Protein AF-0000000087134498 (afdb_homodimer)

Structure (mmCIF, N/CA/C/O backbone):
data_AF-0000000087134498-model_v1
#
loop_
_entity.id
_entity.type
_entity.pdbx_description
1 polymer 'Protein kinase domain-containing protein'
#
loop_
_atom_site.group_PDB
_atom_site.id
_atom_site.type_symbol
_atom_site.label_atom_id
_atom_site.label_alt_id
_atom_site.label_comp_id
_atom_site.label_asym_id
_atom_site.label_entity_id
_atom_site.label_seq_id
_atom_site.pdbx_PDB_ins_code
_atom_site.Cartn_x
_atom_site.Cartn_y
_atom_site.Cartn_z
_atom_site.occupancy
_atom_site.B_iso_or_equiv
_atom_site.auth_seq_id
_atom_site.auth_comp_id
_atom_site.auth_asym_id
_atom_site.auth_atom_id
_atom_site.pdbx_PDB_model_num
ATOM 1 N N . MET A 1 1 ? -31.203 -33.594 -0.596 1 23.69 1 MET A N 1
ATOM 2 C CA . MET A 1 1 ? -30.922 -34.375 0.602 1 23.69 1 MET A CA 1
ATOM 3 C C . MET A 1 1 ? -29.484 -34.875 0.593 1 23.69 1 MET A C 1
ATOM 5 O O . MET A 1 1 ? -29.25 -36.031 0.942 1 23.69 1 MET A O 1
ATOM 9 N N . ALA A 1 2 ? -28.641 -34.188 -0.179 1 29.67 2 ALA A N 1
ATOM 10 C CA . ALA A 1 2 ? -27.281 -34.688 -0.262 1 29.67 2 ALA A CA 1
ATOM 11 C C . ALA A 1 2 ? -26.609 -34.719 1.111 1 29.67 2 ALA A C 1
ATOM 13 O O . ALA A 1 2 ? -26.453 -33.656 1.737 1 29.67 2 ALA A O 1
ATOM 14 N N . ALA A 1 3 ? -26.844 -35.812 1.988 1 29.89 3 ALA A N 1
ATOM 15 C CA . ALA A 1 3 ? -26.281 -36.188 3.281 1 29.89 3 ALA A CA 1
ATOM 16 C C . ALA A 1 3 ? -24.797 -35.875 3.336 1 29.89 3 ALA A C 1
ATOM 18 O O . ALA A 1 3 ? -24.078 -36.094 2.352 1 29.89 3 ALA A O 1
ATOM 19 N N . ASN A 1 4 ? -24.5 -35.031 4.238 1 31.64 4 ASN A N 1
ATOM 20 C CA . ASN A 1 4 ? -23.172 -34.594 4.621 1 31.64 4 ASN A CA 1
ATOM 21 C C . ASN A 1 4 ? -22.266 -35.75 5 1 31.64 4 ASN A C 1
ATOM 23 O O . ASN A 1 4 ? -22.484 -36.406 6.02 1 31.64 4 ASN A O 1
ATOM 27 N N . LEU A 1 5 ? -21.828 -36.531 4.023 1 30.47 5 LEU A N 1
ATOM 28 C CA . LEU A 1 5 ? -20.953 -37.688 4.113 1 30.47 5 LEU A CA 1
ATOM 29 C C . LEU A 1 5 ? -19.781 -37.438 5.039 1 30.47 5 LEU A C 1
ATOM 31 O O . LEU A 1 5 ? -18.875 -38.25 5.16 1 30.47 5 LEU A O 1
ATOM 35 N N . VAL A 1 6 ? -19.688 -36.25 5.688 1 34.09 6 VAL A N 1
ATOM 36 C CA . VAL A 1 6 ? -18.5 -35.938 6.484 1 34.09 6 VAL A CA 1
ATOM 37 C C . VAL A 1 6 ? -18.5 -36.781 7.754 1 34.09 6 VAL A C 1
ATOM 39 O O . VAL A 1 6 ? -17.438 -37.031 8.336 1 34.09 6 VAL A O 1
ATOM 42 N N . ASP A 1 7 ? -19.656 -37.062 8.32 1 32.72 7 ASP A N 1
ATOM 43 C CA . ASP A 1 7 ? -19.641 -37.625 9.672 1 32.72 7 ASP A CA 1
ATOM 44 C C . ASP A 1 7 ? -19.109 -39.062 9.672 1 32.72 7 ASP A C 1
ATOM 46 O O . ASP A 1 7 ? -18.969 -39.688 10.734 1 32.72 7 ASP A O 1
ATOM 50 N N . LEU A 1 8 ? -19.156 -39.719 8.57 1 32.16 8 LEU A N 1
ATOM 51 C CA . LEU A 1 8 ? -18.984 -41.188 8.703 1 32.16 8 LEU A CA 1
ATOM 52 C C . LEU A 1 8 ? -17.516 -41.562 8.875 1 32.16 8 LEU A C 1
ATOM 54 O O . LEU A 1 8 ? -17.188 -42.719 9.023 1 32.16 8 LEU A O 1
ATOM 58 N N . LEU A 1 9 ? -16.531 -40.719 8.602 1 34.84 9 LEU A N 1
ATOM 59 C CA . LEU A 1 9 ? -15.242 -41.344 8.297 1 34.84 9 LEU A CA 1
ATOM 60 C C . LEU A 1 9 ? -14.445 -41.562 9.578 1 34.84 9 LEU A C 1
ATOM 62 O O . LEU A 1 9 ? -13.727 -40.688 10.039 1 34.84 9 LEU A O 1
ATOM 66 N N . VAL A 1 10 ? -14.906 -42.188 10.531 1 35.53 10 VAL A N 1
ATOM 67 C CA . VAL A 1 10 ? -13.938 -42.75 11.477 1 35.53 10 VAL A CA 1
ATOM 68 C C . VAL A 1 10 ? -13.031 -43.75 10.758 1 35.53 10 VAL A C 1
ATOM 70 O O . VAL A 1 10 ? -13.5 -44.781 10.297 1 35.53 10 VAL A O 1
ATOM 73 N N . PRO A 1 11 ? -11.844 -43.406 10.078 1 39.72 11 PRO A N 1
ATOM 74 C CA . PRO A 1 11 ? -11.062 -44.25 9.164 1 39.72 11 PRO A CA 1
ATOM 75 C C . PRO A 1 11 ? -10.344 -45.406 9.891 1 39.72 11 PRO A C 1
ATOM 77 O O . PRO A 1 11 ? -9.523 -45.156 10.773 1 39.72 11 PRO A O 1
ATOM 80 N N . GLY A 1 12 ? -10.789 -46.344 10.336 1 41.16 12 GLY A N 1
ATOM 81 C CA . GLY A 1 12 ? -9.844 -47.469 10.266 1 41.16 12 GLY A CA 1
ATOM 82 C C . GLY A 1 12 ? -9.281 -47.688 8.875 1 41.16 12 GLY A C 1
ATOM 83 O O . GLY A 1 12 ? -9.805 -47.125 7.895 1 41.16 12 GLY A O 1
ATOM 84 N N . LEU A 1 13 ? -7.879 -48.188 8.703 1 49.38 13 LEU A N 1
ATOM 85 C CA . LEU A 1 13 ? -7.242 -48.375 7.402 1 49.38 13 LEU A CA 1
ATOM 86 C C . LEU A 1 13 ? -8.258 -48.812 6.359 1 49.38 13 LEU A C 1
ATOM 88 O O . LEU A 1 13 ? -8.266 -48.312 5.234 1 49.38 13 LEU A O 1
ATOM 92 N N . GLY A 1 14 ? -9.016 -49.844 6.746 1 52.75 14 GLY A N 1
ATOM 93 C CA . GLY A 1 14 ? -10.055 -50.344 5.859 1 52.75 14 GLY A CA 1
ATOM 94 C C . GLY A 1 14 ? -11.055 -49.281 5.449 1 52.75 14 GLY A C 1
ATOM 95 O O . GLY A 1 14 ? -11.5 -49.25 4.301 1 52.75 14 GLY A O 1
ATOM 96 N N . SER A 1 15 ? -11.156 -48.375 6.375 1 62.72 15 SER A N 1
ATOM 97 C CA . SER A 1 15 ? -12.172 -47.344 6.215 1 62.72 15 SER A CA 1
ATOM 98 C C . SER A 1 15 ? -11.68 -46.219 5.293 1 62.72 15 SER A C 1
ATOM 100 O O . SER A 1 15 ? -12.422 -45.75 4.422 1 62.72 15 SER A O 1
ATOM 102 N N . GLY A 1 16 ? -10.352 -46.031 5.297 1 70.56 16 GLY A N 1
ATOM 103 C CA . GLY A 1 16 ? -9.82 -45 4.418 1 70.56 16 GLY A CA 1
ATOM 104 C C . GLY A 1 16 ? -9.828 -45.406 2.955 1 70.56 16 GLY A C 1
ATOM 105 O O . GLY A 1 16 ? -10.203 -44.594 2.09 1 70.56 16 GLY A O 1
ATOM 106 N N . LEU A 1 17 ? -9.516 -46.688 2.768 1 78.19 17 LEU A N 1
ATOM 107 C CA . LEU A 1 17 ? -9.516 -47.219 1.412 1 78.19 17 LEU A CA 1
ATOM 108 C C . LEU A 1 17 ? -10.93 -47.219 0.833 1 78.19 17 LEU A C 1
ATOM 110 O O . LEU A 1 17 ? -11.133 -46.812 -0.313 1 78.19 17 LEU A O 1
ATOM 114 N N . GLN A 1 18 ? -11.836 -47.688 1.649 1 80.69 18 GLN A N 1
ATOM 115 C CA . GLN A 1 18 ? -13.211 -47.75 1.177 1 80.69 18 GLN A CA 1
ATOM 116 C C . GLN A 1 18 ? -13.734 -46.344 0.835 1 80.69 18 GLN A C 1
ATOM 118 O O . GLN A 1 18 ? -14.445 -46.156 -0.154 1 80.69 18 GLN A O 1
ATOM 123 N N . LEU A 1 19 ? -13.359 -45.438 1.609 1 82.56 19 LEU A N 1
ATOM 124 C CA . LEU A 1 19 ? -13.781 -44.062 1.373 1 82.56 19 LEU A CA 1
ATOM 125 C C . LEU A 1 19 ? -13.203 -43.531 0.068 1 82.56 19 LEU A C 1
ATOM 127 O O . LEU A 1 19 ? -13.898 -42.875 -0.71 1 82.56 19 LEU A O 1
ATOM 131 N N . VAL A 1 20 ? -11.914 -43.812 -0.154 1 89.44 20 VAL A N 1
ATOM 132 C CA . VAL A 1 20 ? -11.234 -43.344 -1.357 1 89.44 20 VAL A CA 1
ATOM 133 C C . VAL A 1 20 ? -11.859 -44 -2.59 1 89.44 20 VAL A C 1
ATOM 135 O O . VAL A 1 20 ? -12.164 -43.312 -3.572 1 89.44 20 VAL A O 1
ATOM 138 N N . VAL A 1 21 ? -12.141 -45.25 -2.484 1 86.38 21 VAL A N 1
ATOM 139 C CA . VAL A 1 21 ? -12.68 -45.969 -3.621 1 86.38 21 VAL A CA 1
ATOM 140 C C . VAL A 1 21 ? -14.094 -45.5 -3.932 1 86.38 21 VAL A C 1
ATOM 142 O O . VAL A 1 21 ? -14.438 -45.25 -5.094 1 86.38 21 VAL A O 1
ATOM 145 N N . THR A 1 22 ? -14.859 -45.312 -2.943 1 88.25 22 THR A N 1
ATOM 146 C CA . THR A 1 22 ? -16.219 -44.844 -3.125 1 88.25 22 THR A CA 1
ATOM 147 C C . THR A 1 22 ? -16.219 -43.406 -3.709 1 88.25 22 THR A C 1
ATOM 149 O O . THR A 1 22 ? -17.031 -43.094 -4.582 1 88.25 22 THR A O 1
ATOM 152 N N . THR A 1 23 ? -15.367 -42.625 -3.193 1 90.12 23 THR A N 1
ATOM 153 C CA . THR A 1 23 ? -15.273 -41.25 -3.678 1 90.12 23 THR A CA 1
ATOM 154 C C . THR A 1 23 ? -14.859 -41.219 -5.148 1 90.12 23 THR A C 1
ATOM 156 O O . THR A 1 23 ? -15.398 -40.438 -5.934 1 90.12 23 THR A O 1
ATOM 159 N N . LEU A 1 24 ? -13.961 -42.094 -5.508 1 90.5 24 LEU A N 1
ATOM 160 C CA . LEU A 1 24 ? -13.492 -42.125 -6.891 1 90.5 24 LEU A CA 1
ATOM 161 C C . LEU A 1 24 ? -14.594 -42.625 -7.824 1 90.5 24 LEU A C 1
ATOM 163 O O . LEU A 1 24 ? -14.711 -42.156 -8.953 1 90.5 24 LEU A O 1
ATOM 167 N N . GLN A 1 25 ? -15.398 -43.469 -7.348 1 88.5 25 GLN A N 1
ATOM 168 C CA . GLN A 1 25 ? -16.516 -43.969 -8.148 1 88.5 25 GLN A CA 1
ATOM 169 C C . GLN A 1 25 ? -17.562 -42.875 -8.359 1 88.5 25 GLN A C 1
ATOM 171 O O . GLN A 1 25 ? -18.062 -42.688 -9.469 1 88.5 25 GLN A O 1
ATOM 176 N N . THR A 1 26 ? -17.859 -42.156 -7.387 1 90.19 26 THR A N 1
ATOM 177 C CA . THR A 1 26 ? -18.812 -41.062 -7.477 1 90.19 26 THR A CA 1
ATOM 178 C C . THR A 1 26 ? -18.281 -39.969 -8.406 1 90.19 26 THR A C 1
ATOM 180 O O . THR A 1 26 ? -19.047 -39.344 -9.156 1 90.19 26 THR A O 1
ATOM 183 N N . LEU A 1 27 ? -17.031 -39.781 -8.312 1 91.31 27 LEU A N 1
ATOM 184 C CA . LEU A 1 27 ? -16.375 -38.781 -9.133 1 91.31 27 LEU A CA 1
ATOM 185 C C . LEU A 1 27 ? -16.5 -39.125 -10.617 1 91.31 27 LEU A C 1
ATOM 187 O O . LEU A 1 27 ? -16.672 -38.219 -11.445 1 91.31 27 LEU A O 1
ATOM 191 N N . HIS A 1 28 ? -16.438 -40.344 -10.922 1 88.38 28 HIS A N 1
ATOM 192 C CA . HIS A 1 28 ? -16.562 -40.75 -12.312 1 88.38 28 HIS A CA 1
ATOM 193 C C . HIS A 1 28 ? -17.922 -40.375 -12.875 1 88.38 28 HIS A C 1
ATOM 195 O O . HIS A 1 28 ? -18.031 -39.906 -14.016 1 88.38 28 HIS A O 1
ATOM 201 N N . THR A 1 29 ? -18.906 -40.438 -12.117 1 88.56 29 THR A N 1
ATOM 202 C CA . THR A 1 29 ? -20.25 -40.094 -12.539 1 88.56 29 THR A CA 1
ATOM 203 C C . THR A 1 29 ? -20.391 -38.594 -12.75 1 88.56 29 THR A C 1
ATOM 205 O O . THR A 1 29 ? -21.078 -38.156 -13.672 1 88.56 29 THR A O 1
ATOM 208 N N . MET A 1 30 ? -19.719 -37.906 -11.984 1 87.94 30 MET A N 1
ATOM 209 C CA . MET A 1 30 ? -19.812 -36.438 -12.023 1 87.94 30 MET A CA 1
ATOM 210 C C . MET A 1 30 ? -19.125 -35.906 -13.266 1 87.94 30 MET A C 1
ATOM 212 O O . MET A 1 30 ? -19.719 -35.156 -14.039 1 87.94 30 MET A O 1
ATOM 216 N N . TYR A 1 31 ? -17.875 -36.344 -13.5 1 88.75 31 TYR A N 1
ATOM 217 C CA . TYR A 1 31 ? -17.156 -35.688 -14.57 1 88.75 31 TYR A CA 1
ATOM 218 C C . TYR A 1 31 ? -17.531 -36.281 -15.93 1 88.75 31 TYR A C 1
ATOM 220 O O . TYR A 1 31 ? -17.234 -35.688 -16.969 1 88.75 31 TYR A O 1
ATOM 228 N N . SER A 1 32 ? -18.219 -37.375 -15.953 1 87.88 32 SER A N 1
ATOM 229 C CA . SER A 1 32 ? -18.703 -37.938 -17.203 1 87.88 32 SER A CA 1
ATOM 230 C C . SER A 1 32 ? -19.781 -37.062 -17.828 1 87.88 32 SER A C 1
ATOM 232 O O . SER A 1 32 ? -20.047 -37.188 -19.031 1 87.88 32 SER A O 1
ATOM 234 N N . GLN A 1 33 ? -20.312 -36.156 -17.047 1 84.81 33 GLN A N 1
ATOM 235 C CA . GLN A 1 33 ? -21.391 -35.312 -17.531 1 84.81 33 GLN A CA 1
ATOM 236 C C . GLN A 1 33 ? -20.859 -33.938 -17.984 1 84.81 33 GLN A C 1
ATOM 238 O O . GLN A 1 33 ? -21.609 -33.094 -18.469 1 84.81 33 GLN A O 1
ATOM 243 N N . LEU A 1 34 ? -19.578 -33.812 -17.844 1 89.31 34 LEU A N 1
ATOM 244 C CA . LEU A 1 34 ? -19 -32.5 -18.203 1 89.31 34 LEU A CA 1
ATOM 245 C C . LEU A 1 34 ? -18.938 -32.344 -19.719 1 89.31 34 LEU A C 1
ATOM 247 O O . LEU A 1 34 ? -18.594 -33.281 -20.438 1 89.31 34 LEU A O 1
ATOM 251 N N . HIS A 1 35 ? -19.344 -31.219 -20.219 1 85.75 35 HIS A N 1
ATOM 252 C CA . HIS A 1 35 ? -19.203 -30.906 -21.641 1 85.75 35 HIS A CA 1
ATOM 253 C C . HIS A 1 35 ? -17.766 -30.578 -22 1 85.75 35 HIS A C 1
ATOM 255 O O . HIS A 1 35 ? -17.312 -30.875 -23.109 1 85.75 35 HIS A O 1
ATOM 261 N N . GLU A 1 36 ? -17.125 -29.891 -21.156 1 92 36 GLU A N 1
ATOM 262 C CA . GLU A 1 36 ? -15.703 -29.578 -21.312 1 92 36 GLU A CA 1
ATOM 263 C C . GLU A 1 36 ? -14.914 -30.031 -20.078 1 92 36 GLU A C 1
ATOM 265 O O . GLU A 1 36 ? -15.445 -30.078 -18.969 1 92 36 GLU A O 1
ATOM 270 N N . GLY A 1 37 ? -13.633 -30.484 -20.297 1 93.38 37 GLY A N 1
ATOM 271 C CA . GLY A 1 37 ? -12.727 -30.828 -19.219 1 93.38 37 GLY A CA 1
ATOM 272 C C . GLY A 1 37 ? -12.828 -32.281 -18.797 1 93.38 37 GLY A C 1
ATOM 273 O O . GLY A 1 37 ? -12.148 -32.719 -17.859 1 93.38 37 GLY A O 1
ATOM 274 N N . LYS A 1 38 ? -13.672 -33.062 -19.5 1 94.25 38 LYS A N 1
ATOM 275 C CA . LYS A 1 38 ? -13.859 -34.469 -19.156 1 94.25 38 LYS A CA 1
ATOM 276 C C . LYS A 1 38 ? -12.547 -35.219 -19.219 1 94.25 38 LYS A C 1
ATOM 278 O O . LYS A 1 38 ? -12.219 -36 -18.312 1 94.25 38 LYS A O 1
ATOM 283 N N . GLU A 1 39 ? -11.836 -35.031 -20.297 1 94.25 39 GLU A N 1
ATOM 284 C CA . GLU A 1 39 ? -10.57 -35.75 -20.5 1 94.25 39 GLU A CA 1
ATOM 285 C C . GLU A 1 39 ? -9.555 -35.375 -19.422 1 94.25 39 GLU A C 1
ATOM 287 O O . GLU A 1 39 ? -8.789 -36.219 -18.969 1 94.25 39 GLU A O 1
ATOM 292 N N . LEU A 1 40 ? -9.555 -34.125 -19.031 1 95.06 40 LEU A N 1
ATOM 293 C CA . LEU A 1 40 ? -8.664 -33.625 -17.984 1 95.06 40 LEU A CA 1
ATOM 294 C C . LEU A 1 40 ? -8.945 -34.375 -16.672 1 95.06 40 LEU A C 1
ATOM 296 O O . LEU A 1 40 ? -8.016 -34.812 -15.992 1 95.06 40 LEU A O 1
ATOM 300 N N . CYS A 1 41 ? -10.203 -34.531 -16.328 1 96 41 CYS A N 1
ATOM 301 C CA . CYS A 1 41 ? -10.609 -35.219 -15.109 1 96 41 CYS A CA 1
ATOM 302 C C . CYS A 1 41 ? -10.32 -36.719 -15.195 1 96 41 CYS A C 1
ATOM 304 O O . CYS A 1 41 ? -9.859 -37.312 -14.227 1 96 41 CYS A O 1
ATOM 306 N N . THR A 1 42 ? -10.57 -37.281 -16.391 1 94.38 42 THR A N 1
ATOM 307 C CA . THR A 1 42 ? -10.344 -38.688 -16.609 1 94.38 42 THR A CA 1
ATOM 308 C C . THR A 1 42 ? -8.875 -39.031 -16.406 1 94.38 42 THR A C 1
ATOM 310 O O . THR A 1 42 ? -8.547 -40.031 -15.75 1 94.38 42 THR A O 1
ATOM 313 N N . SER A 1 43 ? -8.039 -38.25 -16.938 1 94.06 43 SER A N 1
ATOM 314 C CA . SER A 1 43 ? -6.605 -38.5 -16.844 1 94.06 43 SER A CA 1
ATOM 315 C C . SER A 1 43 ? -6.148 -38.531 -15.383 1 94.06 43 SER A C 1
ATOM 317 O O . SER A 1 43 ? -5.414 -39.438 -14.969 1 94.06 43 SER A O 1
ATOM 319 N N . LEU A 1 44 ? -6.516 -37.562 -14.57 1 94.62 44 LEU A N 1
ATOM 320 C CA . LEU A 1 44 ? -6.145 -37.531 -13.164 1 94.62 44 LEU A CA 1
ATOM 321 C C . LEU A 1 44 ? -6.781 -38.688 -12.391 1 94.62 44 LEU A C 1
ATOM 323 O O . LEU A 1 44 ? -6.133 -39.312 -11.547 1 94.62 44 LEU A O 1
ATOM 327 N N . HIS A 1 45 ? -8.047 -38.969 -12.711 1 93.75 45 HIS A N 1
ATOM 328 C CA . HIS A 1 45 ? -8.758 -40.062 -12.078 1 93.75 45 HIS A CA 1
ATOM 329 C C . HIS A 1 45 ? -8.016 -41.375 -12.281 1 93.75 45 HIS A C 1
ATOM 331 O O . HIS A 1 45 ? -7.871 -42.156 -11.352 1 93.75 45 HIS A O 1
ATOM 337 N N . ASN A 1 46 ? -7.57 -41.594 -13.484 1 92.5 46 ASN A N 1
ATOM 338 C CA . ASN A 1 46 ? -6.828 -42.812 -13.789 1 92.5 46 ASN A CA 1
ATOM 339 C C . ASN A 1 46 ? -5.547 -42.906 -12.969 1 92.5 46 ASN A C 1
ATOM 341 O O . ASN A 1 46 ? -5.207 -43.969 -12.461 1 92.5 46 ASN A O 1
ATOM 345 N N . ARG A 1 47 ? -4.84 -41.844 -12.805 1 92.31 47 ARG A N 1
ATOM 346 C CA . ARG A 1 47 ? -3.627 -41.812 -11.992 1 92.31 47 ARG A CA 1
ATOM 347 C C . ARG A 1 47 ? -3.938 -42.156 -10.539 1 92.31 47 ARG A C 1
ATOM 349 O O . ARG A 1 47 ? -3.193 -42.875 -9.891 1 92.31 47 ARG A O 1
ATOM 356 N N . LEU A 1 48 ? -4.996 -41.594 -10.078 1 93.44 48 LEU A N 1
ATOM 357 C CA . LEU A 1 48 ? -5.387 -41.812 -8.688 1 93.44 48 LEU A CA 1
ATOM 358 C C . LEU A 1 48 ? -5.781 -43.281 -8.461 1 93.44 48 LEU A C 1
ATOM 360 O O . LEU A 1 48 ? -5.461 -43.844 -7.418 1 93.44 48 LEU A O 1
ATOM 364 N N . GLN A 1 49 ? -6.461 -43.844 -9.445 1 90.69 49 GLN A N 1
ATOM 365 C CA . GLN A 1 49 ? -6.867 -45.25 -9.344 1 90.69 49 GLN A CA 1
ATOM 366 C C . GLN A 1 49 ? -5.652 -46.156 -9.297 1 90.69 49 GLN A C 1
ATOM 368 O O . GLN A 1 49 ? -5.598 -47.094 -8.484 1 90.69 49 GLN A O 1
ATOM 373 N N . VAL A 1 50 ? -4.746 -45.906 -10.156 1 89.44 50 VAL A N 1
ATOM 374 C CA . VAL A 1 50 ? -3.533 -46.719 -10.203 1 89.44 50 VAL A CA 1
ATOM 375 C C . VAL A 1 50 ? -2.785 -46.594 -8.875 1 89.44 50 VAL A C 1
ATOM 377 O O . VAL A 1 50 ? -2.314 -47.594 -8.328 1 89.44 50 VAL A O 1
ATOM 380 N N . PHE A 1 51 ? -2.672 -45.406 -8.359 1 90.12 51 PHE A N 1
ATOM 381 C CA . PHE A 1 51 ? -1.954 -45.188 -7.109 1 90.12 51 PHE A CA 1
ATOM 382 C C . PHE A 1 51 ? -2.682 -45.875 -5.945 1 90.12 51 PHE A C 1
ATOM 384 O O . PHE A 1 51 ? -2.049 -46.375 -5.016 1 90.12 51 PHE A O 1
ATOM 391 N N . THR A 1 52 ? -4.023 -45.844 -5.996 1 89.06 52 THR A N 1
ATOM 392 C CA . THR A 1 52 ? -4.801 -46.531 -4.977 1 89.06 52 THR A CA 1
ATOM 393 C C . THR A 1 52 ? -4.418 -48.031 -4.914 1 89.06 52 THR A C 1
ATOM 395 O O . THR A 1 52 ? -4.223 -48.562 -3.828 1 89.06 52 THR A O 1
ATOM 398 N N . GLN A 1 53 ? -4.281 -48.594 -6.062 1 86.06 53 GLN A N 1
ATOM 399 C CA . GLN A 1 53 ? -3.922 -50 -6.141 1 86.06 53 GLN A CA 1
ATOM 400 C C . GLN A 1 53 ? -2.504 -50.25 -5.633 1 86.06 53 GLN A C 1
ATOM 402 O O . GLN A 1 53 ? -2.256 -51.188 -4.898 1 86.06 53 GLN A O 1
ATOM 407 N N . GLU A 1 54 ? -1.661 -49.375 -5.988 1 84.12 54 GLU A N 1
ATOM 408 C CA . GLU A 1 54 ? -0.27 -49.5 -5.566 1 84.12 54 GLU A CA 1
ATOM 409 C C . GLU A 1 54 ? -0.135 -49.312 -4.055 1 84.12 54 GLU A C 1
ATOM 411 O O . GLU A 1 54 ? 0.625 -50.031 -3.406 1 84.12 54 GLU A O 1
ATOM 416 N N . LEU A 1 55 ? -0.779 -48.312 -3.555 1 85.5 55 LEU A N 1
ATOM 417 C CA . LEU A 1 55 ? -0.719 -48.062 -2.121 1 85.5 55 LEU A CA 1
ATOM 418 C C . LEU A 1 55 ? -1.3 -49.219 -1.327 1 85.5 55 LEU A C 1
ATOM 420 O O . LEU A 1 55 ? -0.803 -49.562 -0.249 1 85.5 55 LEU A O 1
ATOM 424 N N . ASN A 1 56 ? -2.334 -49.812 -1.876 1 83.62 56 ASN A N 1
ATOM 425 C CA . ASN A 1 56 ? -2.977 -50.938 -1.217 1 83.62 56 ASN A CA 1
ATOM 426 C C . ASN A 1 56 ? -2.084 -52.188 -1.236 1 83.62 56 ASN A C 1
ATOM 428 O O . ASN A 1 56 ? -2.195 -53.062 -0.365 1 83.62 56 ASN A O 1
ATOM 432 N N . ALA A 1 57 ? -1.192 -52.219 -2.168 1 82.31 57 ALA A N 1
ATOM 433 C CA . ALA A 1 57 ? -0.318 -53.375 -2.33 1 82.31 57 ALA A CA 1
ATOM 434 C C . ALA A 1 57 ? 0.874 -53.312 -1.38 1 82.31 57 ALA A C 1
ATOM 436 O O . ALA A 1 57 ? 1.543 -54.312 -1.134 1 82.31 57 ALA A O 1
ATOM 437 N N . ILE A 1 58 ? 1.116 -52.156 -0.846 1 82.19 58 ILE A N 1
ATOM 438 C CA . ILE A 1 58 ? 2.234 -52 0.077 1 82.19 58 ILE A CA 1
ATOM 439 C C . ILE A 1 58 ? 1.896 -52.656 1.418 1 82.19 58 ILE A C 1
ATOM 441 O O . ILE A 1 58 ? 0.763 -52.562 1.896 1 82.19 58 ILE A O 1
ATOM 445 N N . ASP A 1 59 ? 2.92 -53.312 1.992 1 76.38 59 ASP A N 1
ATOM 446 C CA . ASP A 1 59 ? 2.766 -53.969 3.281 1 76.38 59 ASP A CA 1
ATOM 447 C C . ASP A 1 59 ? 2.232 -53 4.34 1 76.38 59 ASP A C 1
ATOM 449 O O . ASP A 1 59 ? 2.781 -51.938 4.531 1 76.38 59 ASP A O 1
ATOM 453 N N . PRO A 1 60 ? 1.139 -53.375 4.945 1 74.44 60 PRO A N 1
ATOM 454 C CA . PRO A 1 60 ? 0.502 -52.531 5.949 1 74.44 60 PRO A CA 1
ATOM 455 C C . PRO A 1 60 ? 1.429 -52.188 7.117 1 74.44 60 PRO A C 1
ATOM 457 O O . PRO A 1 60 ? 1.19 -51.219 7.844 1 74.44 60 PRO A O 1
ATOM 460 N N . GLN A 1 61 ? 2.48 -52.938 7.309 1 70.62 61 GLN A N 1
ATOM 461 C CA . GLN A 1 61 ? 3.385 -52.719 8.43 1 70.62 61 GLN A CA 1
ATOM 462 C C . GLN A 1 61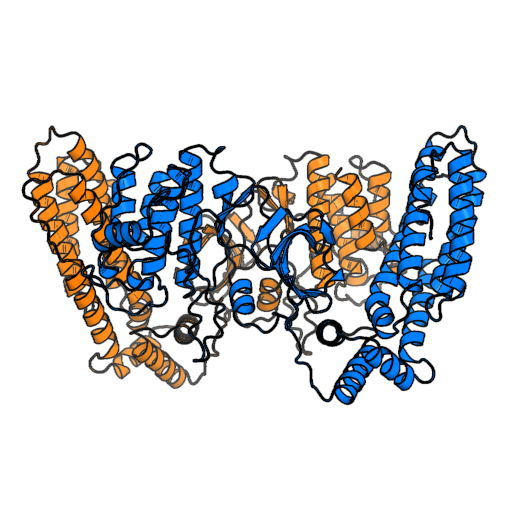 ? 4.391 -51.625 8.125 1 70.62 61 GLN A C 1
ATOM 464 O O . GLN A 1 61 ? 5.129 -51.188 9.008 1 70.62 61 GLN A O 1
ATOM 469 N N . THR A 1 62 ? 4.242 -51.094 6.934 1 69.56 62 THR A N 1
ATOM 470 C CA . THR A 1 62 ? 5.164 -50.031 6.562 1 69.56 62 THR A CA 1
ATOM 471 C C . THR A 1 62 ? 4.668 -48.656 7.082 1 69.56 62 THR A C 1
ATOM 473 O O . THR A 1 62 ? 3.594 -48.219 6.695 1 69.56 62 THR A O 1
ATOM 476 N N . LEU A 1 63 ? 5.285 -48.094 8.102 1 63.06 63 LEU A N 1
ATOM 477 C CA . LEU A 1 63 ? 4.93 -46.844 8.789 1 63.06 63 LEU A CA 1
ATOM 478 C C . LEU A 1 63 ? 4.664 -45.75 7.785 1 63.06 63 LEU A C 1
ATOM 480 O O . LEU A 1 63 ? 3.746 -44.938 7.973 1 63.06 63 LEU A O 1
ATOM 484 N N . GLN A 1 64 ? 5.363 -45.719 6.801 1 75.12 64 GLN A N 1
ATOM 485 C CA . GLN A 1 64 ? 5.23 -44.656 5.812 1 75.12 64 GLN A CA 1
ATOM 486 C C . GLN A 1 64 ? 3.902 -44.75 5.062 1 75.12 64 GLN A C 1
ATOM 488 O O . GLN A 1 64 ? 3.348 -43.75 4.629 1 75.12 64 GLN A O 1
ATOM 493 N N . ARG A 1 65 ? 3.295 -45.875 5.148 1 76.44 65 ARG A N 1
ATOM 494 C CA . ARG A 1 65 ? 2.082 -46.156 4.387 1 76.44 65 ARG A CA 1
ATOM 495 C C . ARG A 1 65 ? 0.882 -45.406 4.984 1 76.44 65 ARG A C 1
ATOM 497 O O . ARG A 1 65 ? 0.09 -44.812 4.258 1 76.44 65 ARG A O 1
ATOM 504 N N . ASP A 1 66 ? 0.785 -45.344 6.262 1 77.06 66 ASP A N 1
ATOM 505 C CA . ASP A 1 66 ? -0.368 -44.75 6.91 1 77.06 66 ASP A CA 1
ATOM 506 C C . ASP A 1 66 ? -0.376 -43.219 6.691 1 77.06 66 ASP A C 1
ATOM 508 O O . ASP A 1 66 ? -1.431 -42.625 6.457 1 77.06 66 ASP A O 1
ATOM 512 N N . ALA A 1 67 ? 0.786 -42.719 6.742 1 79.5 67 ALA A N 1
ATOM 513 C CA . ALA A 1 67 ? 0.892 -41.25 6.527 1 79.5 67 ALA A CA 1
ATOM 514 C C . ALA A 1 67 ? 0.541 -40.906 5.086 1 79.5 67 ALA A C 1
ATOM 516 O O . ALA A 1 67 ? -0.129 -39.906 4.84 1 79.5 67 ALA A O 1
ATOM 517 N N . VAL A 1 68 ? 0.883 -41.719 4.215 1 85.62 68 VAL A N 1
ATOM 518 C CA . VAL A 1 68 ? 0.616 -41.469 2.801 1 85.62 68 VAL A CA 1
ATOM 519 C C . VAL A 1 68 ? -0.869 -41.656 2.512 1 85.62 68 VAL A C 1
ATOM 521 O O . VAL A 1 68 ? -1.462 -40.906 1.726 1 85.62 68 VAL A O 1
ATOM 524 N N . TRP A 1 69 ? -1.492 -42.594 3.232 1 86.19 69 TRP A N 1
ATOM 525 C CA . TRP A 1 69 ? -2.918 -42.844 3.043 1 86.19 69 TRP A CA 1
ATOM 526 C C . TRP A 1 69 ? -3.74 -41.625 3.461 1 86.19 69 TRP A C 1
ATOM 528 O O . TRP A 1 69 ? -4.711 -41.25 2.793 1 86.19 69 TRP A O 1
ATOM 538 N N . SER A 1 70 ? -3.385 -41.062 4.547 1 88.06 70 SER A N 1
ATOM 539 C CA . SER A 1 70 ? -4.113 -39.906 5.035 1 88.06 70 SER A CA 1
ATOM 540 C C . SER A 1 70 ? -4.008 -38.719 4.055 1 88.06 70 SER A C 1
ATOM 542 O O . SER A 1 70 ? -5.012 -38.094 3.75 1 88.06 70 SER A O 1
ATOM 544 N N . SER A 1 71 ? -2.801 -38.5 3.596 1 90.88 71 SER A N 1
ATOM 545 C CA . SER A 1 71 ? -2.58 -37.438 2.629 1 90.88 71 SER A CA 1
ATOM 546 C C . SER A 1 71 ? -3.289 -37.719 1.312 1 90.88 71 SER A C 1
ATOM 548 O O . SER A 1 71 ? -3.795 -36.812 0.658 1 90.88 71 SER A O 1
ATOM 550 N N . PHE A 1 72 ? -3.297 -38.969 0.967 1 92.62 72 PHE A N 1
ATOM 551 C CA . PHE A 1 72 ? -3.934 -39.406 -0.278 1 92.62 72 PHE A CA 1
ATOM 552 C C . PHE A 1 72 ? -5.445 -39.25 -0.192 1 92.62 72 PHE A C 1
ATOM 554 O O . PHE A 1 72 ? -6.078 -38.75 -1.127 1 92.62 72 PHE A O 1
ATOM 561 N N . ALA A 1 73 ? -5.984 -39.562 0.909 1 92.94 73 ALA A N 1
ATOM 562 C CA . ALA A 1 73 ? -7.418 -39.406 1.126 1 92.94 73 ALA A CA 1
ATOM 563 C C . ALA A 1 73 ? -7.812 -37.938 1.052 1 92.94 73 ALA A C 1
ATOM 565 O O . ALA A 1 73 ? -8.852 -37.594 0.48 1 92.94 73 ALA A O 1
ATOM 566 N N . ALA A 1 74 ? -7.016 -37.125 1.598 1 94.19 74 ALA A N 1
ATOM 567 C CA . ALA A 1 74 ? -7.27 -35.688 1.556 1 94.19 74 ALA A CA 1
ATOM 568 C C . ALA A 1 74 ? -7.207 -35.156 0.124 1 94.19 74 ALA A C 1
ATOM 570 O O . ALA A 1 74 ? -8.008 -34.312 -0.263 1 94.19 74 ALA A O 1
ATOM 571 N N . LEU A 1 75 ? -6.246 -35.625 -0.629 1 96.06 75 LEU A N 1
ATOM 572 C CA . LEU A 1 75 ? -6.117 -35.25 -2.029 1 96.06 75 LEU A CA 1
ATOM 573 C C . LEU A 1 75 ? -7.367 -35.625 -2.814 1 96.06 75 LEU A C 1
ATOM 575 O O . LEU A 1 75 ? -7.91 -34.781 -3.555 1 96.06 75 LEU A O 1
ATOM 579 N N . VAL A 1 76 ? -7.844 -36.844 -2.625 1 96 76 VAL A N 1
ATOM 580 C CA . VAL A 1 76 ? -9.016 -37.312 -3.346 1 96 76 VAL A CA 1
ATOM 581 C C . 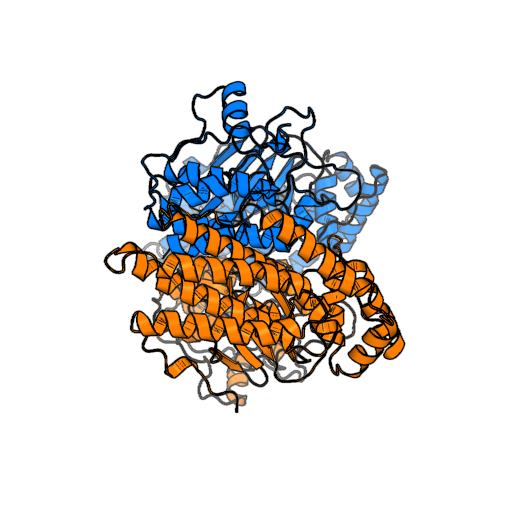VAL A 1 76 ? -10.242 -36.5 -2.941 1 96 76 VAL A C 1
ATOM 583 O O . VAL A 1 76 ? -11.086 -36.188 -3.783 1 96 76 VAL A O 1
ATOM 586 N N . HIS A 1 77 ? -10.281 -36.219 -1.729 1 95.19 77 HIS A N 1
ATOM 587 C CA . HIS A 1 77 ? -11.375 -35.375 -1.236 1 95.19 77 HIS A CA 1
ATOM 588 C C . HIS A 1 77 ? -11.359 -34 -1.877 1 95.19 77 HIS A C 1
ATOM 590 O O . HIS A 1 77 ? -12.398 -33.531 -2.332 1 95.19 77 HIS A O 1
ATOM 596 N N . ASP A 1 78 ? -10.242 -33.375 -1.904 1 96.12 78 ASP A N 1
ATOM 597 C CA . ASP A 1 78 ? -10.102 -32.031 -2.494 1 96.12 78 ASP A CA 1
ATOM 598 C C . ASP A 1 78 ? -10.438 -32.062 -3.982 1 96.12 78 ASP A C 1
ATOM 600 O O . ASP A 1 78 ? -11.125 -31.172 -4.48 1 96.12 78 ASP A O 1
ATOM 604 N N . TYR A 1 79 ? -9.93 -33.094 -4.637 1 96.75 79 TYR A N 1
ATOM 605 C CA . TYR A 1 79 ? -10.211 -33.281 -6.059 1 96.75 79 TYR A CA 1
ATOM 606 C C . TYR A 1 79 ? -11.711 -33.406 -6.305 1 96.75 79 TYR A C 1
ATOM 608 O O . TYR A 1 79 ? -12.266 -32.781 -7.191 1 96.75 79 TYR A O 1
ATOM 616 N N . SER A 1 80 ? -12.352 -34.188 -5.508 1 95.38 80 SER A N 1
ATOM 617 C CA . SER A 1 80 ? -13.789 -34.406 -5.621 1 95.38 80 SER A CA 1
ATOM 618 C C . SER A 1 80 ? -14.562 -33.094 -5.422 1 95.38 80 SER A C 1
ATOM 620 O O . SER A 1 80 ? -15.5 -32.812 -6.164 1 95.38 80 SER A O 1
ATOM 622 N N . ALA A 1 81 ? -14.148 -32.375 -4.473 1 95.06 81 ALA A N 1
ATOM 623 C CA . ALA A 1 81 ? -14.812 -31.109 -4.188 1 95.06 81 ALA A CA 1
ATOM 624 C C . ALA A 1 81 ? -14.656 -30.141 -5.355 1 95.06 81 ALA A C 1
ATOM 626 O O . ALA A 1 81 ? -15.609 -29.438 -5.715 1 95.06 81 ALA A O 1
ATOM 627 N N . THR A 1 82 ? -13.492 -30.094 -5.945 1 96.19 82 THR A N 1
ATOM 628 C CA . THR A 1 82 ? -13.195 -29.203 -7.07 1 96.19 82 THR A CA 1
ATOM 629 C C . THR A 1 82 ? -14.055 -29.562 -8.281 1 96.19 82 THR A C 1
ATOM 631 O O . THR A 1 82 ? -14.672 -28.703 -8.891 1 96.19 82 THR A O 1
ATOM 634 N N . VAL A 1 83 ? -14.148 -30.844 -8.578 1 95.75 83 VAL A N 1
ATOM 635 C CA . VAL A 1 83 ? -14.906 -31.312 -9.727 1 95.75 83 VAL A CA 1
ATOM 636 C C . VAL A 1 83 ? -16.406 -31.078 -9.492 1 95.75 83 VAL A C 1
ATOM 638 O O . VAL A 1 83 ? -17.109 -30.641 -10.391 1 95.75 83 VAL A O 1
ATOM 641 N N . ASN A 1 84 ? -16.844 -31.344 -8.305 1 93.81 84 ASN A N 1
ATOM 642 C CA . ASN A 1 84 ? -18.25 -31.141 -7.977 1 93.81 84 ASN A CA 1
ATOM 643 C C . ASN A 1 84 ? -18.656 -29.688 -8.141 1 93.81 84 ASN A C 1
ATOM 645 O O . ASN A 1 84 ? -19.719 -29.391 -8.672 1 93.81 84 ASN A O 1
ATOM 649 N N . THR A 1 85 ? -17.812 -28.812 -7.703 1 93.12 85 THR A N 1
ATOM 650 C CA . THR A 1 85 ? -18.078 -27.391 -7.805 1 93.12 85 THR A CA 1
ATOM 651 C C . THR A 1 85 ? -18.188 -26.953 -9.266 1 93.12 85 THR A C 1
ATOM 653 O O . THR A 1 85 ? -19.094 -26.219 -9.641 1 93.12 85 THR A O 1
ATOM 656 N N . TYR A 1 86 ? -17.297 -27.406 -10.078 1 94.5 86 TYR A N 1
ATOM 657 C CA . TYR A 1 86 ? -17.281 -27.031 -11.484 1 94.5 86 TYR A CA 1
ATOM 658 C C . TYR A 1 86 ? -18.438 -27.688 -12.227 1 94.5 86 TYR A C 1
ATOM 660 O O . TYR A 1 86 ? -19.141 -27.031 -13 1 94.5 86 TYR A O 1
ATOM 668 N N . ALA A 1 87 ? -18.75 -28.938 -11.93 1 92.88 87 ALA A N 1
ATOM 669 C CA . ALA A 1 87 ? -19.766 -29.719 -12.625 1 92.88 87 ALA A CA 1
ATOM 670 C C . ALA A 1 87 ? -21.172 -29.25 -12.242 1 92.88 87 ALA A C 1
ATOM 672 O O . ALA A 1 87 ? -22.094 -29.344 -13.047 1 92.88 87 ALA A O 1
ATOM 673 N N . SER A 1 88 ? -21.328 -28.75 -11.086 1 92.19 88 SER A N 1
ATOM 674 C CA . SER A 1 88 ? -22.641 -28.328 -10.602 1 92.19 88 SER A CA 1
ATOM 675 C C . SER A 1 88 ? -23.031 -26.984 -11.18 1 92.19 88 SER A C 1
ATOM 677 O O . SER A 1 88 ? -24.203 -26.578 -11.102 1 92.19 88 SER A O 1
ATOM 679 N N . GLU A 1 89 ? -22.062 -26.281 -11.758 1 92.31 89 GLU A N 1
ATOM 680 C CA . GLU A 1 89 ? -22.359 -24.984 -12.359 1 92.31 89 GLU A CA 1
ATOM 681 C C . GLU A 1 89 ? -23.016 -25.156 -13.727 1 92.31 89 GLU A C 1
ATOM 683 O O . GLU A 1 89 ? -22.375 -25.594 -14.68 1 92.31 89 GLU A O 1
ATOM 688 N N . LYS A 1 90 ? -24.25 -24.688 -13.836 1 91.12 90 LYS A N 1
ATOM 689 C CA . LYS A 1 90 ? -25.016 -24.906 -15.055 1 91.12 90 LYS A CA 1
ATOM 690 C C . LYS A 1 90 ? -24.875 -23.734 -16.016 1 91.12 90 LYS A C 1
ATOM 692 O O . LYS A 1 90 ? -25.062 -23.891 -17.219 1 91.12 90 LYS A O 1
ATOM 697 N N . ASN A 1 91 ? -24.562 -22.625 -15.539 1 94.38 91 ASN A N 1
ATOM 698 C CA . ASN A 1 91 ? -24.453 -21.453 -16.391 1 94.38 91 ASN A CA 1
ATOM 699 C C . ASN A 1 91 ? -23.125 -21.438 -17.156 1 94.38 91 ASN A C 1
ATOM 701 O O . ASN A 1 91 ? -22.047 -21.484 -16.562 1 94.38 91 ASN A O 1
ATOM 705 N N . PHE A 1 92 ? -23.188 -21.297 -18.391 1 94.88 92 PHE A N 1
ATOM 706 C CA . PHE A 1 92 ? -22.031 -21.391 -19.281 1 94.88 92 PHE A CA 1
ATOM 707 C C . PHE A 1 92 ? -21.016 -20.312 -18.953 1 94.88 92 PHE A C 1
ATOM 709 O O . PHE A 1 92 ? -19.812 -20.594 -18.906 1 94.88 92 PHE A O 1
ATOM 716 N N . ILE A 1 93 ? -21.469 -19.109 -18.75 1 95.31 93 ILE A N 1
ATOM 717 C CA . ILE A 1 93 ? -20.578 -17.969 -18.516 1 95.31 93 ILE A CA 1
ATOM 718 C C . ILE A 1 93 ? -19.797 -18.188 -17.234 1 95.31 93 ILE A C 1
ATOM 720 O O . ILE A 1 93 ? -18.578 -17.969 -17.188 1 95.31 93 ILE A O 1
ATOM 724 N N . LYS A 1 94 ? -20.438 -18.672 -16.234 1 93.94 94 LYS A N 1
ATOM 725 C CA . LYS A 1 94 ? -19.766 -18.938 -14.969 1 93.94 94 LYS A CA 1
ATOM 726 C C . LYS A 1 94 ? -18.734 -20.031 -15.109 1 93.94 94 LYS A C 1
ATOM 728 O O . LYS A 1 94 ? -17.672 -19.984 -14.469 1 93.94 94 LYS A O 1
ATOM 733 N N . ARG A 1 95 ? -19 -21.016 -15.922 1 94.56 95 ARG A N 1
ATOM 734 C CA . ARG A 1 95 ? -18.016 -22.078 -16.172 1 94.56 95 ARG A CA 1
ATOM 735 C C . ARG A 1 95 ? -16.797 -21.531 -16.891 1 94.56 95 ARG A C 1
ATOM 737 O O . ARG A 1 95 ? -15.664 -21.906 -16.562 1 94.56 95 ARG A O 1
ATOM 744 N N . VAL A 1 96 ? -17.016 -20.625 -17.859 1 95.25 96 VAL A N 1
ATOM 745 C CA . VAL A 1 96 ? -15.914 -20.031 -18.594 1 95.25 96 VAL A CA 1
ATOM 746 C C . VAL A 1 96 ? -15.008 -19.266 -17.641 1 95.25 96 VAL A C 1
ATOM 748 O O . VAL A 1 96 ? -13.781 -19.422 -17.688 1 95.25 96 VAL A O 1
ATOM 751 N N . VAL A 1 97 ? -15.602 -18.516 -16.75 1 92.94 97 VAL A N 1
ATOM 752 C CA . VAL A 1 97 ? -14.852 -17.656 -15.844 1 92.94 97 VAL A CA 1
ATOM 753 C C . VAL A 1 97 ? -14.078 -18.516 -14.836 1 92.94 97 VAL A C 1
ATOM 755 O O . VAL A 1 97 ? -13 -18.125 -14.383 1 92.94 97 VAL A O 1
ATOM 758 N N . ARG A 1 98 ? -14.492 -19.703 -14.578 1 93.81 98 ARG A N 1
ATOM 759 C CA . ARG A 1 98 ? -13.875 -20.547 -13.57 1 93.81 98 ARG A CA 1
ATOM 760 C C . ARG A 1 98 ? -12.898 -21.531 -14.203 1 93.81 98 ARG A C 1
ATOM 762 O O . ARG A 1 98 ? -12.172 -22.25 -13.5 1 93.81 98 ARG A O 1
ATOM 769 N N . ALA A 1 99 ? -12.852 -21.594 -15.469 1 95.75 99 ALA A N 1
ATOM 770 C CA . ALA A 1 99 ? -12.156 -22.641 -16.203 1 95.75 99 ALA A CA 1
ATOM 771 C C . ALA A 1 99 ? -10.672 -22.641 -15.883 1 95.75 99 ALA A C 1
ATOM 773 O O . ALA A 1 99 ? -10.078 -23.703 -15.633 1 95.75 99 ALA A O 1
ATOM 774 N N . THR A 1 100 ? -10.062 -21.484 -15.852 1 92.94 100 THR A N 1
ATOM 775 C CA . THR A 1 100 ? -8.625 -21.406 -15.609 1 92.94 100 THR A CA 1
ATOM 776 C C . THR A 1 100 ? -8.281 -21.891 -14.203 1 92.94 100 THR A C 1
ATOM 778 O O . THR A 1 100 ? -7.355 -22.672 -14.023 1 92.94 100 THR A O 1
ATOM 781 N N . LYS A 1 101 ? -9.031 -21.422 -13.242 1 93.06 101 LYS A N 1
ATOM 782 C CA . LYS A 1 101 ? -8.805 -21.859 -11.867 1 93.06 101 LYS A CA 1
ATOM 783 C C . LYS A 1 101 ? -8.984 -23.375 -11.734 1 93.06 101 LYS A C 1
ATOM 785 O O . LYS A 1 101 ? -8.227 -24.031 -11.016 1 93.06 101 LYS A O 1
ATOM 790 N N . PHE A 1 102 ? -9.953 -23.906 -12.438 1 95.75 102 PHE A N 1
ATOM 791 C CA . PHE A 1 102 ? -10.234 -25.344 -12.406 1 95.75 102 PHE A CA 1
ATOM 792 C C . PHE A 1 102 ? -9.031 -26.141 -12.898 1 95.75 102 PHE A C 1
ATOM 794 O O . PHE A 1 102 ? -8.594 -27.078 -12.227 1 95.75 102 PHE A O 1
ATOM 801 N N . THR A 1 103 ? -8.5 -25.75 -13.977 1 96.81 103 THR A N 1
ATOM 802 C CA . THR A 1 103 ? -7.375 -26.484 -14.547 1 96.81 103 THR A CA 1
ATOM 803 C C . THR A 1 103 ? -6.137 -26.344 -13.664 1 96.81 103 THR A C 1
ATOM 805 O O . THR A 1 103 ? -5.371 -27.297 -13.508 1 96.81 103 THR A O 1
ATOM 808 N N . GLU A 1 104 ? -5.914 -25.219 -13.086 1 94.88 104 GLU A N 1
ATOM 809 C CA . GLU A 1 104 ? -4.766 -24.984 -12.211 1 94.88 104 GLU A CA 1
ATOM 810 C C . GLU A 1 104 ? -4.844 -25.859 -10.961 1 94.88 104 GLU A C 1
ATOM 812 O O . GLU A 1 104 ? -3.828 -26.391 -10.5 1 94.88 104 GLU A O 1
ATOM 817 N N . GLU A 1 105 ? -6.023 -25.969 -10.438 1 96.5 105 GLU A N 1
ATOM 818 C CA . GLU A 1 105 ? -6.207 -26.828 -9.273 1 96.5 105 GLU A CA 1
ATOM 819 C C . GLU A 1 105 ? -5.891 -28.281 -9.609 1 96.5 105 GLU A C 1
ATOM 821 O O . GLU A 1 105 ? -5.266 -28.984 -8.812 1 96.5 105 GLU A O 1
ATOM 826 N N . LEU A 1 106 ? -6.309 -28.719 -10.766 1 97.5 106 LEU A N 1
ATOM 827 C CA . LEU A 1 106 ? -6.039 -30.094 -11.172 1 97.5 106 LEU A CA 1
ATOM 828 C C . LEU A 1 106 ? -4.539 -30.312 -11.352 1 97.5 106 LEU A C 1
ATOM 830 O O . LEU A 1 106 ? -4.039 -31.406 -11.086 1 97.5 106 LEU A O 1
ATOM 834 N N . GLN A 1 107 ? -3.875 -29.297 -11.805 1 97.06 107 GLN A N 1
ATOM 835 C CA . GLN A 1 107 ? -2.424 -29.406 -11.898 1 97.06 107 GLN A CA 1
ATOM 836 C C . GLN A 1 107 ? -1.802 -29.625 -10.523 1 97.06 107 GLN A C 1
ATOM 838 O O . GLN A 1 107 ? -0.933 -30.484 -10.359 1 97.06 107 GLN A O 1
ATOM 843 N N . VAL A 1 108 ? -2.213 -28.906 -9.578 1 97.31 108 VAL A N 1
ATOM 844 C CA . VAL A 1 108 ? -1.693 -29.016 -8.219 1 97.31 108 VAL A CA 1
ATOM 845 C C . VAL A 1 108 ? -1.962 -30.422 -7.676 1 97.31 108 VAL A C 1
ATOM 847 O O . VAL A 1 108 ? -1.111 -31 -7.004 1 97.31 108 VAL A O 1
ATOM 850 N N . TYR A 1 109 ? -3.143 -30.984 -7.973 1 97.44 109 TYR A N 1
ATOM 851 C CA . TYR A 1 109 ? -3.471 -32.312 -7.504 1 97.44 109 TYR A CA 1
ATOM 852 C C . TYR A 1 109 ? -2.539 -33.375 -8.117 1 97.44 109 TYR A C 1
ATOM 854 O O . TYR A 1 109 ? -2.129 -34.312 -7.449 1 97.44 109 TYR A O 1
ATOM 862 N N . ASN A 1 110 ? -2.266 -33.188 -9.414 1 96.31 110 ASN A N 1
ATOM 863 C CA . ASN A 1 110 ? -1.278 -34.062 -10.047 1 96.31 110 ASN A CA 1
ATOM 864 C C . ASN A 1 110 ? 0.077 -33.969 -9.352 1 96.31 110 ASN A C 1
ATOM 866 O O . ASN A 1 110 ? 0.74 -34.969 -9.133 1 96.31 110 ASN A O 1
ATOM 870 N N . GLU A 1 111 ? 0.434 -32.812 -9.008 1 95.88 111 GLU A N 1
ATOM 871 C CA . GLU A 1 111 ? 1.732 -32.594 -8.383 1 95.88 111 GLU A CA 1
ATOM 872 C C . GLU A 1 111 ? 1.759 -33.125 -6.953 1 95.88 111 GLU A C 1
ATOM 874 O O . GLU A 1 111 ? 2.771 -33.656 -6.508 1 95.88 111 GLU A O 1
ATOM 879 N N . ARG A 1 112 ? 0.651 -32.969 -6.23 1 94.88 112 ARG A N 1
ATOM 880 C CA . ARG A 1 112 ? 0.531 -33.594 -4.922 1 94.88 112 ARG A CA 1
ATOM 881 C C . ARG A 1 112 ? 0.757 -35.125 -5.023 1 94.88 112 ARG A C 1
ATOM 883 O O . ARG A 1 112 ? 1.488 -35.688 -4.219 1 94.88 112 ARG A O 1
ATOM 890 N N . LEU A 1 113 ? 0.086 -35.656 -6.004 1 93.62 113 LEU A N 1
ATOM 891 C CA . LEU A 1 113 ? 0.207 -37.094 -6.207 1 93.62 113 LEU A CA 1
ATOM 892 C C . LEU A 1 113 ? 1.653 -37.5 -6.492 1 93.62 113 LEU A C 1
ATOM 894 O O . LEU A 1 113 ? 2.15 -38.5 -5.957 1 93.62 113 LEU A O 1
ATOM 898 N N . ASP A 1 114 ? 2.354 -36.719 -7.336 1 91.69 114 ASP A N 1
ATOM 899 C CA . ASP A 1 114 ? 3.768 -36.969 -7.602 1 91.69 114 ASP A CA 1
ATOM 900 C C . ASP A 1 114 ? 4.574 -37 -6.305 1 91.69 114 ASP A C 1
ATOM 902 O O . ASP A 1 114 ? 5.457 -37.844 -6.133 1 91.69 114 ASP A O 1
ATOM 906 N N . GLY A 1 115 ? 4.262 -36.031 -5.445 1 88.38 115 GLY A N 1
ATOM 907 C CA . GLY A 1 115 ? 4.949 -35.969 -4.168 1 88.38 115 GLY A CA 1
ATOM 908 C C . GLY A 1 115 ? 4.738 -37.219 -3.334 1 88.38 115 GLY A C 1
ATOM 909 O O . GLY A 1 115 ? 5.668 -37.719 -2.686 1 88.38 115 GLY A O 1
ATOM 910 N N . MET A 1 116 ? 3.604 -37.781 -3.357 1 88.38 116 MET A N 1
ATOM 911 C CA . MET A 1 116 ? 3.287 -39 -2.596 1 88.38 116 MET A CA 1
ATOM 912 C C . MET A 1 116 ? 3.961 -40.219 -3.207 1 88.38 116 MET A C 1
ATOM 914 O O . MET A 1 116 ? 4.43 -41.094 -2.486 1 88.38 116 MET A O 1
ATOM 918 N N . ILE A 1 117 ? 3.959 -40.219 -4.492 1 87.12 117 ILE A N 1
ATOM 919 C CA . ILE A 1 117 ? 4.582 -41.312 -5.203 1 87.12 117 ILE A CA 1
ATOM 920 C C . ILE A 1 117 ? 6.062 -41.406 -4.84 1 87.12 117 ILE A C 1
ATOM 922 O O . ILE A 1 117 ? 6.602 -42.5 -4.633 1 87.12 117 ILE A O 1
ATOM 926 N N . LYS A 1 118 ? 6.68 -40.312 -4.695 1 82.69 118 LYS A N 1
ATOM 927 C CA . LYS A 1 118 ? 8.102 -40.281 -4.367 1 82.69 118 LYS A CA 1
ATOM 928 C C . LYS A 1 118 ? 8.352 -40.781 -2.951 1 82.69 118 LYS A C 1
ATOM 930 O O . LYS A 1 118 ? 9.445 -41.25 -2.645 1 82.69 118 LYS A O 1
ATOM 935 N N . LEU A 1 119 ? 7.398 -40.688 -2.119 1 80.06 119 LEU A N 1
ATOM 936 C CA . LEU A 1 119 ? 7.555 -41.094 -0.729 1 80.06 119 LEU A CA 1
ATOM 937 C C . LEU A 1 119 ? 7.492 -42.625 -0.604 1 80.06 119 LEU A C 1
ATOM 939 O O . LEU A 1 119 ? 8.023 -43.188 0.352 1 80.06 119 LEU A O 1
ATOM 943 N N . ILE A 1 120 ? 6.738 -43.188 -1.471 1 76.62 120 ILE A N 1
ATOM 944 C CA . ILE A 1 120 ? 6.559 -44.625 -1.323 1 76.62 120 ILE A CA 1
ATOM 945 C C . ILE A 1 120 ? 7.508 -45.375 -2.268 1 76.62 120 ILE A C 1
ATOM 947 O O . ILE A 1 120 ? 7.762 -44.906 -3.383 1 76.62 120 ILE A O 1
ATOM 951 N N . THR A 1 121 ? 8.898 -45.531 -1.976 1 59.59 121 THR A N 1
ATOM 952 C CA . THR A 1 121 ? 9.805 -46.344 -2.785 1 59.59 121 THR A CA 1
ATOM 953 C C . THR A 1 121 ? 9.023 -47.375 -3.602 1 59.59 121 THR A C 1
ATOM 955 O O . THR A 1 121 ? 8.742 -48.469 -3.119 1 59.59 121 THR A O 1
ATOM 958 N N . VAL A 1 122 ? 8.078 -46.969 -4.199 1 52.28 122 VAL A N 1
ATOM 959 C CA . VAL A 1 122 ? 7.297 -48 -4.871 1 52.28 122 VAL A CA 1
ATOM 960 C C . VAL A 1 122 ? 8.125 -48.656 -5.98 1 52.28 122 VAL A C 1
ATOM 962 O O . VAL A 1 122 ? 8.625 -47.938 -6.875 1 52.28 122 VAL A O 1
ATOM 965 N N . LYS A 1 123 ? 8.812 -49.656 -5.688 1 49.81 123 LYS A N 1
ATOM 966 C CA . LYS A 1 123 ? 9.5 -50.5 -6.664 1 49.81 123 LYS A CA 1
ATOM 967 C C . LYS A 1 123 ? 8.789 -50.469 -8.016 1 49.81 123 LYS A C 1
ATOM 969 O O . LYS A 1 123 ? 9.43 -50.5 -9.062 1 49.81 123 LYS A O 1
ATOM 974 N N . HIS A 1 124 ? 7.516 -50.719 -8.109 1 46.97 124 HIS A N 1
ATOM 975 C CA . HIS A 1 124 ? 6.789 -5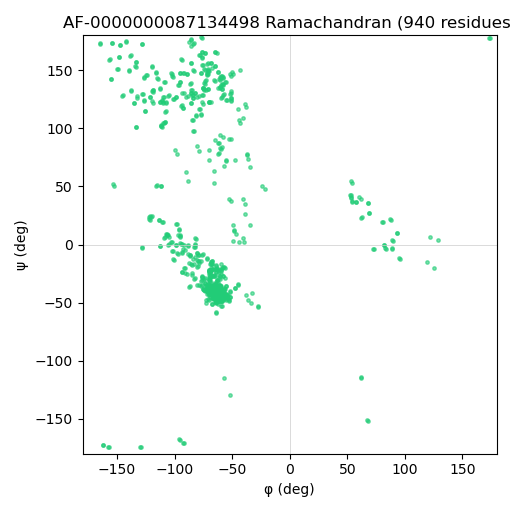0.875 -9.367 1 46.97 124 HIS A CA 1
ATOM 976 C C . HIS A 1 124 ? 6.09 -49.562 -9.766 1 46.97 124 HIS A C 1
ATOM 978 O O . HIS A 1 124 ? 5.145 -49.594 -10.555 1 46.97 124 HIS A O 1
ATOM 984 N N . ALA A 1 125 ? 6.348 -48.5 -9.086 1 47.81 125 ALA A N 1
ATOM 985 C CA . ALA A 1 125 ? 5.48 -47.406 -9.453 1 47.81 125 ALA A CA 1
ATOM 986 C C . ALA A 1 125 ? 5.734 -46.969 -10.891 1 47.81 125 ALA A C 1
ATOM 988 O O . ALA A 1 125 ? 6.77 -46.344 -11.188 1 47.81 125 ALA A O 1
ATOM 989 N N . VAL A 1 126 ? 5.508 -47.781 -11.797 1 44.75 126 VAL A N 1
ATOM 990 C CA . VAL A 1 126 ? 5.328 -47.344 -13.18 1 44.75 126 VAL A CA 1
ATOM 991 C C . VAL A 1 126 ? 4.539 -46.031 -13.211 1 44.75 126 VAL A C 1
ATOM 993 O O . VAL A 1 126 ? 3.309 -46.031 -13.289 1 44.75 126 VAL A O 1
ATOM 996 N N . VAL A 1 127 ? 4.609 -45.281 -12.203 1 51.19 127 VAL A N 1
ATOM 997 C CA . VAL A 1 127 ? 3.738 -44.094 -12.219 1 51.19 127 VAL A CA 1
ATOM 998 C C . VAL A 1 127 ? 3.926 -43.344 -13.523 1 51.19 127 VAL A C 1
ATOM 1000 O O . VAL A 1 127 ? 5.023 -43.312 -14.086 1 51.19 127 VAL A O 1
ATOM 1003 N N . VAL A 1 128 ? 2.754 -43 -14.141 1 53.22 128 VAL A N 1
ATOM 1004 C CA . VAL A 1 128 ? 2.422 -42.406 -15.438 1 53.22 128 VAL A CA 1
ATOM 1005 C C . VAL A 1 128 ? 3.287 -41.188 -15.695 1 53.22 128 VAL A C 1
ATOM 1007 O O . VAL A 1 128 ? 3.014 -40.094 -15.172 1 53.22 128 VAL A O 1
ATOM 1010 N N . GLU A 1 129 ? 4.5 -41.469 -15.961 1 59.19 129 GLU A N 1
ATOM 1011 C CA . GLU A 1 129 ? 5.383 -40.469 -16.594 1 59.19 129 GLU A CA 1
ATOM 1012 C C . GLU A 1 129 ? 4.684 -39.781 -17.734 1 59.19 129 GLU A C 1
ATOM 1014 O O . GLU A 1 129 ? 3.848 -40.344 -18.422 1 59.19 129 GLU A O 1
ATOM 1019 N N . GLY A 1 130 ? 4.496 -38.531 -17.609 1 79.88 130 GLY A N 1
ATOM 1020 C CA . GLY A 1 130 ? 4.102 -37.812 -18.797 1 79.88 130 GLY A CA 1
ATOM 1021 C C . GLY A 1 130 ? 2.777 -37.094 -18.625 1 79.88 130 GLY A C 1
ATOM 1022 O O . GLY A 1 130 ? 2.166 -36.656 -19.625 1 79.88 130 GLY A O 1
ATOM 1023 N N . TRP A 1 131 ? 2.332 -37.188 -17.312 1 91.94 131 TRP A N 1
ATOM 1024 C CA . TRP A 1 131 ? 1.006 -36.594 -17.156 1 91.94 131 TRP A CA 1
ATOM 1025 C C . TRP A 1 131 ? 1.015 -35.125 -17.547 1 91.94 131 TRP A C 1
ATOM 1027 O O . TRP A 1 131 ? -0.012 -34.594 -17.953 1 91.94 131 TRP A O 1
ATOM 1037 N N . ARG A 1 132 ? 2.186 -34.5 -17.531 1 93.75 132 ARG A N 1
ATOM 1038 C CA . ARG A 1 132 ? 2.262 -33.062 -17.797 1 93.75 132 ARG A CA 1
ATOM 1039 C C . ARG A 1 132 ? 1.929 -32.75 -19.266 1 93.75 132 ARG A C 1
ATOM 1041 O O . ARG A 1 132 ? 1.208 -31.797 -19.547 1 93.75 132 ARG A O 1
ATOM 1048 N N . VAL A 1 133 ? 2.443 -33.562 -20.109 1 92.69 133 VAL A N 1
ATOM 1049 C CA . VAL A 1 133 ? 2.146 -33.406 -21.531 1 92.69 133 VAL A CA 1
ATOM 1050 C C . VAL A 1 133 ? 0.654 -33.594 -21.766 1 92.69 133 VAL A C 1
ATOM 1052 O O . VAL A 1 133 ? 0.013 -32.812 -22.469 1 92.69 133 VAL A O 1
ATOM 1055 N N . GLN A 1 134 ? 0.167 -34.688 -21.234 1 93.62 134 GLN A N 1
ATOM 1056 C CA . GLN A 1 134 ? -1.257 -35 -21.375 1 93.62 134 GLN A CA 1
ATOM 1057 C C . GLN A 1 134 ? -2.102 -33.875 -20.75 1 93.62 134 GLN A C 1
ATOM 1059 O O . GLN A 1 134 ? -3.125 -33.469 -21.312 1 93.62 134 GLN A O 1
ATOM 1064 N N . TYR A 1 135 ? -1.701 -33.406 -19.609 1 95.56 135 TYR A N 1
ATOM 1065 C CA . TYR A 1 135 ? -2.389 -32.312 -18.938 1 95.56 135 TYR A CA 1
ATOM 1066 C C . TYR A 1 135 ? -2.447 -31.078 -19.828 1 95.56 135 TYR A C 1
ATOM 1068 O O . TYR A 1 135 ? -3.494 -30.438 -19.938 1 95.56 135 TYR A O 1
ATOM 1076 N N . GLN A 1 136 ? -1.35 -30.719 -20.438 1 94.31 136 GLN A N 1
ATOM 1077 C CA . GLN A 1 136 ? -1.295 -29.547 -21.328 1 94.31 136 GLN A CA 1
ATOM 1078 C C . GLN A 1 136 ? -2.229 -29.719 -22.516 1 94.31 136 GLN A C 1
ATOM 1080 O O . GLN A 1 136 ? -2.943 -28.797 -22.891 1 94.31 136 GLN A O 1
ATOM 1085 N N . GLN A 1 137 ? -2.225 -30.906 -23.031 1 94.88 137 GLN A N 1
ATOM 1086 C CA . GLN A 1 137 ? -3.082 -31.203 -24.172 1 94.88 137 GLN A CA 1
ATOM 1087 C C . GLN A 1 137 ? -4.559 -31.141 -23.781 1 94.88 137 GLN A C 1
ATOM 1089 O O . GLN A 1 137 ? -5.371 -30.547 -24.484 1 94.88 137 GLN A O 1
ATOM 1094 N N . ASP A 1 138 ? -4.863 -31.766 -22.672 1 95.94 138 ASP A N 1
ATOM 1095 C CA . ASP A 1 138 ? -6.242 -31.797 -22.203 1 95.94 138 ASP A CA 1
ATOM 1096 C C . ASP A 1 138 ? -6.742 -30.391 -21.859 1 95.94 138 ASP A C 1
ATOM 1098 O O . ASP A 1 138 ? -7.898 -30.062 -22.109 1 95.94 138 ASP A O 1
ATOM 1102 N N . THR A 1 139 ? -5.883 -29.609 -21.25 1 96.31 139 THR A N 1
ATOM 1103 C CA . THR A 1 139 ? -6.234 -28.234 -20.906 1 96.31 139 THR A CA 1
ATOM 1104 C C . THR A 1 139 ? -6.492 -27.406 -22.172 1 96.31 139 THR A C 1
ATOM 1106 O O . THR A 1 139 ? -7.488 -26.688 -22.25 1 96.31 139 THR A O 1
ATOM 1109 N N . ALA A 1 140 ? -5.613 -27.531 -23.109 1 94.94 140 ALA A N 1
ATOM 1110 C CA . ALA A 1 140 ? -5.793 -26.812 -24.391 1 94.94 140 ALA A CA 1
ATOM 1111 C C . ALA A 1 140 ? -7.098 -27.234 -25.062 1 94.94 140 ALA A C 1
ATOM 1113 O O . ALA A 1 140 ? -7.809 -26.391 -25.609 1 94.94 140 ALA A O 1
ATOM 1114 N N . ALA A 1 141 ? -7.355 -28.469 -25.031 1 95.06 141 ALA A N 1
ATOM 1115 C CA . ALA A 1 141 ? -8.586 -28.984 -25.625 1 95.06 141 ALA A CA 1
ATOM 1116 C C . ALA A 1 141 ? -9.812 -28.438 -24.906 1 95.06 141 ALA A C 1
ATOM 1118 O O . ALA A 1 141 ? -10.812 -28.109 -25.547 1 95.06 141 ALA A O 1
ATOM 1119 N N . MET A 1 142 ? -9.766 -28.406 -23.594 1 96.06 142 MET A N 1
ATOM 1120 C CA . MET A 1 142 ? -10.875 -27.844 -22.812 1 96.06 142 MET A CA 1
ATOM 1121 C C . MET A 1 142 ? -11.125 -26.391 -23.188 1 96.06 142 MET A C 1
ATOM 1123 O O . MET A 1 142 ? -12.273 -26 -23.406 1 96.06 142 MET A O 1
ATOM 1127 N N . MET A 1 143 ? -10.07 -25.625 -23.312 1 95.5 143 MET A N 1
ATOM 1128 C CA . MET A 1 143 ? -10.195 -24.203 -23.656 1 95.5 143 MET A CA 1
ATOM 1129 C C . MET A 1 143 ? -10.766 -24.031 -25.062 1 95.5 143 MET A C 1
ATOM 1131 O O . MET A 1 143 ? -11.602 -23.172 -25.297 1 95.5 143 MET A O 1
ATOM 1135 N N . ALA A 1 144 ? -10.336 -24.875 -25.922 1 94.19 144 ALA A N 1
ATOM 1136 C CA . ALA A 1 144 ? -10.836 -24.844 -27.297 1 94.19 144 ALA A CA 1
ATOM 1137 C C . ALA A 1 144 ? -12.32 -25.172 -27.344 1 94.19 144 ALA A C 1
ATOM 1139 O O . ALA A 1 144 ? -13.07 -24.562 -28.109 1 94.19 144 ALA A O 1
ATOM 1140 N N . GLN A 1 145 ? -12.734 -26.078 -26.562 1 94 145 GLN A N 1
ATOM 1141 C CA . GLN A 1 145 ? -14.141 -26.453 -26.5 1 94 145 GLN A CA 1
ATOM 1142 C C . GLN A 1 145 ? -15 -25.297 -26.031 1 94 145 GLN A C 1
ATOM 1144 O O . GLN A 1 145 ? -16.109 -25.094 -26.531 1 94 145 GLN A O 1
ATOM 1149 N N . LEU A 1 146 ? -14.492 -24.547 -25.109 1 95 146 LEU A N 1
ATOM 1150 C CA . LEU A 1 146 ? -15.219 -23.406 -24.578 1 95 146 LEU A CA 1
ATOM 1151 C C . LEU A 1 146 ? -15.32 -22.297 -25.625 1 95 146 LEU A C 1
ATOM 1153 O O . LEU A 1 146 ? -16.312 -21.562 -25.672 1 95 146 LEU A O 1
ATOM 1157 N N . CYS A 1 147 ? -14.367 -22.219 -26.484 1 93.5 147 CYS A N 1
ATOM 1158 C CA . CYS A 1 147 ? -14.305 -21.141 -27.453 1 93.5 147 CYS A CA 1
ATOM 1159 C C . CYS A 1 147 ? -15.031 -21.516 -28.75 1 93.5 147 CYS A C 1
ATOM 1161 O O . CYS A 1 147 ? -15.469 -20.656 -29.5 1 93.5 147 CYS A O 1
ATOM 1163 N N . GLU A 1 148 ? -15.156 -22.781 -29.031 1 89.12 148 GLU A N 1
ATOM 1164 C CA . GLU A 1 148 ? -15.633 -23.219 -30.344 1 89.12 148 GLU A CA 1
ATOM 1165 C C . GLU A 1 148 ? -16.875 -24.094 -30.219 1 89.12 148 GLU A C 1
ATOM 1167 O O . GLU A 1 148 ? -17.188 -24.859 -31.125 1 89.12 148 GLU A O 1
ATOM 1172 N N . MET A 1 149 ? -17.547 -23.969 -29.219 1 82.88 149 MET A N 1
ATOM 1173 C CA . MET A 1 149 ? -18.75 -24.781 -29.031 1 82.88 149 MET A CA 1
ATOM 1174 C C . MET A 1 149 ? -19.766 -24.5 -30.125 1 82.88 149 MET A C 1
ATOM 1176 O O . MET A 1 149 ? -19.844 -23.391 -30.641 1 82.88 149 MET A O 1
ATOM 1180 N N . HIS A 1 150 ? -20.406 -25.578 -30.516 1 78.44 150 HIS A N 1
ATOM 1181 C CA . HIS A 1 150 ? -21.5 -25.438 -31.453 1 78.44 150 HIS A CA 1
ATOM 1182 C C . HIS A 1 150 ? -22.578 -24.5 -30.922 1 78.44 150 HIS A C 1
ATOM 1184 O O . HIS A 1 150 ? -23 -24.625 -29.766 1 78.44 150 HIS A O 1
ATOM 1190 N N . GLU A 1 151 ? -23.031 -23.516 -31.656 1 87.25 151 GLU A N 1
ATOM 1191 C CA . GLU A 1 151 ? -24.047 -22.531 -31.281 1 87.25 151 GLU A CA 1
ATOM 1192 C C . GLU A 1 151 ? -23.594 -21.703 -30.078 1 87.25 151 GLU A C 1
ATOM 1194 O O . GLU A 1 151 ? -24.344 -21.531 -29.125 1 87.25 151 GLU A O 1
ATOM 1199 N N . LEU A 1 152 ? -22.406 -21.375 -30.047 1 90.81 152 LEU A N 1
ATOM 1200 C CA . LEU A 1 152 ? -21.797 -20.641 -28.953 1 90.81 152 LEU A CA 1
ATOM 1201 C C . LEU A 1 152 ? -22.594 -19.375 -28.641 1 90.81 152 LEU A C 1
ATOM 1203 O O . LEU A 1 152 ? -22.875 -19.078 -27.484 1 90.81 152 LEU A O 1
ATOM 1207 N N . GLN A 1 153 ? -23.047 -18.719 -29.656 1 91.88 153 GLN A N 1
ATOM 1208 C CA . GLN A 1 153 ? -23.766 -17.484 -29.469 1 91.88 153 GLN A CA 1
ATOM 1209 C C . GLN A 1 153 ? -25.094 -17.719 -28.75 1 91.88 153 GLN A C 1
ATOM 1211 O O . GLN A 1 153 ? -25.484 -16.953 -27.875 1 91.88 153 GLN A O 1
ATOM 1216 N N . LYS A 1 154 ? -25.688 -18.797 -29.141 1 93.81 154 LYS A N 1
ATOM 1217 C CA . LYS A 1 154 ? -26.953 -19.156 -28.516 1 93.81 154 LYS A CA 1
ATOM 1218 C C . LYS A 1 154 ? -26.75 -19.531 -27.047 1 93.81 154 LYS A C 1
ATOM 1220 O O . LYS A 1 154 ? -27.578 -19.203 -26.188 1 93.81 154 LYS A O 1
ATOM 1225 N N . GLU A 1 155 ? -25.719 -20.266 -26.859 1 94.12 155 GLU A N 1
ATOM 1226 C CA . GLU A 1 155 ? -25.406 -20.672 -25.5 1 94.12 155 GLU A CA 1
ATOM 1227 C C . GLU A 1 155 ? -25.125 -19.469 -24.609 1 94.12 155 GLU A C 1
ATOM 1229 O O . GLU A 1 155 ? -25.578 -19.406 -23.469 1 94.12 155 GLU A O 1
ATOM 1234 N N . ILE A 1 156 ? -24.375 -18.531 -25.109 1 96.12 156 ILE A N 1
ATOM 1235 C CA . ILE A 1 156 ? -24.047 -17.312 -24.375 1 96.12 156 ILE A CA 1
ATOM 1236 C C . ILE A 1 156 ? -25.328 -16.516 -24.125 1 96.12 156 ILE A C 1
ATOM 1238 O O . ILE A 1 156 ? -25.562 -16.031 -23.016 1 96.12 156 ILE A O 1
ATOM 1242 N N . TYR A 1 157 ? -26.156 -16.438 -25.188 1 95.5 157 TYR A N 1
ATOM 1243 C CA . TYR A 1 157 ? -27.422 -15.711 -25.062 1 95.5 157 TYR A CA 1
ATOM 1244 C C . TYR A 1 157 ? -28.281 -16.297 -23.953 1 95.5 157 TYR A C 1
ATOM 1246 O O . TYR A 1 157 ? -28.797 -15.562 -23.109 1 95.5 157 TYR A O 1
ATOM 1254 N N . ARG A 1 158 ? -28.375 -17.562 -23.938 1 95.19 158 ARG A N 1
ATOM 1255 C CA . ARG A 1 158 ? -29.156 -18.25 -22.906 1 95.19 158 ARG A CA 1
ATOM 1256 C C . ARG A 1 158 ? -28.562 -18.016 -21.531 1 95.19 158 ARG A C 1
ATOM 1258 O O . ARG A 1 158 ? -29.297 -17.781 -20.562 1 95.19 158 ARG A O 1
ATOM 1265 N N . ALA A 1 159 ? -27.281 -18.141 -21.453 1 95.44 159 ALA A N 1
ATOM 1266 C CA . ALA A 1 159 ? -26.594 -17.953 -20.188 1 95.44 159 ALA A CA 1
ATOM 1267 C C . ALA A 1 159 ? -26.812 -16.547 -19.641 1 95.44 159 ALA A C 1
ATOM 1269 O O . ALA A 1 159 ? -27.031 -16.359 -18.438 1 95.44 159 ALA A O 1
ATOM 1270 N N . VAL A 1 160 ? -26.766 -15.57 -20.484 1 95.19 160 VAL A N 1
ATOM 1271 C CA . VAL A 1 160 ? -26.953 -14.172 -20.109 1 95.19 160 VAL A CA 1
ATOM 1272 C C . VAL A 1 160 ? -28.344 -13.977 -19.531 1 95.19 160 VAL A C 1
ATOM 1274 O O . VAL A 1 160 ? -28.516 -13.32 -18.5 1 95.19 160 VAL A O 1
ATOM 1277 N N . LYS A 1 161 ? -29.281 -14.594 -20.094 1 93.81 161 LYS A N 1
ATOM 1278 C CA . LYS A 1 161 ? -30.672 -14.43 -19.688 1 93.81 161 LYS A CA 1
ATOM 1279 C C . LYS A 1 161 ? -30.922 -15.062 -18.328 1 93.81 161 LYS A C 1
ATOM 1281 O O . LYS A 1 161 ? -31.812 -14.625 -17.594 1 93.81 161 LYS A O 1
ATOM 1286 N N . GLN A 1 162 ? -30.109 -15.945 -17.984 1 93 162 GLN A N 1
ATOM 1287 C CA . GLN A 1 162 ? -30.281 -16.672 -16.734 1 93 162 GLN A CA 1
ATOM 1288 C C . GLN A 1 162 ? -29.562 -15.992 -15.578 1 93 162 GLN A C 1
ATOM 1290 O O . GLN A 1 162 ? -29.688 -16.406 -14.422 1 93 162 GLN A O 1
ATOM 1295 N N . LEU A 1 163 ? -28.812 -14.945 -15.797 1 91 163 LEU A N 1
ATOM 1296 C CA . LEU A 1 163 ? -28 -14.312 -14.773 1 91 163 LEU A CA 1
ATOM 1297 C C . LEU A 1 163 ? -28.531 -12.93 -14.422 1 91 163 LEU A C 1
ATOM 1299 O O . LEU A 1 163 ? -28.281 -11.961 -15.156 1 91 163 LEU A O 1
ATOM 1303 N N . PRO A 1 164 ? -29.188 -12.836 -13.328 1 83.44 164 PRO A N 1
ATOM 1304 C CA . PRO A 1 164 ? -29.734 -11.539 -12.945 1 83.44 164 PRO A CA 1
ATOM 1305 C C . PRO A 1 164 ? -28.656 -10.508 -12.641 1 83.44 164 PRO A C 1
ATOM 1307 O O . PRO A 1 164 ? -28.875 -9.305 -12.797 1 83.44 164 PRO A O 1
ATOM 1310 N N . THR A 1 165 ? -27.516 -10.875 -12.242 1 85.06 165 THR A N 1
ATOM 1311 C CA . THR A 1 165 ? -26.438 -9.953 -11.883 1 85.06 165 THR A CA 1
ATOM 1312 C C . THR A 1 165 ? -25.25 -10.117 -12.828 1 85.06 165 THR A C 1
ATOM 1314 O O . THR A 1 165 ? -24.109 -10.211 -12.383 1 85.06 165 THR A O 1
ATOM 1317 N N . ILE A 1 166 ? -25.547 -10.078 -14.078 1 90.12 166 ILE A N 1
ATOM 1318 C CA . ILE A 1 166 ? -24.531 -10.359 -15.078 1 90.12 166 ILE A CA 1
ATOM 1319 C C . ILE A 1 166 ? -23.484 -9.234 -15.086 1 90.12 166 ILE A C 1
ATOM 1321 O O . ILE A 1 166 ? -22.328 -9.445 -15.453 1 90.12 166 ILE A O 1
ATOM 1325 N N . ASP A 1 167 ? -23.875 -8.078 -14.594 1 90.62 167 ASP A N 1
ATOM 1326 C CA . ASP A 1 167 ? -22.984 -6.926 -14.602 1 90.62 167 ASP A CA 1
ATOM 1327 C C . ASP A 1 167 ? -21.719 -7.199 -13.789 1 90.62 167 ASP A C 1
ATOM 1329 O O . ASP A 1 167 ? -20.625 -6.832 -14.203 1 90.62 167 ASP A O 1
ATOM 1333 N N . ASP A 1 168 ? -21.859 -7.836 -12.695 1 92.44 168 ASP A N 1
ATOM 1334 C CA . ASP A 1 168 ? -20.719 -8.156 -11.844 1 92.44 168 ASP A CA 1
ATOM 1335 C C . ASP A 1 168 ? -19.734 -9.062 -12.578 1 92.44 168 ASP A C 1
ATOM 1337 O O . ASP A 1 168 ? -18.516 -8.852 -12.5 1 92.44 168 ASP A O 1
ATOM 1341 N N . ILE A 1 169 ? -20.266 -9.969 -13.273 1 93.75 169 ILE A N 1
ATOM 1342 C CA . ILE A 1 169 ? -19.438 -10.93 -13.984 1 93.75 169 ILE A CA 1
ATOM 1343 C C . ILE A 1 169 ? -18.75 -10.242 -15.164 1 93.75 169 ILE A C 1
ATOM 1345 O O . ILE A 1 169 ? -17.578 -10.484 -15.43 1 93.75 169 ILE A O 1
ATOM 1349 N N . LEU A 1 170 ? -19.5 -9.367 -15.828 1 95.12 170 LEU A N 1
ATOM 1350 C CA . LEU A 1 170 ? -18.953 -8.656 -16.969 1 95.12 170 LEU A CA 1
ATOM 1351 C C . LEU A 1 170 ? -17.781 -7.773 -16.562 1 95.12 170 LEU A C 1
ATOM 1353 O O . LEU A 1 170 ? -16.812 -7.629 -17.312 1 95.12 170 LEU A O 1
ATOM 1357 N N . LEU A 1 171 ? -17.875 -7.164 -15.406 1 95.19 171 LEU A N 1
ATOM 1358 C CA . LEU A 1 171 ? -16.766 -6.348 -14.898 1 95.19 171 LEU A CA 1
ATOM 1359 C C . LEU A 1 171 ? -15.508 -7.188 -14.734 1 95.19 171 LEU A C 1
ATOM 1361 O O . LEU A 1 171 ? -14.414 -6.762 -15.133 1 95.19 171 LEU A O 1
ATOM 1365 N N . VAL A 1 172 ? -15.688 -8.344 -14.203 1 94.5 172 VAL A N 1
ATOM 1366 C CA . VAL A 1 172 ? -14.555 -9.242 -13.992 1 94.5 172 VAL A CA 1
ATOM 1367 C C . VAL A 1 172 ? -13.977 -9.68 -15.336 1 94.5 172 VAL A C 1
ATOM 1369 O O . VAL A 1 172 ? -12.758 -9.688 -15.523 1 94.5 172 VAL A O 1
ATOM 1372 N N . VAL A 1 173 ? -14.859 -9.984 -16.25 1 95.5 173 VAL A N 1
ATOM 1373 C CA . VAL A 1 173 ? -14.453 -10.422 -17.578 1 95.5 173 VAL A CA 1
ATOM 1374 C C . VAL A 1 173 ? -13.672 -9.312 -18.281 1 95.5 173 VAL A C 1
ATOM 1376 O O . VAL A 1 173 ? -12.602 -9.547 -18.828 1 95.5 173 VAL A O 1
ATOM 1379 N N . LYS A 1 174 ? -14.172 -8.148 -18.203 1 95.75 174 LYS A N 1
ATOM 1380 C CA . LYS A 1 174 ? -13.516 -7.023 -18.844 1 95.75 174 LYS A CA 1
ATOM 1381 C C . LYS A 1 174 ? -12.172 -6.711 -18.188 1 95.75 174 LYS A C 1
ATOM 1383 O O . LYS A 1 174 ? -11.203 -6.355 -18.875 1 95.75 174 LYS A O 1
ATOM 1388 N N . ARG A 1 175 ? -12.156 -6.789 -16.875 1 93.62 175 ARG A N 1
ATOM 1389 C CA . ARG A 1 175 ? -10.875 -6.648 -16.172 1 93.62 175 ARG A CA 1
ATOM 1390 C C . ARG A 1 175 ? -9.844 -7.629 -16.734 1 93.62 175 ARG A C 1
ATOM 1392 O O . ARG A 1 175 ? -8.719 -7.238 -17.047 1 93.62 175 ARG A O 1
ATOM 1399 N N . ASP A 1 176 ? -10.25 -8.852 -16.891 1 91.25 176 ASP A N 1
ATOM 1400 C CA . ASP A 1 176 ? -9.344 -9.914 -17.312 1 91.25 176 ASP A CA 1
ATOM 1401 C C . ASP A 1 176 ? -8.914 -9.734 -18.766 1 91.25 176 ASP A C 1
ATOM 1403 O O . ASP A 1 176 ? -7.781 -10.055 -19.125 1 91.25 176 ASP A O 1
ATOM 1407 N N . LEU A 1 177 ? -9.812 -9.258 -19.594 1 91.94 177 LEU A N 1
ATOM 1408 C CA . LEU A 1 177 ? -9.523 -9.023 -21.016 1 91.94 177 LEU A CA 1
ATOM 1409 C C . LEU A 1 177 ? -8.477 -7.922 -21.172 1 91.94 177 LEU A C 1
ATOM 1411 O O . LEU A 1 177 ? -7.754 -7.891 -22.172 1 91.94 177 LEU A O 1
ATOM 1415 N N . HIS A 1 178 ? -8.453 -7.07 -20.203 1 87.5 178 HIS A N 1
ATOM 1416 C CA . HIS A 1 178 ? -7.543 -5.934 -20.312 1 87.5 178 HIS A CA 1
ATOM 1417 C C . HIS A 1 178 ? -6.168 -6.281 -19.75 1 87.5 178 HIS A C 1
ATOM 1419 O O . HIS A 1 178 ? -5.246 -5.461 -19.797 1 87.5 178 HIS A O 1
ATOM 1425 N N . GLN A 1 179 ? -6.066 -7.422 -19.312 1 81 179 GLN A N 1
ATOM 1426 C CA . GLN A 1 179 ? -4.766 -7.918 -18.875 1 81 179 GLN A CA 1
ATOM 1427 C C . GLN A 1 179 ? -4.082 -8.711 -19.969 1 81 179 GLN A C 1
ATOM 1429 O O . GLN A 1 179 ? -4.414 -8.562 -21.156 1 81 179 GLN A O 1
ATOM 1434 N N . THR A 1 180 ? -3.045 -9.438 -19.703 1 73.06 180 THR A N 1
ATOM 1435 C CA . THR A 1 180 ? -2.338 -10.211 -20.719 1 73.06 180 THR A CA 1
ATOM 1436 C C . THR A 1 180 ? -3.271 -11.227 -21.375 1 73.06 180 THR A C 1
ATOM 1438 O O . THR A 1 180 ? -4.082 -11.859 -20.688 1 73.06 180 THR A O 1
ATOM 1441 N N . PRO A 1 181 ? -3.168 -11.32 -22.609 1 79.88 181 PRO A N 1
ATOM 1442 C CA . PRO A 1 181 ? -4.062 -12.195 -23.359 1 79.88 181 PRO A CA 1
ATOM 1443 C C . PRO A 1 181 ? -3.969 -13.656 -22.922 1 79.88 181 PRO A C 1
ATOM 1445 O O . PRO A 1 181 ? -2.885 -14.133 -22.578 1 79.88 181 PRO A O 1
ATOM 1448 N N . THR A 1 182 ? -5.129 -14.273 -22.938 1 85.62 182 THR A N 1
ATOM 1449 C CA . THR A 1 182 ? -5.23 -15.688 -22.594 1 85.62 182 THR A CA 1
ATOM 1450 C C . THR A 1 182 ? -5.98 -16.453 -23.688 1 85.62 182 THR A C 1
ATOM 1452 O O . THR A 1 182 ? -6.539 -15.844 -24.609 1 85.62 182 THR A O 1
ATOM 1455 N N . GLU A 1 183 ? -6.023 -17.719 -23.594 1 89.81 183 GLU A N 1
ATOM 1456 C CA . GLU A 1 183 ? -6.684 -18.578 -24.562 1 89.81 183 GLU A CA 1
ATOM 1457 C C . GLU A 1 183 ? -8.195 -18.391 -24.547 1 89.81 183 GLU A C 1
ATOM 1459 O O . GLU A 1 183 ? -8.883 -18.703 -25.516 1 89.81 183 GLU A O 1
ATOM 1464 N N . LEU A 1 184 ? -8.656 -17.797 -23.5 1 94.44 184 LEU A N 1
ATOM 1465 C CA . LEU A 1 184 ? -10.102 -17.672 -23.344 1 94.44 184 LEU A CA 1
ATOM 1466 C C . LEU A 1 184 ? -10.586 -16.312 -23.859 1 94.44 184 LEU A C 1
ATOM 1468 O O . LEU A 1 184 ? -11.789 -16.047 -23.875 1 94.44 184 LEU A O 1
ATOM 1472 N N . ASP A 1 185 ? -9.75 -15.445 -24.375 1 94.19 185 ASP A N 1
ATOM 1473 C CA . ASP A 1 185 ? -10.094 -14.078 -24.766 1 94.19 185 ASP A CA 1
ATOM 1474 C C . ASP A 1 185 ? -11.203 -14.07 -25.812 1 94.19 185 ASP A C 1
ATOM 1476 O O . ASP A 1 185 ? -12.133 -13.266 -25.734 1 94.19 185 ASP A O 1
ATOM 1480 N N . PRO A 1 186 ? -11.125 -15.031 -26.797 1 94.56 186 PRO A N 1
ATOM 1481 C CA . PRO A 1 186 ? -12.18 -15 -27.812 1 94.56 186 PRO A CA 1
ATOM 1482 C C . PRO A 1 186 ? -13.57 -15.203 -27.234 1 94.56 186 PRO A C 1
ATOM 1484 O O . PRO A 1 186 ? -14.5 -14.461 -27.578 1 94.56 186 PRO A O 1
ATOM 1487 N N . VAL A 1 187 ? -13.719 -16.156 -26.344 1 96.81 187 VAL A N 1
ATOM 1488 C CA . VAL A 1 187 ? -15.031 -16.422 -25.781 1 96.81 187 VAL A CA 1
ATOM 1489 C C . VAL A 1 187 ? -15.414 -15.297 -24.812 1 96.81 187 VAL A C 1
ATOM 1491 O O . VAL A 1 187 ? -16.594 -14.93 -24.719 1 96.81 187 VAL A O 1
ATOM 1494 N N . LEU A 1 188 ? -14.469 -14.742 -24.094 1 96.44 188 LEU A N 1
ATOM 1495 C CA . LEU A 1 188 ? -14.742 -13.641 -23.188 1 96.44 188 LEU A CA 1
ATOM 1496 C C . LEU A 1 188 ? -15.219 -12.406 -23.938 1 96.44 188 LEU A C 1
ATOM 1498 O O . LEU A 1 188 ? -16.156 -11.734 -23.5 1 96.44 188 LEU A O 1
ATOM 1502 N N . ARG A 1 189 ? -14.641 -12.141 -25.062 1 95.94 189 ARG A N 1
ATOM 1503 C CA . ARG A 1 189 ? -15.07 -11.016 -25.891 1 95.94 189 ARG A CA 1
ATOM 1504 C C . ARG A 1 189 ? -16.484 -11.227 -26.406 1 95.94 189 ARG A C 1
ATOM 1506 O O . ARG A 1 189 ? -17.281 -10.281 -26.453 1 95.94 189 ARG A O 1
ATOM 1513 N N . ASN A 1 190 ? -16.75 -12.445 -26.766 1 96.25 190 ASN A N 1
ATOM 1514 C CA . ASN A 1 190 ? -18.109 -12.766 -27.219 1 96.25 190 ASN A CA 1
ATOM 1515 C C . ASN A 1 190 ? -19.125 -12.57 -26.094 1 96.25 190 ASN A C 1
ATOM 1517 O O . ASN A 1 190 ? -20.219 -12.062 -26.344 1 96.25 190 ASN A O 1
ATOM 1521 N N . ILE A 1 191 ? -18.719 -12.992 -24.953 1 96.75 191 ILE A N 1
ATOM 1522 C CA . ILE A 1 191 ? -19.594 -12.844 -23.781 1 96.75 191 ILE A CA 1
ATOM 1523 C C . ILE A 1 191 ? -19.922 -11.375 -23.578 1 96.75 191 ILE A C 1
ATOM 1525 O O . ILE A 1 191 ? -21.078 -11.008 -23.359 1 96.75 191 ILE A O 1
ATOM 1529 N N . VAL A 1 192 ? -18.906 -10.523 -23.641 1 96.69 192 VAL A N 1
ATOM 1530 C CA . VAL A 1 192 ? -19.109 -9.086 -23.453 1 96.69 192 VAL A CA 1
ATOM 1531 C C . VAL A 1 192 ? -20.016 -8.547 -24.562 1 96.69 192 VAL A C 1
ATOM 1533 O O . VAL A 1 192 ? -21.016 -7.867 -24.266 1 96.69 192 VAL A O 1
ATOM 1536 N N . SER A 1 193 ? -19.797 -8.93 -25.766 1 96.12 193 SER A N 1
ATOM 1537 C CA . SER A 1 193 ? -20.531 -8.422 -26.922 1 96.12 193 SER A CA 1
ATOM 1538 C C . SER A 1 193 ? -22 -8.82 -26.844 1 96.12 193 SER A C 1
ATOM 1540 O O . SER A 1 193 ? -22.891 -7.98 -26.984 1 96.12 193 SER A O 1
ATOM 1542 N N . VAL A 1 194 ? -22.234 -10.047 -26.609 1 96.25 194 VAL A N 1
ATOM 1543 C CA . VAL A 1 194 ? -23.609 -10.562 -26.562 1 96.25 194 VAL A CA 1
ATOM 1544 C C . VAL A 1 194 ? -24.344 -9.953 -25.375 1 96.25 194 VAL A C 1
ATOM 1546 O O . VAL A 1 194 ? -25.516 -9.547 -25.5 1 96.25 194 VAL A O 1
ATOM 1549 N N . SER A 1 195 ? -23.672 -9.938 -24.25 1 95.94 195 SER A N 1
ATOM 1550 C CA . SER A 1 195 ? -24.312 -9.406 -23.047 1 95.94 195 SER A CA 1
ATOM 1551 C C . SER A 1 195 ? -24.703 -7.945 -23.234 1 95.94 195 SER A C 1
ATOM 1553 O O . SER A 1 195 ? -25.797 -7.535 -22.844 1 95.94 195 SER A O 1
ATOM 1555 N N . GLU A 1 196 ? -23.797 -7.172 -23.766 1 95.56 196 GLU A N 1
ATOM 1556 C CA . GLU A 1 196 ? -24.062 -5.75 -23.969 1 95.56 196 GLU A CA 1
ATOM 1557 C C . GLU A 1 196 ? -25.188 -5.527 -24.969 1 95.56 196 GLU A C 1
ATOM 1559 O O . GLU A 1 196 ? -25.984 -4.602 -24.828 1 95.56 196 GLU A O 1
ATOM 1564 N N . LYS A 1 197 ? -25.297 -6.363 -25.938 1 94.81 197 LYS A N 1
ATOM 1565 C CA . LYS A 1 197 ? -26.375 -6.281 -26.922 1 94.81 197 LYS A CA 1
ATOM 1566 C C . LYS A 1 197 ? -27.719 -6.652 -26.297 1 94.81 197 LYS A C 1
ATOM 1568 O O . LYS A 1 197 ? -28.719 -5.945 -26.5 1 94.81 197 LYS A O 1
ATOM 1573 N N . VAL A 1 198 ? -27.688 -7.738 -25.609 1 93.94 198 VAL A N 1
ATOM 1574 C CA . VAL A 1 198 ? -28.922 -8.25 -25 1 93.94 198 VAL A CA 1
ATOM 1575 C C . VAL A 1 198 ? -29.453 -7.23 -24 1 93.94 198 VAL A C 1
ATOM 1577 O O . VAL A 1 198 ? -30.672 -7.004 -23.922 1 93.94 198 VAL A O 1
ATOM 1580 N N . ASN A 1 199 ? -28.609 -6.641 -23.234 1 91.75 199 ASN A N 1
ATOM 1581 C CA . ASN A 1 199 ? -29.016 -5.73 -22.172 1 91.75 199 ASN A CA 1
ATOM 1582 C C . ASN A 1 199 ? -29.031 -4.281 -22.656 1 91.75 199 ASN A C 1
ATOM 1584 O O . ASN A 1 199 ? -29.438 -3.383 -21.922 1 91.75 199 ASN A O 1
ATOM 1588 N N . ASN A 1 200 ? -28.578 -3.99 -23.844 1 92.88 200 ASN A N 1
ATOM 1589 C CA . ASN A 1 200 ? -28.5 -2.656 -24.422 1 92.88 200 ASN A CA 1
ATOM 1590 C C . ASN A 1 200 ? -27.766 -1.686 -23.5 1 92.88 200 ASN A C 1
ATOM 1592 O O . ASN A 1 200 ? -28.266 -0.603 -23.203 1 92.88 200 ASN A O 1
ATOM 1596 N N . LYS A 1 201 ? -26.719 -2.166 -22.953 1 91.69 201 LYS A N 1
ATOM 1597 C CA . LYS A 1 201 ? -25.922 -1.389 -22.016 1 91.69 201 LYS A CA 1
ATOM 1598 C C . LYS A 1 201 ? -24.438 -1.725 -22.141 1 91.69 201 LYS A C 1
ATOM 1600 O O . LYS A 1 201 ? -24.047 -2.896 -22.125 1 91.69 201 LYS A O 1
ATOM 1605 N N . VAL A 1 202 ? -23.656 -0.69 -22.312 1 92.5 202 VAL A N 1
ATOM 1606 C CA . VAL A 1 202 ? -22.219 -0.886 -22.359 1 92.5 202 VAL A CA 1
ATOM 1607 C C . VAL A 1 202 ? -21.641 -0.806 -20.953 1 92.5 202 VAL A C 1
ATOM 1609 O O . VAL A 1 202 ? -21.891 0.15 -20.219 1 92.5 202 VAL A O 1
ATOM 1612 N N . VAL A 1 203 ? -20.922 -1.792 -20.641 1 91.44 203 VAL A N 1
ATOM 1613 C CA . VAL A 1 203 ? -20.266 -1.821 -19.328 1 91.44 203 VAL A CA 1
ATOM 1614 C C . VAL A 1 203 ? -18.859 -1.242 -19.453 1 91.44 203 VAL A C 1
ATOM 1616 O O . VAL A 1 203 ? -18.078 -1.658 -20.312 1 91.44 203 VAL A O 1
ATOM 1619 N N . ARG A 1 204 ? -18.5 -0.325 -18.609 1 92.31 204 ARG A N 1
ATOM 1620 C CA . ARG A 1 204 ? -17.188 0.317 -18.609 1 92.31 204 ARG A CA 1
ATOM 1621 C C . ARG A 1 204 ? -16.109 -0.646 -18.141 1 92.31 204 ARG A C 1
ATOM 1623 O O . ARG A 1 204 ? -16.359 -1.503 -17.297 1 92.31 204 ARG A O 1
ATOM 1630 N N . THR A 1 205 ? -14.906 -0.465 -18.719 1 94.25 205 THR A N 1
ATOM 1631 C CA . THR A 1 205 ? -13.773 -1.269 -18.266 1 94.25 205 THR A CA 1
ATOM 1632 C C . THR A 1 205 ? -13.344 -0.854 -16.859 1 94.25 205 THR A C 1
ATOM 1634 O O . THR A 1 205 ? -13.07 0.321 -16.609 1 94.25 205 THR A O 1
ATOM 1637 N N . PRO A 1 206 ? -13.359 -1.776 -16 1 95.06 206 PRO A N 1
ATOM 1638 C CA . PRO A 1 206 ? -12.953 -1.437 -14.641 1 95.06 206 PRO A CA 1
ATOM 1639 C C . PRO A 1 206 ? -11.438 -1.344 -14.484 1 95.06 206 PRO A C 1
ATOM 1641 O O . PRO A 1 206 ? -10.695 -1.771 -15.375 1 95.06 206 PRO A O 1
ATOM 1644 N N . PRO A 1 207 ? -11.023 -0.719 -13.414 1 92.69 207 PRO A N 1
ATOM 1645 C CA . PRO A 1 207 ? -9.594 -0.769 -13.109 1 92.69 207 PRO A CA 1
ATOM 1646 C C . PRO A 1 207 ? -9.109 -2.18 -12.781 1 92.69 207 PRO A C 1
ATOM 1648 O O . PRO A 1 207 ? -9.922 -3.07 -12.523 1 92.69 207 PRO A O 1
ATOM 1651 N N . SER A 1 208 ? -7.801 -2.355 -12.781 1 90.94 208 SER A N 1
ATOM 1652 C CA . SER A 1 208 ? -7.191 -3.668 -12.586 1 90.94 208 SER A CA 1
ATOM 1653 C C . SER A 1 208 ? -7.332 -4.133 -11.141 1 90.94 208 SER A C 1
ATOM 1655 O O . SER A 1 208 ? -7.105 -5.305 -10.836 1 90.94 208 SER A O 1
ATOM 1657 N N . TRP A 1 209 ? -7.73 -3.217 -10.25 1 93.44 209 TRP A N 1
ATOM 1658 C CA . TRP A 1 209 ? -7.77 -3.572 -8.836 1 93.44 209 TRP A CA 1
ATOM 1659 C C . TRP A 1 209 ? -9.172 -3.996 -8.422 1 93.44 209 TRP A C 1
ATOM 1661 O O . TRP A 1 209 ? -9.477 -4.09 -7.23 1 93.44 209 TRP A O 1
ATOM 1671 N N . LEU A 1 210 ? -10.07 -4.238 -9.414 1 96.06 210 LEU A N 1
ATOM 1672 C CA . LEU A 1 210 ? -11.328 -4.918 -9.141 1 96.06 210 LEU A CA 1
ATOM 1673 C C . LEU A 1 210 ? -11.078 -6.32 -8.594 1 96.06 210 LEU A C 1
ATOM 1675 O O . LEU A 1 210 ? -10.227 -7.047 -9.102 1 96.06 210 LEU A O 1
ATOM 1679 N N . ILE A 1 211 ? -11.812 -6.648 -7.555 1 96.38 211 ILE A N 1
ATOM 1680 C CA . ILE A 1 211 ? -11.688 -7.969 -6.949 1 96.38 211 ILE A CA 1
ATOM 1681 C C . ILE A 1 211 ? -12.969 -8.766 -7.172 1 96.38 211 ILE A C 1
ATOM 1683 O O . ILE A 1 211 ? -14.062 -8.289 -6.855 1 96.38 211 ILE A O 1
ATOM 1687 N N . ALA A 1 212 ? -12.852 -9.922 -7.789 1 94.56 212 ALA A N 1
ATOM 1688 C CA . ALA A 1 212 ? -13.992 -10.812 -7.945 1 94.56 212 ALA A CA 1
ATOM 1689 C C . ALA A 1 212 ? -14.391 -11.438 -6.613 1 94.56 212 ALA A C 1
ATOM 1691 O O . ALA A 1 212 ? -13.531 -11.664 -5.75 1 94.56 212 ALA A O 1
ATOM 1692 N N . ALA A 1 213 ? -15.633 -11.734 -6.488 1 92.06 213 ALA A N 1
ATOM 1693 C CA . ALA A 1 213 ? -16.156 -12.273 -5.234 1 92.06 213 ALA A CA 1
ATOM 1694 C C . ALA A 1 213 ? -15.461 -13.594 -4.883 1 92.06 213 ALA A C 1
ATOM 1696 O O . ALA A 1 213 ? -15.195 -13.867 -3.709 1 92.06 213 ALA A O 1
ATOM 1697 N N . ASP A 1 214 ? -15.117 -14.383 -5.844 1 91.19 214 ASP A N 1
ATOM 1698 C CA . ASP A 1 214 ? -14.547 -15.703 -5.59 1 91.19 214 ASP A CA 1
ATOM 1699 C C . ASP A 1 214 ? -13.047 -15.617 -5.332 1 91.19 214 ASP A C 1
ATOM 1701 O O . ASP A 1 214 ? -12.398 -16.625 -5.055 1 91.19 214 ASP A O 1
ATOM 1705 N N . GLU A 1 215 ? -12.516 -14.43 -5.418 1 93.75 215 GLU A N 1
ATOM 1706 C CA . GLU A 1 215 ? -11.094 -14.227 -5.145 1 93.75 215 GLU A CA 1
ATOM 1707 C C . GLU A 1 215 ? -10.852 -13.992 -3.656 1 93.75 215 GLU A C 1
ATOM 1709 O O . GLU A 1 215 ? -9.695 -13.969 -3.211 1 93.75 215 GLU A O 1
ATOM 1714 N N . CYS A 1 216 ? -11.852 -13.82 -2.918 1 94.5 216 CYS A N 1
ATOM 1715 C CA . CYS A 1 216 ? -11.766 -13.609 -1.477 1 94.5 216 CYS A CA 1
ATOM 1716 C C . CYS A 1 216 ? -12.5 -14.711 -0.721 1 94.5 216 CYS A C 1
ATOM 1718 O O . CYS A 1 216 ? -13.617 -15.078 -1.076 1 94.5 216 CYS A O 1
ATOM 1720 N N . GLU A 1 217 ? -11.883 -15.266 0.245 1 94.62 217 GLU A N 1
ATOM 1721 C CA . GLU A 1 217 ? -12.508 -16.219 1.154 1 94.62 217 GLU A CA 1
ATOM 1722 C C . GLU A 1 217 ? -12.891 -15.562 2.475 1 94.62 217 GLU A C 1
ATOM 1724 O O . GLU A 1 217 ? -12.047 -14.961 3.146 1 94.62 217 GLU A O 1
ATOM 1729 N N . LEU A 1 218 ? -14.109 -15.656 2.873 1 95.12 218 LEU A N 1
ATOM 1730 C CA . LEU A 1 218 ? -14.57 -15.023 4.109 1 95.12 218 LEU A CA 1
ATOM 1731 C C . LEU A 1 218 ? -14.523 -16.016 5.27 1 95.12 218 LEU A C 1
ATOM 1733 O O . LEU A 1 218 ? -14.836 -17.188 5.098 1 95.12 218 LEU A O 1
ATOM 1737 N N . VAL A 1 219 ? -14.148 -15.562 6.297 1 94.12 219 VAL A N 1
ATOM 1738 C CA . VAL A 1 219 ? -14.211 -16.328 7.531 1 94.12 219 VAL A CA 1
ATOM 1739 C C . VAL A 1 219 ? -15.445 -15.93 8.336 1 94.12 219 VAL A C 1
ATOM 1741 O O . VAL A 1 219 ? -15.648 -14.75 8.609 1 94.12 219 VAL A O 1
ATOM 1744 N N . HIS A 1 220 ? -16.188 -16.875 8.68 1 92.94 220 HIS A N 1
ATOM 1745 C CA . HIS A 1 220 ? -17.406 -16.641 9.453 1 92.94 220 HIS A CA 1
ATOM 1746 C C . HIS A 1 220 ? -17.203 -17.016 10.914 1 92.94 220 HIS A C 1
ATOM 1748 O O . HIS A 1 220 ? -16.453 -17.938 11.234 1 92.94 220 HIS A O 1
ATOM 1754 N N . PRO A 1 221 ? -17.891 -16.281 11.867 1 92.19 221 PRO A N 1
ATOM 1755 C CA . PRO A 1 221 ? -18.844 -15.203 11.617 1 92.19 221 PRO A CA 1
ATOM 1756 C C . PRO A 1 221 ? -18.188 -13.852 11.391 1 92.19 221 PRO A C 1
ATOM 1758 O O . PRO A 1 221 ? -16.969 -13.719 11.555 1 92.19 221 PRO A O 1
ATOM 1761 N N . ALA A 1 222 ? -19 -12.883 11.023 1 92.88 222 ALA A N 1
ATOM 1762 C CA . ALA A 1 222 ? -18.5 -11.516 10.867 1 92.88 222 ALA A CA 1
ATOM 1763 C C . ALA A 1 222 ? -17.875 -11.008 12.156 1 92.88 222 ALA A C 1
ATOM 1765 O O . ALA A 1 222 ? -18.344 -11.328 13.25 1 92.88 222 ALA A O 1
ATOM 1766 N N . ILE A 1 223 ? -16.844 -10.242 12.016 1 90.56 223 ILE A N 1
ATOM 1767 C CA . ILE A 1 223 ? -16.156 -9.727 13.188 1 90.56 223 ILE A CA 1
ATOM 1768 C C . ILE A 1 223 ? -16.844 -8.453 13.68 1 90.56 223 ILE A C 1
ATOM 1770 O O . ILE A 1 223 ? -16.656 -8.039 14.828 1 90.56 223 ILE A O 1
ATOM 1774 N N . ASP A 1 224 ? -17.547 -7.738 12.797 1 87.25 224 ASP A N 1
ATOM 1775 C CA . ASP A 1 224 ? -18.266 -6.527 13.172 1 87.25 224 ASP A CA 1
ATOM 1776 C C . ASP A 1 224 ? -19.5 -6.328 12.297 1 87.25 224 ASP A C 1
ATOM 1778 O O . ASP A 1 224 ? -19.562 -6.852 11.18 1 87.25 224 ASP A O 1
ATOM 1782 N N . HIS A 1 225 ? -20.453 -5.688 12.898 1 85.25 225 HIS A N 1
ATOM 1783 C CA . HIS A 1 225 ? -21.688 -5.324 12.211 1 85.25 225 HIS A CA 1
ATOM 1784 C C . HIS A 1 225 ? -21.969 -3.834 12.344 1 85.25 225 HIS A C 1
ATOM 1786 O O . HIS A 1 225 ? -21.828 -3.266 13.43 1 85.25 225 HIS A O 1
ATOM 1792 N N . LYS A 1 226 ? -22.125 -3.15 11.258 1 74.62 226 LYS A N 1
ATOM 1793 C CA . LYS A 1 226 ? -22.484 -1.735 11.289 1 74.62 226 LYS A CA 1
ATOM 1794 C C . LYS A 1 226 ? -23.609 -1.427 10.297 1 74.62 226 LYS A C 1
ATOM 1796 O O . LYS A 1 226 ? -23.359 -1.299 9.102 1 74.62 226 LYS A O 1
ATOM 1801 N N . GLY A 1 227 ? -24.828 -1.301 10.805 1 77.88 227 GLY A N 1
ATOM 1802 C CA . GLY A 1 227 ? -25.938 -0.988 9.922 1 77.88 227 GLY A CA 1
ATOM 1803 C C . GLY A 1 227 ? -26.172 -2.051 8.867 1 77.88 227 GLY A C 1
ATOM 1804 O O . GLY A 1 227 ? -26.391 -3.219 9.195 1 77.88 227 GLY A O 1
ATOM 1805 N N . GLN A 1 228 ? -25.938 -1.56 7.633 1 82 228 GLN A N 1
ATOM 1806 C CA . GLN A 1 228 ? -26.203 -2.422 6.492 1 82 228 GLN A CA 1
ATOM 1807 C C . GLN A 1 228 ? -24.938 -3.088 5.984 1 82 228 GLN A C 1
ATOM 1809 O O . GLN A 1 228 ? -24.875 -3.535 4.836 1 82 228 GLN A O 1
ATOM 1814 N N . SER A 1 229 ? -24 -3.043 6.879 1 88 229 SER A N 1
ATOM 1815 C CA . SER A 1 229 ? -22.75 -3.654 6.441 1 88 229 SER A CA 1
ATOM 1816 C C . SER A 1 229 ? -22.172 -4.57 7.52 1 88 229 SER A C 1
ATOM 1818 O O . SER A 1 229 ? -22.562 -4.48 8.688 1 88 229 SER A O 1
ATOM 1820 N N . GLN A 1 230 ? -21.422 -5.535 7.066 1 92.06 230 GLN A N 1
ATOM 1821 C CA . GLN A 1 230 ? -20.703 -6.465 7.926 1 92.06 230 GLN A CA 1
ATOM 1822 C C . GLN A 1 230 ? -19.219 -6.516 7.562 1 92.06 230 GLN A C 1
ATOM 1824 O O . GLN A 1 230 ? -18.859 -6.363 6.395 1 92.06 230 GLN A O 1
ATOM 1829 N N . ILE A 1 231 ? -18.438 -6.652 8.57 1 93.12 231 ILE A N 1
ATOM 1830 C CA . ILE A 1 231 ? -17 -6.793 8.344 1 93.12 231 ILE A CA 1
ATOM 1831 C C . ILE A 1 231 ? -16.562 -8.219 8.672 1 93.12 231 ILE A C 1
ATOM 1833 O O . ILE A 1 231 ? -16.875 -8.742 9.742 1 93.12 231 ILE A O 1
ATOM 1837 N N . PHE A 1 232 ? -15.883 -8.867 7.723 1 95.44 232 PHE A N 1
ATOM 1838 C CA . PHE A 1 232 ? -15.367 -10.227 7.871 1 95.44 232 PHE A CA 1
ATOM 1839 C C . PHE A 1 232 ? -13.844 -10.234 7.852 1 95.44 232 PHE A C 1
ATOM 1841 O O . PHE A 1 232 ? -13.227 -9.414 7.172 1 95.44 232 PHE A O 1
ATOM 1848 N N . ALA A 1 233 ? -13.328 -11.086 8.664 1 95.62 233 ALA A N 1
ATOM 1849 C CA . ALA A 1 233 ? -11.977 -11.531 8.32 1 95.62 233 ALA A CA 1
ATOM 1850 C C . ALA A 1 233 ? -12 -12.453 7.102 1 95.62 233 ALA A C 1
ATOM 1852 O O . ALA A 1 233 ? -12.984 -13.141 6.855 1 95.62 233 ALA A O 1
ATOM 1853 N N . GLY A 1 234 ? -10.961 -12.367 6.305 1 96.5 234 GLY A N 1
ATOM 1854 C CA . GLY A 1 234 ? -10.891 -13.219 5.129 1 96.5 234 GLY A CA 1
ATOM 1855 C C . GLY A 1 234 ? -9.477 -13.422 4.625 1 96.5 234 GLY A C 1
ATOM 1856 O O . GLY A 1 234 ? -8.508 -13.078 5.309 1 96.5 234 GLY A O 1
ATOM 1857 N N . LYS A 1 235 ? -9.453 -14.102 3.477 1 96.69 235 LYS A N 1
ATOM 1858 C CA . LYS A 1 235 ? -8.18 -14.344 2.799 1 96.69 235 LYS A CA 1
ATOM 1859 C C . LYS A 1 235 ? -8.242 -13.898 1.339 1 96.69 235 LYS A C 1
ATOM 1861 O O . LYS A 1 235 ? -9.227 -14.164 0.647 1 96.69 235 LYS A O 1
ATOM 1866 N N . TRP A 1 236 ? -7.309 -13.141 0.927 1 96.62 236 TRP A N 1
ATOM 1867 C CA . TRP A 1 236 ? -7.141 -12.68 -0.447 1 96.62 236 TRP A CA 1
ATOM 1868 C C . TRP A 1 236 ? -5.688 -12.797 -0.888 1 96.62 236 TRP A C 1
ATOM 1870 O O . TRP A 1 236 ? -4.785 -12.289 -0.214 1 96.62 236 TRP A O 1
ATOM 1880 N N . GLN A 1 237 ? -5.477 -13.531 -1.942 1 94.56 237 GLN A N 1
ATOM 1881 C CA . GLN A 1 237 ? -4.133 -13.734 -2.467 1 94.56 237 GLN A CA 1
ATOM 1882 C C . GLN A 1 237 ? -3.195 -14.266 -1.386 1 94.56 237 GLN A C 1
ATOM 1884 O O . GLN A 1 237 ? -2.074 -13.773 -1.232 1 94.56 237 GLN A O 1
ATOM 1889 N N . GLY A 1 238 ? -3.773 -15.117 -0.553 1 93.88 238 GLY A N 1
ATOM 1890 C CA . GLY A 1 238 ? -2.979 -15.867 0.406 1 93.88 238 GLY A CA 1
ATOM 1891 C C . GLY A 1 238 ? -2.791 -15.141 1.725 1 93.88 238 GLY A C 1
ATOM 1892 O O . GLY A 1 238 ? -2.203 -15.688 2.662 1 93.88 238 GLY A O 1
ATOM 1893 N N . VAL A 1 239 ? -3.297 -13.93 1.829 1 95 239 VAL A N 1
ATOM 1894 C CA . VAL A 1 239 ? -3.043 -13.164 3.047 1 95 239 VAL A CA 1
ATOM 1895 C C . VAL A 1 239 ? -4.363 -12.836 3.734 1 95 239 VAL A C 1
ATOM 1897 O O . VAL A 1 239 ? -5.406 -12.75 3.082 1 95 239 VAL A O 1
ATOM 1900 N N . GLN A 1 240 ? -4.258 -12.672 5.016 1 95.31 240 GLN A N 1
ATOM 1901 C CA . GLN A 1 240 ? -5.434 -12.273 5.781 1 95.31 240 GLN A CA 1
ATOM 1902 C C . GLN A 1 240 ? -5.82 -10.828 5.484 1 95.31 240 GLN A C 1
ATOM 1904 O O . GLN A 1 240 ? -4.961 -9.953 5.41 1 95.31 240 GLN A O 1
ATOM 1909 N N . VAL A 1 241 ? -7.094 -10.586 5.254 1 96.81 241 VAL A N 1
ATOM 1910 C CA . VAL A 1 241 ? -7.609 -9.266 4.922 1 96.81 241 VAL A CA 1
ATOM 1911 C C . VAL A 1 241 ? -8.922 -9.016 5.668 1 96.81 241 VAL A C 1
ATOM 1913 O O . VAL A 1 241 ? -9.5 -9.938 6.246 1 96.81 241 VAL A O 1
ATOM 1916 N N . ALA A 1 242 ? -9.328 -7.77 5.758 1 96 242 ALA A N 1
ATOM 1917 C CA . ALA A 1 242 ? -10.672 -7.391 6.184 1 96 242 ALA A CA 1
ATOM 1918 C C . ALA A 1 242 ? -11.578 -7.137 4.977 1 96 242 ALA A C 1
ATOM 1920 O O . ALA A 1 242 ? -11.148 -6.547 3.984 1 96 242 ALA A O 1
ATOM 1921 N N . VAL A 1 243 ? -12.797 -7.633 5.062 1 96.12 243 VAL A N 1
ATOM 1922 C CA . VAL A 1 243 ? -13.766 -7.453 3.988 1 96.12 243 VAL A CA 1
ATOM 1923 C C . VAL A 1 243 ? -15.039 -6.824 4.547 1 96.12 243 VAL A C 1
ATOM 1925 O O . VAL A 1 243 ? -15.703 -7.41 5.402 1 96.12 243 VAL A O 1
ATOM 1928 N N . LYS A 1 244 ? -15.359 -5.641 4.148 1 93.12 244 LYS A N 1
ATOM 1929 C CA . LYS A 1 244 ? -16.656 -5.039 4.465 1 93.12 244 LYS A CA 1
ATOM 1930 C C . LYS A 1 244 ? -17.672 -5.316 3.363 1 93.12 244 LYS A C 1
ATOM 1932 O O . LYS A 1 244 ? -17.469 -4.918 2.213 1 93.12 244 LYS A O 1
ATOM 1937 N N . LYS A 1 245 ? -18.656 -5.977 3.689 1 93 245 LYS A N 1
ATOM 1938 C CA . LYS A 1 245 ? -19.703 -6.352 2.744 1 93 245 LYS A CA 1
ATOM 1939 C C . LYS A 1 245 ? -21.016 -5.641 3.07 1 93 245 LYS A C 1
ATOM 1941 O O . LYS A 1 245 ? -21.422 -5.562 4.234 1 93 245 LYS A O 1
ATOM 1946 N N . PHE A 1 246 ? -21.609 -5.125 2.027 1 89.88 246 PHE A N 1
ATOM 1947 C CA . PHE A 1 246 ? -22.891 -4.453 2.195 1 89.88 246 PHE A CA 1
ATOM 1948 C C . PHE A 1 246 ? -24.047 -5.402 1.895 1 89.88 246 PHE A C 1
ATOM 1950 O O . PHE A 1 246 ? -23.938 -6.254 1.01 1 89.88 246 PHE A O 1
ATOM 1957 N N . ARG A 1 247 ? -25.125 -5.258 2.527 1 84.12 247 ARG A N 1
ATOM 1958 C CA . ARG A 1 247 ? -26.281 -6.125 2.361 1 84.12 247 ARG A CA 1
ATOM 1959 C C . ARG A 1 247 ? -27.234 -5.582 1.292 1 84.12 247 ARG A C 1
ATOM 1961 O O . ARG A 1 247 ? -28.031 -6.328 0.72 1 84.12 247 ARG A O 1
ATOM 1968 N N . VAL A 1 248 ? -27.094 -4.387 1.055 1 81.75 248 VAL A N 1
ATOM 1969 C CA . VAL A 1 248 ? -27.969 -3.754 0.069 1 81.75 248 VAL A CA 1
ATOM 1970 C C . VAL A 1 248 ? -27.375 -3.926 -1.329 1 81.75 248 VAL A C 1
ATOM 1972 O O . VAL A 1 248 ? -26.172 -3.83 -1.513 1 81.75 248 VAL A O 1
ATOM 1975 N N . LEU A 1 249 ? -28.281 -4.227 -2.193 1 80 249 LEU A N 1
ATOM 1976 C CA . LEU A 1 249 ? -27.859 -4.34 -3.582 1 80 249 LEU A CA 1
ATOM 1977 C C . LEU A 1 249 ? -27.625 -2.959 -4.191 1 80 249 LEU A C 1
ATOM 1979 O O . LEU A 1 249 ? -28.375 -2.023 -3.93 1 80 249 LEU A O 1
ATOM 1983 N N . SER A 1 250 ? -26.469 -2.83 -4.777 1 79.81 250 SER A N 1
ATOM 1984 C CA . SER A 1 250 ? -26.109 -1.575 -5.43 1 79.81 250 SER A CA 1
ATOM 1985 C C . SER A 1 250 ? -25.078 -1.802 -6.539 1 79.81 250 SER A C 1
ATOM 1987 O O . SER A 1 250 ? -24.672 -2.936 -6.785 1 79.81 250 SER A O 1
ATOM 1989 N N . ARG A 1 251 ? -24.828 -0.765 -7.223 1 78.38 251 ARG A N 1
ATOM 1990 C CA . ARG A 1 251 ? -23.812 -0.819 -8.266 1 78.38 251 ARG A CA 1
ATOM 1991 C C . ARG A 1 251 ? -22.422 -1.074 -7.66 1 78.38 251 ARG A C 1
ATOM 1993 O O . ARG A 1 251 ? -22.188 -0.746 -6.496 1 78.38 251 ARG A O 1
ATOM 2000 N N . SER A 1 252 ? -21.641 -1.651 -8.492 1 82.69 252 SER A N 1
ATOM 2001 C CA . SER A 1 252 ? -20.266 -1.877 -8.07 1 82.69 252 SER A CA 1
ATOM 2002 C C . SER A 1 252 ? -19.578 -0.566 -7.703 1 82.69 252 SER A C 1
ATOM 2004 O O . SER A 1 252 ? -19.688 0.425 -8.43 1 82.69 252 SER A O 1
ATOM 2006 N N . PRO A 1 253 ? -18.859 -0.612 -6.645 1 86.69 253 PRO A N 1
ATOM 2007 C CA . PRO A 1 253 ? -18.219 0.625 -6.184 1 86.69 253 PRO A CA 1
ATOM 2008 C C . PRO A 1 253 ? -16.922 0.929 -6.926 1 86.69 253 PRO A C 1
ATOM 2010 O O . PRO A 1 253 ? -16.25 1.915 -6.617 1 86.69 253 PRO A O 1
ATOM 2013 N N . VAL A 1 254 ? -16.578 0.158 -7.91 1 88.44 254 VAL A N 1
ATOM 2014 C CA . VAL A 1 254 ? -15.242 0.184 -8.5 1 88.44 254 VAL A CA 1
ATOM 2015 C C . VAL A 1 254 ? -15.023 1.507 -9.234 1 88.44 254 VAL A C 1
ATOM 2017 O O . VAL A 1 254 ? -13.883 1.95 -9.398 1 88.44 254 VAL A O 1
ATOM 2020 N N . PHE A 1 255 ? -16.125 2.188 -9.578 1 89.31 255 PHE A N 1
ATOM 2021 C CA . PHE A 1 255 ? -15.969 3.424 -10.336 1 89.31 255 PHE A CA 1
ATOM 2022 C C . PHE A 1 255 ? -16.156 4.641 -9.43 1 89.31 255 PHE A C 1
ATOM 2024 O O . PHE A 1 255 ? -16.109 5.777 -9.898 1 89.31 255 PHE A O 1
ATOM 2031 N N . GLU A 1 256 ? -16.359 4.379 -8.203 1 88.5 256 GLU A N 1
ATOM 2032 C CA . GLU A 1 256 ? -16.484 5.488 -7.266 1 88.5 256 GLU A CA 1
ATOM 2033 C C . GLU A 1 256 ? -15.133 6.133 -6.98 1 88.5 256 GLU A C 1
ATOM 2035 O O . GLU A 1 256 ? -14.156 5.438 -6.672 1 88.5 256 GLU A O 1
ATOM 2040 N N . LYS A 1 257 ? -15.094 7.418 -7.039 1 87.88 257 LYS A N 1
ATOM 2041 C CA . LYS A 1 257 ? -13.875 8.195 -6.871 1 87.88 257 LYS A CA 1
ATOM 2042 C C . LYS A 1 257 ? -13.258 7.957 -5.492 1 87.88 257 LYS A C 1
ATOM 2044 O O . LYS A 1 257 ? -12.031 7.941 -5.348 1 87.88 257 LYS A O 1
ATOM 2049 N N . HIS A 1 258 ? -14.07 7.781 -4.523 1 87.69 258 HIS A N 1
ATOM 2050 C CA . HIS A 1 258 ? -13.617 7.559 -3.156 1 87.69 258 HIS A CA 1
ATOM 2051 C C . HIS A 1 258 ? -12.594 6.422 -3.098 1 87.69 258 HIS A C 1
ATOM 2053 O O . HIS A 1 258 ? -11.547 6.555 -2.465 1 87.69 258 HIS A O 1
ATOM 2059 N N . PHE A 1 259 ? -12.898 5.398 -3.77 1 91.75 259 PHE A N 1
ATOM 2060 C CA . PHE A 1 259 ? -12.062 4.211 -3.652 1 91.75 259 PHE A CA 1
ATOM 2061 C C . PHE A 1 259 ? -10.773 4.379 -4.441 1 91.75 259 PHE A C 1
ATOM 2063 O O . PHE A 1 259 ? -9.719 3.881 -4.035 1 91.75 259 PHE A O 1
ATOM 2070 N N . SER A 1 260 ? -10.891 5.059 -5.574 1 91.69 260 SER A N 1
ATOM 2071 C CA . SER A 1 260 ? -9.664 5.344 -6.316 1 91.69 260 SER A CA 1
ATOM 2072 C C . SER A 1 260 ? -8.719 6.227 -5.512 1 91.69 260 SER A C 1
ATOM 2074 O O . SER A 1 260 ? -7.508 6.012 -5.512 1 91.69 260 SER A O 1
ATOM 2076 N N . VAL A 1 261 ? -9.266 7.164 -4.809 1 90.31 261 VAL A N 1
ATOM 2077 C CA . VAL A 1 261 ? -8.469 8.055 -3.965 1 90.31 261 VAL A CA 1
ATOM 2078 C C . VAL A 1 261 ? -7.871 7.262 -2.803 1 90.31 261 VAL A C 1
ATOM 2080 O O . VAL A 1 261 ? -6.664 7.312 -2.562 1 90.31 261 VAL A O 1
ATOM 2083 N N . TRP A 1 262 ? -8.695 6.543 -2.119 1 92.88 262 TRP A N 1
ATOM 2084 C CA . TRP A 1 262 ? -8.227 5.75 -0.989 1 92.88 262 TRP A CA 1
ATOM 2085 C C . TRP A 1 262 ? -7.09 4.824 -1.408 1 92.88 262 TRP A C 1
ATOM 2087 O O . TRP A 1 262 ? -6.059 4.75 -0.731 1 92.88 262 TRP A O 1
ATOM 2097 N N . ARG A 1 263 ? -7.254 4.176 -2.51 1 93.88 263 ARG A N 1
ATOM 2098 C CA . ARG A 1 263 ? -6.266 3.207 -2.975 1 93.88 263 ARG A CA 1
ATOM 2099 C C . ARG A 1 263 ? -4.93 3.883 -3.266 1 93.88 263 ARG A C 1
ATOM 2101 O O . ARG A 1 263 ? -3.873 3.264 -3.131 1 93.88 263 ARG A O 1
ATOM 2108 N N . SER A 1 264 ? -5.027 5.109 -3.652 1 92.62 264 SER A N 1
ATOM 2109 C CA . SER A 1 264 ? -3.82 5.832 -4.039 1 92.62 264 SER A CA 1
ATOM 2110 C C . SER A 1 264 ? -3.062 6.34 -2.818 1 92.62 264 SER A C 1
ATOM 2112 O O . SER A 1 264 ? -1.92 6.789 -2.932 1 92.62 264 SER A O 1
ATOM 2114 N N . LEU A 1 265 ? -3.662 6.316 -1.687 1 94.44 265 LEU A N 1
ATOM 2115 C CA . LEU A 1 265 ? -3.041 6.801 -0.458 1 94.44 265 LEU A CA 1
ATOM 2116 C C . LEU A 1 265 ? -2.162 5.723 0.167 1 94.44 265 LEU A C 1
ATOM 2118 O O . LEU A 1 265 ? -2.664 4.816 0.835 1 94.44 265 LEU A O 1
ATOM 2122 N N . LEU A 1 266 ? -0.883 5.816 -0.097 1 96.31 266 LEU A N 1
ATOM 2123 C CA . LEU A 1 266 ? 0.068 4.812 0.369 1 96.31 266 LEU A CA 1
ATOM 2124 C C . LEU A 1 266 ? 0.941 5.367 1.488 1 96.31 266 LEU A C 1
ATOM 2126 O O . LEU A 1 266 ? 1.833 6.184 1.239 1 96.31 266 LEU A O 1
ATOM 2130 N N . HIS A 1 267 ? 0.692 4.973 2.707 1 96.19 267 HIS A N 1
ATOM 2131 C CA . HIS A 1 267 ? 1.371 5.383 3.932 1 96.19 267 HIS A CA 1
ATOM 2132 C C . HIS A 1 267 ? 1.237 4.32 5.016 1 96.19 267 HIS A C 1
ATOM 2134 O O . HIS A 1 267 ? 0.185 3.691 5.152 1 96.19 267 HIS A O 1
ATOM 2140 N N . PRO A 1 268 ? 2.291 4.102 5.812 1 94.62 268 PRO A N 1
ATOM 2141 C CA . PRO A 1 268 ? 2.25 3.039 6.824 1 94.62 268 PRO A CA 1
ATOM 2142 C C . PRO A 1 268 ? 1.119 3.229 7.832 1 94.62 268 PRO A C 1
ATOM 2144 O O . PRO A 1 268 ? 0.716 2.271 8.5 1 94.62 268 PRO A O 1
ATOM 2147 N N . HIS A 1 269 ? 0.614 4.465 8.008 1 97.31 269 HIS A N 1
ATOM 2148 C CA . HIS A 1 269 ? -0.4 4.719 9.031 1 97.31 269 HIS A CA 1
ATOM 2149 C C . HIS A 1 269 ? -1.753 5.023 8.398 1 97.31 269 HIS A C 1
ATOM 2151 O O . HIS A 1 269 ? -2.615 5.637 9.031 1 97.31 269 HIS A O 1
ATOM 2157 N N . VAL A 1 270 ? -1.958 4.66 7.148 1 96.69 270 VAL A N 1
ATOM 2158 C CA . VAL A 1 270 ? -3.242 4.648 6.457 1 96.69 270 VAL A CA 1
ATOM 2159 C C . VAL A 1 270 ? -3.543 3.236 5.953 1 96.69 270 VAL A C 1
ATOM 2161 O O . VAL A 1 270 ? -2.703 2.611 5.301 1 96.69 270 VAL A O 1
ATOM 2164 N N . ALA A 1 271 ? -4.688 2.758 6.305 1 96.31 271 ALA A N 1
ATOM 2165 C CA . ALA A 1 271 ? -5.047 1.398 5.914 1 96.31 271 ALA A CA 1
ATOM 2166 C C . ALA A 1 271 ? -5.07 1.251 4.395 1 96.31 271 ALA A C 1
ATOM 2168 O O . ALA A 1 271 ? -5.613 2.104 3.689 1 96.31 271 ALA A O 1
ATOM 2169 N N . GLN A 1 272 ? -4.52 0.202 3.957 1 96.31 272 GLN A N 1
ATOM 2170 C CA . GLN A 1 272 ? -4.41 -0.032 2.52 1 96.31 272 GLN A CA 1
ATOM 2171 C C . GLN A 1 272 ? -5.688 -0.655 1.964 1 96.31 272 GLN A C 1
ATOM 2173 O O . GLN A 1 272 ? -6.191 -1.639 2.51 1 96.31 272 GLN A O 1
ATOM 2178 N N . LEU A 1 273 ? -6.227 -0.021 0.96 1 96.31 273 LEU A N 1
ATOM 2179 C CA . LEU A 1 273 ? -7.297 -0.643 0.186 1 96.31 273 LEU A CA 1
ATOM 2180 C C . LEU A 1 273 ? -6.723 -1.532 -0.914 1 96.31 273 LEU A C 1
ATOM 2182 O O . LEU A 1 273 ? -5.973 -1.061 -1.771 1 96.31 273 LEU A O 1
ATOM 2186 N N . TYR A 1 274 ? -7.074 -2.773 -0.89 1 97.25 274 TYR A N 1
ATOM 2187 C CA . TYR A 1 274 ? -6.562 -3.686 -1.904 1 97.25 274 TYR A CA 1
ATOM 2188 C C . TYR A 1 274 ? -7.445 -3.676 -3.145 1 97.25 274 TYR A C 1
ATOM 2190 O O . TYR A 1 274 ? -6.949 -3.785 -4.27 1 97.25 274 TYR A O 1
ATOM 2198 N N . GLY A 1 275 ? -8.734 -3.549 -2.93 1 96.44 275 GLY A N 1
ATOM 2199 C CA . GLY A 1 275 ? -9.672 -3.504 -4.047 1 96.44 275 GLY A CA 1
ATOM 2200 C C . GLY A 1 275 ? -11.125 -3.506 -3.609 1 96.44 275 GLY A C 1
ATOM 2201 O O . GLY A 1 275 ? -11.414 -3.482 -2.414 1 96.44 275 GLY A O 1
ATOM 2202 N N . VAL A 1 276 ? -12.008 -3.412 -4.609 1 96.25 276 VAL A N 1
ATOM 2203 C CA . VAL A 1 276 ? -13.453 -3.41 -4.391 1 96.25 276 VAL A CA 1
ATOM 2204 C C . VAL A 1 276 ? -14.125 -4.355 -5.379 1 96.25 276 VAL A C 1
ATOM 2206 O O . VAL A 1 276 ? -13.523 -4.754 -6.379 1 96.25 276 VAL A O 1
ATOM 2209 N N . GLY A 1 277 ? -15.273 -4.805 -5.027 1 95.38 277 GLY A N 1
ATOM 2210 C CA . GLY A 1 277 ? -16.031 -5.676 -5.91 1 95.38 277 GLY A CA 1
ATOM 2211 C C . GLY A 1 277 ? -17.5 -5.762 -5.547 1 95.38 277 GLY A C 1
ATOM 2212 O O . GLY A 1 277 ? -18.016 -4.918 -4.812 1 95.38 277 GLY A O 1
ATOM 2213 N N . SER A 1 278 ? -18.172 -6.645 -6.211 1 93.81 278 SER A N 1
ATOM 2214 C CA . SER A 1 278 ? -19.594 -6.926 -5.977 1 93.81 278 SER A CA 1
ATOM 2215 C C . SER A 1 278 ? -19.859 -8.422 -6.012 1 93.81 278 SER A C 1
ATOM 2217 O O . SER A 1 278 ? -19.312 -9.148 -6.836 1 93.81 278 SER A O 1
ATOM 2219 N N . ASP A 1 279 ? -20.594 -8.859 -5.012 1 90.88 279 ASP A N 1
ATOM 2220 C CA . ASP A 1 279 ? -21.031 -10.25 -4.914 1 90.88 279 ASP A CA 1
ATOM 2221 C C . ASP A 1 279 ? -22.547 -10.359 -5.109 1 90.88 279 ASP A C 1
ATOM 2223 O O . ASP A 1 279 ? -23.312 -10.172 -4.164 1 90.88 279 ASP A O 1
ATOM 2227 N N . ASN A 1 280 ? -22.938 -10.781 -6.34 1 88.62 280 ASN A N 1
ATOM 2228 C CA . ASN A 1 280 ? -24.359 -10.891 -6.676 1 88.62 280 ASN A CA 1
ATOM 2229 C C . ASN A 1 280 ? -25.109 -9.594 -6.395 1 88.62 280 ASN A C 1
ATOM 2231 O O . ASN A 1 280 ? -26.141 -9.602 -5.723 1 88.62 280 ASN A O 1
ATOM 2235 N N . GLY A 1 281 ? -24.453 -8.539 -6.719 1 89.5 281 GLY A N 1
ATOM 2236 C CA . GLY A 1 281 ? -25.078 -7.234 -6.602 1 89.5 281 GLY A CA 1
ATOM 2237 C C . GLY A 1 281 ? -24.75 -6.535 -5.293 1 89.5 281 GLY A C 1
ATOM 2238 O O . GLY A 1 281 ? -25.047 -5.352 -5.125 1 89.5 281 GLY A O 1
ATOM 2239 N N . ALA A 1 282 ? -24.203 -7.215 -4.391 1 91.12 282 ALA A N 1
ATOM 2240 C CA . ALA A 1 282 ? -23.844 -6.621 -3.107 1 91.12 282 ALA A CA 1
ATOM 2241 C C . ALA A 1 282 ? -22.391 -6.133 -3.117 1 91.12 282 ALA A C 1
ATOM 2243 O O . ALA A 1 282 ? -21.469 -6.926 -3.264 1 91.12 282 ALA A O 1
ATOM 2244 N N . PRO A 1 283 ? -22.203 -4.852 -2.896 1 93.5 283 PRO A N 1
ATOM 2245 C CA . PRO A 1 283 ? -20.844 -4.305 -2.936 1 93.5 283 PRO A CA 1
ATOM 2246 C C . PRO A 1 283 ? -19.984 -4.75 -1.746 1 93.5 283 PRO A C 1
ATOM 2248 O O . PRO A 1 283 ? -20.531 -5.031 -0.671 1 93.5 283 PRO A O 1
ATOM 2251 N N . PHE A 1 284 ? -18.734 -4.863 -1.979 1 95 284 PHE A N 1
ATOM 2252 C CA . PHE A 1 284 ? -17.781 -5.094 -0.899 1 95 284 PHE A CA 1
ATOM 2253 C C . PHE A 1 284 ? -16.438 -4.449 -1.214 1 95 284 PHE A C 1
ATOM 2255 O O . PHE A 1 284 ? -16.188 -4.055 -2.354 1 95 284 PHE A O 1
ATOM 2262 N N . PHE A 1 285 ? -15.625 -4.238 -0.219 1 95.19 285 PHE A N 1
ATOM 2263 C CA . PHE A 1 285 ? -14.242 -3.84 -0.46 1 95.19 285 PHE A CA 1
ATOM 2264 C C . PHE A 1 285 ? -13.297 -4.555 0.498 1 95.19 285 PHE A C 1
ATOM 2266 O O . PHE A 1 285 ? -13.719 -5.012 1.563 1 95.19 285 PHE A O 1
ATOM 2273 N N . VAL A 1 286 ? -12.102 -4.773 0.023 1 97.06 286 VAL A N 1
ATOM 2274 C CA . VAL A 1 286 ? -11.062 -5.551 0.696 1 97.06 286 VAL A CA 1
ATOM 2275 C C . VAL A 1 286 ? -9.93 -4.629 1.138 1 97.06 286 VAL A C 1
ATOM 2277 O O . VAL A 1 286 ? -9.352 -3.914 0.319 1 97.06 286 VAL A O 1
ATOM 2280 N N . TYR A 1 287 ? -9.641 -4.672 2.447 1 95.75 287 TYR A N 1
ATOM 2281 C CA . TYR A 1 287 ? -8.602 -3.789 2.965 1 95.75 287 TYR A CA 1
ATOM 2282 C C . TYR A 1 287 ? -7.777 -4.488 4.043 1 95.75 287 TYR A C 1
ATOM 2284 O O . TYR A 1 287 ? -8.008 -5.66 4.344 1 95.75 287 TYR A O 1
ATOM 2292 N N . GLU A 1 288 ? -6.801 -3.812 4.445 1 95.06 288 GLU A N 1
ATOM 2293 C CA . GLU A 1 288 ? -5.812 -4.363 5.367 1 95.06 288 GLU A CA 1
ATOM 2294 C C . GLU A 1 288 ? -6.465 -4.824 6.668 1 95.06 288 GLU A C 1
ATOM 2296 O O . GLU A 1 288 ? -7.297 -4.117 7.238 1 95.06 288 GLU A O 1
ATOM 2301 N N . TYR A 1 289 ? -6.066 -6.035 7.078 1 93.38 289 TYR A N 1
ATOM 2302 C CA . TYR A 1 289 ? -6.57 -6.613 8.32 1 93.38 289 TYR A CA 1
ATOM 2303 C C . TYR A 1 289 ? -5.742 -6.16 9.508 1 93.38 289 TYR A C 1
ATOM 2305 O O . TYR A 1 289 ? -4.508 -6.145 9.445 1 93.38 289 TYR A O 1
ATOM 2313 N N . ALA A 1 290 ? -6.395 -5.684 10.539 1 89.56 290 ALA A N 1
ATOM 2314 C CA . ALA A 1 290 ? -5.738 -5.34 11.797 1 89.56 290 ALA A CA 1
ATOM 2315 C C . ALA A 1 290 ? -6.07 -6.352 12.891 1 89.56 290 ALA A C 1
ATOM 2317 O O . ALA A 1 290 ? -7.219 -6.461 13.312 1 89.56 290 ALA A O 1
ATOM 2318 N N . SER A 1 291 ? -5.102 -6.945 13.414 1 83.62 291 SER A N 1
ATOM 2319 C CA . SER A 1 291 ? -5.25 -8.086 14.312 1 83.62 291 SER A CA 1
ATOM 2320 C C . SER A 1 291 ? -5.883 -7.668 15.633 1 83.62 291 SER A C 1
ATOM 2322 O O . SER A 1 291 ? -6.527 -8.477 16.297 1 83.62 291 SER A O 1
ATOM 2324 N N . ARG A 1 292 ? -5.695 -6.402 16.031 1 81.94 292 ARG A N 1
ATOM 2325 C CA . ARG A 1 292 ? -6.211 -5.969 17.328 1 81.94 292 ARG A CA 1
ATOM 2326 C C . ARG A 1 292 ? -7.457 -5.105 17.156 1 81.94 292 ARG A C 1
ATOM 2328 O O . ARG A 1 292 ? -7.895 -4.449 18.094 1 81.94 292 ARG A O 1
ATOM 2335 N N . GLN A 1 293 ? -7.895 -5.012 15.984 1 85.94 293 GLN A N 1
ATOM 2336 C CA . GLN A 1 293 ? -9.109 -4.27 15.664 1 85.94 293 GLN A CA 1
ATOM 2337 C C . GLN A 1 293 ? -8.914 -2.771 15.875 1 85.94 293 GLN A C 1
ATOM 2339 O O . GLN A 1 293 ? -7.82 -2.248 15.633 1 85.94 293 GLN A O 1
ATOM 2344 N N . SER A 1 294 ? -10.039 -2.047 16.203 1 92.31 294 SER A N 1
ATOM 2345 C CA . SER A 1 294 ? -9.953 -0.601 16.375 1 92.31 294 SER A CA 1
ATOM 2346 C C . SER A 1 294 ? -9.523 -0.238 17.797 1 92.31 294 SER A C 1
ATOM 2348 O O . SER A 1 294 ? -9.609 -1.063 18.703 1 92.31 294 SER A O 1
ATOM 2350 N N . LEU A 1 295 ? -8.969 0.898 17.984 1 96.62 295 LEU A N 1
ATOM 2351 C CA . LEU A 1 295 ? -8.391 1.338 19.25 1 96.62 295 LEU A CA 1
ATOM 2352 C C . LEU A 1 295 ? -9.414 1.25 20.375 1 96.62 295 LEU A C 1
ATOM 2354 O O . LEU A 1 295 ? -9.078 0.875 21.5 1 96.62 295 LEU A O 1
ATOM 2358 N N . ASP A 1 296 ? -10.727 1.537 20.094 1 94.06 296 ASP A N 1
ATOM 2359 C CA . ASP A 1 296 ? -11.766 1.521 21.109 1 94.06 296 ASP A CA 1
ATOM 2360 C C . ASP A 1 296 ? -12.008 0.105 21.625 1 94.06 296 ASP A C 1
ATOM 2362 O O . ASP A 1 296 ? -12.586 -0.081 22.703 1 94.06 296 ASP A O 1
ATOM 2366 N N . ARG A 1 297 ? -11.492 -0.864 20.906 1 92 297 ARG A N 1
ATOM 2367 C CA . ARG A 1 297 ? -11.719 -2.254 21.297 1 92 297 ARG A CA 1
ATOM 2368 C C . ARG A 1 297 ? -10.5 -2.83 22.016 1 92 297 ARG A C 1
ATOM 2370 O O . ARG A 1 297 ? -10.594 -3.889 22.641 1 92 297 ARG A O 1
ATOM 2377 N N . CYS A 1 298 ? -9.391 -2.146 21.969 1 92.88 298 CYS A N 1
ATOM 2378 C CA . CYS A 1 298 ? -8.203 -2.768 22.547 1 92.88 298 CYS A CA 1
ATOM 2379 C C . CYS A 1 298 ? -7.523 -1.825 23.547 1 92.88 298 CYS A C 1
ATOM 2381 O O . CYS A 1 298 ? -6.52 -2.184 24.156 1 92.88 298 CYS A O 1
ATOM 2383 N N . TRP A 1 299 ? -8 -0.582 23.75 1 92.75 299 TRP A N 1
ATOM 2384 C CA . TRP A 1 299 ? -7.309 0.429 24.547 1 92.75 299 TRP A CA 1
ATOM 2385 C C . TRP A 1 299 ? -7.184 -0.011 26 1 92.75 299 TRP A C 1
ATOM 2387 O O . TRP A 1 299 ? -6.324 0.485 26.734 1 92.75 299 TRP A O 1
ATOM 2397 N N . GLY A 1 300 ? -8.016 -0.977 26.516 1 92.06 300 GLY A N 1
ATOM 2398 C CA . GLY A 1 300 ? -7.934 -1.489 27.875 1 92.06 300 GLY A CA 1
ATOM 2399 C C . GLY A 1 300 ? -6.637 -2.225 28.156 1 92.06 300 GLY A C 1
ATOM 2400 O O . GLY A 1 300 ? -6.242 -2.367 29.312 1 92.06 300 GLY A O 1
ATOM 2401 N N . TYR A 1 301 ? -5.945 -2.619 27.141 1 91.38 301 TYR A N 1
ATOM 2402 C CA . TYR A 1 301 ? -4.746 -3.436 27.312 1 91.38 301 TYR A CA 1
ATOM 2403 C C . TYR A 1 301 ? -3.488 -2.619 27.031 1 91.38 301 TYR A C 1
ATOM 2405 O O . TYR A 1 301 ? -2.375 -3.15 27.078 1 91.38 301 TYR A O 1
ATOM 2413 N N . LEU A 1 302 ? -3.645 -1.342 26.875 1 94.25 302 LEU A N 1
ATOM 2414 C CA . LEU A 1 302 ? -2.518 -0.504 26.469 1 94.25 302 LEU A CA 1
ATOM 2415 C C . LEU A 1 302 ? -2.051 0.37 27.641 1 94.25 302 LEU A C 1
ATOM 2417 O O . LEU A 1 302 ? -2.871 0.882 28.406 1 94.25 302 LEU A O 1
ATOM 2421 N N . SER A 1 303 ? -0.753 0.475 27.734 1 94.94 303 SER A N 1
ATOM 2422 C CA . SER A 1 303 ? -0.181 1.439 28.672 1 94.94 303 SER A CA 1
ATOM 2423 C C . SER A 1 303 ? -0.35 2.867 28.156 1 94.94 303 SER A C 1
ATOM 2425 O O . SER A 1 303 ? -0.671 3.082 26.984 1 94.94 303 SER A O 1
ATOM 2427 N N . ARG A 1 304 ? -0.145 3.818 29.078 1 94.81 304 ARG A N 1
ATOM 2428 C CA . ARG A 1 304 ? -0.197 5.23 28.719 1 94.81 304 ARG A CA 1
ATOM 2429 C C . ARG A 1 304 ? 0.785 5.543 27.594 1 94.81 304 ARG A C 1
ATOM 2431 O O . ARG A 1 304 ? 0.441 6.242 26.625 1 94.81 304 ARG A O 1
ATOM 2438 N N . LYS A 1 305 ? 1.928 5.02 27.719 1 95.44 305 LYS A N 1
ATOM 2439 C CA . LYS A 1 305 ? 2.959 5.246 26.719 1 95.44 305 LYS A CA 1
ATOM 2440 C C . LYS A 1 305 ? 2.539 4.68 25.359 1 95.44 305 LYS A C 1
ATOM 2442 O O . LYS A 1 305 ? 2.709 5.336 24.328 1 95.44 305 LYS A O 1
ATOM 2447 N N . GLN A 1 306 ? 1.964 3.533 25.344 1 95.75 306 GLN A N 1
ATOM 2448 C CA . GLN A 1 306 ? 1.511 2.9 24.109 1 95.75 306 GLN A CA 1
ATOM 2449 C C . GLN A 1 306 ? 0.391 3.709 23.453 1 95.75 306 GLN A C 1
ATOM 2451 O O . GLN A 1 306 ? 0.347 3.84 22.234 1 95.75 306 GLN A O 1
ATOM 2456 N N . VAL A 1 307 ? -0.493 4.242 24.266 1 96.88 307 VAL A N 1
ATOM 2457 C CA . VAL A 1 307 ? -1.587 5.055 23.75 1 96.88 307 VAL A CA 1
ATOM 2458 C C . VAL A 1 307 ? -1.025 6.289 23.047 1 96.88 307 VAL A C 1
ATOM 2460 O O . VAL A 1 307 ? -1.438 6.621 21.938 1 96.88 307 VAL A O 1
ATOM 2463 N N . TRP A 1 308 ? -0.028 6.953 23.672 1 97.75 308 TRP A N 1
ATOM 2464 C CA . TRP A 1 308 ? 0.584 8.125 23.062 1 97.75 308 TRP A CA 1
ATOM 2465 C C . TRP A 1 308 ? 1.293 7.746 21.766 1 97.75 308 TRP A C 1
ATOM 2467 O O . TRP A 1 308 ? 1.239 8.492 20.781 1 97.75 308 TRP A O 1
ATOM 2477 N N . GLN A 1 309 ? 1.951 6.609 21.781 1 97.62 309 GLN A N 1
ATOM 2478 C CA . GLN A 1 309 ? 2.631 6.152 20.578 1 97.62 309 GLN A CA 1
ATOM 2479 C C . GLN A 1 309 ? 1.638 5.918 19.438 1 97.62 309 GLN A C 1
ATOM 2481 O O . GLN A 1 309 ? 1.896 6.297 18.297 1 97.62 309 GLN A O 1
ATOM 2486 N N . ILE A 1 310 ? 0.578 5.324 19.766 1 97.69 310 ILE A N 1
ATOM 2487 C CA . ILE A 1 310 ? -0.482 5.043 18.812 1 97.69 310 ILE A CA 1
ATOM 2488 C C . ILE A 1 310 ? -1.041 6.352 18.25 1 97.69 310 ILE A C 1
ATOM 2490 O O . ILE A 1 310 ? -1.185 6.512 17.047 1 97.69 310 ILE A O 1
ATOM 2494 N N . LEU A 1 311 ? -1.321 7.281 19.125 1 98.56 311 LEU A N 1
ATOM 2495 C CA . LEU A 1 311 ? -1.907 8.555 18.719 1 98.56 311 LEU A CA 1
ATOM 2496 C C . LEU A 1 311 ? -0.913 9.375 17.906 1 98.56 311 LEU A C 1
ATOM 2498 O O . LEU A 1 311 ? -1.307 10.109 17 1 98.56 311 LEU A O 1
ATOM 2502 N N . TYR A 1 312 ? 0.335 9.258 18.25 1 98.56 312 TYR A N 1
ATOM 2503 C CA . TYR A 1 312 ? 1.374 9.898 17.453 1 98.56 312 TYR A CA 1
ATOM 2504 C C . TYR A 1 312 ? 1.378 9.359 16.031 1 98.56 312 TYR A C 1
ATOM 2506 O O . TYR A 1 312 ? 1.39 10.133 15.07 1 98.56 312 TYR A O 1
ATOM 2514 N N . GLN A 1 313 ? 1.32 8.055 15.883 1 98.19 313 GLN A N 1
ATOM 2515 C CA . GLN A 1 313 ? 1.267 7.422 14.57 1 98.19 313 GLN A CA 1
ATOM 2516 C C . GLN A 1 313 ? 0.018 7.848 13.805 1 98.19 313 GLN A C 1
ATOM 2518 O O . GLN A 1 313 ? 0.085 8.125 12.602 1 98.19 313 GLN A O 1
ATOM 2523 N N . ALA A 1 314 ? -1.073 7.918 14.492 1 98.5 314 ALA A N 1
ATOM 2524 C CA . ALA A 1 314 ? -2.32 8.359 13.875 1 98.5 314 ALA A CA 1
ATOM 2525 C C . ALA A 1 314 ? -2.203 9.789 13.359 1 98.5 314 ALA A C 1
ATOM 2527 O O . ALA A 1 314 ? -2.699 10.109 12.273 1 98.5 314 ALA A O 1
ATOM 2528 N N . ALA A 1 315 ? -1.562 10.625 14.141 1 98.75 315 ALA A N 1
ATOM 2529 C CA . ALA A 1 315 ? -1.364 12.016 13.734 1 98.75 315 ALA A CA 1
ATOM 2530 C C . ALA A 1 315 ? -0.5 12.102 12.477 1 98.75 315 ALA A C 1
ATOM 2532 O O . ALA A 1 315 ? -0.729 12.953 11.617 1 98.75 315 ALA A O 1
ATOM 2533 N N . LEU A 1 316 ? 0.488 11.25 12.406 1 98.38 316 LEU A N 1
ATOM 2534 C CA . LEU A 1 316 ? 1.311 11.188 11.203 1 98.38 316 LEU A CA 1
ATOM 2535 C C . LEU A 1 316 ? 0.475 10.789 9.992 1 98.38 316 LEU A C 1
ATOM 2537 O O . LEU A 1 316 ? 0.616 11.367 8.914 1 98.38 316 LEU A O 1
ATOM 2541 N N . GLY A 1 317 ? -0.393 9.789 10.156 1 98.19 317 GLY A N 1
ATOM 2542 C CA . GLY A 1 317 ? -1.308 9.414 9.094 1 98.19 317 GLY A CA 1
ATOM 2543 C C . GLY A 1 317 ? -2.232 10.531 8.672 1 98.19 317 GLY A C 1
ATOM 2544 O O . GLY A 1 317 ? -2.461 10.742 7.477 1 98.19 317 GLY A O 1
ATOM 2545 N N . LEU A 1 318 ? -2.748 11.25 9.648 1 98 318 LEU A N 1
ATOM 2546 C CA . LEU A 1 318 ? -3.631 12.375 9.367 1 98 318 LEU A CA 1
ATOM 2547 C C . LEU A 1 318 ? -2.889 13.469 8.609 1 98 318 LEU A C 1
ATOM 2549 O O . LEU A 1 318 ? -3.432 14.062 7.668 1 98 318 LEU A O 1
ATOM 2553 N N . SER A 1 319 ? -1.675 13.758 9.055 1 97.62 319 SER A N 1
ATOM 2554 C CA . SER A 1 319 ? -0.837 14.734 8.375 1 97.62 319 SER A CA 1
ATOM 2555 C C . SER A 1 319 ? -0.615 14.352 6.914 1 97.62 319 SER A C 1
ATOM 2557 O O . SER A 1 319 ? -0.639 15.203 6.031 1 97.62 319 SER A O 1
ATOM 2559 N N . TYR A 1 320 ? -0.443 13.102 6.641 1 96.06 320 TYR A N 1
ATOM 2560 C CA . TYR A 1 320 ? -0.293 12.609 5.277 1 96.06 320 TYR A CA 1
ATOM 2561 C C . TYR A 1 320 ? -1.562 12.852 4.469 1 96.06 320 TYR A C 1
ATOM 2563 O O . TYR A 1 320 ? -1.497 13.312 3.326 1 96.06 320 TYR A O 1
ATOM 2571 N N . LEU A 1 321 ? -2.686 12.477 5.031 1 95.19 321 LEU A N 1
ATOM 2572 C CA . LEU A 1 321 ? -3.947 12.734 4.348 1 95.19 321 LEU A CA 1
ATOM 2573 C C . LEU A 1 321 ? -4.062 14.203 3.955 1 95.19 321 LEU A C 1
ATOM 2575 O O . LEU A 1 321 ? -4.391 14.523 2.811 1 95.19 321 LEU A O 1
ATOM 2579 N N . HIS A 1 322 ? -3.789 15.07 4.902 1 93.25 322 HIS A N 1
ATOM 2580 C CA . HIS A 1 322 ? -3.893 16.5 4.645 1 93.25 322 HIS A CA 1
ATOM 2581 C C . HIS A 1 322 ? -2.922 16.938 3.549 1 93.25 322 HIS A C 1
ATOM 2583 O O . HIS A 1 322 ? -3.26 17.766 2.709 1 93.25 322 HIS A O 1
ATOM 2589 N N . ALA A 1 323 ? -1.731 16.359 3.615 1 90.62 323 ALA A N 1
ATOM 2590 C CA . ALA A 1 323 ? -0.74 16.688 2.592 1 90.62 323 ALA A CA 1
ATOM 2591 C C . ALA A 1 323 ? -1.236 16.281 1.205 1 90.62 323 ALA A C 1
ATOM 2593 O O . ALA A 1 323 ? -0.826 16.875 0.2 1 90.62 323 ALA A O 1
ATOM 2594 N N . ARG A 1 324 ? -2.098 15.297 1.168 1 88.88 324 ARG A N 1
ATOM 2595 C CA . ARG A 1 324 ? -2.697 14.852 -0.087 1 88.88 324 ARG A CA 1
ATOM 2596 C C . ARG A 1 324 ? -4.055 15.516 -0.309 1 88.88 324 ARG A C 1
ATOM 2598 O O . ARG A 1 324 ? -4.82 15.094 -1.175 1 88.88 324 ARG A O 1
ATOM 2605 N N . ARG A 1 325 ? -4.359 16.438 0.572 1 87.75 325 ARG A N 1
ATOM 2606 C CA . ARG A 1 325 ? -5.57 17.25 0.488 1 87.75 325 ARG A CA 1
ATOM 2607 C C . ARG A 1 325 ? -6.812 16.406 0.731 1 87.75 325 ARG A C 1
ATOM 2609 O O . ARG A 1 325 ? -7.844 16.594 0.084 1 87.75 325 ARG A O 1
ATOM 2616 N N . VAL A 1 326 ? -6.668 15.492 1.573 1 91.06 326 VAL A N 1
ATOM 2617 C CA . VAL A 1 326 ? -7.785 14.656 1.992 1 91.06 326 VAL A CA 1
ATOM 2618 C C . VAL A 1 326 ? -8.156 14.977 3.438 1 91.06 326 VAL A C 1
ATOM 2620 O O . VAL A 1 326 ? -7.309 14.93 4.328 1 91.06 326 VAL A O 1
ATOM 2623 N N . VAL A 1 327 ? -9.406 15.367 3.678 1 92.94 327 VAL A N 1
ATOM 2624 C CA . VAL A 1 327 ? -9.969 15.531 5.016 1 92.94 327 VAL A CA 1
ATOM 2625 C C . VAL A 1 327 ? -10.477 14.18 5.527 1 92.94 327 VAL A C 1
ATOM 2627 O O . VAL A 1 327 ? -11.172 13.461 4.812 1 92.94 327 VAL A O 1
ATOM 2630 N N . HIS A 1 328 ? -10.086 13.773 6.695 1 94.56 328 HIS A N 1
ATOM 2631 C CA . HIS A 1 328 ? -10.609 12.516 7.215 1 94.56 328 HIS A CA 1
ATOM 2632 C C . HIS A 1 328 ? -12.117 12.594 7.43 1 94.56 328 HIS A C 1
ATOM 2634 O O . HIS A 1 328 ? -12.867 11.773 6.898 1 94.56 328 HIS A O 1
ATOM 2640 N N . GLY A 1 329 ? -12.562 13.578 8.289 1 92.44 329 GLY A N 1
ATOM 2641 C CA . GLY A 1 329 ? -13.953 13.953 8.43 1 92.44 329 GLY A CA 1
ATOM 2642 C C . GLY A 1 329 ? -14.734 13.031 9.344 1 92.44 329 GLY A C 1
ATOM 2643 O O . GLY A 1 329 ? -15.93 13.242 9.578 1 92.44 329 GLY A O 1
ATOM 2644 N N . ASN A 1 330 ? -14.102 12 9.906 1 90.12 330 ASN A N 1
ATOM 2645 C CA . ASN A 1 330 ? -14.789 11.023 10.742 1 90.12 330 ASN A CA 1
ATOM 2646 C C . ASN A 1 330 ? -13.844 10.375 11.75 1 90.12 330 ASN A C 1
ATOM 2648 O O . ASN A 1 330 ? -13.828 9.156 11.898 1 90.12 330 ASN A O 1
ATOM 2652 N N . LEU A 1 331 ? -13.18 11.172 12.445 1 95.5 331 LEU A N 1
ATOM 2653 C CA . LEU A 1 331 ? -12.148 10.656 13.344 1 95.5 331 LEU A CA 1
ATOM 2654 C C . LEU A 1 331 ? -12.75 10.258 14.688 1 95.5 331 LEU A C 1
ATOM 2656 O O . LEU A 1 331 ? -13.609 10.969 15.227 1 95.5 331 LEU A O 1
ATOM 2660 N N . SER A 1 332 ? -12.453 9.18 15.18 1 95.75 332 SER A N 1
ATOM 2661 C CA . SER A 1 332 ? -12.656 8.617 16.516 1 95.75 332 SER A CA 1
ATOM 2662 C C . SER A 1 332 ? -11.773 7.395 16.734 1 95.75 332 SER A C 1
ATOM 2664 O O . SER A 1 332 ? -11.07 6.957 15.82 1 95.75 332 SER A O 1
ATOM 2666 N N . SER A 1 333 ? -11.758 6.879 17.922 1 96.31 333 SER A N 1
ATOM 2667 C CA . SER A 1 333 ? -10.938 5.711 18.234 1 96.31 333 SER A CA 1
ATOM 2668 C C . SER A 1 333 ? -11.375 4.5 17.406 1 96.31 333 SER A C 1
ATOM 2670 O O . SER A 1 333 ? -10.578 3.6 17.156 1 96.31 333 SER A O 1
ATOM 2672 N N . SER A 1 334 ? -12.656 4.531 16.938 1 93.06 334 SER A N 1
ATOM 2673 C CA . SER A 1 334 ? -13.172 3.418 16.141 1 93.06 334 SER A CA 1
ATOM 2674 C C . SER A 1 334 ? -12.625 3.449 14.719 1 93.06 334 SER A C 1
ATOM 2676 O O . SER A 1 334 ? -12.758 2.473 13.977 1 93.06 334 SER A O 1
ATOM 2678 N N . LYS A 1 335 ? -11.906 4.547 14.32 1 94.62 335 LYS A N 1
ATOM 2679 C CA . LYS A 1 335 ? -11.344 4.691 12.984 1 94.62 335 LYS A CA 1
ATOM 2680 C C . LYS A 1 335 ? -9.828 4.508 13 1 94.62 335 LYS A C 1
ATOM 2682 O O . LYS A 1 335 ? -9.156 4.773 12.008 1 94.62 335 LYS A O 1
ATOM 2687 N N . LEU A 1 336 ? -9.328 4.09 14.133 1 97.25 336 LEU A N 1
ATOM 2688 C CA . LEU A 1 336 ? -7.918 3.76 14.289 1 97.25 336 LEU A CA 1
ATOM 2689 C C . LEU A 1 336 ? -7.727 2.254 14.445 1 97.25 336 LEU A C 1
ATOM 2691 O O . LEU A 1 336 ? -7.918 1.712 15.539 1 97.25 336 LEU A O 1
ATOM 2695 N N . LEU A 1 337 ? -7.262 1.653 13.367 1 96 337 LEU A N 1
ATOM 2696 C CA . LEU A 1 337 ? -6.996 0.219 13.422 1 96 337 LEU A CA 1
ATOM 2697 C C . LEU A 1 337 ? -5.633 -0.058 14.047 1 96 337 LEU A C 1
ATOM 2699 O O . LEU A 1 337 ? -4.637 0.559 13.664 1 96 337 LEU A O 1
ATOM 2703 N N . VAL A 1 338 ? -5.625 -0.945 14.992 1 95.06 338 VAL A N 1
ATOM 2704 C CA . VAL A 1 338 ? -4.379 -1.272 15.68 1 95.06 338 VAL A CA 1
ATOM 2705 C C . VAL A 1 338 ? -3.904 -2.662 15.258 1 95.06 338 VAL A C 1
ATOM 2707 O O . VAL A 1 338 ? -4.625 -3.648 15.43 1 95.06 338 VAL A O 1
ATOM 2710 N N . ALA A 1 339 ? -2.779 -2.693 14.586 1 90.12 339 ALA A N 1
ATOM 2711 C CA . ALA A 1 339 ? -2.168 -3.949 14.164 1 90.12 339 ALA A CA 1
ATOM 2712 C C . ALA A 1 339 ? -1.17 -4.453 15.203 1 90.12 339 ALA A C 1
ATOM 2714 O O . ALA A 1 339 ? -1.116 -3.939 16.328 1 90.12 339 ALA A O 1
ATOM 2715 N N . ASP A 1 340 ? -0.435 -5.488 14.789 1 82.44 340 ASP A N 1
ATOM 2716 C CA . ASP A 1 340 ? 0.587 -6.035 15.672 1 82.44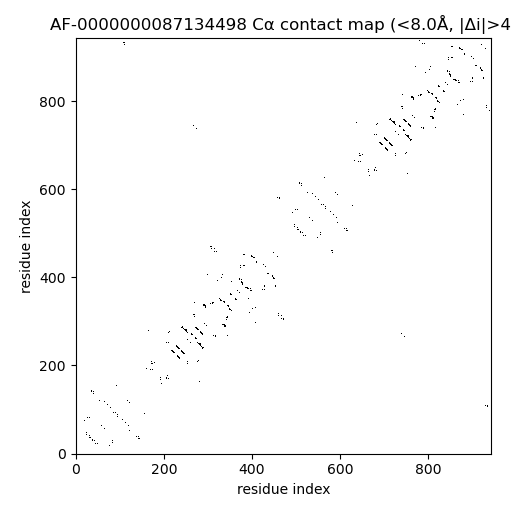 340 ASP A CA 1
ATOM 2717 C C . ASP A 1 340 ? 1.667 -5 15.977 1 82.44 340 ASP A C 1
ATOM 2719 O O . ASP A 1 340 ? 1.903 -4.09 15.172 1 82.44 340 ASP A O 1
ATOM 2723 N N . GLN A 1 341 ? 2.275 -5.07 17.188 1 78.56 341 GLN A N 1
ATOM 2724 C CA . GLN A 1 341 ? 3.336 -4.184 17.656 1 78.56 341 GLN A CA 1
ATOM 2725 C C . GLN A 1 341 ? 2.85 -2.738 17.734 1 78.56 341 GLN A C 1
ATOM 2727 O O . GLN A 1 341 ? 3.615 -1.806 17.469 1 78.56 341 GLN A O 1
ATOM 2732 N N . ASP A 1 342 ? 1.608 -2.551 17.844 1 84.94 342 ASP A N 1
ATOM 2733 C CA . ASP A 1 342 ? 0.958 -1.271 18.109 1 84.94 342 ASP A CA 1
ATOM 2734 C C . ASP A 1 342 ? 1.089 -0.332 16.922 1 84.94 342 ASP A C 1
ATOM 2736 O O . ASP A 1 342 ? 1.152 0.888 17.078 1 84.94 342 ASP A O 1
ATOM 2740 N N . LYS A 1 343 ? 1.211 -0.907 15.766 1 91.88 343 LYS A N 1
ATOM 2741 C CA . LYS A 1 343 ? 1.124 -0.087 14.562 1 91.88 343 LYS A CA 1
ATOM 2742 C C . LYS A 1 343 ? -0.32 0.313 14.273 1 91.88 343 LYS A C 1
ATOM 2744 O O . LYS A 1 343 ? -1.237 -0.494 14.43 1 91.88 343 LYS A O 1
ATOM 2749 N N . VAL A 1 344 ? -0.52 1.568 13.953 1 96.31 344 VAL A N 1
ATOM 2750 C CA . VAL A 1 344 ? -1.895 2.031 13.797 1 96.31 344 VAL A CA 1
ATOM 2751 C C . VAL A 1 344 ? -2.133 2.459 12.352 1 96.31 344 VAL A C 1
ATOM 2753 O O . VAL A 1 344 ? -1.223 2.957 11.688 1 96.31 344 VAL A O 1
ATOM 2756 N N . LYS A 1 345 ? -3.334 2.266 11.906 1 96.69 345 LYS A N 1
ATOM 2757 C CA . LYS A 1 345 ? -3.758 2.65 10.562 1 96.69 345 LYS A CA 1
ATOM 2758 C C . LYS A 1 345 ? -5.086 3.404 10.594 1 96.69 345 LYS A C 1
ATOM 2760 O O . LYS A 1 345 ? -6.062 2.924 11.18 1 96.69 345 LYS A O 1
ATOM 2765 N N . LEU A 1 346 ? -5.082 4.574 9.992 1 96.94 346 LEU A N 1
ATOM 2766 C CA . LEU A 1 346 ? -6.324 5.32 9.828 1 96.94 346 LEU A CA 1
ATOM 2767 C C . LEU A 1 346 ? -7.203 4.68 8.75 1 96.94 346 LEU A C 1
ATOM 2769 O O . LEU A 1 346 ? -6.695 4.199 7.738 1 96.94 346 LEU A O 1
ATOM 2773 N N . PHE A 1 347 ? -8.438 4.605 8.984 1 92.56 347 PHE A N 1
ATOM 2774 C CA . PHE A 1 347 ? -9.398 4.176 7.973 1 92.56 347 PHE A CA 1
ATOM 2775 C C . PHE A 1 347 ? -10.734 4.879 8.172 1 92.56 347 PHE A C 1
ATOM 2777 O O . PHE A 1 347 ? -10.898 5.656 9.117 1 92.56 347 PHE A O 1
ATOM 2784 N N . GLY A 1 348 ? -11.617 4.691 7.223 1 88.38 348 GLY A N 1
ATOM 2785 C CA . GLY A 1 348 ? -12.961 5.234 7.355 1 88.38 348 GLY A CA 1
ATOM 2786 C C . GLY A 1 348 ? -13.047 6.707 7 1 88.38 348 GLY A C 1
ATOM 2787 O O . GLY A 1 348 ? -13.891 7.43 7.527 1 88.38 348 GLY A O 1
ATOM 2788 N N . PHE A 1 349 ? -12.016 7.047 6.285 1 83.81 349 PHE A N 1
ATOM 2789 C CA . PHE A 1 349 ? -12.062 8.445 5.867 1 83.81 349 PHE A CA 1
ATOM 2790 C C . PHE A 1 349 ? -12.859 8.594 4.574 1 83.81 349 PHE A C 1
ATOM 2792 O O . PHE A 1 349 ? -13.031 7.629 3.83 1 83.81 349 PHE A O 1
ATOM 2799 N N . GLY A 1 350 ? -13.18 9.633 4.098 1 62.94 350 GLY A N 1
ATOM 2800 C CA . GLY A 1 350 ? -13.836 9.836 2.814 1 62.94 350 GLY A CA 1
ATOM 2801 C C . GLY A 1 350 ? -15.117 10.633 2.924 1 62.94 350 GLY A C 1
ATOM 2802 O O . GLY A 1 350 ? -15.836 10.805 1.935 1 62.94 350 GLY A O 1
ATOM 2803 N N . ALA A 1 351 ? -15.742 10.703 4.203 1 50 351 ALA A N 1
ATOM 2804 C CA . ALA A 1 351 ? -16.688 11.773 3.889 1 50 351 ALA A CA 1
ATOM 2805 C C . ALA A 1 351 ? -16.031 12.852 3.039 1 50 351 ALA A C 1
ATOM 2807 O O . ALA A 1 351 ? -16.547 13.969 2.932 1 50 351 ALA A O 1
ATOM 2808 N N . SER A 1 352 ? -14.891 12.539 2.715 1 39.5 352 SER A N 1
ATOM 2809 C CA . SER A 1 352 ? -13.953 13.547 2.219 1 39.5 352 SER A CA 1
ATOM 2810 C C . SER A 1 352 ? -14.578 14.375 1.099 1 39.5 352 SER A C 1
ATOM 2812 O O . SER A 1 352 ? -15.516 13.93 0.436 1 39.5 352 SER A O 1
ATOM 2814 N N . TYR A 1 353 ? -14.172 15.641 1.123 1 37.81 353 TYR A N 1
ATOM 2815 C CA . TYR A 1 353 ? -14.117 16.812 0.256 1 37.81 353 TYR A CA 1
ATOM 2816 C C . TYR A 1 353 ? -13.578 16.453 -1.12 1 37.81 353 TYR A C 1
ATOM 2818 O O . TYR A 1 353 ? -12.414 16.734 -1.434 1 37.81 353 TYR A O 1
ATOM 2826 N N . PHE A 1 354 ? -13.375 15.211 -1.514 1 35.66 354 PHE A N 1
ATOM 2827 C CA . PHE A 1 354 ? -12.945 15.297 -2.904 1 35.66 354 PHE A CA 1
ATOM 2828 C C . PHE A 1 354 ? -13.68 16.422 -3.627 1 35.66 354 PHE A C 1
ATOM 2830 O O . PHE A 1 354 ? -14.891 16.344 -3.842 1 35.66 354 PHE A O 1
ATOM 2837 N N . ARG A 1 355 ? -13.305 17.516 -3.307 1 36.94 355 ARG A N 1
ATOM 2838 C CA . ARG A 1 355 ? -13.734 18.688 -4.074 1 36.94 355 ARG A CA 1
ATOM 2839 C C . ARG A 1 355 ? -13.539 18.453 -5.57 1 36.94 355 ARG A C 1
ATOM 2841 O O . ARG A 1 355 ? -13.516 19.406 -6.352 1 36.94 355 ARG A O 1
ATOM 2848 N N . ALA A 1 356 ? -13.25 17.156 -6.098 1 35.16 356 ALA A N 1
ATOM 2849 C CA . ALA A 1 356 ? -13.203 17.547 -7.504 1 35.16 356 ALA A CA 1
ATOM 2850 C C . ALA A 1 356 ? -14.508 18.203 -7.941 1 35.16 356 ALA A C 1
ATOM 2852 O O . ALA A 1 356 ? -14.555 19.422 -8.148 1 35.16 356 ALA A O 1
ATOM 2853 N N . ASP A 1 357 ? -15.305 17.391 -9.023 1 34.66 357 ASP A N 1
ATOM 2854 C CA . ASP A 1 357 ? -16.438 18.016 -9.68 1 34.66 357 ASP A CA 1
ATOM 2855 C C . ASP A 1 357 ? -17.594 18.234 -8.703 1 34.66 357 ASP A C 1
ATOM 2857 O O . ASP A 1 357 ? -17.703 17.547 -7.691 1 34.66 357 ASP A O 1
ATOM 2861 N N . ASN A 1 358 ? -18.516 19.203 -8.797 1 33.69 358 ASN A N 1
ATOM 2862 C CA . ASN A 1 358 ? -19.75 19.688 -8.188 1 33.69 358 ASN A CA 1
ATOM 2863 C C . ASN A 1 358 ? -20.594 18.531 -7.652 1 33.69 358 ASN A C 1
ATOM 2865 O O . ASN A 1 358 ? -21.703 18.75 -7.16 1 33.69 358 ASN A O 1
ATOM 2869 N N . THR A 1 359 ? -20.75 17.359 -8.375 1 35.31 359 THR A N 1
ATOM 2870 C CA . THR A 1 359 ? -21.797 16.484 -7.883 1 35.31 359 THR A CA 1
ATOM 2871 C C . THR A 1 359 ? -21.312 15.703 -6.66 1 35.31 359 THR A C 1
ATOM 2873 O O . THR A 1 359 ? -20.375 14.906 -6.754 1 35.31 359 THR A O 1
ATOM 2876 N N . SER A 1 360 ? -21.266 16.156 -5.504 1 35.81 360 SER A N 1
ATOM 2877 C CA . SER A 1 360 ? -21 15.602 -4.184 1 35.81 360 SER A CA 1
ATOM 2878 C C . SER A 1 360 ? -21.656 14.227 -4.02 1 35.81 360 SER A C 1
ATOM 2880 O O . SER A 1 360 ? -22.859 14.133 -3.832 1 35.81 360 SER A O 1
ATOM 2882 N N . ASN A 1 361 ? -21.734 13.328 -4.887 1 35.94 361 ASN A N 1
ATOM 2883 C CA . ASN A 1 361 ? -22.234 12.062 -4.371 1 35.94 361 ASN A CA 1
ATOM 2884 C C . ASN A 1 361 ? -21.469 11.617 -3.131 1 35.94 361 ASN A C 1
ATOM 2886 O O . ASN A 1 361 ? -20.609 10.742 -3.213 1 35.94 361 ASN A O 1
ATOM 2890 N N . SER A 1 362 ? -21.078 12.445 -2.283 1 37.84 362 SER A N 1
ATOM 2891 C CA . SER A 1 362 ? -20.344 12.109 -1.064 1 37.84 362 SER A CA 1
ATOM 2892 C C . SER A 1 362 ? -21.156 11.18 -0.172 1 37.84 362 SER A C 1
ATOM 2894 O O . SER A 1 362 ? -22.375 11.359 -0.028 1 37.84 362 SER A O 1
ATOM 2896 N N . LEU A 1 363 ? -21 9.914 -0.234 1 39.81 363 LEU A N 1
ATOM 2897 C CA . LEU A 1 363 ? -21.453 9.195 0.955 1 39.81 363 LEU A CA 1
ATOM 2898 C C . LEU A 1 363 ? -21.141 9.992 2.219 1 39.81 363 LEU A C 1
ATOM 2900 O O . LEU A 1 363 ? -19.969 10.195 2.561 1 39.81 363 LEU A O 1
ATOM 2904 N N . LYS A 1 364 ? -21.938 11 2.498 1 42.78 364 LYS A N 1
ATOM 2905 C CA . LYS A 1 364 ? -21.734 11.867 3.658 1 42.78 364 LYS A CA 1
ATOM 2906 C C . LYS A 1 364 ? -21.578 11.039 4.934 1 42.78 364 LYS A C 1
ATOM 2908 O O . LYS A 1 364 ? -22.5 10.312 5.32 1 42.78 364 LYS A O 1
ATOM 2913 N N . PRO A 1 365 ? -20.312 10.703 5.25 1 46.16 365 PRO A N 1
ATOM 2914 C CA . PRO A 1 365 ? -20.203 10.086 6.574 1 46.16 365 PRO A CA 1
ATOM 2915 C C . PRO A 1 365 ? -21.047 10.797 7.629 1 46.16 365 PRO A C 1
ATOM 2917 O O . PRO A 1 365 ? -21.141 12.023 7.625 1 46.16 365 PRO A O 1
ATOM 2920 N N . THR A 1 366 ? -22.141 10.281 8.047 1 52.44 366 THR A N 1
ATOM 2921 C CA . THR A 1 366 ? -22.766 10.906 9.203 1 52.44 366 THR A CA 1
ATOM 2922 C C . THR A 1 366 ? -21.859 10.844 10.422 1 52.44 366 THR A C 1
ATOM 2924 O O . THR A 1 366 ? -21.625 9.773 10.984 1 52.44 366 THR A O 1
ATOM 2927 N N . THR A 1 367 ? -20.812 11.781 10.492 1 59.41 367 THR A N 1
ATOM 2928 C CA . THR A 1 367 ? -20.031 11.93 11.719 1 59.41 367 THR A CA 1
ATOM 2929 C C . THR A 1 367 ? -20.953 12.117 12.922 1 59.41 367 THR A C 1
ATOM 2931 O O . THR A 1 367 ? -21.906 12.898 12.867 1 59.41 367 THR A O 1
ATOM 2934 N N . ARG A 1 368 ? -20.719 11.281 13.828 1 77.69 368 ARG A N 1
ATOM 2935 C CA . ARG A 1 368 ? -21.375 11.445 15.125 1 77.69 368 ARG A CA 1
ATOM 2936 C C . ARG A 1 368 ? -21.188 12.867 15.656 1 77.69 368 ARG A C 1
ATOM 2938 O O . ARG A 1 368 ? -20.078 13.391 15.664 1 77.69 368 ARG A O 1
ATOM 2945 N N . VAL A 1 369 ? -22.188 13.445 15.922 1 84.19 369 VAL A N 1
ATOM 2946 C CA . VAL A 1 369 ? -22.188 14.805 16.453 1 84.19 369 VAL A CA 1
ATOM 2947 C C . VAL A 1 369 ? -21.141 14.938 17.547 1 84.19 369 VAL A C 1
ATOM 2949 O O . VAL A 1 369 ? -20.484 15.969 17.688 1 84.19 369 VAL A O 1
ATOM 2952 N N . GLU A 1 370 ? -20.984 13.867 18.266 1 90.94 370 GLU A N 1
ATOM 2953 C CA . GLU A 1 370 ? -20.078 13.859 19.422 1 90.94 370 GLU A CA 1
ATOM 2954 C C . GLU A 1 370 ? -18.641 14.164 18.984 1 90.94 370 GLU A C 1
ATOM 2956 O O . GLU A 1 370 ? -17.922 14.867 19.703 1 90.94 370 GLU A O 1
ATOM 2961 N N . PHE A 1 371 ? -18.297 13.805 17.797 1 93.81 371 PHE A N 1
ATOM 2962 C CA . PHE A 1 371 ? -16.891 13.953 17.406 1 93.81 371 PHE A CA 1
ATOM 2963 C C . PHE A 1 371 ? -16.75 15.023 16.328 1 93.81 371 PHE A C 1
ATOM 2965 O O . PHE A 1 371 ? -15.641 15.336 15.898 1 93.81 371 PHE A O 1
ATOM 2972 N N . SER A 1 372 ? -17.875 15.578 15.945 1 93.56 372 SER A N 1
ATOM 2973 C CA . SER A 1 372 ? -17.828 16.625 14.93 1 93.56 372 SER A CA 1
ATOM 2974 C C . SER A 1 372 ? -17.359 17.953 15.516 1 93.56 372 SER A C 1
ATOM 2976 O O . SER A 1 372 ? -17.703 18.281 16.656 1 93.56 372 SER A O 1
ATOM 2978 N N . ALA A 1 373 ? -16.688 18.719 14.75 1 96.25 373 ALA A N 1
ATOM 2979 C CA . ALA A 1 373 ? -16.297 20.062 15.141 1 96.25 373 ALA A CA 1
ATOM 2980 C C . ALA A 1 373 ? -17.5 21 15.18 1 96.25 373 ALA A C 1
ATOM 2982 O O . ALA A 1 373 ? -18.5 20.766 14.5 1 96.25 373 ALA A O 1
ATOM 2983 N N . PRO A 1 374 ? -17.438 22.062 15.938 1 96.5 374 PRO A N 1
ATOM 2984 C CA . PRO A 1 374 ? -18.562 22.984 16.078 1 96.5 374 PRO A CA 1
ATOM 2985 C C . PRO A 1 374 ? -19.062 23.5 14.727 1 96.5 374 PRO A C 1
ATOM 2987 O O . PRO A 1 374 ? -20.281 23.531 14.484 1 96.5 374 PRO A O 1
ATOM 2990 N N . GLU A 1 375 ? -18.188 23.891 13.805 1 95.12 375 GLU A N 1
ATOM 2991 C CA . GLU A 1 375 ? -18.594 24.453 12.516 1 95.12 375 GLU A CA 1
ATOM 2992 C C . GLU A 1 375 ? -19.344 23.422 11.68 1 95.12 375 GLU A C 1
ATOM 2994 O O . GLU A 1 375 ? -20.094 23.781 10.766 1 95.12 375 GLU A O 1
ATOM 2999 N N . CYS A 1 376 ? -19.156 22.125 11.977 1 93.56 376 CYS A N 1
ATOM 3000 C CA . CYS A 1 376 ? -19.797 21.062 11.211 1 93.56 376 CYS A CA 1
ATOM 3001 C C . CYS A 1 376 ? -21.188 20.766 11.75 1 93.56 376 CYS A C 1
ATOM 3003 O O . CYS A 1 376 ? -21.938 19.969 11.172 1 93.56 376 CYS A O 1
ATOM 3005 N N . ILE A 1 377 ? -21.531 21.359 12.906 1 93.31 377 ILE A N 1
ATOM 3006 C CA . ILE A 1 377 ? -22.859 21.141 13.477 1 93.31 377 ILE A CA 1
ATOM 3007 C C . ILE A 1 377 ? -23.578 22.484 13.633 1 93.31 377 ILE A C 1
ATOM 3009 O O . ILE A 1 377 ? -24.391 22.656 14.547 1 93.31 377 ILE A O 1
ATOM 3013 N N . GLY A 1 378 ? -23.141 23.406 12.914 1 92.69 378 GLY A N 1
ATOM 3014 C CA . GLY A 1 378 ? -23.891 24.641 12.766 1 92.69 378 GLY A CA 1
ATOM 3015 C C . GLY A 1 378 ? -23.562 25.672 13.828 1 92.69 378 GLY A C 1
ATOM 3016 O O . GLY A 1 378 ? -24.391 26.516 14.156 1 92.69 378 GLY A O 1
ATOM 3017 N N . ILE A 1 379 ? -22.469 25.594 14.453 1 96.19 379 ILE A N 1
ATOM 3018 C CA . ILE A 1 379 ? -22.016 26.578 15.438 1 96.19 379 ILE A CA 1
ATOM 3019 C C . ILE A 1 379 ? -20.922 27.453 14.828 1 96.19 379 ILE A C 1
ATOM 3021 O O . ILE A 1 379 ? -19.922 26.938 14.305 1 96.19 379 ILE A O 1
ATOM 3025 N N . ASP A 1 380 ? -21.062 28.734 14.906 1 95.81 380 ASP A N 1
ATOM 3026 C CA . ASP A 1 380 ? -20.078 29.641 14.305 1 95.81 380 ASP A CA 1
ATOM 3027 C C . ASP A 1 380 ? -18.922 29.891 15.266 1 95.81 380 ASP A C 1
ATOM 3029 O O . ASP A 1 380 ? -18.922 29.406 16.391 1 95.81 380 ASP A O 1
ATOM 3033 N N . PRO A 1 381 ? -17.938 30.609 14.867 1 95.31 381 PRO A N 1
ATOM 3034 C CA . PRO A 1 381 ? -16.719 30.781 15.68 1 95.31 381 PRO A CA 1
ATOM 3035 C C . PRO A 1 381 ? -17 31.5 17 1 95.31 381 PRO A C 1
ATOM 3037 O O . PRO A 1 381 ? -16.25 31.328 17.969 1 95.31 381 PRO A O 1
ATOM 3040 N N . ASP A 1 382 ? -18.031 32.25 17.047 1 95.75 382 ASP A N 1
ATOM 3041 C CA . ASP A 1 382 ? -18.359 33 18.25 1 95.75 382 ASP A CA 1
ATOM 3042 C C . ASP A 1 382 ? -19.312 32.188 19.156 1 95.75 382 ASP A C 1
ATOM 3044 O O . ASP A 1 382 ? -19.734 32.688 20.203 1 95.75 382 ASP A O 1
ATOM 3048 N N . GLY A 1 383 ? -19.672 31.016 18.75 1 96.19 383 GLY A N 1
ATOM 3049 C CA . GLY A 1 383 ? -20.484 30.125 19.578 1 96.19 383 GLY A CA 1
ATOM 3050 C C . GLY A 1 383 ? -21.969 30.266 19.297 1 96.19 383 GLY A C 1
ATOM 3051 O O . GLY A 1 383 ? -22.797 29.703 20.016 1 96.19 383 GLY A O 1
ATOM 3052 N N . ASN A 1 384 ? -22.312 30.984 18.25 1 96 384 ASN A N 1
ATOM 3053 C CA . ASN A 1 384 ? -23.719 31.156 17.906 1 96 384 ASN A CA 1
ATOM 3054 C C . ASN A 1 384 ? -24.172 30.109 16.875 1 96 384 ASN A C 1
ATOM 3056 O O . ASN A 1 384 ? -23.344 29.531 16.172 1 96 384 ASN A O 1
ATOM 3060 N N . ASP A 1 385 ? -25.469 29.922 16.844 1 93 385 ASP A N 1
ATOM 3061 C CA . ASP A 1 385 ? -26.031 29.047 15.805 1 93 385 ASP A CA 1
ATOM 3062 C C . ASP A 1 385 ? -26.047 29.75 14.445 1 93 385 ASP A C 1
ATOM 3064 O O . ASP A 1 385 ? -26.516 30.891 14.336 1 93 385 ASP A O 1
ATOM 3068 N N . ASP A 1 386 ? -25.391 29.188 13.508 1 85.38 386 ASP A N 1
ATOM 3069 C CA . ASP A 1 386 ? -25.391 29.828 12.195 1 85.38 386 ASP A CA 1
ATOM 3070 C C . ASP A 1 386 ? -26.297 29.078 11.219 1 85.38 386 ASP A C 1
ATOM 3072 O O . ASP A 1 386 ? -26.484 29.516 10.086 1 85.38 386 ASP A O 1
ATOM 3076 N N . GLY A 1 387 ? -26.953 28 11.672 1 81.06 387 GLY A N 1
ATOM 3077 C CA . GLY A 1 387 ? -27.969 27.281 10.93 1 81.06 387 GLY A CA 1
ATOM 3078 C C . GLY A 1 387 ? -27.422 26.453 9.781 1 81.06 387 GLY A C 1
ATOM 3079 O O . GLY A 1 387 ? -28.172 25.859 9.023 1 81.06 387 GLY A O 1
ATOM 3080 N N . MET A 1 388 ? -26.234 26.5 9.516 1 82 388 MET A N 1
ATOM 3081 C CA . MET A 1 388 ? -25.625 25.797 8.383 1 82 388 MET A CA 1
ATOM 3082 C C . MET A 1 388 ? -24.562 24.812 8.867 1 82 388 MET A C 1
ATOM 3084 O O . MET A 1 388 ? -23.703 25.156 9.664 1 82 388 MET A O 1
ATOM 3088 N N . ASN A 1 389 ? -24.703 23.5 8.516 1 82.12 389 ASN A N 1
ATOM 3089 C CA . ASN A 1 389 ? -23.672 22.516 8.758 1 82.12 389 ASN A CA 1
ATOM 3090 C C . ASN A 1 389 ? -22.594 22.562 7.68 1 82.12 389 ASN A C 1
ATOM 3092 O O . ASN A 1 389 ? -22.844 22.188 6.527 1 82.12 389 ASN A O 1
ATOM 3096 N N . HIS A 1 390 ? -21.5 22.969 8.047 1 82.62 390 HIS A N 1
ATOM 3097 C CA . HIS A 1 390 ? -20.422 23.062 7.082 1 82.62 390 HIS A CA 1
ATOM 3098 C C . HIS A 1 390 ? -19.703 21.719 6.918 1 82.62 390 HIS A C 1
ATOM 3100 O O . HIS A 1 390 ? -19.688 20.906 7.848 1 82.62 390 HIS A O 1
ATOM 3106 N N . SER A 1 391 ? -19.188 21.484 5.754 1 87.5 391 SER A N 1
ATOM 3107 C CA . SER A 1 391 ? -18.359 20.312 5.527 1 87.5 391 SER A CA 1
ATOM 3108 C C . SER A 1 391 ? -17.062 20.359 6.34 1 87.5 391 SER A C 1
ATOM 3110 O O . SER A 1 391 ? -16.484 21.438 6.504 1 87.5 391 SER A O 1
ATOM 3112 N N . PRO A 1 392 ? -16.672 19.234 6.844 1 91.81 392 PRO A N 1
ATOM 3113 C CA . PRO A 1 392 ? -15.414 19.219 7.582 1 91.81 392 PRO A CA 1
ATOM 3114 C C . PRO A 1 392 ? -14.227 19.672 6.73 1 91.81 392 PRO A C 1
ATOM 3116 O O . PRO A 1 392 ? -14.203 19.438 5.52 1 91.81 392 PRO A O 1
ATOM 3119 N N . HIS A 1 393 ? -13.352 20.312 7.34 1 92.88 393 HIS A N 1
ATOM 3120 C CA . HIS A 1 393 ? -12.086 20.734 6.738 1 92.88 393 HIS A CA 1
ATOM 3121 C C . HIS A 1 393 ? -10.906 20.344 7.625 1 92.88 393 HIS A C 1
ATOM 3123 O O . HIS A 1 393 ? -11.078 19.656 8.633 1 92.88 393 HIS A O 1
ATOM 3129 N N . PHE A 1 394 ? -9.695 20.719 7.34 1 94.5 394 PHE A N 1
ATOM 3130 C CA . PHE A 1 394 ? -8.477 20.281 8.016 1 94.5 394 PHE A CA 1
ATOM 3131 C C . PHE A 1 394 ? -8.523 20.641 9.492 1 94.5 394 PHE A C 1
ATOM 3133 O O . PHE A 1 394 ? -8.164 19.812 10.344 1 94.5 394 PHE A O 1
ATOM 3140 N N . LYS A 1 395 ? -9 21.828 9.789 1 96.69 395 LYS A N 1
ATOM 3141 C CA . LYS A 1 395 ? -9.078 22.25 11.18 1 96.69 395 LYS A CA 1
ATOM 3142 C C . LYS A 1 395 ? -10.141 21.469 11.945 1 96.69 395 LYS A C 1
ATOM 3144 O O . LYS A 1 395 ? -10.031 21.281 13.156 1 96.69 395 LYS A O 1
ATOM 3149 N N . SER A 1 396 ? -11.211 21.047 11.203 1 96.31 396 SER A N 1
ATOM 3150 C CA . SER A 1 396 ? -12.219 20.188 11.812 1 96.31 396 SER A CA 1
ATOM 3151 C C . SER A 1 396 ? -11.617 18.859 12.258 1 96.31 396 SER A C 1
ATOM 3153 O O . SER A 1 396 ? -11.977 18.328 13.312 1 96.31 396 SER A O 1
ATOM 3155 N N . ASP A 1 397 ? -10.711 18.344 11.422 1 96.81 397 ASP A N 1
ATOM 3156 C CA . ASP A 1 397 ? -10.016 17.109 11.781 1 96.81 397 ASP A CA 1
ATOM 3157 C C . ASP A 1 397 ? -9.211 17.281 13.062 1 96.81 397 ASP A C 1
ATOM 3159 O O . ASP A 1 397 ? -9.125 16.359 13.875 1 96.81 397 ASP A O 1
ATOM 3163 N N . VAL A 1 398 ? -8.609 18.453 13.234 1 98.62 398 VAL A N 1
ATOM 3164 C CA . VAL A 1 398 ? -7.824 18.719 14.438 1 98.62 398 VAL A CA 1
ATOM 3165 C C . VAL A 1 398 ? -8.719 18.656 15.672 1 98.62 398 VAL A C 1
ATOM 3167 O O . VAL A 1 398 ? -8.352 18.047 16.688 1 98.62 398 VAL A O 1
ATOM 3170 N N . TYR A 1 399 ? -9.891 19.266 15.57 1 98.31 399 TYR A N 1
ATOM 3171 C CA . TYR A 1 399 ? -10.867 19.219 16.656 1 98.31 399 TYR A CA 1
ATOM 3172 C C . TYR A 1 399 ? -11.258 17.781 16.969 1 98.31 399 TYR A C 1
ATOM 3174 O O . TYR A 1 399 ? -11.164 17.344 18.125 1 98.31 399 TYR A O 1
ATOM 3182 N N . SER A 1 400 ? -11.664 17.062 15.922 1 97.44 400 SER A N 1
ATOM 3183 C CA . SER A 1 400 ? -12.102 15.688 16.094 1 97.44 400 SER A CA 1
ATOM 3184 C C . SER A 1 400 ? -10.984 14.812 16.656 1 97.44 400 SER A C 1
ATOM 3186 O O . SER A 1 400 ? -11.242 13.898 17.438 1 97.44 400 SER A O 1
ATOM 3188 N N . PHE A 1 401 ? -9.781 15.078 16.266 1 98.62 401 PHE A N 1
ATOM 3189 C CA . PHE A 1 401 ? -8.648 14.32 16.766 1 98.62 401 PHE A CA 1
ATOM 3190 C C . PHE A 1 401 ? -8.422 14.609 18.25 1 98.62 401 PHE A C 1
ATOM 3192 O O . PHE A 1 401 ? -8.055 13.719 19.016 1 98.62 401 PHE A O 1
ATOM 3199 N N . GLY A 1 402 ? -8.57 15.883 18.656 1 98.69 402 GLY A N 1
ATOM 3200 C CA . GLY A 1 402 ? -8.523 16.203 20.078 1 98.69 402 GLY A CA 1
ATOM 3201 C C . GLY A 1 402 ? -9.508 15.391 20.906 1 98.69 402 GLY A C 1
ATOM 3202 O O . GLY A 1 402 ? -9.156 14.859 21.953 1 98.69 402 GLY A O 1
ATOM 3203 N N . LEU A 1 403 ? -10.711 15.273 20.375 1 98.12 403 LEU A N 1
ATOM 3204 C CA . LEU A 1 403 ? -11.727 14.477 21.047 1 98.12 403 LEU A CA 1
ATOM 3205 C C . LEU A 1 403 ? -11.344 13 21.062 1 98.12 403 LEU A C 1
ATOM 3207 O O . LEU A 1 403 ? -11.656 12.289 22.016 1 98.12 403 LEU A O 1
ATOM 3211 N N . THR A 1 404 ? -10.703 12.531 20 1 98.06 404 THR A N 1
ATOM 3212 C CA . THR A 1 404 ? -10.227 11.156 19.922 1 98.06 404 THR A CA 1
ATOM 3213 C C . THR A 1 404 ? -9.18 10.883 21 1 98.06 404 THR A C 1
ATOM 3215 O O . THR A 1 404 ? -9.18 9.82 21.625 1 98.06 404 THR A O 1
ATOM 3218 N N . ILE A 1 405 ? -8.25 11.867 21.188 1 98.38 405 ILE A N 1
ATOM 3219 C CA . ILE A 1 405 ? -7.258 11.758 22.25 1 98.38 405 ILE A CA 1
ATOM 3220 C C . ILE A 1 405 ? -7.957 11.617 23.594 1 98.38 405 ILE A C 1
ATOM 3222 O O . ILE A 1 405 ? -7.629 10.727 24.391 1 98.38 405 ILE A O 1
ATOM 3226 N N . LEU A 1 406 ? -8.953 12.453 23.812 1 97.38 406 LEU A N 1
ATOM 3227 C CA . LEU A 1 406 ? -9.719 12.414 25.047 1 97.38 406 LEU A CA 1
ATOM 3228 C C . LEU A 1 406 ? -10.391 11.055 25.234 1 97.38 406 LEU A C 1
ATOM 3230 O O . LEU A 1 406 ? -10.328 10.469 26.312 1 97.38 406 LEU A O 1
ATOM 3234 N N . GLU A 1 407 ? -10.969 10.578 24.188 1 97.25 407 GLU A N 1
ATOM 3235 C CA . GLU A 1 407 ? -11.633 9.273 24.203 1 97.25 407 GLU A CA 1
ATOM 3236 C C . GLU A 1 407 ? -10.648 8.164 24.562 1 97.25 407 GLU A C 1
ATOM 3238 O O . GLU A 1 407 ? -10.953 7.309 25.406 1 97.25 407 GLU A O 1
ATOM 3243 N N . ALA A 1 408 ? -9.531 8.148 23.969 1 97.56 408 ALA A N 1
ATOM 3244 C CA . ALA A 1 408 ? -8.531 7.09 24.141 1 97.56 408 ALA A CA 1
ATOM 3245 C C . ALA A 1 408 ? -8.023 7.051 25.594 1 97.56 408 ALA A C 1
ATOM 3247 O O . ALA A 1 408 ? -7.793 5.973 26.141 1 97.56 408 ALA A O 1
ATOM 3248 N N . PHE A 1 409 ? -7.844 8.195 26.188 1 96.25 409 PHE A N 1
ATOM 3249 C CA . PHE A 1 409 ? -7.277 8.25 27.531 1 96.25 409 PHE A CA 1
ATOM 3250 C C . PHE A 1 409 ? -8.344 7.949 28.578 1 96.25 409 PHE A C 1
ATOM 3252 O O . PHE A 1 409 ? -8.062 7.301 29.578 1 96.25 409 PHE A O 1
ATOM 3259 N N . THR A 1 410 ? -9.562 8.383 28.312 1 95.06 410 THR A N 1
ATOM 3260 C CA . THR A 1 410 ? -10.633 8.141 29.266 1 95.06 410 THR A CA 1
ATOM 3261 C C . THR A 1 410 ? -11.273 6.777 29.047 1 95.06 410 THR A C 1
ATOM 3263 O O . THR A 1 410 ? -12.016 6.285 29.891 1 95.06 410 THR A O 1
ATOM 3266 N N . LYS A 1 411 ? -11 6.238 27.859 1 95.62 411 LYS A N 1
ATOM 3267 C CA . LYS A 1 411 ? -11.562 4.961 27.422 1 95.62 411 LYS A CA 1
ATOM 3268 C C . LYS A 1 411 ? -13.094 5.008 27.438 1 95.62 411 LYS A C 1
ATOM 3270 O O . LYS A 1 411 ? -13.742 4.055 27.875 1 95.62 411 LYS A O 1
ATOM 3275 N N . ASN A 1 412 ? -13.547 6.191 27.062 1 92.06 412 ASN A N 1
ATOM 3276 C CA . ASN A 1 412 ? -14.984 6.461 27.016 1 92.06 412 ASN A CA 1
ATOM 3277 C C . ASN A 1 412 ? -15.305 7.602 26.062 1 92.06 412 ASN A C 1
ATOM 3279 O O . ASN A 1 412 ? -14.445 8.422 25.75 1 92.06 412 ASN A O 1
ATOM 3283 N N . ASP A 1 413 ? -16.578 7.598 25.641 1 91.94 413 ASP A N 1
ATOM 3284 C CA . ASP A 1 413 ? -17.031 8.758 24.891 1 91.94 413 ASP A CA 1
ATOM 3285 C C . ASP A 1 413 ? -16.891 10.039 25.703 1 91.94 413 ASP A C 1
ATOM 3287 O O . ASP A 1 413 ? -17.359 10.117 26.844 1 91.94 413 ASP A O 1
ATOM 3291 N N . PRO A 1 414 ? -16.234 11.016 25.141 1 92.38 414 PRO A N 1
ATOM 3292 C CA . PRO A 1 414 ? -16.016 12.258 25.891 1 92.38 414 PRO A CA 1
ATOM 3293 C C . PRO A 1 414 ? -17.328 12.898 26.359 1 92.38 414 PRO A C 1
ATOM 3295 O O . PRO A 1 414 ? -17.312 13.703 27.297 1 92.38 414 PRO A O 1
ATOM 3298 N N . PHE A 1 415 ? -18.453 12.547 25.75 1 94.19 415 PHE A N 1
ATOM 3299 C CA . PHE A 1 415 ? -19.719 13.188 26.078 1 94.19 415 PHE A CA 1
ATOM 3300 C C . PHE A 1 415 ? -20.719 12.164 26.594 1 94.19 415 PHE A C 1
ATOM 3302 O O . PHE A 1 415 ? -21.922 12.344 26.453 1 94.19 415 PHE A O 1
ATOM 3309 N N . GLN A 1 416 ? -20.188 11.133 27.094 1 90.75 416 GLN A N 1
ATOM 3310 C CA . GLN A 1 416 ? -21.078 10.086 27.594 1 90.75 416 GLN A CA 1
ATOM 3311 C C . GLN A 1 416 ? -22.125 10.656 28.547 1 90.75 416 GLN A C 1
ATOM 3313 O O . GLN A 1 416 ? -21.781 11.391 29.484 1 90.75 416 GLN A O 1
ATOM 3318 N N . GLY A 1 417 ? -23.359 10.328 28.312 1 89.5 417 GLY A N 1
ATOM 3319 C CA . GLY A 1 417 ? -24.453 10.711 29.188 1 89.5 417 GLY A CA 1
ATOM 3320 C C . GLY A 1 417 ? -24.953 12.117 28.938 1 89.5 417 GLY A C 1
ATOM 3321 O O . GLY A 1 417 ? -25.938 12.555 29.562 1 89.5 417 GLY A O 1
ATOM 3322 N N . GLN A 1 418 ? -24.391 12.852 28.078 1 92.62 418 GLN A N 1
ATOM 3323 C CA . GLN A 1 418 ? -24.812 14.219 27.781 1 92.62 418 GLN A CA 1
ATOM 3324 C C . GLN A 1 418 ? -25.875 14.25 26.688 1 92.62 418 GLN A C 1
ATOM 3326 O O . GLN A 1 418 ? -25.844 13.43 25.766 1 92.62 418 GLN A O 1
ATOM 3331 N N . SER A 1 419 ? -26.766 15.156 26.75 1 93.88 419 SER A N 1
ATOM 3332 C CA . SER A 1 419 ? -27.719 15.391 25.672 1 93.88 419 SER A CA 1
ATOM 3333 C C . SER A 1 419 ? -27.078 16.141 24.5 1 93.88 419 SER A C 1
ATOM 3335 O O . SER A 1 419 ? -26 16.719 24.656 1 93.88 419 SER A O 1
ATOM 3337 N N . LEU A 1 420 ? -27.734 16.141 23.391 1 91.75 420 LEU A N 1
ATOM 3338 C CA . LEU A 1 420 ? -27.25 16.859 22.219 1 91.75 420 LEU A CA 1
ATOM 3339 C C . LEU A 1 420 ? -27.125 18.359 22.5 1 91.75 420 LEU A C 1
ATOM 3341 O O . LEU A 1 420 ? -26.172 19 22.062 1 91.75 420 LEU A O 1
ATOM 3345 N N . SER A 1 421 ? -28.109 18.812 23.25 1 93.5 421 SER A N 1
ATOM 3346 C CA . SER A 1 421 ? -28.078 20.234 23.609 1 93.5 421 SER A CA 1
ATOM 3347 C C . SER A 1 421 ? -26.875 20.547 24.5 1 93.5 421 SER A C 1
ATOM 3349 O O . SER A 1 421 ? -26.219 21.562 24.312 1 93.5 421 SER A O 1
ATOM 3351 N N . ASP A 1 422 ? -26.625 19.688 25.406 1 95.62 422 ASP A N 1
ATOM 3352 C CA . ASP A 1 422 ? -25.5 19.875 26.312 1 95.62 422 ASP A CA 1
ATOM 3353 C C . ASP A 1 422 ? -24.172 19.812 25.547 1 95.62 422 ASP A C 1
ATOM 3355 O O . ASP A 1 422 ? -23.266 20.609 25.828 1 95.62 422 ASP A O 1
ATOM 3359 N N . ILE A 1 423 ? -24.109 18.891 24.641 1 95.94 423 ILE A N 1
ATOM 3360 C CA . ILE A 1 423 ? -22.906 18.734 23.844 1 95.94 423 ILE A CA 1
ATOM 3361 C C . ILE A 1 423 ? -22.625 20.031 23.062 1 95.94 423 ILE A C 1
ATOM 3363 O O . ILE A 1 423 ? -21.5 20.531 23.062 1 95.94 423 ILE A O 1
ATOM 3367 N N . ARG A 1 424 ? -23.625 20.562 22.453 1 95 424 ARG A N 1
ATOM 3368 C CA . ARG A 1 424 ? -23.5 21.812 21.703 1 95 424 ARG A CA 1
ATOM 3369 C C . ARG A 1 424 ? -23.047 22.953 22.609 1 95 424 ARG A C 1
ATOM 3371 O O . ARG A 1 424 ? -22.188 23.75 22.219 1 95 424 ARG A O 1
ATOM 3378 N N . ASP A 1 425 ? -23.562 23 23.797 1 96.38 425 ASP A N 1
ATOM 3379 C CA . ASP A 1 425 ? -23.203 24.047 24.75 1 96.38 425 ASP A CA 1
ATOM 3380 C C . ASP A 1 425 ? -21.75 23.938 25.156 1 96.38 425 ASP A C 1
ATOM 3382 O O . ASP A 1 425 ? -21.047 24.953 25.266 1 96.38 425 ASP A O 1
ATOM 3386 N N . ILE A 1 426 ? -21.359 22.781 25.406 1 96.81 426 ILE A N 1
ATOM 3387 C CA . ILE A 1 426 ? -19.969 22.531 25.781 1 96.81 426 ILE A CA 1
ATOM 3388 C C . ILE A 1 426 ? -19.047 22.969 24.656 1 96.81 426 ILE A C 1
ATOM 3390 O O . ILE A 1 426 ? -18.047 23.656 24.891 1 96.81 426 ILE A O 1
ATOM 3394 N N . LYS A 1 427 ? -19.391 22.609 23.422 1 96.75 427 LYS A N 1
ATOM 3395 C CA . LYS A 1 427 ? -18.562 22.906 22.266 1 96.75 427 LYS A CA 1
ATOM 3396 C C . LYS A 1 427 ? -18.516 24.391 21.984 1 96.75 427 LYS A C 1
ATOM 3398 O O . LYS A 1 427 ? -17.453 24.953 21.703 1 96.75 427 LYS A O 1
ATOM 3403 N N . ARG A 1 428 ? -19.672 25.078 22.016 1 96.31 428 ARG A N 1
ATOM 3404 C CA . ARG A 1 428 ? -19.75 26.5 21.656 1 96.31 428 ARG A CA 1
ATOM 3405 C C . ARG A 1 428 ? -19.062 27.359 22.703 1 96.31 428 ARG A C 1
ATOM 3407 O O . ARG A 1 428 ? -18.578 28.453 22.391 1 96.31 428 ARG A O 1
ATOM 3414 N N . SER A 1 429 ? -18.922 26.812 23.984 1 96.94 429 SER A N 1
ATOM 3415 C CA . SER A 1 429 ? -18.391 27.609 25.078 1 96.94 429 SER A CA 1
ATOM 3416 C C . SER A 1 429 ? -17 27.141 25.484 1 96.94 429 SER A C 1
ATOM 3418 O O . SER A 1 429 ? -16.438 27.625 26.469 1 96.94 429 SER A O 1
ATOM 3420 N N . ASN A 1 430 ? -16.438 26.203 24.75 1 96.75 430 ASN A N 1
ATOM 3421 C CA . ASN A 1 430 ? -15.117 25.656 25.062 1 96.75 430 ASN A CA 1
ATOM 3422 C C . ASN A 1 430 ? -15.062 25.141 26.5 1 96.75 430 ASN A C 1
ATOM 3424 O O . ASN A 1 430 ? -14.141 25.484 27.25 1 96.75 430 ASN A O 1
ATOM 3428 N N . LEU A 1 431 ? -15.984 24.266 26.938 1 94.69 431 LEU A N 1
ATOM 3429 C CA . LEU A 1 431 ? -16.125 23.891 28.344 1 94.69 431 LEU A CA 1
ATOM 3430 C C . LEU A 1 431 ? -15.758 22.422 28.547 1 94.69 431 LEU A C 1
ATOM 3432 O O . LEU A 1 431 ? -16.234 21.781 29.484 1 94.69 431 LEU A O 1
ATOM 3436 N N . LEU A 1 432 ? -15 21.859 27.641 1 95.5 432 LEU A N 1
ATOM 3437 C CA . LEU A 1 432 ? -14.5 20.516 27.891 1 95.5 432 LEU A CA 1
ATOM 3438 C C . LEU A 1 432 ? -13.734 20.453 29.219 1 95.5 432 LEU A C 1
ATOM 3440 O O . LEU A 1 432 ? -12.992 21.375 29.547 1 95.5 432 LEU A O 1
ATOM 3444 N N . GLN A 1 433 ? -13.914 19.391 29.953 1 93.88 433 GLN A N 1
ATOM 3445 C CA . GLN A 1 433 ? -13.297 19.266 31.266 1 93.88 433 GLN A CA 1
ATOM 3446 C C . GLN A 1 433 ? -12.062 18.375 31.219 1 93.88 433 GLN A C 1
ATOM 3448 O O . GLN A 1 433 ? -12.055 17.375 30.5 1 93.88 433 GLN A O 1
ATOM 3453 N N . GLN A 1 434 ? -11.109 18.734 32 1 95.94 434 GLN A N 1
ATOM 3454 C CA . GLN A 1 434 ? -9.914 17.906 32.094 1 95.94 434 GLN A CA 1
ATOM 3455 C C . GLN A 1 434 ? -10.219 16.594 32.812 1 95.94 434 GLN A C 1
ATOM 3457 O O . GLN A 1 434 ? -10.695 16.578 33.938 1 95.94 434 GLN A O 1
ATOM 3462 N N . PRO A 1 435 ? -9.953 15.539 32.156 1 95.44 435 PRO A N 1
ATOM 3463 C CA . PRO A 1 435 ? -10.148 14.258 32.844 1 95.44 435 PRO A CA 1
ATOM 3464 C C . PRO A 1 435 ? -9.047 13.953 33.844 1 95.44 435 PRO A C 1
ATOM 3466 O O . PRO A 1 435 ? -7.938 14.492 33.75 1 95.44 435 PRO A O 1
ATOM 3469 N N . LYS A 1 436 ? -9.281 13.07 34.781 1 94.25 436 LYS A N 1
ATOM 3470 C CA . LYS A 1 436 ? -8.32 12.695 35.812 1 94.25 436 LYS A CA 1
ATOM 3471 C C . LYS A 1 436 ? -7.117 11.977 35.219 1 94.25 436 LYS A C 1
ATOM 3473 O O . LYS A 1 436 ? -6.02 12.016 35.781 1 94.25 436 LYS A O 1
ATOM 3478 N N . GLU A 1 437 ? -7.336 11.438 34.031 1 93.94 437 GLU A N 1
ATOM 3479 C CA . GLU A 1 437 ? -6.32 10.617 33.375 1 93.94 437 GLU A CA 1
ATOM 3480 C C . GLU A 1 437 ? -5.277 11.484 32.688 1 93.94 437 GLU A C 1
ATOM 3482 O O . GLU A 1 437 ? -4.23 10.992 32.25 1 93.94 437 GLU A O 1
ATOM 3487 N N . MET A 1 438 ? -5.512 12.797 32.656 1 95 438 MET A N 1
ATOM 3488 C CA . MET A 1 438 ? -4.586 13.664 31.906 1 95 438 MET A CA 1
ATOM 3489 C C . MET A 1 438 ? -3.936 14.68 32.844 1 95 438 MET A C 1
ATOM 3491 O O . MET A 1 438 ? -4.613 15.305 33.656 1 95 438 MET A O 1
ATOM 3495 N N . ASN A 1 439 ? -2.648 14.789 32.719 1 93.31 439 ASN A N 1
ATOM 3496 C CA . ASN A 1 439 ? -1.965 15.875 33.406 1 93.31 439 ASN A CA 1
ATOM 3497 C C . ASN A 1 439 ? -2.164 17.203 32.688 1 93.31 439 ASN A C 1
ATOM 3499 O O . ASN A 1 439 ? -2.801 17.266 31.641 1 93.31 439 ASN A O 1
ATOM 3503 N N . ASN A 1 440 ? -1.663 18.234 33.188 1 91.06 440 ASN A N 1
ATOM 3504 C CA . ASN A 1 440 ? -1.897 19.594 32.688 1 91.06 440 ASN A CA 1
ATOM 3505 C C . ASN A 1 440 ? -1.321 19.766 31.281 1 91.06 440 ASN A C 1
ATOM 3507 O O . ASN A 1 440 ? -1.957 20.375 30.422 1 91.06 440 ASN A O 1
ATOM 3511 N N . GLN A 1 441 ? -0.189 19.234 31.094 1 87.81 441 GLN A N 1
ATOM 3512 C CA . GLN A 1 441 ? 0.463 19.391 29.797 1 87.81 441 GLN A CA 1
ATOM 3513 C C . GLN A 1 441 ? -0.343 18.703 28.688 1 87.81 441 GLN A C 1
ATOM 3515 O O . GLN A 1 441 ? -0.573 19.297 27.641 1 87.81 441 GLN A O 1
ATOM 3520 N N . ASP A 1 442 ? -0.779 17.484 28.984 1 93.56 442 ASP A N 1
ATOM 3521 C CA . ASP A 1 442 ? -1.598 16.75 28.031 1 93.56 442 ASP A CA 1
ATOM 3522 C C . ASP A 1 442 ? -2.906 17.469 27.734 1 93.56 442 ASP A C 1
ATOM 3524 O O . ASP A 1 442 ? -3.303 17.609 26.578 1 93.56 442 ASP A O 1
ATOM 3528 N N . TRP A 1 443 ? -3.414 17.922 28.797 1 95.06 443 TRP A N 1
ATOM 3529 C CA . TRP A 1 443 ? -4.723 18.562 28.703 1 95.06 443 TRP A CA 1
ATOM 3530 C C . TRP A 1 443 ? -4.633 19.875 27.938 1 95.06 443 TRP A C 1
ATOM 3532 O O . TRP A 1 443 ? -5.543 20.234 27.188 1 95.06 443 TRP A O 1
ATOM 3542 N N . ASN A 1 444 ? -3.6 20.609 28.156 1 93.56 444 ASN A N 1
ATOM 3543 C CA . ASN A 1 444 ? -3.408 21.875 27.453 1 93.56 444 ASN A CA 1
ATOM 3544 C C . ASN A 1 444 ? -3.459 21.688 25.938 1 93.56 444 ASN A C 1
ATOM 3546 O O . ASN A 1 444 ? -4.07 22.5 25.234 1 93.56 444 ASN A O 1
ATOM 3550 N N . LEU A 1 445 ? -2.85 20.672 25.469 1 96.19 445 LEU A N 1
ATOM 3551 C CA . LEU A 1 445 ? -2.863 20.406 24.031 1 96.19 445 LEU A CA 1
ATOM 3552 C C . LEU A 1 445 ? -4.285 20.141 23.547 1 96.19 445 LEU A C 1
ATOM 3554 O O . LEU A 1 445 ? -4.723 20.719 22.562 1 96.19 445 LEU A O 1
ATOM 3558 N N . VAL A 1 446 ? -5.016 19.281 24.266 1 97.81 446 VAL A N 1
ATOM 3559 C CA . VAL A 1 446 ? -6.367 18.891 23.859 1 97.81 446 VAL A CA 1
ATOM 3560 C C . VAL A 1 446 ? -7.266 20.125 23.859 1 97.81 446 VAL A C 1
ATOM 3562 O O . VAL A 1 446 ? -8.055 20.328 22.922 1 97.81 446 VAL A O 1
ATOM 3565 N N . GLN A 1 447 ? -7.117 20.938 24.812 1 96.19 447 GLN A N 1
ATOM 3566 C CA . GLN A 1 447 ? -7.918 22.156 24.906 1 96.19 447 GLN A CA 1
ATOM 3567 C C . GLN A 1 447 ? -7.672 23.078 23.703 1 96.19 447 GLN A C 1
ATOM 3569 O O . GLN A 1 447 ? -8.609 23.672 23.172 1 96.19 447 GLN A O 1
ATOM 3574 N N . GLU A 1 448 ? -6.434 23.172 23.328 1 96.19 448 GLU A N 1
ATOM 3575 C CA . GLU A 1 448 ? -6.066 24.031 22.219 1 96.19 448 GLU A CA 1
ATOM 3576 C C . GLU A 1 448 ? -6.574 23.469 20.891 1 96.19 448 GLU A C 1
ATOM 3578 O O . GLU A 1 448 ? -6.832 24.219 19.953 1 96.19 448 GLU A O 1
ATOM 3583 N N . MET A 1 449 ? -6.73 22.172 20.781 1 98.19 449 MET A N 1
ATOM 3584 C CA . MET A 1 449 ? -7.242 21.5 19.594 1 98.19 449 MET A CA 1
ATOM 3585 C C . MET A 1 449 ? -8.758 21.656 19.484 1 98.19 449 MET A C 1
ATOM 3587 O O . MET A 1 449 ? -9.305 21.656 18.375 1 98.19 449 MET A O 1
ATOM 3591 N N . CYS A 1 450 ? -9.383 21.812 20.656 1 98.25 450 CYS A N 1
ATOM 3592 C CA . CYS A 1 450 ? -10.844 21.734 20.719 1 98.25 450 CYS A CA 1
ATOM 3593 C C . CYS A 1 450 ? -11.453 23.094 21.047 1 98.25 450 CYS A C 1
ATOM 3595 O O . CYS A 1 450 ? -12.312 23.203 21.922 1 98.25 450 CYS A O 1
ATOM 3597 N N . LEU A 1 451 ? -11.039 24.062 20.328 1 97.81 451 LEU A N 1
ATOM 3598 C CA . LEU A 1 451 ? -11.633 25.391 20.438 1 97.81 451 LEU A CA 1
ATOM 3599 C C . LEU A 1 451 ? -12.773 25.562 19.453 1 97.81 451 LEU A C 1
ATOM 3601 O O . LEU A 1 451 ? -12.719 25.031 18.328 1 97.81 451 LEU A O 1
ATOM 3605 N N . CYS A 1 452 ? -13.766 26.312 19.797 1 97.81 452 CYS A N 1
ATOM 3606 C CA . CYS A 1 452 ? -14.93 26.547 18.953 1 97.81 452 CYS A CA 1
ATOM 3607 C C . CYS A 1 452 ? -14.531 27.234 17.656 1 97.81 452 CYS A C 1
ATOM 3609 O O . CYS A 1 452 ? -14.961 26.812 16.578 1 97.81 452 CYS A O 1
ATOM 3611 N N . ASP A 1 453 ? -13.727 28.266 17.766 1 96.88 453 ASP A N 1
ATOM 3612 C CA . ASP A 1 453 ? -13.227 28.969 16.594 1 96.88 453 ASP A CA 1
ATOM 3613 C C . ASP A 1 453 ? -12.102 28.203 15.906 1 96.88 453 ASP A C 1
ATOM 3615 O O . ASP A 1 453 ? -11 28.078 16.453 1 96.88 453 ASP A O 1
ATOM 3619 N N . PRO A 1 454 ? -12.359 27.688 14.719 1 96.62 454 PRO A N 1
ATOM 3620 C CA . PRO A 1 454 ? -11.336 26.875 14.055 1 96.62 454 PRO A CA 1
ATOM 3621 C C . PRO A 1 454 ? -10.023 27.641 13.852 1 96.62 454 PRO A C 1
ATOM 3623 O O . PRO A 1 454 ? -8.945 27.031 13.859 1 96.62 454 PRO A O 1
ATOM 3626 N N . ASP A 1 455 ? -10.008 28.938 13.742 1 94.38 455 ASP A N 1
ATOM 3627 C CA . ASP A 1 455 ? -8.82 29.734 13.43 1 94.38 455 ASP A CA 1
ATOM 3628 C C . ASP A 1 455 ? -7.938 29.906 14.672 1 94.38 455 ASP A C 1
ATOM 3630 O O . ASP A 1 455 ? -6.789 30.328 14.562 1 94.38 455 ASP A O 1
ATOM 3634 N N . LYS A 1 456 ? -8.461 29.5 15.812 1 94.88 456 LYS A N 1
ATOM 3635 C CA . LYS A 1 456 ? -7.699 29.625 17.047 1 94.88 456 LYS A CA 1
ATOM 3636 C C . LYS A 1 456 ? -7.105 28.266 17.453 1 94.88 456 LYS A C 1
ATOM 3638 O O . LYS A 1 456 ? -6.32 28.188 18.406 1 94.88 456 LYS A O 1
ATOM 3643 N N . ARG A 1 457 ? -7.445 27.25 16.734 1 96.94 457 ARG A N 1
ATOM 3644 C CA . ARG A 1 457 ? -6.926 25.922 17.047 1 96.94 457 ARG A CA 1
ATOM 3645 C C . ARG A 1 457 ? -5.461 25.797 16.641 1 96.94 457 ARG A C 1
ATOM 3647 O O . ARG A 1 457 ? -5.016 26.453 15.688 1 96.94 457 ARG A O 1
ATOM 3654 N N . VAL A 1 458 ? -4.715 25 17.297 1 96.88 458 VAL A N 1
ATOM 3655 C CA . VAL A 1 458 ? -3.328 24.719 16.938 1 96.88 458 VAL A CA 1
ATOM 3656 C C . VAL A 1 458 ? -3.285 23.922 15.625 1 96.88 458 VAL A C 1
ATOM 3658 O O . VAL A 1 458 ? -4.254 23.266 15.266 1 96.88 458 VAL A O 1
ATOM 3661 N N . SER A 1 459 ? -2.182 24.016 14.945 1 97.25 459 SER A N 1
ATOM 3662 C CA . SER A 1 459 ? -1.993 23.297 13.688 1 97.25 459 SER A CA 1
ATOM 3663 C C . SER A 1 459 ? -1.728 21.812 13.93 1 97.25 459 SER A C 1
ATOM 3665 O O . SER A 1 459 ? -1.252 21.438 15 1 97.25 459 SER A O 1
ATOM 3667 N N . LEU A 1 460 ? -2.064 21.031 12.938 1 98.06 460 LEU A N 1
ATOM 3668 C CA . LEU A 1 460 ? -1.77 19.594 13.031 1 98.06 460 LEU A CA 1
ATOM 3669 C C . LEU A 1 460 ? -0.268 19.359 13.141 1 98.06 460 LEU A C 1
ATOM 3671 O O . LEU A 1 460 ? 0.168 18.438 13.836 1 98.06 460 LEU A O 1
ATOM 3675 N N . ALA A 1 461 ? 0.517 20.156 12.484 1 97.5 461 ALA A N 1
ATOM 3676 C CA . ALA A 1 461 ? 1.97 20.031 12.562 1 97.5 461 ALA A CA 1
ATOM 3677 C C . ALA A 1 461 ? 2.453 20.156 14.008 1 97.5 461 ALA A C 1
ATOM 3679 O O . ALA A 1 461 ? 3.301 19.391 14.453 1 97.5 461 ALA A O 1
ATOM 3680 N N . TYR A 1 462 ? 1.92 21.141 14.672 1 97.69 462 TYR A N 1
ATOM 3681 C CA . TYR A 1 462 ? 2.258 21.312 16.078 1 97.69 462 TYR A CA 1
ATOM 3682 C C . TYR A 1 462 ? 1.802 20.125 16.906 1 97.69 462 TYR A C 1
ATOM 3684 O O . TYR A 1 462 ? 2.531 19.641 17.781 1 97.69 462 TYR A O 1
ATOM 3692 N N . VAL A 1 463 ? 0.611 19.641 16.609 1 98.5 463 VAL A N 1
ATOM 3693 C CA . VAL A 1 463 ? 0.06 18.484 17.312 1 98.5 463 VAL A CA 1
ATOM 3694 C C . VAL A 1 463 ? 0.985 17.281 17.141 1 98.5 463 VAL A C 1
ATOM 3696 O O . VAL A 1 463 ? 1.298 16.594 18.109 1 98.5 463 VAL A O 1
ATOM 3699 N N . VAL A 1 464 ? 1.415 17.016 15.93 1 98.19 464 VAL A N 1
ATOM 3700 C CA . VAL A 1 464 ? 2.311 15.898 15.633 1 98.19 464 VAL A CA 1
ATOM 3701 C C . VAL A 1 464 ? 3.584 16.016 16.469 1 98.19 464 VAL A C 1
ATOM 3703 O O . VAL A 1 464 ? 4.051 15.039 17.047 1 98.19 464 VAL A O 1
ATOM 3706 N N . GLU A 1 465 ? 4.105 17.219 16.562 1 96.75 465 GLU A N 1
ATOM 3707 C CA . GLU A 1 465 ? 5.324 17.453 17.328 1 96.75 465 GLU A CA 1
ATOM 3708 C C . GLU A 1 465 ? 5.109 17.156 18.812 1 96.75 465 GLU A C 1
ATOM 3710 O O . GLU A 1 465 ? 5.93 16.469 19.438 1 96.75 465 GLU A O 1
ATOM 3715 N N . GLN A 1 466 ? 4.039 17.688 19.344 1 96.75 466 GLN A N 1
ATOM 3716 C CA . GLN A 1 466 ? 3.754 17.469 20.766 1 96.75 466 GLN A CA 1
ATOM 3717 C C . GLN A 1 466 ? 3.541 15.984 21.062 1 96.75 466 GLN A C 1
ATOM 3719 O O . GLN A 1 466 ? 4.078 15.461 22.031 1 96.75 466 GLN A O 1
ATOM 3724 N N . LEU A 1 467 ? 2.805 15.352 20.203 1 98 467 LEU A N 1
ATOM 3725 C CA . LEU A 1 467 ? 2.537 13.938 20.438 1 98 467 LEU A CA 1
ATOM 3726 C C . LEU A 1 467 ? 3.822 13.117 20.344 1 98 467 LEU A C 1
ATOM 3728 O O . LEU A 1 467 ? 3.98 12.117 21.047 1 98 467 LEU A O 1
ATOM 3732 N N . GLY A 1 468 ? 4.676 13.531 19.422 1 96.69 468 GLY A N 1
ATOM 3733 C CA . GLY A 1 468 ? 5.977 12.891 19.359 1 96.69 468 GLY A CA 1
ATOM 3734 C C . GLY A 1 468 ? 6.73 12.953 20.672 1 96.69 468 GLY A C 1
ATOM 3735 O O . GLY A 1 468 ? 7.355 11.977 21.094 1 96.69 468 GLY A O 1
ATOM 3736 N N . ARG A 1 469 ? 6.625 14.039 21.359 1 94.25 469 ARG A N 1
ATOM 3737 C CA . ARG A 1 469 ? 7.27 14.227 22.656 1 94.25 469 ARG A CA 1
ATOM 3738 C C . ARG A 1 469 ? 6.598 13.375 23.734 1 94.25 469 ARG A C 1
ATOM 3740 O O . ARG A 1 469 ? 7.273 12.766 24.562 1 94.25 469 ARG A O 1
ATOM 3747 N N . PHE A 1 470 ? 5.273 13.375 23.656 1 95.75 470 PHE A N 1
ATOM 3748 C CA . PHE A 1 470 ? 4.52 12.594 24.625 1 95.75 470 PHE A CA 1
ATOM 3749 C C . PHE A 1 470 ? 4.836 11.109 24.484 1 95.75 470 PHE A C 1
ATOM 3751 O O . PHE A 1 470 ? 4.824 10.367 25.469 1 95.75 470 PHE A O 1
ATOM 3758 N N . ALA A 1 471 ? 5.133 10.656 23.281 1 94.62 471 ALA A N 1
ATOM 3759 C CA . ALA A 1 471 ? 5.328 9.242 22.969 1 94.62 471 ALA A CA 1
ATOM 3760 C C . ALA A 1 471 ? 6.727 8.781 23.375 1 94.62 471 ALA A C 1
ATOM 3762 O O . ALA A 1 471 ? 7.004 7.578 23.391 1 94.62 471 ALA A O 1
ATOM 3763 N N . GLU A 1 472 ? 7.664 9.68 23.562 1 88 472 GLU A N 1
ATOM 3764 C CA . GLU A 1 472 ? 9.016 9.336 24.016 1 88 472 GLU A CA 1
ATOM 3765 C C . GLU A 1 472 ? 9.023 8.914 25.484 1 88 472 GLU A C 1
ATOM 3767 O O . GLU A 1 472 ? 9.781 8.031 25.875 1 88 472 GLU A O 1
ATOM 3772 N N . MET B 1 1 ? 33.562 30.812 5.414 1 23.45 1 MET B N 1
ATOM 3773 C CA . MET B 1 1 ? 34.188 30.547 6.711 1 23.45 1 MET B CA 1
ATOM 3774 C C . MET B 1 1 ? 33.156 30.562 7.824 1 23.45 1 MET B C 1
ATOM 3776 O O . MET B 1 1 ? 33.438 30.938 8.961 1 23.45 1 MET B O 1
ATOM 3780 N N . ALA B 1 2 ? 31.859 30.469 7.422 1 30.28 2 ALA B N 1
ATOM 3781 C CA . ALA B 1 2 ? 30.844 30.547 8.469 1 30.28 2 ALA B CA 1
ATOM 3782 C C . ALA B 1 2 ? 31.016 29.422 9.484 1 30.28 2 ALA B C 1
ATOM 3784 O O . ALA B 1 2 ? 30.922 28.234 9.133 1 30.28 2 ALA B O 1
ATOM 3785 N N . ALA B 1 3 ? 31.969 29.594 10.531 1 30.45 3 ALA B N 1
ATOM 3786 C CA . ALA B 1 3 ? 32.312 28.812 11.711 1 30.45 3 ALA B CA 1
ATOM 3787 C C . ALA B 1 3 ? 31.078 28.219 12.367 1 30.45 3 ALA B C 1
ATOM 3789 O O . ALA B 1 3 ? 30.031 28.875 12.43 1 30.45 3 ALA B O 1
ATOM 3790 N N . ASN B 1 4 ? 31.125 26.953 12.43 1 32.16 4 ASN B N 1
ATOM 3791 C CA . ASN B 1 4 ? 30.172 26.047 13.07 1 32.16 4 ASN B CA 1
ATOM 3792 C C . ASN B 1 4 ? 29.969 26.406 14.539 1 32.16 4 ASN B C 1
ATOM 3794 O O . ASN B 1 4 ? 30.859 26.203 15.359 1 32.16 4 ASN B O 1
ATOM 3798 N N . LEU B 1 5 ? 29.297 27.5 14.82 1 29.75 5 LEU B N 1
ATOM 3799 C CA . LEU B 1 5 ? 29 28.062 16.141 1 29.75 5 LEU B CA 1
ATOM 3800 C C . LEU B 1 5 ? 28.438 27 17.078 1 29.75 5 LEU B C 1
ATOM 3802 O O . LEU B 1 5 ? 28.047 27.297 18.188 1 29.75 5 LEU B O 1
ATOM 3806 N N . VAL B 1 6 ? 28.328 25.719 16.672 1 34 6 VAL B N 1
ATOM 3807 C CA . VAL B 1 6 ? 27.688 24.703 17.5 1 34 6 VAL B CA 1
ATOM 3808 C C . VAL B 1 6 ? 28.578 24.375 18.703 1 34 6 VAL B C 1
ATOM 3810 O O . VAL B 1 6 ? 28.109 23.891 19.719 1 34 6 VAL B O 1
ATOM 3813 N N . ASP B 1 7 ? 29.891 24.391 18.516 1 32.91 7 ASP B N 1
ATOM 3814 C CA . ASP B 1 7 ? 30.734 23.797 19.562 1 32.91 7 ASP B CA 1
ATOM 3815 C C . ASP B 1 7 ? 30.719 24.656 20.828 1 32.91 7 ASP B C 1
ATOM 3817 O O . ASP B 1 7 ? 31.328 24.297 21.828 1 32.91 7 ASP B O 1
ATOM 3821 N N . LEU B 1 8 ? 30.453 25.922 20.703 1 31.73 8 LEU B N 1
ATOM 3822 C CA . LEU B 1 8 ? 30.844 26.766 21.828 1 31.73 8 LEU B CA 1
ATOM 3823 C C . LEU B 1 8 ? 29.875 26.609 23 1 31.73 8 LEU B C 1
ATOM 3825 O O . LEU B 1 8 ? 30.109 27.141 24.078 1 31.73 8 LEU B O 1
ATOM 3829 N N . LEU B 1 9 ? 28.594 26.25 22.844 1 33.56 9 LEU B N 1
ATOM 3830 C CA . LEU B 1 9 ? 27.672 26.75 23.859 1 33.56 9 LEU B CA 1
ATOM 3831 C C . LEU B 1 9 ? 27.562 25.766 25.016 1 33.56 9 LEU B C 1
ATOM 3833 O O . LEU B 1 9 ? 26.875 24.75 24.922 1 33.56 9 LEU B O 1
ATOM 3837 N N . VAL B 1 10 ? 28.547 25.484 25.703 1 35.38 10 VAL B N 1
ATOM 3838 C CA . VAL B 1 10 ? 28.312 24.953 27.047 1 35.38 10 VAL B CA 1
ATOM 3839 C C . VAL B 1 10 ? 27.516 25.969 27.859 1 35.38 10 VAL B C 1
ATOM 3841 O O . VAL B 1 10 ? 28 27.062 28.156 1 35.38 10 VAL B O 1
ATOM 3844 N N . PRO B 1 11 ? 26.109 26.094 27.828 1 39.5 11 PRO B N 1
ATOM 3845 C CA . PRO B 1 11 ? 25.312 27.203 28.375 1 39.5 11 PRO B CA 1
ATOM 3846 C C . PRO B 1 11 ? 25.312 27.234 29.906 1 39.5 11 PRO B C 1
ATOM 3848 O O . PRO B 1 11 ? 24.938 26.25 30.547 1 39.5 11 PRO B O 1
ATOM 3851 N N . GLY B 1 12 ? 26.141 27.672 30.578 1 40.94 12 GLY B N 1
ATOM 3852 C CA . GLY B 1 12 ? 25.609 28.234 31.812 1 40.94 12 GLY B CA 1
ATOM 3853 C C . GLY B 1 12 ? 24.453 29.188 31.578 1 40.94 12 GLY B C 1
ATOM 3854 O O . GLY B 1 12 ? 24.203 29.609 30.438 1 40.94 12 GLY B O 1
ATOM 3855 N N . LEU B 1 13 ? 23.375 29.312 32.594 1 49.34 13 LEU B N 1
ATOM 3856 C CA . LEU B 1 13 ? 22.203 30.172 32.406 1 49.34 13 LEU B CA 1
ATOM 3857 C C . LEU B 1 13 ? 22.578 31.453 31.656 1 49.34 13 LEU B C 1
ATOM 3859 O O . LEU B 1 13 ? 21.859 31.875 30.75 1 49.34 13 LEU B O 1
ATOM 3863 N N . GLY B 1 14 ? 23.656 32.062 32.125 1 52.66 14 GLY B N 1
ATOM 3864 C CA . GLY B 1 14 ? 24.141 33.281 31.469 1 52.66 14 GLY B CA 1
ATOM 3865 C C . GLY B 1 14 ? 24.469 33.062 30 1 52.66 14 GLY B C 1
ATOM 3866 O O . GLY B 1 14 ? 24.219 33.938 29.172 1 52.66 14 GLY B O 1
ATOM 3867 N N . SER B 1 15 ? 24.797 31.812 29.781 1 62.75 15 SER B N 1
ATOM 3868 C CA . SER B 1 15 ? 25.266 31.438 28.453 1 62.75 15 SER B CA 1
ATOM 3869 C C . SER B 1 15 ? 24.094 31.188 27.516 1 62.75 15 SER B C 1
ATOM 3871 O O . SER B 1 15 ? 24.109 31.656 26.359 1 62.75 15 SER B O 1
ATOM 3873 N N . GLY B 1 16 ? 22.984 30.75 28.094 1 70.56 16 GLY B N 1
ATOM 3874 C CA . GLY B 1 16 ? 21.828 30.516 27.25 1 70.56 16 GLY B CA 1
ATOM 3875 C C . GLY B 1 16 ? 21.156 31.797 26.797 1 70.56 16 GLY B C 1
ATOM 3876 O O . GLY B 1 16 ? 20.797 31.922 25.625 1 70.56 16 GLY B O 1
ATOM 3877 N N . LEU B 1 17 ? 21.109 32.719 27.734 1 78.38 17 LEU B N 1
ATOM 3878 C CA . LEU B 1 17 ? 20.531 34.031 27.422 1 78.38 17 LEU B CA 1
ATOM 3879 C C . LEU B 1 17 ? 21.359 34.75 26.375 1 78.38 17 LEU B C 1
ATOM 3881 O O . LEU B 1 17 ? 20.812 35.312 25.406 1 78.38 17 LEU B O 1
ATOM 3885 N N . GLN B 1 18 ? 22.656 34.75 26.594 1 80.62 18 GLN B N 1
ATOM 3886 C CA . GLN B 1 18 ? 23.531 35.438 25.656 1 80.62 18 GLN B CA 1
ATOM 3887 C C . GLN B 1 18 ? 23.406 34.812 24.266 1 80.62 18 GLN B C 1
ATOM 3889 O O . GLN B 1 18 ? 23.406 35.531 23.266 1 80.62 18 GLN B O 1
ATOM 3894 N N . LEU B 1 19 ? 23.297 33.562 24.219 1 82.62 19 LEU B N 1
ATOM 3895 C CA . LEU B 1 19 ? 23.172 32.875 22.953 1 82.62 19 LEU B CA 1
ATOM 3896 C C . LEU B 1 19 ? 21.859 33.25 22.25 1 82.62 19 LEU B C 1
ATOM 3898 O O . LEU B 1 19 ? 21.844 33.5 21.047 1 82.62 19 LEU B O 1
ATOM 3902 N N . VAL B 1 20 ? 20.797 33.312 23.031 1 89.5 20 VAL B N 1
ATOM 3903 C CA . VAL B 1 20 ? 19.484 33.656 22.484 1 89.5 20 VAL B CA 1
ATOM 3904 C C . VAL B 1 20 ? 19.484 35.094 21.969 1 89.5 20 VAL B C 1
ATOM 3906 O O . VAL B 1 20 ? 19.031 35.344 20.859 1 89.5 20 VAL B O 1
ATOM 3909 N N . VAL B 1 21 ? 20.062 35.938 22.719 1 86.56 21 VAL B N 1
ATOM 3910 C CA . VAL B 1 21 ? 20.062 37.344 22.359 1 86.56 21 VAL B CA 1
ATOM 3911 C C . VAL B 1 21 ? 20.922 37.562 21.109 1 86.56 21 VAL B C 1
ATOM 3913 O O . VAL B 1 21 ? 20.516 38.281 20.203 1 86.56 21 VAL B O 1
ATOM 3916 N N . THR B 1 22 ? 22.031 36.938 21.062 1 88.31 22 THR B N 1
ATOM 3917 C CA . THR B 1 22 ? 22.922 37.062 19.922 1 88.31 22 THR B CA 1
ATOM 3918 C C . THR B 1 22 ? 22.25 36.469 18.672 1 88.31 22 THR B C 1
ATOM 3920 O O . THR B 1 22 ? 22.359 37.062 17.578 1 88.31 22 THR B O 1
ATOM 3923 N N . THR B 1 23 ? 21.641 35.375 18.828 1 90.25 23 THR B N 1
ATOM 3924 C CA . THR B 1 23 ? 20.969 34.75 17.719 1 90.25 23 THR B CA 1
ATOM 3925 C C . THR B 1 23 ? 19.844 35.625 17.188 1 90.25 23 THR B C 1
ATOM 3927 O O . THR B 1 23 ? 19.656 35.75 15.969 1 90.25 23 THR B O 1
ATOM 3930 N N . LEU B 1 24 ? 19.141 36.25 18.078 1 90.62 24 LEU B N 1
ATOM 3931 C CA . LEU B 1 24 ? 18.031 37.094 17.672 1 90.62 24 LEU B CA 1
ATOM 3932 C C . LEU B 1 24 ? 18.531 38.344 16.953 1 90.62 24 LEU B C 1
ATOM 3934 O O . LEU B 1 24 ? 17.891 38.812 16 1 90.62 24 LEU B O 1
ATOM 3938 N N . GLN B 1 25 ? 19.656 38.781 17.328 1 88.56 25 GLN B N 1
ATOM 3939 C CA . GLN B 1 25 ? 20.25 39.938 16.656 1 88.56 25 GLN B CA 1
ATOM 3940 C C . GLN B 1 25 ? 20.688 39.594 15.242 1 88.56 25 GLN B C 1
ATOM 3942 O O . GLN B 1 25 ? 20.453 40.344 14.297 1 88.56 25 GLN B O 1
ATOM 3947 N N . THR B 1 26 ? 21.281 38.5 15.086 1 90.44 26 THR B N 1
ATOM 3948 C CA . THR B 1 26 ? 21.719 38.031 13.781 1 90.44 26 THR B CA 1
ATOM 3949 C C . THR B 1 26 ? 20.531 37.781 12.867 1 90.44 26 THR B C 1
ATOM 3951 O O . THR B 1 26 ? 20.578 38.062 11.664 1 90.44 26 THR B O 1
ATOM 3954 N N . LEU B 1 27 ? 19.516 37.312 13.477 1 91.44 27 LEU B N 1
ATOM 3955 C CA . LEU B 1 27 ? 18.297 37 12.742 1 91.44 27 LEU B CA 1
ATOM 3956 C C . LEU B 1 27 ? 17.688 38.281 12.156 1 91.44 27 LEU B C 1
ATOM 3958 O O . LEU B 1 27 ? 17.156 38.25 11.039 1 91.44 27 LEU B O 1
ATOM 3962 N N . HIS B 1 28 ? 17.766 39.312 12.875 1 88.5 28 HIS B N 1
ATOM 3963 C CA . HIS B 1 28 ? 17.219 40.594 12.406 1 88.5 28 HIS B CA 1
ATOM 3964 C C . HIS B 1 28 ? 17.922 41.031 11.125 1 88.5 28 HIS B C 1
ATOM 3966 O O . HIS B 1 28 ? 17.281 41.5 10.188 1 88.5 28 HIS B O 1
ATOM 3972 N N . THR B 1 29 ? 19.141 40.812 11.031 1 88.69 29 THR B N 1
ATOM 3973 C CA . THR B 1 29 ? 19.922 41.188 9.859 1 88.69 29 THR B CA 1
ATOM 3974 C C . THR B 1 29 ? 19.547 40.312 8.656 1 88.69 29 THR B C 1
ATOM 3976 O O . THR B 1 29 ? 19.5 40.812 7.527 1 88.69 29 THR B O 1
ATOM 3979 N N . MET B 1 30 ? 19.266 39.156 8.93 1 88.06 30 MET B N 1
ATOM 3980 C CA . MET B 1 30 ? 18.953 38.219 7.867 1 88.06 30 MET B CA 1
ATOM 3981 C C . MET B 1 30 ? 17.594 38.5 7.254 1 88.06 30 MET B C 1
ATOM 3983 O O . MET B 1 30 ? 17.469 38.656 6.035 1 88.06 30 MET B O 1
ATOM 3987 N N . TYR B 1 31 ? 16.578 38.688 8.109 1 89.12 31 TYR B N 1
ATOM 3988 C CA . TYR B 1 31 ? 15.242 38.781 7.523 1 89.12 31 TYR B CA 1
ATOM 3989 C C . TYR B 1 31 ? 14.961 40.188 7.043 1 89.12 31 TYR B C 1
ATOM 3991 O O . TYR B 1 31 ? 14.023 40.438 6.277 1 89.12 31 TYR B O 1
ATOM 3999 N N . SER B 1 32 ? 15.758 41.125 7.406 1 88.19 32 SER B N 1
ATOM 4000 C CA . SER B 1 32 ? 15.617 42.5 6.914 1 88.19 32 SER B CA 1
ATOM 4001 C C . SER B 1 32 ? 15.938 42.594 5.426 1 88.19 32 SER B C 1
ATOM 4003 O O . SER B 1 32 ? 15.531 43.531 4.754 1 88.19 32 SER B O 1
ATOM 4005 N N . GLN B 1 33 ? 16.562 41.562 4.906 1 85.31 33 GLN B N 1
ATOM 4006 C CA . GLN B 1 33 ? 16.969 41.562 3.504 1 85.31 33 GLN B CA 1
ATOM 4007 C C . GLN B 1 33 ? 15.961 40.781 2.648 1 85.31 33 GLN B C 1
ATOM 4009 O O . GLN B 1 33 ? 16.094 40.719 1.425 1 85.31 33 GLN B O 1
ATOM 4014 N N . LEU B 1 34 ? 14.977 40.281 3.297 1 89.5 34 LEU B N 1
ATOM 4015 C CA . LEU B 1 34 ? 13.992 39.5 2.555 1 89.5 34 LEU B CA 1
ATOM 4016 C C . LEU B 1 34 ? 13.086 40.406 1.724 1 89.5 34 LEU B C 1
ATOM 4018 O O . LEU B 1 34 ? 12.656 41.469 2.195 1 89.5 34 LEU B O 1
ATOM 4022 N N . HIS B 1 35 ? 12.867 40.062 0.48 1 86.19 35 HIS B N 1
ATOM 4023 C CA . HIS B 1 35 ? 11.922 40.781 -0.365 1 86.19 35 HIS B CA 1
ATOM 4024 C C . HIS B 1 35 ? 10.484 40.438 0.003 1 86.19 35 HIS B C 1
ATOM 4026 O O . HIS B 1 35 ? 9.602 41.281 -0.091 1 86.19 35 HIS B O 1
ATOM 4032 N N . GLU B 1 36 ? 10.25 39.25 0.305 1 92.25 36 GLU B N 1
ATOM 4033 C CA . GLU B 1 36 ? 8.953 38.781 0.786 1 92.25 36 GLU B CA 1
ATOM 4034 C C . GLU B 1 36 ? 9.078 38.094 2.131 1 92.25 36 GLU B C 1
ATOM 4036 O O . GLU B 1 36 ? 10.117 37.5 2.432 1 92.25 36 GLU B O 1
ATOM 4041 N N . GLY B 1 37 ? 8.047 38.219 3.025 1 93.5 37 GLY B N 1
ATOM 4042 C CA . GLY B 1 37 ? 7.98 37.5 4.285 1 93.5 37 GLY B CA 1
ATOM 4043 C C . GLY B 1 37 ? 8.648 38.25 5.43 1 93.5 37 GLY B C 1
ATOM 4044 O O . GLY B 1 37 ? 8.703 37.75 6.555 1 93.5 37 GLY B O 1
ATOM 4045 N N . LYS B 1 38 ? 9.125 39.469 5.156 1 94.38 38 LYS B N 1
ATOM 4046 C CA . LYS B 1 38 ? 9.812 40.25 6.176 1 94.38 38 LYS B CA 1
ATOM 4047 C C . LYS B 1 38 ? 8.906 40.5 7.379 1 94.38 38 LYS B C 1
ATOM 4049 O O . LYS B 1 38 ? 9.32 40.344 8.523 1 94.38 38 LYS B O 1
ATOM 4054 N N . GLU B 1 39 ? 7.711 40.938 7.094 1 94.44 39 GLU B N 1
ATOM 4055 C CA . GLU B 1 39 ? 6.766 41.25 8.156 1 94.44 39 GLU B CA 1
ATOM 4056 C C . GLU B 1 39 ? 6.434 40 8.992 1 94.44 39 GLU B C 1
ATOM 4058 O O . GLU B 1 39 ? 6.266 40.094 10.211 1 94.44 39 GLU B O 1
ATOM 4063 N N . LEU B 1 40 ? 6.32 38.875 8.328 1 95.12 40 LEU B N 1
ATOM 4064 C CA . LEU B 1 40 ? 6.055 37.625 9.008 1 95.12 40 LEU B CA 1
ATOM 4065 C C . LEU B 1 40 ? 7.164 37.281 10 1 95.12 40 LEU B C 1
ATOM 4067 O O . LEU B 1 40 ? 6.891 36.906 11.141 1 95.12 40 LEU B O 1
ATOM 4071 N N . CYS B 1 41 ? 8.398 37.469 9.609 1 96.12 41 CYS B N 1
ATOM 4072 C CA . CYS B 1 41 ? 9.562 37.219 10.461 1 96.12 41 CYS B CA 1
ATOM 4073 C C . CYS B 1 41 ? 9.648 38.25 11.586 1 96.12 41 CYS B C 1
ATOM 4075 O O . CYS B 1 41 ? 9.953 37.906 12.727 1 96.12 41 CYS B O 1
ATOM 4077 N N . THR B 1 42 ? 9.344 39.5 11.234 1 94.44 42 THR B N 1
ATOM 4078 C CA . THR B 1 42 ? 9.398 40.562 12.219 1 94.44 42 THR B CA 1
ATOM 4079 C C . THR B 1 42 ? 8.406 40.312 13.352 1 94.44 42 THR B C 1
ATOM 4081 O O . THR B 1 42 ? 8.742 40.5 14.523 1 94.44 42 THR B O 1
ATOM 4084 N N . SER B 1 43 ? 7.246 39.938 13 1 94.12 43 SER B N 1
ATOM 4085 C CA . SER B 1 43 ? 6.203 39.688 13.992 1 94.12 43 SER B CA 1
ATOM 4086 C C . SER B 1 43 ? 6.625 38.625 14.977 1 94.12 43 SER B C 1
ATOM 4088 O O . SER B 1 43 ? 6.473 38.781 16.188 1 94.12 43 SER B O 1
ATOM 4090 N N . LEU B 1 44 ? 7.129 37.5 14.531 1 94.75 44 LEU B N 1
ATOM 4091 C CA . LEU B 1 44 ? 7.574 36.406 15.398 1 94.75 44 LEU B CA 1
ATOM 4092 C C . LEU B 1 44 ? 8.789 36.844 16.219 1 94.75 44 LEU B C 1
ATOM 4094 O O . LEU B 1 44 ? 8.867 36.531 17.422 1 94.75 44 LEU B O 1
ATOM 4098 N N . HIS B 1 45 ? 9.711 37.562 15.57 1 93.81 45 HIS B N 1
ATOM 4099 C CA . HIS B 1 45 ? 10.891 38.062 16.266 1 93.81 45 HIS B CA 1
ATOM 4100 C C . HIS B 1 45 ? 10.508 38.938 17.453 1 93.81 45 HIS B C 1
ATOM 4102 O O . HIS B 1 45 ? 11.094 38.812 18.531 1 93.81 45 HIS B O 1
ATOM 4108 N N . ASN B 1 46 ? 9.562 39.781 17.234 1 92.62 46 ASN B N 1
ATOM 4109 C CA . ASN B 1 46 ? 9.102 40.656 18.312 1 92.62 46 ASN B CA 1
ATOM 4110 C C . ASN B 1 46 ? 8.539 39.844 19.484 1 92.62 46 ASN B C 1
ATOM 4112 O O . ASN B 1 46 ? 8.797 40.156 20.641 1 92.62 46 ASN B O 1
ATOM 4116 N N . ARG B 1 47 ? 7.781 38.812 19.219 1 92.31 47 ARG B N 1
ATOM 4117 C CA . ARG B 1 47 ? 7.238 37.969 20.266 1 92.31 47 ARG B CA 1
ATOM 4118 C C . ARG B 1 47 ? 8.352 37.281 21.047 1 92.31 47 ARG B C 1
ATOM 4120 O O . ARG B 1 47 ? 8.281 37.156 22.266 1 92.31 47 ARG B O 1
ATOM 4127 N N . LEU B 1 48 ? 9.32 36.844 20.328 1 93.5 48 LEU B N 1
ATOM 4128 C CA . LEU B 1 48 ? 10.445 36.156 20.953 1 93.5 48 LEU B CA 1
ATOM 4129 C C . LEU B 1 48 ? 11.242 37.094 21.844 1 93.5 48 LEU B C 1
ATOM 4131 O O . LEU B 1 48 ? 11.688 36.719 22.922 1 93.5 48 LEU B O 1
ATOM 4135 N N . GLN B 1 49 ? 11.414 38.312 21.375 1 90.75 49 GLN B N 1
ATOM 4136 C CA . GLN B 1 49 ? 12.141 39.312 22.156 1 90.75 49 GLN B CA 1
ATOM 4137 C C . GLN B 1 49 ? 11.414 39.625 23.469 1 90.75 49 GLN B C 1
ATOM 4139 O O . GLN B 1 49 ? 12.039 39.688 24.531 1 90.75 49 GLN B O 1
ATOM 4144 N N . VAL B 1 50 ? 10.156 39.812 23.359 1 89.56 50 VAL B N 1
ATOM 4145 C CA . VAL B 1 50 ? 9.359 40.094 24.547 1 89.56 50 VAL B CA 1
ATOM 4146 C C . VAL B 1 50 ? 9.438 38.938 25.516 1 89.56 50 VAL B C 1
ATOM 4148 O O . VAL B 1 50 ? 9.594 39.156 26.734 1 89.56 50 VAL B O 1
ATOM 4151 N N . PHE B 1 51 ? 9.328 37.75 25.031 1 90.25 51 PHE B N 1
ATOM 4152 C CA . PHE B 1 51 ? 9.367 36.562 25.891 1 90.25 51 PHE B CA 1
ATOM 4153 C C . PHE B 1 51 ? 10.742 36.406 26.531 1 90.25 51 PHE B C 1
ATOM 4155 O O . PHE B 1 51 ? 10.859 35.969 27.672 1 90.25 51 PHE B O 1
ATOM 4162 N N . THR B 1 52 ? 11.797 36.75 25.766 1 89.19 52 THR B N 1
ATOM 4163 C CA . THR B 1 52 ? 13.148 36.75 26.328 1 89.19 52 THR B CA 1
ATOM 4164 C C . THR B 1 52 ? 13.242 37.625 27.562 1 89.19 52 THR B C 1
ATOM 4166 O O . THR B 1 52 ? 13.805 37.219 28.578 1 89.19 52 THR B O 1
ATOM 4169 N N . GLN B 1 53 ? 12.656 38.75 27.453 1 86.25 53 GLN B N 1
ATOM 4170 C CA . GLN B 1 53 ? 12.68 39.688 28.562 1 86.25 53 GLN B CA 1
ATOM 4171 C C . GLN B 1 53 ? 11.875 39.188 29.75 1 86.25 53 GLN B C 1
ATOM 4173 O O . GLN B 1 53 ? 12.305 39.281 30.906 1 86.25 53 GLN B O 1
ATOM 4178 N N . GLU B 1 54 ? 10.773 38.625 29.438 1 84.44 54 GLU B N 1
ATOM 4179 C CA . GLU B 1 54 ? 9.914 38.094 30.484 1 84.44 54 GLU B CA 1
ATOM 4180 C C . GLU B 1 54 ? 10.57 36.906 31.188 1 84.44 54 GLU B C 1
ATOM 4182 O O . GLU B 1 54 ? 10.484 36.781 32.406 1 84.44 54 GLU B O 1
ATOM 4187 N N . LEU B 1 55 ? 11.117 36.031 30.422 1 85.62 55 LEU B N 1
ATOM 4188 C CA . LEU B 1 55 ? 11.773 34.875 30.984 1 85.62 55 LEU B CA 1
ATOM 4189 C C . LEU B 1 55 ? 12.961 35.25 31.859 1 85.62 55 LEU B C 1
ATOM 4191 O O . LEU B 1 55 ? 13.227 34.625 32.875 1 85.62 55 LEU B O 1
ATOM 4195 N N . ASN B 1 56 ? 13.648 36.281 31.422 1 83.75 56 ASN B N 1
ATOM 4196 C CA . ASN B 1 56 ? 14.805 36.781 32.156 1 83.75 56 ASN B CA 1
ATOM 4197 C C . ASN B 1 56 ? 14.383 37.438 33.469 1 83.75 56 ASN B C 1
ATOM 4199 O O . ASN B 1 56 ? 15.156 37.469 34.438 1 83.75 56 ASN B O 1
ATOM 4203 N N . ALA B 1 57 ? 13.188 37.875 33.562 1 82.62 57 ALA B N 1
ATOM 4204 C CA . ALA B 1 57 ? 12.688 38.594 34.719 1 82.62 57 ALA B CA 1
ATOM 4205 C C . ALA B 1 57 ? 12.219 37.594 35.781 1 82.62 57 ALA B C 1
ATOM 4207 O O . ALA B 1 57 ? 12.062 37.969 36.969 1 82.62 57 ALA B O 1
ATOM 4208 N N . ILE B 1 58 ? 12.008 36.406 35.406 1 82.12 58 ILE B N 1
ATOM 4209 C CA . ILE B 1 58 ? 11.562 35.375 36.375 1 82.12 58 ILE B CA 1
ATOM 4210 C C . ILE B 1 58 ? 12.711 35 37.281 1 82.12 58 ILE B C 1
ATOM 4212 O O . ILE B 1 58 ? 13.859 34.875 36.844 1 82.12 58 ILE B O 1
ATOM 4216 N N . ASP B 1 59 ? 12.359 34.781 38.562 1 76.25 59 ASP B N 1
ATOM 4217 C CA . ASP B 1 59 ? 13.336 34.406 39.594 1 76.25 59 ASP B CA 1
ATOM 4218 C C . ASP B 1 59 ? 14.094 33.156 39.156 1 76.25 59 ASP B C 1
ATOM 4220 O O . ASP B 1 59 ? 13.484 32.156 38.812 1 76.25 59 ASP B O 1
ATOM 4224 N N . PRO B 1 60 ? 15.398 33.25 39.125 1 74.25 60 PRO B N 1
ATOM 4225 C CA . PRO B 1 60 ? 16.234 32.125 38.688 1 74.25 60 PRO B CA 1
ATOM 4226 C C . PRO B 1 60 ? 16.031 30.891 39.562 1 74.25 60 PRO B C 1
ATOM 4228 O O . PRO B 1 60 ? 16.359 29.781 39.125 1 74.25 60 PRO B O 1
ATOM 4231 N N . GLN B 1 61 ? 15.461 31.016 40.719 1 69.94 61 GLN B N 1
ATOM 4232 C CA . GLN B 1 61 ? 15.273 29.875 41.625 1 69.94 61 GLN B CA 1
ATOM 4233 C C . GLN B 1 61 ? 14.023 29.078 41.25 1 69.94 61 GLN B C 1
ATOM 4235 O O . GLN B 1 61 ? 13.805 27.984 41.781 1 69.94 61 GLN B O 1
ATOM 4240 N N . THR B 1 62 ? 13.383 29.578 40.219 1 69.12 62 THR B N 1
ATOM 4241 C CA . THR B 1 62 ? 12.172 28.875 39.812 1 69.12 62 THR B CA 1
ATOM 4242 C C . THR B 1 62 ? 12.508 27.703 38.906 1 69.12 62 THR B C 1
ATOM 4244 O O . THR B 1 62 ? 13.055 27.891 37.812 1 69.12 62 THR B O 1
ATOM 4247 N N . LEU B 1 63 ? 12.414 26.469 39.344 1 62.41 63 LEU B N 1
ATOM 4248 C CA . LEU B 1 63 ? 12.758 25.219 38.656 1 62.41 63 LEU B CA 1
ATOM 4249 C C . LEU B 1 63 ? 12.164 25.203 37.25 1 62.41 63 LEU B C 1
ATOM 4251 O O . LEU B 1 63 ? 12.812 24.734 36.312 1 62.41 63 LEU B O 1
ATOM 4255 N N . GLN B 1 64 ? 11.07 25.688 37.125 1 74.94 64 GLN B N 1
ATOM 4256 C CA . GLN B 1 64 ? 10.383 25.641 35.844 1 74.94 64 GLN B CA 1
ATOM 4257 C C . GLN B 1 64 ? 11.078 26.547 34.812 1 74.94 64 GLN B C 1
ATOM 4259 O O . GLN B 1 64 ? 11.047 26.281 33.625 1 74.94 64 GLN B O 1
ATOM 4264 N N . ARG B 1 65 ? 11.898 27.422 35.281 1 76.31 65 ARG B N 1
ATOM 4265 C CA . ARG B 1 65 ? 12.523 28.422 34.438 1 76.31 65 ARG B CA 1
ATOM 4266 C C . ARG B 1 65 ? 13.633 27.797 33.594 1 76.31 65 ARG B C 1
ATOM 4268 O O . ARG B 1 65 ? 13.727 28.062 32.375 1 76.31 65 ARG B O 1
ATOM 4275 N N . ASP B 1 66 ? 14.383 26.891 34.125 1 76.81 66 ASP B N 1
ATOM 4276 C CA . ASP B 1 66 ? 15.508 26.312 33.406 1 76.81 66 ASP B CA 1
ATOM 4277 C C . ASP B 1 66 ? 15.023 25.422 32.25 1 76.81 66 ASP B C 1
ATOM 4279 O O . ASP B 1 66 ? 15.602 25.422 31.172 1 76.81 66 ASP B O 1
ATOM 4283 N N . ALA B 1 67 ? 13.977 24.766 32.562 1 79.56 67 ALA B N 1
ATOM 4284 C CA . ALA B 1 67 ? 13.422 23.891 31.531 1 79.56 67 ALA B CA 1
ATOM 4285 C C . ALA B 1 67 ? 12.844 24.703 30.375 1 79.56 67 ALA B C 1
ATOM 4287 O O . ALA B 1 67 ? 12.992 24.344 29.203 1 79.56 67 ALA B O 1
ATOM 4288 N N . VAL B 1 68 ? 12.305 25.766 30.672 1 85.81 68 VAL B N 1
ATOM 4289 C CA . VAL B 1 68 ? 11.703 26.625 29.656 1 85.81 68 VAL B CA 1
ATOM 4290 C C . VAL B 1 68 ? 12.797 27.328 28.844 1 85.81 68 VAL B C 1
ATOM 4292 O O . VAL B 1 68 ? 12.664 27.484 27.641 1 85.81 68 VAL B O 1
ATOM 4295 N N . TRP B 1 69 ? 13.906 27.625 29.516 1 86.19 69 TRP B N 1
ATOM 4296 C CA . TRP B 1 69 ? 15.016 28.266 28.812 1 86.19 69 TRP B CA 1
ATOM 4297 C C . TRP B 1 69 ? 15.602 27.344 27.75 1 86.19 69 TRP B C 1
ATOM 4299 O O . TRP B 1 69 ? 15.938 27.781 26.641 1 86.19 69 TRP B O 1
ATOM 4309 N N . SER B 1 70 ? 15.766 26.125 28.109 1 88.06 70 SER B N 1
ATOM 4310 C CA . SER B 1 70 ? 16.328 25.172 27.172 1 88.06 70 SER B CA 1
ATOM 4311 C C . SER B 1 70 ? 15.43 25 25.938 1 88.06 70 SER B C 1
ATOM 4313 O O . SER B 1 70 ? 15.914 25 24.812 1 88.06 70 SER B O 1
ATOM 4315 N N . SER B 1 71 ? 14.156 24.859 26.203 1 90.88 71 SER B N 1
ATOM 4316 C CA . SER B 1 71 ? 13.195 24.719 25.109 1 90.88 71 SER B CA 1
ATOM 4317 C C . SER B 1 71 ? 13.125 25.984 24.266 1 90.88 71 SER B C 1
ATOM 4319 O O . SER B 1 71 ? 12.961 25.922 23.047 1 90.88 71 SER B O 1
ATOM 4321 N N . PHE B 1 72 ? 13.258 27.109 24.953 1 92.69 72 PHE B N 1
ATOM 4322 C CA . PHE B 1 72 ? 13.203 28.391 24.266 1 92.69 72 PHE B CA 1
ATOM 4323 C C . PHE B 1 72 ? 14.43 28.594 23.391 1 92.69 72 PHE B C 1
ATOM 4325 O O . PHE B 1 72 ? 14.32 29.047 22.25 1 92.69 72 PHE B O 1
ATOM 4332 N N . ALA B 1 73 ? 15.539 28.203 23.891 1 92.94 73 ALA B N 1
ATOM 4333 C CA . ALA B 1 73 ? 16.766 28.297 23.109 1 92.94 73 ALA B CA 1
ATOM 4334 C C . ALA B 1 73 ? 16.688 27.422 21.859 1 92.94 73 ALA B C 1
ATOM 4336 O O . ALA B 1 73 ? 17.141 27.828 20.781 1 92.94 73 ALA B O 1
ATOM 4337 N N . ALA B 1 74 ? 16.141 26.297 22 1 94.19 74 ALA B N 1
ATOM 4338 C CA . ALA B 1 74 ? 15.969 25.391 20.875 1 94.19 74 ALA B CA 1
ATOM 4339 C C . ALA B 1 74 ? 15.016 25.984 19.828 1 94.19 74 ALA B C 1
ATOM 4341 O O . ALA B 1 74 ? 15.242 25.844 18.625 1 94.19 74 ALA B O 1
ATOM 4342 N N . LEU B 1 75 ? 13.961 26.594 20.281 1 96.19 75 LEU B N 1
ATOM 4343 C CA . LEU B 1 75 ? 13.008 27.25 19.391 1 96.19 75 LEU B CA 1
ATOM 4344 C C . LEU B 1 75 ? 13.68 28.344 18.578 1 96.19 75 LEU B C 1
ATOM 4346 O O . LEU B 1 75 ? 13.516 28.406 17.359 1 96.19 75 LEU B O 1
ATOM 4350 N N . VAL B 1 76 ? 14.453 29.172 19.266 1 96.06 76 VAL B N 1
ATOM 4351 C CA . VAL B 1 76 ? 15.133 30.281 18.594 1 96.06 76 VAL B CA 1
ATOM 4352 C C . VAL B 1 76 ? 16.141 29.75 17.578 1 96.06 76 VAL B C 1
ATOM 4354 O O . VAL B 1 76 ? 16.281 30.297 16.484 1 96.06 76 VAL B O 1
ATOM 4357 N N . HIS B 1 77 ? 16.75 28.719 17.969 1 95.19 77 HIS B N 1
ATOM 4358 C CA . HIS B 1 77 ? 17.703 28.094 17.062 1 95.19 77 HIS B CA 1
ATOM 4359 C C . HIS B 1 77 ? 17 27.562 15.812 1 95.19 77 HIS B C 1
ATOM 4361 O O . HIS B 1 77 ? 17.469 27.781 14.688 1 95.19 77 HIS B O 1
ATOM 4367 N N . ASP B 1 78 ? 15.938 26.875 15.969 1 96.12 78 ASP B N 1
ATOM 4368 C CA . ASP B 1 78 ? 15.18 26.312 14.844 1 96.12 78 ASP B CA 1
ATOM 4369 C C . ASP B 1 78 ? 14.656 27.422 13.938 1 96.12 78 ASP B C 1
ATOM 4371 O O . ASP B 1 78 ? 14.719 27.312 12.711 1 96.12 78 ASP B O 1
ATOM 4375 N N . TYR B 1 79 ? 14.148 28.469 14.594 1 96.75 79 TYR B N 1
ATOM 4376 C CA . TYR B 1 79 ? 13.656 29.625 13.852 1 96.75 79 TYR B CA 1
ATOM 4377 C C . TYR B 1 79 ? 14.766 30.266 13.023 1 96.75 79 TYR B C 1
ATOM 4379 O O . TYR B 1 79 ? 14.578 30.547 11.836 1 96.75 79 TYR B O 1
ATOM 4387 N N . SER B 1 80 ? 15.898 30.406 13.602 1 95.44 80 SER B N 1
ATOM 4388 C CA . SER B 1 80 ? 17.047 30.984 12.914 1 95.44 80 SER B CA 1
ATOM 4389 C C . SER B 1 80 ? 17.453 30.141 11.711 1 95.44 80 SER B C 1
ATOM 4391 O O . SER B 1 80 ? 17.75 30.672 10.641 1 95.44 80 SER B O 1
ATOM 4393 N N . ALA B 1 81 ? 17.453 28.891 11.906 1 95.06 81 ALA B N 1
ATOM 4394 C CA . ALA B 1 81 ? 17.828 27.969 10.828 1 95.06 81 ALA B CA 1
ATOM 4395 C C . ALA B 1 81 ? 16.844 28.062 9.672 1 95.06 81 ALA B C 1
ATOM 4397 O O . ALA B 1 81 ? 17.234 28.047 8.5 1 95.06 81 ALA B O 1
ATOM 4398 N N . THR B 1 82 ? 15.578 28.141 9.969 1 96.19 82 THR B N 1
ATOM 4399 C CA . THR B 1 82 ? 14.516 28.234 8.969 1 96.19 82 THR B CA 1
ATOM 4400 C C . THR B 1 82 ? 14.648 29.516 8.156 1 96.19 82 THR B C 1
ATOM 4402 O O . THR B 1 82 ? 14.602 29.484 6.922 1 96.19 82 THR B O 1
ATOM 4405 N N . VAL B 1 83 ? 14.867 30.625 8.828 1 95.81 83 VAL B N 1
ATOM 4406 C CA . VAL B 1 83 ? 14.984 31.922 8.164 1 95.81 83 VAL B CA 1
ATOM 4407 C C . VAL B 1 83 ? 16.25 31.953 7.32 1 95.81 83 VAL B C 1
ATOM 4409 O O . VAL B 1 83 ? 16.234 32.438 6.184 1 95.81 83 VAL B O 1
ATOM 4412 N N . ASN B 1 84 ? 17.312 31.438 7.852 1 93.88 84 ASN B N 1
ATOM 4413 C CA . ASN B 1 84 ? 18.578 31.406 7.117 1 93.88 84 ASN B CA 1
ATOM 4414 C C . ASN B 1 84 ? 18.453 30.609 5.824 1 93.88 84 ASN B C 1
ATOM 4416 O O . ASN B 1 84 ? 18.953 31.031 4.781 1 93.88 84 ASN B O 1
ATOM 4420 N N . THR B 1 85 ? 17.797 29.516 5.902 1 93.31 85 THR B N 1
ATOM 4421 C CA . THR B 1 85 ? 17.609 28.656 4.734 1 93.31 85 THR B CA 1
ATOM 4422 C C . THR B 1 85 ? 16.797 29.375 3.658 1 93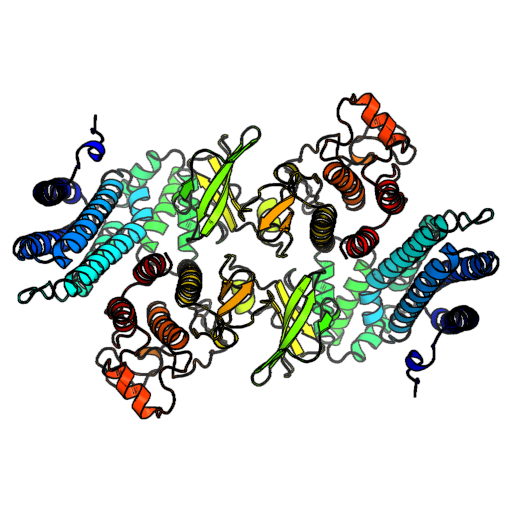.31 85 THR B C 1
ATOM 4424 O O . THR B 1 85 ? 17.156 29.344 2.479 1 93.31 85 THR B O 1
ATOM 4427 N N . TYR B 1 86 ? 15.75 30.031 4.043 1 94.56 86 TYR B N 1
ATOM 4428 C CA . TYR B 1 86 ? 14.898 30.734 3.092 1 94.56 86 TYR B CA 1
ATOM 4429 C C . TYR B 1 86 ? 15.594 31.969 2.541 1 94.56 86 TYR B C 1
ATOM 4431 O O . TYR B 1 86 ? 15.586 32.219 1.332 1 94.56 86 TYR B O 1
ATOM 4439 N N . ALA B 1 87 ? 16.297 32.688 3.379 1 93.12 87 ALA B N 1
ATOM 4440 C CA . ALA B 1 87 ? 16.922 33.969 3.012 1 93.12 87 ALA B CA 1
ATOM 4441 C C . ALA B 1 87 ? 18.156 33.719 2.135 1 93.12 87 ALA B C 1
ATOM 4443 O O . ALA B 1 87 ? 18.5 34.562 1.299 1 93.12 87 ALA B O 1
ATOM 4444 N N . SER B 1 88 ? 18.797 32.656 2.291 1 92.38 88 SER B N 1
ATOM 4445 C CA . SER B 1 88 ? 20 32.344 1.542 1 92.38 88 SER B CA 1
ATOM 4446 C C . SER B 1 88 ? 19.688 31.891 0.121 1 92.38 88 SER B C 1
ATOM 4448 O O . SER B 1 88 ? 20.562 31.844 -0.739 1 92.38 88 SER B O 1
ATOM 4450 N N . GLU B 1 89 ? 18.422 31.562 -0.12 1 92.44 89 GLU B N 1
ATOM 4451 C CA . GLU B 1 89 ? 18.016 31.141 -1.461 1 92.44 89 GLU B CA 1
ATOM 4452 C C . GLU B 1 89 ? 17.859 32.344 -2.387 1 92.44 89 GLU B C 1
ATOM 4454 O O . GLU B 1 89 ? 16.953 33.156 -2.213 1 92.44 89 GLU B O 1
ATOM 4459 N N . LYS B 1 90 ? 18.672 32.406 -3.42 1 91.19 90 LYS B N 1
ATOM 4460 C CA . LYS B 1 90 ? 18.703 33.562 -4.289 1 91.19 90 LYS B CA 1
ATOM 4461 C C . LYS B 1 90 ? 17.781 33.375 -5.488 1 91.19 90 LYS B C 1
ATOM 4463 O O . LYS B 1 90 ? 17.328 34.344 -6.09 1 91.19 90 LYS B O 1
ATOM 4468 N N . ASN B 1 91 ? 17.5 32.219 -5.832 1 94.44 91 ASN B N 1
ATOM 4469 C CA . ASN B 1 91 ? 16.672 31.953 -7 1 94.44 91 ASN B CA 1
ATOM 4470 C C . ASN B 1 91 ? 15.188 32.125 -6.68 1 94.44 91 ASN B C 1
ATOM 4472 O O . ASN B 1 91 ? 14.656 31.5 -5.77 1 94.44 91 ASN B O 1
ATOM 4476 N N . PHE B 1 92 ? 14.547 32.875 -7.418 1 94.88 92 PHE B N 1
ATOM 4477 C CA . PHE B 1 92 ? 13.156 33.281 -7.18 1 94.88 92 PHE B CA 1
ATOM 4478 C C . PHE B 1 92 ? 12.242 32.062 -7.203 1 94.88 92 PHE B C 1
ATOM 4480 O O . PHE B 1 92 ? 11.375 31.906 -6.34 1 94.88 92 PHE B O 1
ATOM 4487 N N . ILE B 1 93 ? 12.422 31.203 -8.172 1 95.25 93 ILE B N 1
ATOM 4488 C CA . ILE B 1 93 ? 11.555 30.031 -8.344 1 95.25 93 ILE B CA 1
ATOM 4489 C C . ILE B 1 93 ? 11.664 29.125 -7.125 1 95.25 93 ILE B C 1
ATOM 4491 O O . ILE B 1 93 ? 10.656 28.641 -6.605 1 95.25 93 ILE B O 1
ATOM 4495 N N . LYS B 1 94 ? 12.828 28.938 -6.656 1 94 94 LYS B N 1
ATOM 4496 C CA . LYS B 1 94 ? 13.047 28.094 -5.484 1 94 94 LYS B CA 1
ATOM 4497 C C . LYS B 1 94 ? 12.398 28.703 -4.242 1 94 94 LYS B C 1
ATOM 4499 O O . LYS B 1 94 ? 11.875 27.969 -3.391 1 94 94 LYS B O 1
ATOM 4504 N N . ARG B 1 95 ? 12.422 29.984 -4.125 1 94.5 95 ARG B N 1
ATOM 4505 C CA . ARG B 1 95 ? 11.766 30.656 -3.002 1 94.5 95 ARG B CA 1
ATOM 4506 C C . ARG B 1 95 ? 10.25 30.469 -3.07 1 94.5 95 ARG B C 1
ATOM 4508 O O . ARG B 1 95 ? 9.602 30.234 -2.049 1 94.5 95 ARG B O 1
ATOM 4515 N N . VAL B 1 96 ? 9.703 30.547 -4.289 1 95.25 96 VAL B N 1
ATOM 4516 C CA . VAL B 1 96 ? 8.258 30.375 -4.469 1 95.25 96 VAL B CA 1
ATOM 4517 C C . VAL B 1 96 ? 7.852 28.969 -4.023 1 95.25 96 VAL B C 1
ATOM 4519 O O . VAL B 1 96 ? 6.887 28.812 -3.273 1 95.25 96 VAL B O 1
ATOM 4522 N N . VAL B 1 97 ? 8.617 28 -4.406 1 93 97 VAL B N 1
ATOM 4523 C CA . VAL B 1 97 ? 8.289 26.609 -4.137 1 93 97 VAL B CA 1
ATOM 4524 C C . VAL B 1 97 ? 8.414 26.328 -2.641 1 93 97 VAL B C 1
ATOM 4526 O O . VAL B 1 97 ? 7.695 25.484 -2.096 1 93 97 VAL B O 1
ATOM 4529 N N . ARG B 1 98 ? 9.18 27.062 -1.925 1 93.81 98 ARG B N 1
ATOM 4530 C CA . ARG B 1 98 ? 9.438 26.828 -0.508 1 93.81 98 ARG B CA 1
ATOM 4531 C C . ARG B 1 98 ? 8.539 27.703 0.366 1 93.81 98 ARG B C 1
ATOM 4533 O O . ARG B 1 98 ? 8.5 27.531 1.587 1 93.81 98 ARG B O 1
ATOM 4540 N N . ALA B 1 99 ? 7.844 28.594 -0.202 1 95.75 99 ALA B N 1
ATOM 4541 C CA . ALA B 1 99 ? 7.148 29.656 0.523 1 95.75 99 ALA B CA 1
ATOM 4542 C C . ALA B 1 99 ? 6.117 29.078 1.488 1 95.75 99 ALA B C 1
ATOM 4544 O O . ALA B 1 99 ? 6.035 29.484 2.646 1 95.75 99 ALA B O 1
ATOM 4545 N N . THR B 1 100 ? 5.359 28.109 1.041 1 93 100 THR B N 1
ATOM 4546 C CA . THR B 1 100 ? 4.312 27.531 1.876 1 93 100 THR B CA 1
ATOM 4547 C C . THR B 1 100 ? 4.91 26.828 3.092 1 93 100 THR B C 1
ATOM 4549 O O . THR B 1 100 ? 4.449 27.016 4.219 1 93 100 THR B O 1
ATOM 4552 N N . LYS B 1 101 ? 5.918 26.031 2.855 1 93.06 101 LYS B N 1
ATOM 4553 C CA . LYS B 1 101 ? 6.582 25.344 3.959 1 93.06 101 LYS B CA 1
ATOM 4554 C C . LYS B 1 101 ? 7.172 26.344 4.953 1 93.06 101 LYS B C 1
ATOM 4556 O O . LYS B 1 101 ? 7.113 26.125 6.168 1 93.06 101 LYS B O 1
ATOM 4561 N N . PHE B 1 102 ? 7.707 27.422 4.449 1 95.81 102 PHE B N 1
ATOM 4562 C CA . PHE B 1 102 ? 8.297 28.469 5.281 1 95.81 102 PHE B CA 1
ATOM 4563 C C . PHE B 1 102 ? 7.266 29.062 6.23 1 95.81 102 PHE B C 1
ATOM 4565 O O . PHE B 1 102 ? 7.5 29.141 7.438 1 95.81 102 PHE B O 1
ATOM 4572 N N . THR B 1 103 ? 6.164 29.391 5.711 1 96.81 103 THR B N 1
ATOM 4573 C CA . THR B 1 103 ? 5.129 30.016 6.531 1 96.81 103 THR B CA 1
ATOM 4574 C C . THR B 1 103 ? 4.57 29.016 7.543 1 96.81 103 THR B C 1
ATOM 4576 O O . THR B 1 103 ? 4.27 29.375 8.68 1 96.81 103 THR B O 1
ATOM 4579 N N . GLU B 1 104 ? 4.426 27.781 7.188 1 94.81 104 GLU B N 1
ATOM 4580 C CA . GLU B 1 104 ? 3.914 26.766 8.086 1 94.81 104 GLU B CA 1
ATOM 4581 C C . GLU B 1 104 ? 4.863 26.531 9.258 1 94.81 104 GLU B C 1
ATOM 4583 O O . GLU B 1 104 ? 4.422 26.328 10.398 1 94.81 104 GLU B O 1
ATOM 4588 N N . GLU B 1 105 ? 6.121 26.531 8.961 1 96.5 105 GLU B N 1
ATOM 4589 C CA . GLU B 1 105 ? 7.105 26.375 10.031 1 96.5 105 GLU B CA 1
ATOM 4590 C C . GLU B 1 105 ? 7.023 27.531 11.023 1 96.5 105 GLU B C 1
ATOM 4592 O O . GLU B 1 105 ? 7.121 27.328 12.234 1 96.5 105 GLU B O 1
ATOM 4597 N N . LEU B 1 106 ? 6.852 28.719 10.516 1 97.5 106 LEU B N 1
ATOM 4598 C CA . LEU B 1 106 ? 6.746 29.875 11.391 1 97.5 106 LEU B CA 1
ATOM 4599 C C . LEU B 1 106 ? 5.5 29.797 12.266 1 97.5 106 LEU B C 1
ATOM 4601 O O . LEU B 1 106 ? 5.504 30.234 13.414 1 97.5 106 LEU B O 1
ATOM 4605 N N . GLN B 1 107 ? 4.461 29.234 11.703 1 97.06 107 GLN B N 1
ATOM 4606 C CA . GLN B 1 107 ? 3.27 29.016 12.516 1 97.06 107 GLN B CA 1
ATOM 4607 C C . GLN B 1 107 ? 3.564 28.078 13.688 1 97.06 107 GLN B C 1
ATOM 4609 O O . GLN B 1 107 ? 3.158 28.359 14.82 1 97.06 107 GLN B O 1
ATOM 4614 N N . VAL B 1 108 ? 4.23 27.047 13.438 1 97.25 108 VAL B N 1
ATOM 4615 C CA . VAL B 1 108 ? 4.57 26.078 14.469 1 97.25 108 VAL B CA 1
ATOM 4616 C C . VAL B 1 108 ? 5.422 26.734 15.547 1 97.25 108 VAL B C 1
ATOM 4618 O O . VAL B 1 108 ? 5.246 26.469 16.734 1 97.25 108 VAL B O 1
ATOM 4621 N N . TYR B 1 109 ? 6.348 27.609 15.148 1 97.44 109 TYR B N 1
ATOM 4622 C CA . TYR B 1 109 ? 7.195 28.297 16.125 1 97.44 109 TYR B CA 1
ATOM 4623 C C . TYR B 1 109 ? 6.367 29.203 17.016 1 97.44 109 TYR B C 1
ATOM 4625 O O . TYR B 1 109 ? 6.633 29.312 18.219 1 97.44 109 TYR B O 1
ATOM 4633 N N . ASN B 1 110 ? 5.418 29.906 16.422 1 96.38 110 ASN B N 1
ATOM 4634 C CA . ASN B 1 110 ? 4.492 30.703 17.234 1 96.38 110 ASN B CA 1
ATOM 4635 C C . ASN B 1 110 ? 3.75 29.828 18.234 1 96.38 110 ASN B C 1
ATOM 4637 O O . ASN B 1 110 ? 3.58 30.219 19.391 1 96.38 110 ASN B O 1
ATOM 4641 N N . GLU B 1 111 ? 3.359 28.719 17.812 1 95.81 111 GLU B N 1
ATOM 4642 C CA . GLU B 1 111 ? 2.594 27.812 18.672 1 95.81 111 GLU B CA 1
ATOM 4643 C C . GLU B 1 111 ? 3.473 27.203 19.75 1 95.81 111 GLU B C 1
ATOM 4645 O O . GLU B 1 111 ? 3.031 27.031 20.891 1 95.81 111 GLU B O 1
ATOM 4650 N N . ARG B 1 112 ? 4.715 26.875 19.422 1 94.94 112 ARG B N 1
ATOM 4651 C CA . ARG B 1 112 ? 5.672 26.453 20.438 1 94.94 112 ARG B CA 1
ATOM 4652 C C . ARG B 1 112 ? 5.805 27.5 21.531 1 94.94 112 ARG B C 1
ATOM 4654 O O . ARG B 1 112 ? 5.797 27.188 22.719 1 94.94 112 ARG B O 1
ATOM 4661 N N . LEU B 1 113 ? 5.957 28.719 21.062 1 93.69 113 LEU B N 1
ATOM 4662 C CA . LEU B 1 113 ? 6.105 29.828 22 1 93.69 113 LEU B CA 1
ATOM 4663 C C . LEU B 1 113 ? 4.883 29.938 22.906 1 93.69 113 LEU B C 1
ATOM 4665 O O . LEU B 1 113 ? 5.012 30.156 24.109 1 93.69 113 LEU B O 1
ATOM 4669 N N . ASP B 1 114 ? 3.674 29.797 22.344 1 91.69 114 ASP B N 1
ATOM 4670 C CA . ASP B 1 114 ? 2.451 29.812 23.141 1 91.69 114 ASP B CA 1
ATOM 4671 C C . ASP B 1 114 ? 2.508 28.75 24.234 1 91.69 114 ASP B C 1
ATOM 4673 O O . ASP B 1 114 ? 2.096 29 25.375 1 91.69 114 ASP B O 1
ATOM 4677 N N . GLY B 1 115 ? 2.98 27.578 23.844 1 88.44 115 GLY B N 1
ATOM 4678 C CA . GLY B 1 115 ? 3.107 26.5 24.828 1 88.44 115 GLY B CA 1
ATOM 4679 C C . GLY B 1 115 ? 4.035 26.859 25.969 1 88.44 115 GLY B C 1
ATOM 4680 O O . GLY B 1 115 ? 3.758 26.516 27.125 1 88.44 115 GLY B O 1
ATOM 4681 N N . MET B 1 116 ? 5.074 27.516 25.719 1 88.56 116 MET B N 1
ATOM 4682 C CA . MET B 1 116 ? 6.035 27.922 26.75 1 88.56 116 MET B CA 1
ATOM 4683 C C . MET B 1 116 ? 5.465 29.016 27.641 1 88.56 116 MET B C 1
ATOM 4685 O O . MET B 1 116 ? 5.691 29.016 28.844 1 88.56 116 MET B O 1
ATOM 4689 N N . ILE B 1 117 ? 4.785 29.891 27.016 1 87.19 117 ILE B N 1
ATOM 4690 C CA . ILE B 1 117 ? 4.176 31 27.75 1 87.19 117 ILE B CA 1
ATOM 4691 C C . ILE B 1 117 ? 3.195 30.438 28.781 1 87.19 117 ILE B C 1
ATOM 4693 O O . ILE B 1 117 ? 3.145 30.922 29.922 1 87.19 117 ILE B O 1
ATOM 4697 N N . LYS B 1 118 ? 2.502 29.453 28.453 1 82.88 118 LYS B N 1
ATOM 4698 C CA . LYS B 1 118 ? 1.521 28.844 29.344 1 82.88 118 LYS B CA 1
ATOM 4699 C C . LYS B 1 118 ? 2.203 28.172 30.531 1 82.88 118 LYS B C 1
ATOM 4701 O O . LYS B 1 118 ? 1.604 28.031 31.594 1 82.88 118 LYS B O 1
ATOM 4706 N N . LEU B 1 119 ? 3.391 27.766 30.359 1 80.31 119 LEU B N 1
ATOM 4707 C CA . LEU B 1 119 ? 4.117 27.078 31.422 1 80.31 119 LEU B CA 1
ATOM 4708 C C . LEU B 1 119 ? 4.605 28.062 32.469 1 80.31 119 LEU B C 1
ATOM 4710 O O . LEU B 1 119 ? 4.84 27.672 33.625 1 80.31 119 LEU B O 1
ATOM 4714 N N . ILE B 1 120 ? 4.879 29.234 32.031 1 76.69 120 ILE B N 1
ATOM 4715 C CA . ILE B 1 120 ? 5.449 30.188 33 1 76.69 120 ILE B CA 1
ATOM 4716 C C . ILE B 1 120 ? 4.352 31.109 33.5 1 76.69 120 ILE B C 1
ATOM 4718 O O . ILE B 1 120 ? 3.408 31.438 32.781 1 76.69 120 ILE B O 1
ATOM 4722 N N . THR B 1 121 ? 3.441 30.703 34.562 1 60.03 121 THR B N 1
ATOM 4723 C CA . THR B 1 121 ? 2.477 31.625 35.125 1 60.03 121 THR B CA 1
ATOM 4724 C C . THR B 1 121 ? 2.941 33.062 34.938 1 60.03 121 THR B C 1
ATOM 4726 O O . THR B 1 121 ? 3.695 33.594 35.781 1 60.03 121 THR B O 1
ATOM 4729 N N . VAL B 1 122 ? 3.279 33.375 33.844 1 52.62 122 VAL B N 1
ATOM 4730 C CA . VAL B 1 122 ? 3.785 34.719 33.688 1 52.62 122 VAL B CA 1
ATOM 4731 C C . VAL B 1 122 ? 2.689 35.719 34.031 1 52.62 122 VAL B C 1
ATOM 4733 O O . VAL B 1 122 ? 1.613 35.719 33.438 1 52.62 122 VAL B O 1
ATOM 4736 N N . LYS B 1 123 ? 2.564 36.062 35.25 1 49.59 123 LYS B N 1
ATOM 4737 C CA . LYS B 1 123 ? 1.693 37.125 35.719 1 49.59 123 LYS B CA 1
ATOM 4738 C C . LYS B 1 123 ? 1.479 38.188 34.656 1 49.59 123 LYS B C 1
ATOM 4740 O O . LYS B 1 123 ? 0.384 38.75 34.531 1 49.59 123 LYS B O 1
ATOM 4745 N N . HIS B 1 124 ? 2.502 38.781 34.062 1 46.25 124 HIS B N 1
ATOM 4746 C CA . HIS B 1 124 ? 2.385 39.906 33.156 1 46.25 124 HIS B CA 1
ATOM 4747 C C . HIS B 1 124 ? 2.357 39.438 31.703 1 46.25 124 HIS B C 1
ATOM 4749 O O . HIS B 1 124 ? 2.674 40.219 30.797 1 46.25 124 HIS B O 1
ATOM 4755 N N . ALA B 1 125 ? 2.283 38.219 31.484 1 47.28 125 ALA B N 1
ATOM 4756 C CA . ALA B 1 125 ? 2.451 37.906 30.062 1 47.28 125 ALA B CA 1
ATOM 4757 C C . ALA B 1 125 ? 1.295 38.469 29.234 1 47.28 125 ALA B C 1
ATOM 4759 O O . ALA B 1 125 ? 0.197 37.906 29.234 1 47.28 125 ALA B O 1
ATOM 4760 N N . VAL B 1 126 ? 1.027 39.656 29.359 1 43.47 126 VAL B N 1
ATOM 4761 C CA . VAL B 1 126 ? 0.276 40.312 28.297 1 43.47 126 VAL B CA 1
ATOM 4762 C C . VAL B 1 126 ? 0.668 39.719 26.938 1 43.47 126 VAL B C 1
ATOM 4764 O O . VAL B 1 126 ? 1.482 40.312 26.219 1 43.47 126 VAL B O 1
ATOM 4767 N N . VAL B 1 127 ? 1.253 38.625 26.922 1 50.84 127 VAL B N 1
ATOM 4768 C CA . VAL B 1 127 ? 1.762 38.188 25.625 1 50.84 127 VAL B CA 1
ATOM 4769 C C . VAL B 1 127 ? 0.665 38.312 24.578 1 50.84 127 VAL B C 1
ATOM 4771 O O . VAL B 1 127 ? -0.524 38.25 24.891 1 50.84 127 VAL B O 1
ATOM 4774 N N . VAL B 1 128 ? 1.118 38.656 23.281 1 52.5 128 VAL B N 1
ATOM 4775 C CA . VAL B 1 128 ? 0.547 39.188 22.047 1 52.5 128 VAL B CA 1
ATOM 4776 C C . VAL B 1 128 ? -0.594 38.281 21.578 1 52.5 128 VAL B C 1
ATOM 4778 O O . VAL B 1 128 ? -0.36 37.25 20.938 1 52.5 128 VAL B O 1
ATOM 4781 N N . GLU B 1 129 ? -1.593 38.312 22.359 1 58.06 129 GLU B N 1
ATOM 4782 C CA . GLU B 1 129 ? -2.891 37.875 21.875 1 58.06 129 GLU B CA 1
ATOM 4783 C C . GLU B 1 129 ? -3.158 38.344 20.453 1 58.06 129 GLU B C 1
ATOM 4785 O O . GLU B 1 129 ? -2.768 39.469 20.094 1 58.06 129 GLU B O 1
ATOM 4790 N N . GLY B 1 130 ? -3.143 37.531 19.578 1 80.06 130 GLY B N 1
ATOM 4791 C CA . GLY B 1 130 ? -3.631 37.938 18.266 1 80.06 130 GLY B CA 1
ATOM 4792 C C . GLY B 1 130 ? -2.654 37.625 17.141 1 80.06 130 GLY B C 1
ATOM 4793 O O . GLY B 1 130 ? -2.807 38.156 16.031 1 80.06 130 GLY B O 1
ATOM 4794 N N . TRP B 1 131 ? -1.581 36.938 17.672 1 92.06 131 TRP B N 1
ATOM 4795 C CA . TRP B 1 131 ? -0.569 36.75 16.641 1 92.06 131 TRP B CA 1
ATOM 4796 C C . TRP B 1 131 ? -1.145 35.969 15.445 1 92.06 131 TRP B C 1
ATOM 4798 O O . TRP B 1 131 ? -0.668 36.125 14.32 1 92.06 131 TRP B O 1
ATOM 4808 N N . ARG B 1 132 ? -2.244 35.25 15.656 1 93.75 132 ARG B N 1
ATOM 4809 C CA . ARG B 1 132 ? -2.799 34.406 14.594 1 93.75 132 ARG B CA 1
ATOM 4810 C C . ARG B 1 132 ? -3.389 35.281 13.477 1 93.75 132 ARG B C 1
ATOM 4812 O O . ARG B 1 132 ? -3.195 35 12.297 1 93.75 132 ARG B O 1
ATOM 4819 N N . VAL B 1 133 ? -4.07 36.281 13.875 1 92.62 133 VAL B N 1
ATOM 4820 C CA . VAL B 1 133 ? -4.637 37.188 12.891 1 92.62 133 VAL B CA 1
ATOM 4821 C C . VAL B 1 133 ? -3.514 37.875 12.109 1 92.62 133 VAL B C 1
ATOM 4823 O O . VAL B 1 133 ? -3.562 37.969 10.883 1 92.62 133 VAL B O 1
ATOM 4826 N N . GLN B 1 134 ? -2.574 38.406 12.852 1 93.5 134 GLN B N 1
ATOM 4827 C CA . GLN B 1 134 ? -1.425 39.031 12.219 1 93.5 134 GLN B CA 1
ATOM 4828 C C . GLN B 1 134 ? -0.682 38.062 11.312 1 93.5 134 GLN B C 1
ATOM 4830 O O . GLN B 1 134 ? -0.253 38.438 10.219 1 93.5 134 GLN B O 1
ATOM 4835 N N . TYR B 1 135 ? -0.495 36.844 11.789 1 95.5 135 TYR B N 1
ATOM 4836 C CA . TYR B 1 135 ? 0.156 35.812 11.008 1 95.5 135 TYR B CA 1
ATOM 4837 C C . TYR B 1 135 ? -0.574 35.562 9.695 1 95.5 135 TYR B C 1
ATOM 4839 O O . TYR B 1 135 ? 0.054 35.469 8.641 1 95.5 135 TYR B O 1
ATOM 4847 N N . GLN B 1 136 ? -1.874 35.469 9.734 1 94.31 136 GLN B N 1
ATOM 4848 C CA . GLN B 1 136 ? -2.674 35.25 8.531 1 94.31 136 GLN B CA 1
ATOM 4849 C C . GLN B 1 136 ? -2.521 36.406 7.551 1 94.31 136 GLN B C 1
ATOM 4851 O O . GLN B 1 136 ? -2.379 36.188 6.344 1 94.31 136 GLN B O 1
ATOM 4856 N N . GLN B 1 137 ? -2.521 37.562 8.094 1 94.81 137 GLN B N 1
ATOM 4857 C CA . GLN B 1 137 ? -2.373 38.75 7.266 1 94.81 137 GLN B CA 1
ATOM 4858 C C . GLN B 1 137 ? -0.985 38.812 6.633 1 94.81 137 GLN B C 1
ATOM 4860 O O . GLN B 1 137 ? -0.853 39.094 5.438 1 94.81 137 GLN B O 1
ATOM 4865 N N . ASP B 1 138 ? 0.013 38.562 7.445 1 95.94 138 ASP B N 1
ATOM 4866 C CA . ASP B 1 138 ? 1.388 38.625 6.957 1 95.94 138 ASP B CA 1
ATOM 4867 C C . ASP B 1 138 ? 1.629 37.531 5.906 1 95.94 138 ASP B C 1
ATOM 4869 O O . ASP B 1 138 ? 2.35 37.75 4.93 1 95.94 138 ASP B O 1
ATOM 4873 N N . THR B 1 139 ? 1.073 36.375 6.133 1 96.25 139 THR B N 1
ATOM 4874 C CA . THR B 1 139 ? 1.21 35.281 5.188 1 96.25 139 THR B CA 1
ATOM 4875 C C . THR B 1 139 ? 0.54 35.625 3.859 1 96.25 139 THR B C 1
ATOM 4877 O O . THR B 1 139 ? 1.121 35.406 2.791 1 96.25 139 THR B O 1
ATOM 4880 N N . ALA B 1 140 ? -0.655 36.125 3.936 1 95 140 ALA B N 1
ATOM 4881 C CA . ALA B 1 140 ? -1.363 36.531 2.727 1 95 140 ALA B CA 1
ATOM 4882 C C . ALA B 1 140 ? -0.577 37.625 1.97 1 95 140 ALA B C 1
ATOM 4884 O O . ALA B 1 140 ? -0.506 37.594 0.738 1 95 140 ALA B O 1
ATOM 4885 N N . ALA B 1 141 ? -0.052 38.5 2.684 1 95.12 141 ALA B N 1
ATOM 4886 C CA . ALA B 1 141 ? 0.746 39.562 2.076 1 95.12 141 ALA B CA 1
ATOM 4887 C C . ALA B 1 141 ? 1.99 39 1.399 1 95.12 141 ALA B C 1
ATOM 4889 O O . ALA B 1 141 ? 2.371 39.438 0.314 1 95.12 141 ALA B O 1
ATOM 4890 N N . MET B 1 142 ? 2.648 38.062 2.057 1 96.06 142 MET B N 1
ATOM 4891 C CA . MET B 1 142 ? 3.824 37.438 1.476 1 96.06 142 MET B CA 1
ATOM 4892 C C . MET B 1 142 ? 3.473 36.75 0.162 1 96.06 142 MET B C 1
ATOM 4894 O O . MET B 1 142 ? 4.188 36.875 -0.831 1 96.06 142 MET B O 1
ATOM 4898 N N . MET B 1 143 ? 2.371 36.031 0.14 1 95.5 143 MET B N 1
ATOM 4899 C CA . MET B 1 143 ? 1.941 35.312 -1.062 1 95.5 143 MET B CA 1
ATOM 4900 C C . MET B 1 143 ? 1.604 36.312 -2.18 1 95.5 143 MET B C 1
ATOM 4902 O O . MET B 1 143 ? 1.943 36.062 -3.342 1 95.5 143 MET B O 1
ATOM 4906 N N . ALA B 1 144 ? 0.994 37.375 -1.81 1 94.31 144 ALA B N 1
ATOM 4907 C CA . ALA B 1 144 ? 0.652 38.406 -2.785 1 94.31 144 ALA B CA 1
ATOM 4908 C C . ALA B 1 144 ? 1.908 39 -3.389 1 94.31 144 ALA B C 1
ATOM 4910 O O . ALA B 1 144 ? 1.954 39.312 -4.586 1 94.31 144 ALA B O 1
ATOM 4911 N N . GLN B 1 145 ? 2.875 39.219 -2.602 1 94.06 145 GLN B N 1
ATOM 4912 C CA . GLN B 1 145 ? 4.137 39.781 -3.07 1 94.06 145 GLN B CA 1
ATOM 4913 C C . GLN B 1 145 ? 4.801 38.844 -4.094 1 94.06 145 GLN B C 1
ATOM 4915 O O . GLN B 1 145 ? 5.375 39.344 -5.078 1 94.06 145 GLN B O 1
ATOM 4920 N N . LEU B 1 146 ? 4.715 37.594 -3.871 1 94.94 146 LEU B N 1
ATOM 4921 C CA . LEU B 1 146 ? 5.305 36.625 -4.777 1 94.94 146 LEU B CA 1
ATOM 4922 C C . LEU B 1 146 ? 4.555 36.594 -6.102 1 94.94 146 LEU B C 1
ATOM 4924 O O . LEU B 1 146 ? 5.152 36.344 -7.152 1 94.94 146 LEU B O 1
ATOM 4928 N N . CYS B 1 147 ? 3.307 36.875 -6.078 1 93.44 147 CYS B N 1
ATOM 4929 C CA . CYS B 1 147 ? 2.467 36.781 -7.27 1 93.44 147 CYS B CA 1
ATOM 4930 C C . CYS B 1 147 ? 2.463 38.094 -8.039 1 93.44 147 CYS B C 1
ATOM 4932 O O . CYS B 1 147 ? 2.199 38.125 -9.242 1 93.44 147 CYS B O 1
ATOM 4934 N N . GLU B 1 148 ? 2.707 39.188 -7.391 1 89.06 148 GLU B N 1
ATOM 4935 C CA . GLU B 1 148 ? 2.496 40.5 -8.008 1 89.06 148 GLU B CA 1
ATOM 4936 C C . GLU B 1 148 ? 3.785 41.312 -8.023 1 89.06 148 GLU B C 1
ATOM 4938 O O . GLU B 1 148 ? 3.75 42.531 -8.148 1 89.06 148 GLU B O 1
ATOM 4943 N N . MET B 1 149 ? 4.828 40.719 -7.988 1 82.69 149 MET B N 1
ATOM 4944 C CA . MET B 1 149 ? 6.102 41.406 -7.992 1 82.69 149 MET B CA 1
ATOM 4945 C C . MET B 1 149 ? 6.266 42.25 -9.273 1 82.69 149 MET B C 1
ATOM 4947 O O . MET B 1 149 ? 5.777 41.844 -10.328 1 82.69 149 MET B O 1
ATOM 4951 N N . HIS B 1 150 ? 6.844 43.375 -9.062 1 78.12 150 HIS B N 1
ATOM 4952 C CA . HIS B 1 150 ? 7.191 44.219 -10.211 1 78.12 150 HIS B CA 1
ATOM 4953 C C . HIS B 1 150 ? 8.109 43.469 -11.172 1 78.12 150 HIS B C 1
ATOM 4955 O O . HIS B 1 150 ? 9.102 42.844 -10.742 1 78.12 150 HIS B O 1
ATOM 4961 N N . GLU B 1 151 ? 7.832 43.406 -12.438 1 86.94 151 GLU B N 1
ATOM 4962 C CA . GLU B 1 151 ? 8.602 42.688 -13.469 1 86.94 151 GLU B CA 1
ATOM 4963 C C . GLU B 1 151 ? 8.688 41.219 -13.188 1 86.94 151 GLU B C 1
ATOM 4965 O O . GLU B 1 151 ? 9.766 40.625 -13.234 1 86.94 151 GLU B O 1
ATOM 4970 N N . LEU B 1 152 ? 7.688 40.688 -12.773 1 90.62 152 LEU B N 1
ATOM 4971 C CA . LEU B 1 152 ? 7.598 39.281 -12.406 1 90.62 152 LEU B CA 1
ATOM 4972 C C . LEU B 1 152 ? 8.102 38.375 -13.539 1 90.62 152 LEU B C 1
ATOM 4974 O O . LEU B 1 152 ? 8.883 37.469 -13.305 1 90.62 152 LEU B O 1
ATOM 4978 N N . GLN B 1 153 ? 7.746 38.75 -14.719 1 91.69 153 GLN B N 1
ATOM 4979 C CA . GLN B 1 153 ? 8.133 37.906 -15.859 1 91.69 153 GLN B CA 1
ATOM 4980 C C . GLN B 1 153 ? 9.648 37.938 -16.062 1 91.69 153 GLN B C 1
ATOM 4982 O O . GLN B 1 153 ? 10.25 36.875 -16.359 1 91.69 153 GLN B O 1
ATOM 4987 N N . LYS B 1 154 ? 10.172 39.062 -15.836 1 93.75 154 LYS B N 1
ATOM 4988 C CA . LYS B 1 154 ? 11.625 39.188 -15.961 1 93.75 154 LYS B CA 1
ATOM 4989 C C . LYS B 1 154 ? 12.344 38.406 -14.867 1 93.75 154 LYS B C 1
ATOM 4991 O O . LYS B 1 154 ? 13.383 37.781 -15.109 1 93.75 154 LYS B O 1
ATOM 4996 N N . GLU B 1 155 ? 11.781 38.531 -13.727 1 94.19 155 GLU B N 1
ATOM 4997 C CA . GLU B 1 155 ? 12.367 37.812 -12.602 1 94.19 155 GLU B CA 1
ATOM 4998 C C . GLU B 1 155 ? 12.312 36.312 -12.828 1 94.19 155 GLU B C 1
ATO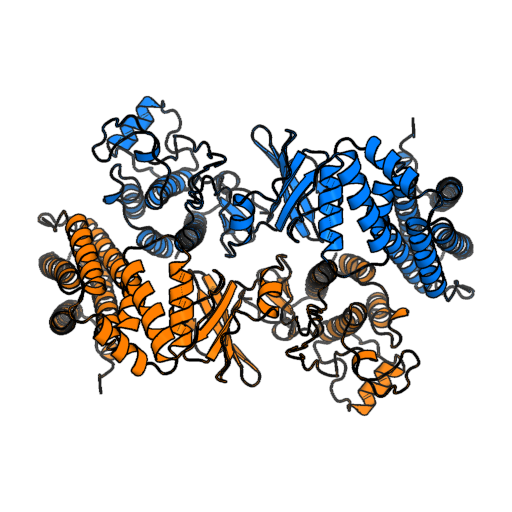M 5000 O O . GLU B 1 155 ? 13.281 35.594 -12.531 1 94.19 155 GLU B O 1
ATOM 5005 N N . ILE B 1 156 ? 11.211 35.812 -13.312 1 96.12 156 ILE B N 1
ATOM 5006 C CA . ILE B 1 156 ? 11.055 34.406 -13.594 1 96.12 156 ILE B CA 1
ATOM 5007 C C . ILE B 1 156 ? 12.016 34 -14.711 1 96.12 156 ILE B C 1
ATOM 5009 O O . ILE B 1 156 ? 12.688 32.969 -14.609 1 96.12 156 ILE B O 1
ATOM 5013 N N . TYR B 1 157 ? 12.094 34.844 -15.734 1 95.44 157 TYR B N 1
ATOM 5014 C CA . TYR B 1 157 ? 13 34.562 -16.844 1 95.44 157 TYR B CA 1
ATOM 5015 C C . TYR B 1 157 ? 14.43 34.438 -16.359 1 95.44 157 TYR B C 1
ATOM 5017 O O . TYR B 1 157 ? 15.125 33.469 -16.703 1 95.44 157 TYR B O 1
ATOM 5025 N N . ARG B 1 158 ? 14.82 35.312 -15.531 1 95.06 158 ARG B N 1
ATOM 5026 C CA . ARG B 1 158 ? 16.172 35.281 -14.977 1 95.06 158 ARG B CA 1
ATOM 5027 C C . ARG B 1 158 ? 16.391 34.031 -14.133 1 95.06 158 ARG B C 1
ATOM 5029 O O . ARG B 1 158 ? 17.453 33.406 -14.203 1 95.06 158 ARG B O 1
ATOM 5036 N N . ALA B 1 159 ? 15.422 33.781 -13.328 1 95.38 159 ALA B N 1
ATOM 5037 C CA . ALA B 1 159 ? 15.516 32.625 -12.445 1 95.38 159 ALA B CA 1
ATOM 5038 C C . ALA B 1 159 ? 15.633 31.328 -13.25 1 95.38 159 ALA B C 1
ATOM 5040 O O . ALA B 1 159 ? 16.406 30.422 -12.898 1 95.38 159 ALA B O 1
ATOM 5041 N N . VAL B 1 160 ? 14.898 31.203 -14.305 1 95.19 160 VAL B N 1
ATOM 5042 C CA . VAL B 1 160 ? 14.906 30.031 -15.164 1 95.19 160 VAL B CA 1
ATOM 5043 C C . VAL B 1 160 ? 16.297 29.844 -15.758 1 95.19 160 VAL B C 1
ATOM 5045 O O . VAL B 1 160 ? 16.828 28.719 -15.781 1 95.19 160 VAL B O 1
ATOM 5048 N N . LYS B 1 161 ? 16.891 30.875 -16.141 1 93.75 161 LYS B N 1
ATOM 5049 C CA . LYS B 1 161 ? 18.188 30.828 -16.797 1 93.75 161 LYS B CA 1
ATOM 5050 C C . LYS B 1 161 ? 19.281 30.406 -15.82 1 93.75 161 LYS B C 1
ATOM 5052 O O . LYS B 1 161 ? 20.297 29.812 -16.219 1 93.75 161 LYS B O 1
ATOM 5057 N N . GLN B 1 162 ? 19.031 30.578 -14.602 1 92.94 162 GLN B N 1
ATOM 5058 C CA . GLN B 1 162 ? 20.031 30.281 -13.586 1 92.94 162 GLN B CA 1
ATOM 5059 C C . GLN B 1 162 ? 19.891 28.859 -13.07 1 92.94 162 GLN B C 1
ATOM 5061 O O . GLN B 1 162 ? 20.719 28.391 -12.281 1 92.94 162 GLN B O 1
ATOM 5066 N N . LEU B 1 163 ? 18.922 28.109 -13.492 1 90.94 163 LEU B N 1
ATOM 5067 C CA . LEU B 1 163 ? 18.656 26.766 -12.969 1 90.94 163 LEU B CA 1
ATOM 5068 C C . LEU B 1 163 ? 18.938 25.703 -14.031 1 90.94 163 LEU B C 1
ATOM 5070 O O . LEU B 1 163 ? 18.109 25.469 -14.906 1 90.94 163 LEU B O 1
ATOM 5074 N N . PRO B 1 164 ? 20.047 25.062 -13.906 1 83.38 164 PRO B N 1
ATOM 5075 C CA . PRO B 1 164 ? 20.375 24.031 -14.898 1 83.38 164 PRO B CA 1
ATOM 5076 C C . PRO B 1 164 ? 19.406 22.859 -14.852 1 83.38 164 PRO B C 1
ATOM 5078 O O . PRO B 1 164 ? 19.219 22.172 -15.867 1 83.38 164 PRO B O 1
ATOM 5081 N N . THR B 1 165 ? 18.797 22.547 -13.789 1 84.88 165 THR B N 1
ATOM 5082 C CA . THR B 1 165 ? 17.906 21.406 -13.648 1 84.88 165 THR B CA 1
ATOM 5083 C C . THR B 1 165 ? 16.484 21.875 -13.359 1 84.88 165 THR B C 1
ATOM 5085 O O . THR B 1 165 ? 15.82 21.359 -12.453 1 84.88 165 THR B O 1
ATOM 5088 N N . ILE B 1 166 ? 16.031 22.75 -14.172 1 90 166 ILE B N 1
ATOM 5089 C CA . ILE B 1 166 ? 14.734 23.375 -13.922 1 90 166 ILE B CA 1
ATOM 5090 C C . ILE B 1 166 ? 13.625 22.344 -14.125 1 90 166 ILE B C 1
ATOM 5092 O O . ILE B 1 166 ? 12.547 22.469 -13.531 1 90 166 ILE B O 1
ATOM 5096 N N . ASP B 1 167 ? 13.914 21.312 -14.875 1 90.69 167 ASP B N 1
ATOM 5097 C CA . ASP B 1 167 ? 12.898 20.297 -15.18 1 90.69 167 ASP B CA 1
ATOM 5098 C C . ASP B 1 167 ? 12.391 19.625 -13.906 1 90.69 167 ASP B C 1
ATOM 5100 O O . ASP B 1 167 ? 11.188 19.391 -13.766 1 90.69 167 ASP B O 1
ATOM 5104 N N . ASP B 1 168 ? 13.25 19.359 -13.016 1 92.44 168 ASP B N 1
ATOM 5105 C CA . ASP B 1 168 ? 12.867 18.734 -11.758 1 92.44 168 ASP B CA 1
ATOM 5106 C C . ASP B 1 168 ? 11.898 19.609 -10.977 1 92.44 168 ASP B C 1
ATOM 5108 O O . ASP B 1 168 ? 10.914 19.125 -10.422 1 92.44 168 ASP B O 1
ATOM 5112 N N . ILE B 1 169 ? 12.18 20.844 -10.992 1 93.75 169 ILE B N 1
ATOM 5113 C CA . ILE B 1 169 ? 11.359 21.781 -10.25 1 93.75 169 ILE B CA 1
ATOM 5114 C C . ILE B 1 169 ? 10 21.953 -10.938 1 93.75 169 ILE B C 1
ATOM 5116 O O . ILE B 1 169 ? 8.969 22.016 -10.266 1 93.75 169 ILE B O 1
ATOM 5120 N N . LEU B 1 170 ? 10.047 21.984 -12.266 1 95.12 170 LEU B N 1
ATOM 5121 C CA . LEU B 1 170 ? 8.805 22.141 -13.016 1 95.12 170 LEU B CA 1
ATOM 5122 C C . LEU B 1 170 ? 7.871 20.953 -12.781 1 95.12 170 LEU B C 1
ATOM 5124 O O . LEU B 1 170 ? 6.648 21.125 -12.734 1 95.12 170 LEU B O 1
ATOM 5128 N N . LEU B 1 171 ? 8.406 19.766 -12.664 1 95.31 171 LEU B N 1
ATOM 5129 C CA . LEU B 1 171 ? 7.586 18.594 -12.375 1 95.31 171 LEU B CA 1
ATOM 5130 C C . LEU B 1 171 ? 6.863 18.75 -11.047 1 95.31 171 LEU B C 1
ATOM 5132 O O . LEU B 1 171 ? 5.668 18.469 -10.945 1 95.31 171 LEU B O 1
ATOM 5136 N N . VAL B 1 172 ? 7.578 19.25 -10.086 1 94.5 172 VAL B N 1
ATOM 5137 C CA . VAL B 1 172 ? 7 19.438 -8.766 1 94.5 172 VAL B CA 1
ATOM 5138 C C . VAL B 1 172 ? 5.922 20.531 -8.828 1 94.5 172 VAL B C 1
ATOM 5140 O O . VAL B 1 172 ? 4.84 20.359 -8.258 1 94.5 172 VAL B O 1
ATOM 5143 N N . VAL B 1 173 ? 6.219 21.562 -9.547 1 95.62 173 VAL B N 1
ATOM 5144 C CA . VAL B 1 173 ? 5.281 22.672 -9.695 1 95.62 173 VAL B CA 1
ATOM 5145 C C . VAL B 1 173 ? 4.004 22.188 -10.375 1 95.62 173 VAL B C 1
ATOM 5147 O O . VAL B 1 173 ? 2.896 22.469 -9.914 1 95.62 173 VAL B O 1
ATOM 5150 N N . LYS B 1 174 ? 4.156 21.453 -11.398 1 95.88 174 LYS B N 1
ATOM 5151 C CA . LYS B 1 174 ? 3 20.953 -12.133 1 95.88 174 LYS B CA 1
ATOM 5152 C C . LYS B 1 174 ? 2.199 19.953 -11.289 1 95.88 174 LYS B C 1
ATOM 5154 O O . LYS B 1 174 ? 0.969 19.938 -11.352 1 95.88 174 LYS B O 1
ATOM 5159 N N . ARG B 1 175 ? 2.914 19.109 -10.57 1 93.88 175 ARG B N 1
ATOM 5160 C CA . ARG B 1 175 ? 2.223 18.234 -9.633 1 93.88 175 ARG B CA 1
ATOM 5161 C C . ARG B 1 175 ? 1.332 19.031 -8.688 1 93.88 175 ARG B C 1
ATOM 5163 O O . ARG B 1 175 ? 0.158 18.703 -8.508 1 93.88 175 ARG B O 1
ATOM 5170 N N . ASP B 1 176 ? 1.884 20.094 -8.156 1 91.69 176 ASP B N 1
ATOM 5171 C CA . ASP B 1 176 ? 1.185 20.891 -7.148 1 91.69 176 ASP B CA 1
ATOM 5172 C C . ASP B 1 176 ? 0.013 21.656 -7.77 1 91.69 176 ASP B C 1
ATOM 5174 O O . ASP B 1 176 ? -1.021 21.844 -7.125 1 91.69 176 ASP B O 1
ATOM 5178 N N . LEU B 1 177 ? 0.165 22.094 -8.992 1 92.31 177 LEU B N 1
ATOM 5179 C CA . LEU B 1 177 ? -0.886 22.828 -9.703 1 92.31 177 LEU B CA 1
ATOM 5180 C C . LEU B 1 177 ? -2.084 21.922 -9.969 1 92.31 177 LEU B C 1
ATOM 5182 O O . LEU B 1 177 ? -3.213 22.391 -10.094 1 92.31 177 LEU B O 1
ATOM 5186 N N . HIS B 1 178 ? -1.788 20.672 -10.047 1 87.81 178 HIS B N 1
ATOM 5187 C CA . HIS B 1 178 ? -2.854 19.734 -10.383 1 87.81 178 HIS B CA 1
ATOM 5188 C C . HIS B 1 178 ? -3.582 19.266 -9.125 1 87.81 178 HIS B C 1
ATOM 5190 O O . HIS B 1 178 ? -4.543 18.484 -9.211 1 87.81 178 HIS B O 1
ATOM 5196 N N . GLN B 1 179 ? -3.141 19.719 -8.078 1 81.44 179 GLN B N 1
ATOM 5197 C CA . GLN B 1 179 ? -3.832 19.453 -6.82 1 81.44 179 GLN B CA 1
ATOM 5198 C C . GLN B 1 179 ? -4.777 20.594 -6.461 1 81.44 179 GLN B C 1
ATOM 5200 O O . GLN B 1 179 ? -5.164 21.375 -7.324 1 81.44 179 GLN B O 1
ATOM 5205 N N . THR B 1 180 ? -5.301 20.656 -5.277 1 73.25 180 THR B N 1
ATOM 5206 C CA . THR B 1 180 ? -6.227 21.703 -4.879 1 73.25 180 THR B CA 1
ATOM 5207 C C . THR B 1 180 ? -5.57 23.078 -5.02 1 73.25 180 THR B C 1
ATOM 5209 O O . THR B 1 180 ? -4.395 23.25 -4.684 1 73.25 180 THR B O 1
ATOM 5212 N N . PRO B 1 181 ? -6.297 23.969 -5.5 1 79.88 181 PRO B N 1
ATOM 5213 C CA . PRO B 1 181 ? -5.766 25.297 -5.766 1 79.88 181 PRO B CA 1
ATOM 5214 C C . PRO B 1 181 ? -5.246 25.984 -4.504 1 79.88 181 PRO B C 1
ATOM 5216 O O . PRO B 1 181 ? -5.82 25.828 -3.424 1 79.88 181 PRO B O 1
ATOM 5219 N N . THR B 1 182 ? -4.168 26.719 -4.73 1 85.75 182 THR B N 1
ATOM 5220 C CA . THR B 1 182 ? -3.559 27.484 -3.658 1 85.75 182 THR B CA 1
ATOM 5221 C C . THR B 1 182 ? -3.361 28.938 -4.086 1 85.75 182 THR B C 1
ATOM 5223 O O . THR B 1 182 ? -3.555 29.281 -5.254 1 85.75 182 THR B O 1
ATOM 5226 N N . GLU B 1 183 ? -2.977 29.766 -3.205 1 89.81 183 GLU B N 1
ATOM 5227 C CA . GLU B 1 183 ? -2.758 31.188 -3.455 1 89.81 183 GLU B CA 1
ATOM 5228 C C . GLU B 1 183 ? -1.57 31.406 -4.387 1 89.81 183 GLU B C 1
ATOM 5230 O O . GLU B 1 183 ? -1.465 32.438 -5.031 1 89.81 183 GLU B O 1
ATOM 5235 N N . LEU B 1 184 ? -0.78 30.406 -4.512 1 94.5 184 LEU B N 1
ATOM 5236 C CA . LEU B 1 184 ? 0.437 30.547 -5.305 1 94.5 184 LEU B CA 1
ATOM 5237 C C . LEU B 1 184 ? 0.216 30.078 -6.738 1 94.5 184 LEU B C 1
ATOM 5239 O O . LEU B 1 184 ? 1.111 30.188 -7.578 1 94.5 184 LEU B O 1
ATOM 5243 N N . ASP B 1 185 ? -0.946 29.625 -7.133 1 94.31 185 ASP B N 1
ATOM 5244 C CA . ASP B 1 185 ? -1.215 29.031 -8.438 1 94.31 185 ASP B CA 1
ATOM 5245 C C . ASP B 1 185 ? -0.886 30 -9.562 1 94.31 185 ASP B C 1
ATOM 5247 O O . ASP B 1 185 ? -0.293 29.625 -10.578 1 94.31 185 ASP B O 1
ATOM 5251 N N . PRO B 1 186 ? -1.237 31.312 -9.383 1 94.62 186 PRO B N 1
ATOM 5252 C CA . PRO B 1 186 ? -0.95 32.25 -10.477 1 94.62 186 PRO B CA 1
ATOM 5253 C C . PRO B 1 186 ? 0.539 32.312 -10.805 1 94.62 186 PRO B C 1
ATOM 5255 O O . PRO B 1 186 ? 0.921 32.281 -11.977 1 94.62 186 PRO B O 1
ATOM 5258 N N . VAL B 1 187 ? 1.352 32.406 -9.797 1 96.75 187 VAL B N 1
ATOM 5259 C CA . VAL B 1 187 ? 2.785 32.531 -10.039 1 96.75 187 VAL B CA 1
ATOM 5260 C C . VAL B 1 187 ? 3.342 31.203 -10.523 1 96.75 187 VAL B C 1
ATOM 5262 O O . VAL B 1 187 ? 4.246 31.172 -11.359 1 96.75 187 VAL B O 1
ATOM 5265 N N . LEU B 1 188 ? 2.836 30.109 -10.023 1 96.44 188 LEU B N 1
ATOM 5266 C CA . LEU B 1 188 ? 3.279 28.781 -10.461 1 96.44 188 LEU B CA 1
ATOM 5267 C C . LEU B 1 188 ? 2.957 28.562 -11.938 1 96.44 188 LEU B C 1
ATOM 5269 O O . LEU B 1 188 ? 3.777 28.031 -12.68 1 96.44 188 LEU B O 1
ATOM 5273 N N . ARG B 1 189 ? 1.826 29 -12.367 1 96 189 ARG B N 1
ATOM 5274 C CA . ARG B 1 189 ? 1.45 28.891 -13.773 1 96 189 ARG B CA 1
ATOM 5275 C C . ARG B 1 189 ? 2.373 29.734 -14.656 1 96 189 ARG B C 1
ATOM 5277 O O . ARG B 1 189 ? 2.746 29.297 -15.75 1 96 189 ARG B O 1
ATOM 5284 N N . ASN B 1 190 ? 2.672 30.875 -14.156 1 96.25 190 ASN B N 1
ATOM 5285 C CA . ASN B 1 190 ? 3.602 31.734 -14.891 1 96.25 190 ASN B CA 1
ATOM 5286 C C . ASN B 1 190 ? 4.977 31.094 -15.016 1 96.25 190 ASN B C 1
ATOM 5288 O O . ASN B 1 190 ? 5.609 31.172 -16.078 1 96.25 190 ASN B O 1
ATOM 5292 N N . ILE B 1 191 ? 5.379 30.516 -13.93 1 96.75 191 ILE B N 1
ATOM 5293 C CA . ILE B 1 191 ? 6.676 29.828 -13.93 1 96.75 191 ILE B CA 1
ATOM 5294 C C . ILE B 1 191 ? 6.691 28.734 -14.992 1 96.75 191 ILE B C 1
ATOM 5296 O O . ILE B 1 191 ? 7.648 28.625 -15.766 1 96.75 191 ILE B O 1
ATOM 5300 N N . VAL B 1 192 ? 5.629 27.953 -15.062 1 96.62 192 VAL B N 1
ATOM 5301 C CA . VAL B 1 192 ? 5.531 26.891 -16.047 1 96.62 192 VAL B CA 1
ATOM 5302 C C . VAL B 1 192 ? 5.551 27.469 -17.453 1 96.62 192 VAL B C 1
ATOM 5304 O O . VAL B 1 192 ? 6.336 27.047 -18.297 1 96.62 192 VAL B O 1
ATOM 5307 N N . SER B 1 193 ? 4.801 28.5 -17.672 1 96.12 193 SER B N 1
ATOM 5308 C CA . SER B 1 193 ? 4.66 29.109 -19 1 96.12 193 SER B CA 1
ATOM 5309 C C . SER B 1 193 ? 5.984 29.688 -19.469 1 96.12 193 SER B C 1
ATOM 5311 O O . SER B 1 193 ? 6.418 29.422 -20.594 1 96.12 193 SER B O 1
ATOM 5313 N N . VAL B 1 194 ? 6.598 30.438 -18.672 1 96.25 194 VAL B N 1
ATOM 5314 C CA . VAL B 1 194 ? 7.852 31.094 -19.031 1 96.25 194 VAL B CA 1
ATOM 5315 C C . VAL B 1 194 ? 8.938 30.047 -19.25 1 96.25 194 VAL B C 1
ATOM 5317 O O . VAL B 1 194 ? 9.703 30.125 -20.219 1 96.25 194 VAL B O 1
ATOM 5320 N N . SER B 1 195 ? 9.008 29.109 -18.328 1 95.88 195 SER B N 1
ATOM 5321 C CA . SER B 1 195 ? 10.039 28.078 -18.438 1 95.88 195 SER B CA 1
ATOM 5322 C C . SER B 1 195 ? 9.891 27.281 -19.734 1 95.88 195 SER B C 1
ATOM 5324 O O . SER B 1 195 ? 10.891 27 -20.406 1 95.88 195 SER B O 1
ATOM 5326 N N . GLU B 1 196 ? 8.68 26.906 -20.031 1 95.56 196 GLU B N 1
ATOM 5327 C CA . GLU B 1 196 ? 8.438 26.109 -21.25 1 95.56 196 GLU B CA 1
ATOM 5328 C C . GLU B 1 196 ? 8.75 26.922 -22.5 1 95.56 196 GLU B C 1
ATOM 5330 O O . GLU B 1 196 ? 9.242 26.375 -23.484 1 95.56 196 GLU B O 1
ATOM 5335 N N . LYS B 1 197 ? 8.531 28.172 -22.469 1 94.81 197 LYS B N 1
ATOM 5336 C CA . LYS B 1 197 ? 8.844 29.047 -23.594 1 94.81 197 LYS B CA 1
ATOM 5337 C C . LYS B 1 197 ? 10.352 29.219 -23.766 1 94.81 197 LYS B C 1
ATOM 5339 O O . LYS B 1 197 ? 10.875 29.109 -24.875 1 94.81 197 LYS B O 1
ATOM 5344 N N . VAL B 1 198 ? 10.969 29.484 -22.656 1 93.88 198 VAL B N 1
ATOM 5345 C CA . VAL B 1 198 ? 12.406 29.719 -22.672 1 93.88 198 VAL B CA 1
ATOM 5346 C C . VAL B 1 198 ? 13.133 28.469 -23.156 1 93.88 198 VAL B C 1
ATOM 5348 O O . VAL B 1 198 ? 14.094 28.547 -23.922 1 93.88 198 VAL B O 1
ATOM 5351 N N . ASN B 1 199 ? 12.719 27.328 -22.719 1 91.69 199 ASN B N 1
ATOM 5352 C CA . ASN B 1 199 ? 13.398 26.078 -23.031 1 91.69 199 ASN B CA 1
ATOM 5353 C C . ASN B 1 199 ? 12.797 25.406 -24.266 1 91.69 199 ASN B C 1
ATOM 5355 O O . ASN B 1 199 ? 13.297 24.391 -24.719 1 91.69 199 ASN B O 1
ATOM 5359 N N . ASN B 1 200 ? 11.719 25.891 -24.797 1 92.81 200 ASN B N 1
ATOM 5360 C CA . ASN B 1 200 ? 11.008 25.344 -25.953 1 92.81 200 ASN B CA 1
ATOM 5361 C C . ASN B 1 200 ? 10.672 23.859 -25.75 1 92.81 200 ASN B C 1
ATOM 5363 O O . ASN B 1 200 ? 10.969 23.031 -26.609 1 92.81 200 ASN B O 1
ATOM 5367 N N . LYS B 1 201 ? 10.25 23.578 -24.594 1 91.62 201 LYS B N 1
ATOM 5368 C CA . LYS B 1 201 ? 9.922 22.203 -24.219 1 91.62 201 LYS B CA 1
ATOM 5369 C C . LYS B 1 201 ? 8.734 22.172 -23.266 1 91.62 201 LYS B C 1
ATOM 5371 O O . LYS B 1 201 ? 8.719 22.891 -22.25 1 91.62 201 LYS B O 1
ATOM 5376 N N . VAL B 1 202 ? 7.781 21.375 -23.625 1 92.5 202 VAL B N 1
ATOM 5377 C CA . VAL B 1 202 ? 6.633 21.203 -22.75 1 92.5 202 VAL B CA 1
ATOM 5378 C C . VAL B 1 202 ? 6.898 20.047 -21.781 1 92.5 202 VAL B C 1
ATOM 5380 O O . VAL B 1 202 ? 7.27 18.953 -22.203 1 92.5 202 VAL B O 1
ATOM 5383 N N . VAL B 1 203 ? 6.738 20.344 -20.562 1 91.62 203 VAL B N 1
ATOM 5384 C CA . VAL B 1 203 ? 6.91 19.328 -19.531 1 91.62 203 VAL B CA 1
ATOM 5385 C C . VAL B 1 203 ? 5.566 18.672 -19.234 1 91.62 203 VAL B C 1
ATOM 5387 O O . VAL B 1 203 ? 4.578 19.359 -18.953 1 91.62 203 VAL B O 1
ATOM 5390 N N . ARG B 1 204 ? 5.52 17.375 -19.234 1 92.56 204 ARG B N 1
ATOM 5391 C CA . ARG B 1 204 ? 4.297 16.625 -18.969 1 92.56 204 ARG B CA 1
ATOM 5392 C C . ARG B 1 204 ? 3.914 16.703 -17.5 1 92.56 204 ARG B C 1
ATOM 5394 O O . ARG B 1 204 ? 4.785 16.781 -16.625 1 92.56 204 ARG B O 1
ATOM 5401 N N . THR B 1 205 ? 2.588 16.672 -17.25 1 94.44 205 THR B N 1
ATOM 5402 C CA . THR B 1 205 ? 2.117 16.641 -15.867 1 94.44 205 THR B CA 1
ATOM 5403 C C . THR B 1 205 ? 2.42 15.297 -15.219 1 94.44 205 THR B C 1
ATOM 5405 O O . THR B 1 205 ? 2.039 14.25 -15.75 1 94.44 205 THR B O 1
ATOM 5408 N N . PRO B 1 206 ? 3.119 15.359 -14.172 1 95.25 206 PRO B N 1
ATOM 5409 C CA . PRO B 1 206 ? 3.439 14.094 -13.508 1 95.25 206 PRO B CA 1
ATOM 5410 C C . PRO B 1 206 ? 2.279 13.555 -12.672 1 95.25 206 PRO B C 1
ATOM 5412 O O . PRO B 1 206 ? 1.312 14.281 -12.414 1 95.25 206 PRO B O 1
ATOM 5415 N N . PRO B 1 207 ? 2.371 12.297 -12.344 1 92.88 207 PRO B N 1
ATOM 5416 C CA . PRO B 1 207 ? 1.395 11.773 -11.383 1 92.88 207 PRO B CA 1
ATOM 5417 C C . PRO B 1 207 ? 1.533 12.406 -10 1 92.88 207 PRO B C 1
ATOM 5419 O O . PRO B 1 207 ? 2.549 13.039 -9.703 1 92.88 207 PRO B O 1
ATOM 5422 N N . SER B 1 208 ? 0.53 12.211 -9.172 1 91.19 208 SER B N 1
ATOM 5423 C CA . SER B 1 208 ? 0.473 12.836 -7.852 1 91.19 208 SER B CA 1
ATOM 5424 C C . SER B 1 208 ? 1.481 12.203 -6.895 1 91.19 208 SER B C 1
ATOM 5426 O O . SER B 1 208 ? 1.756 12.75 -5.824 1 91.19 208 SER B O 1
ATOM 5428 N N . TRP B 1 209 ? 2.053 11.062 -7.301 1 93.56 209 TRP B N 1
ATOM 5429 C CA . TRP B 1 209 ? 2.936 10.352 -6.383 1 93.56 209 TRP B CA 1
ATOM 5430 C C . TRP B 1 209 ? 4.395 10.703 -6.648 1 93.56 209 TRP B C 1
ATOM 5432 O O . TRP B 1 209 ? 5.305 10.031 -6.156 1 93.56 209 TRP B O 1
ATOM 5442 N N . LEU B 1 210 ? 4.633 11.781 -7.449 1 96.19 210 LEU B N 1
ATOM 5443 C CA . LEU B 1 210 ? 5.965 12.375 -7.531 1 96.19 210 LEU B CA 1
ATOM 5444 C C . LEU B 1 210 ? 6.402 12.914 -6.172 1 96.19 210 LEU B C 1
ATOM 5446 O O . LEU B 1 210 ? 5.613 13.547 -5.469 1 96.19 210 LEU B O 1
ATOM 5450 N N . ILE B 1 211 ? 7.629 12.602 -5.832 1 96.38 211 ILE B N 1
ATOM 5451 C CA . ILE B 1 211 ? 8.172 13.07 -4.562 1 96.38 211 ILE B CA 1
ATOM 5452 C C . ILE B 1 211 ? 9.281 14.086 -4.828 1 96.38 211 ILE B C 1
ATOM 5454 O O . ILE B 1 211 ? 10.227 13.812 -5.574 1 96.38 211 ILE B O 1
ATOM 5458 N N . ALA B 1 212 ? 9.141 15.281 -4.293 1 94.56 212 ALA B N 1
ATOM 5459 C CA . ALA B 1 212 ? 10.195 16.281 -4.387 1 94.56 212 ALA B CA 1
ATOM 5460 C C . ALA B 1 212 ? 11.383 15.914 -3.506 1 94.56 212 ALA B C 1
ATOM 5462 O O . ALA B 1 212 ? 11.219 15.273 -2.467 1 94.56 212 ALA B O 1
ATOM 5463 N N . ALA B 1 213 ? 12.516 16.328 -3.916 1 92.06 213 ALA B N 1
ATOM 5464 C CA . ALA B 1 213 ? 13.742 15.984 -3.199 1 92.06 213 ALA B CA 1
ATOM 5465 C C . ALA B 1 213 ? 13.695 16.484 -1.759 1 92.06 213 ALA B C 1
ATOM 5467 O O . ALA B 1 213 ? 14.188 15.82 -0.846 1 92.06 213 ALA B O 1
ATOM 5468 N N . ASP B 1 214 ? 13.102 17.609 -1.511 1 91.19 214 ASP B N 1
ATOM 5469 C CA . ASP B 1 214 ? 13.102 18.219 -0.184 1 91.19 214 ASP B CA 1
ATOM 5470 C C . ASP B 1 214 ? 12.008 17.609 0.696 1 91.19 214 ASP B C 1
ATOM 5472 O O . ASP B 1 214 ? 11.883 17.969 1.87 1 91.19 214 ASP B O 1
ATOM 5476 N N . GLU B 1 215 ? 11.25 16.703 0.129 1 93.88 215 GLU B N 1
ATOM 5477 C CA . GLU B 1 215 ? 10.203 16.047 0.894 1 93.88 215 GLU B CA 1
ATOM 5478 C C . GLU B 1 215 ? 10.742 14.805 1.608 1 93.88 215 GLU B C 1
ATOM 5480 O O . GLU B 1 215 ? 10.047 14.203 2.43 1 93.88 215 GLU B O 1
ATOM 5485 N N . CYS B 1 216 ? 11.914 14.438 1.314 1 94.44 216 CYS B N 1
ATOM 5486 C CA . CYS B 1 216 ? 12.57 13.289 1.936 1 94.44 216 CYS B CA 1
ATOM 5487 C C . CYS B 1 216 ? 13.836 13.719 2.662 1 94.44 216 CYS B C 1
ATOM 5489 O O . CYS B 1 216 ? 14.641 14.484 2.125 1 94.44 216 CYS B O 1
ATOM 5491 N N . GLU B 1 217 ? 14.008 13.289 3.852 1 94.62 217 GLU B N 1
ATOM 5492 C CA . GLU B 1 217 ? 15.234 13.484 4.617 1 94.62 217 GLU B CA 1
ATOM 5493 C C . GLU B 1 217 ? 16.094 12.227 4.617 1 94.62 217 GLU B C 1
ATOM 5495 O O . GLU B 1 217 ? 15.633 11.156 5.012 1 94.62 217 GLU B O 1
ATOM 5500 N N . LEU B 1 218 ? 17.312 12.312 4.223 1 95.12 218 LEU B N 1
ATOM 5501 C CA . LEU B 1 218 ? 18.188 11.148 4.168 1 95.12 218 LEU B CA 1
ATOM 5502 C C . LEU B 1 218 ? 19.031 11.031 5.438 1 95.12 218 LEU B C 1
ATOM 5504 O O . LEU B 1 218 ? 19.469 12.047 5.984 1 95.12 218 LEU B O 1
ATOM 5508 N N . VAL B 1 219 ? 19.156 9.93 5.84 1 94.19 219 VAL B N 1
ATOM 5509 C CA . VAL B 1 219 ? 20.062 9.641 6.949 1 94.19 219 VAL B CA 1
ATOM 5510 C C . VAL B 1 219 ? 21.391 9.117 6.41 1 94.19 219 VAL B C 1
ATOM 5512 O O . VAL B 1 219 ? 21.422 8.164 5.629 1 94.19 219 VAL B O 1
ATOM 5515 N N . HIS B 1 220 ? 22.406 9.734 6.824 1 93 220 HIS B N 1
ATOM 5516 C CA . HIS B 1 220 ? 23.75 9.336 6.395 1 93 220 HIS B CA 1
ATOM 5517 C C . HIS B 1 220 ? 24.469 8.547 7.484 1 93 220 HIS B C 1
ATOM 5519 O O . HIS B 1 220 ? 24.25 8.797 8.672 1 93 220 HIS B O 1
ATOM 5525 N N . PRO B 1 221 ? 25.344 7.562 7.098 1 92.12 221 PRO B N 1
ATOM 5526 C CA . PRO B 1 221 ? 25.734 7.219 5.73 1 92.12 221 PRO B CA 1
ATOM 5527 C C . PRO B 1 221 ? 24.734 6.277 5.051 1 92.12 221 PRO B C 1
ATOM 5529 O O . PRO B 1 221 ? 23.812 5.781 5.699 1 92.12 221 PRO B O 1
ATOM 5532 N N . ALA B 1 222 ? 24.953 6.047 3.77 1 92.88 222 ALA B N 1
ATOM 5533 C CA . ALA B 1 222 ? 24.141 5.086 3.023 1 92.88 222 ALA B CA 1
ATOM 5534 C C . ALA B 1 222 ? 24.203 3.701 3.658 1 92.88 222 ALA B C 1
ATOM 5536 O O . ALA B 1 222 ? 25.25 3.297 4.176 1 92.88 222 ALA B O 1
ATOM 5537 N N . ILE B 1 223 ? 23.109 3.021 3.625 1 90.5 223 ILE B N 1
ATOM 5538 C CA . ILE B 1 223 ? 23.047 1.696 4.234 1 90.5 223 ILE B CA 1
ATOM 5539 C C . ILE B 1 223 ? 23.562 0.653 3.242 1 90.5 223 ILE B C 1
ATOM 5541 O O . ILE B 1 223 ? 23.922 -0.458 3.635 1 90.5 223 ILE B O 1
ATOM 5545 N N . ASP B 1 224 ? 23.469 0.928 1.938 1 87.31 224 ASP B N 1
ATOM 5546 C CA . ASP B 1 224 ? 23.953 0.011 0.914 1 87.31 224 ASP B CA 1
ATOM 5547 C C . ASP B 1 224 ? 24.438 0.772 -0.322 1 87.31 224 ASP B C 1
ATOM 5549 O O . ASP B 1 224 ? 24 1.903 -0.564 1 87.31 224 ASP B O 1
ATOM 5553 N N . HIS B 1 225 ? 25.375 0.153 -0.967 1 85.31 225 HIS B N 1
ATOM 5554 C CA . HIS B 1 225 ? 25.906 0.669 -2.221 1 85.31 225 HIS B CA 1
ATOM 5555 C C . HIS B 1 225 ? 25.859 -0.387 -3.32 1 85.31 225 HIS B C 1
ATOM 5557 O O . HIS B 1 225 ? 26.188 -1.554 -3.082 1 85.31 225 HIS B O 1
ATOM 5563 N N . LYS B 1 226 ? 25.219 -0.079 -4.406 1 74.69 226 LYS B N 1
ATOM 5564 C CA . LYS B 1 226 ? 25.188 -0.996 -5.543 1 74.69 226 LYS B CA 1
ATOM 5565 C C . LYS B 1 226 ? 25.469 -0.262 -6.852 1 74.69 226 LYS B C 1
ATOM 5567 O O . LYS B 1 226 ? 24.594 0.4 -7.402 1 74.69 226 LYS B O 1
ATOM 5572 N N . GLY B 1 227 ? 26.703 -0.388 -7.336 1 78.12 227 GLY B N 1
ATOM 5573 C CA . GLY B 1 227 ? 27.047 0.266 -8.594 1 78.12 227 GLY B CA 1
ATOM 5574 C C . GLY B 1 227 ? 26.922 1.776 -8.531 1 78.12 227 GLY B C 1
ATOM 5575 O O . GLY B 1 227 ? 27.562 2.422 -7.695 1 78.12 227 GLY B O 1
ATOM 5576 N N . GLN B 1 228 ? 25.938 2.209 -9.344 1 82.31 228 GLN B N 1
ATOM 5577 C CA . GLN B 1 228 ? 25.75 3.648 -9.477 1 82.31 228 GLN B CA 1
ATOM 5578 C C . GLN B 1 228 ? 24.609 4.145 -8.586 1 82.31 228 GLN B C 1
ATOM 5580 O O . GLN B 1 228 ? 24.062 5.219 -8.82 1 82.31 228 GLN B O 1
ATOM 5585 N N . SER B 1 229 ? 24.328 3.277 -7.68 1 88.06 229 SER B N 1
ATOM 5586 C CA . SER B 1 229 ? 23.234 3.691 -6.809 1 88.06 229 SER B CA 1
ATOM 5587 C C . SER B 1 229 ? 23.578 3.453 -5.344 1 88.06 229 SER B C 1
ATOM 5589 O O . SER B 1 229 ? 24.5 2.691 -5.027 1 88.06 229 SER B O 1
ATOM 5591 N N . GLN B 1 230 ? 22.969 4.25 -4.5 1 92.31 230 GLN B N 1
ATOM 5592 C CA . GLN B 1 230 ? 23.078 4.129 -3.051 1 92.31 230 GLN B CA 1
ATOM 5593 C C . GLN B 1 230 ? 21.703 4.047 -2.402 1 92.31 230 GLN B C 1
ATOM 5595 O O . GLN B 1 230 ? 20.734 4.645 -2.895 1 92.31 230 GLN B O 1
ATOM 5600 N N . ILE B 1 231 ? 21.641 3.264 -1.384 1 93.25 231 ILE B N 1
ATOM 5601 C CA . ILE B 1 231 ? 20.406 3.164 -0.627 1 93.25 231 ILE B CA 1
ATOM 5602 C C . ILE B 1 231 ? 20.578 3.824 0.739 1 93.25 231 ILE B C 1
ATOM 5604 O O . ILE B 1 231 ? 21.531 3.531 1.46 1 93.25 231 ILE B O 1
ATOM 5608 N N . PHE B 1 232 ? 19.672 4.75 1.085 1 95.44 232 PHE B N 1
ATOM 5609 C CA . PHE B 1 232 ? 19.688 5.461 2.357 1 95.44 232 PHE B CA 1
ATOM 5610 C C . PHE B 1 232 ? 18.438 5.109 3.174 1 95.44 232 PHE B C 1
ATOM 5612 O O . PHE B 1 232 ? 17.375 4.852 2.615 1 95.44 232 PHE B O 1
ATOM 5619 N N . ALA B 1 233 ? 18.672 5.02 4.441 1 95.69 233 ALA B N 1
ATOM 5620 C CA . ALA B 1 233 ? 17.5 5.238 5.297 1 95.69 233 ALA B CA 1
ATOM 5621 C C . ALA B 1 233 ? 17.094 6.707 5.297 1 95.69 233 ALA B C 1
ATOM 5623 O O . ALA B 1 233 ? 17.922 7.594 5.105 1 95.69 233 ALA B O 1
ATOM 5624 N N . GLY B 1 234 ? 15.812 6.941 5.41 1 96.5 234 GLY B N 1
ATOM 5625 C CA . GLY B 1 234 ? 15.328 8.312 5.438 1 96.5 234 GLY B CA 1
ATOM 5626 C C . GLY B 1 234 ? 13.969 8.453 6.09 1 96.5 234 GLY B C 1
ATOM 5627 O O . GLY B 1 234 ? 13.477 7.516 6.719 1 96.5 234 GLY B O 1
ATOM 5628 N N . LYS B 1 235 ? 13.492 9.695 5.992 1 96.69 235 LYS B N 1
ATOM 5629 C CA . LYS B 1 235 ? 12.164 10.016 6.504 1 96.69 235 LYS B CA 1
ATOM 5630 C C . LYS B 1 235 ? 11.32 10.719 5.441 1 96.69 235 LYS B C 1
ATOM 5632 O O . LYS B 1 235 ? 11.805 11.602 4.742 1 96.69 235 LYS B O 1
ATOM 5637 N N . TRP B 1 236 ? 10.156 10.242 5.227 1 96.69 236 TRP B N 1
ATOM 5638 C CA . TRP B 1 236 ? 9.164 10.82 4.32 1 96.69 236 TRP B CA 1
ATOM 5639 C C . TRP B 1 236 ? 7.785 10.852 4.965 1 96.69 236 TRP B C 1
ATOM 5641 O O . TRP B 1 236 ? 7.293 9.82 5.441 1 96.69 236 TRP B O 1
ATOM 5651 N N . GLN B 1 237 ? 7.234 12.016 5.055 1 94.69 237 GLN B N 1
ATOM 5652 C CA . GLN B 1 237 ? 5.918 12.195 5.66 1 94.69 237 GLN B CA 1
ATOM 5653 C C . GLN B 1 237 ? 5.871 11.594 7.062 1 94.69 237 GLN B C 1
ATOM 5655 O O . GLN B 1 237 ? 4.93 10.875 7.402 1 94.69 237 GLN B O 1
ATOM 5660 N N . GLY B 1 238 ? 6.992 11.766 7.746 1 93.94 238 GLY B N 1
ATOM 5661 C CA . GLY B 1 238 ? 7.047 11.438 9.164 1 93.94 238 GLY B CA 1
ATOM 5662 C C . GLY B 1 238 ? 7.434 9.992 9.43 1 93.94 238 GLY B C 1
ATOM 5663 O O . GLY B 1 238 ? 7.602 9.594 10.578 1 93.94 238 GLY B O 1
ATOM 5664 N N . VAL B 1 239 ? 7.594 9.203 8.375 1 95.06 239 VAL B N 1
ATOM 5665 C CA . VAL B 1 239 ? 7.859 7.785 8.609 1 95.06 239 VAL B CA 1
ATOM 5666 C C . VAL B 1 239 ? 9.219 7.41 8.008 1 95.06 239 VAL B C 1
ATOM 5668 O O . VAL B 1 239 ? 9.688 8.062 7.074 1 95.06 239 VAL B O 1
ATOM 5671 N N . GLN B 1 240 ? 9.781 6.387 8.594 1 95.38 240 GLN B N 1
ATOM 5672 C CA . GLN B 1 240 ? 11.047 5.879 8.078 1 95.38 240 GLN B CA 1
ATOM 5673 C C . GLN B 1 240 ? 10.844 5.176 6.738 1 95.38 240 GLN B C 1
ATOM 5675 O O . GLN B 1 240 ? 9.898 4.406 6.57 1 95.38 240 GLN B O 1
ATOM 5680 N N . VAL B 1 241 ? 11.688 5.477 5.773 1 96.81 241 VAL B N 1
ATOM 5681 C CA . VAL B 1 241 ? 11.602 4.914 4.43 1 96.81 241 VAL B CA 1
ATOM 5682 C C . VAL B 1 241 ? 13 4.551 3.93 1 96.81 241 VAL B C 1
ATOM 5684 O O . VAL B 1 241 ? 14 4.945 4.527 1 96.81 241 VAL B O 1
ATOM 5687 N N . ALA B 1 242 ? 13.078 3.729 2.898 1 96.12 242 ALA B N 1
ATOM 5688 C CA . ALA B 1 242 ? 14.297 3.508 2.127 1 96.12 242 ALA B CA 1
ATOM 5689 C C . ALA B 1 242 ? 14.32 4.371 0.868 1 96.12 242 ALA B C 1
ATOM 5691 O O . ALA B 1 242 ? 13.289 4.531 0.205 1 96.12 242 ALA B O 1
ATOM 5692 N N . VAL B 1 243 ? 15.461 4.945 0.591 1 96.25 243 VAL B N 1
ATOM 5693 C CA . VAL B 1 243 ? 15.617 5.789 -0.59 1 96.25 243 VAL B CA 1
ATOM 5694 C C . VAL B 1 243 ? 16.797 5.285 -1.43 1 96.25 243 VAL B C 1
ATOM 5696 O O . VAL B 1 243 ? 17.938 5.27 -0.965 1 96.25 243 VAL B O 1
ATOM 5699 N N . LYS B 1 244 ? 16.547 4.82 -2.607 1 93.19 244 LYS B N 1
ATOM 5700 C CA . LYS B 1 244 ? 17.609 4.508 -3.559 1 93.19 244 LYS B CA 1
ATOM 5701 C C . LYS B 1 244 ? 17.891 5.695 -4.473 1 93.19 244 LYS B C 1
ATOM 5703 O O . LYS B 1 244 ? 17.016 6.148 -5.203 1 93.19 244 LYS B O 1
ATOM 5708 N N . LYS B 1 245 ? 19.031 6.168 -4.395 1 93.19 245 LYS B N 1
ATOM 5709 C CA . LYS B 1 245 ? 19.453 7.324 -5.176 1 93.19 245 LYS B CA 1
ATOM 5710 C C . LYS B 1 245 ? 20.516 6.938 -6.203 1 93.19 245 LYS B C 1
ATOM 5712 O O . LYS B 1 245 ? 21.438 6.184 -5.895 1 93.19 245 LYS B O 1
ATOM 5717 N N . PHE B 1 246 ? 20.297 7.43 -7.395 1 89.94 246 PHE B N 1
ATOM 5718 C CA . PHE B 1 246 ? 21.266 7.164 -8.461 1 89.94 246 PHE B CA 1
ATOM 5719 C C . PHE B 1 246 ? 22.266 8.305 -8.586 1 89.94 246 PHE B C 1
ATOM 5721 O O . PHE B 1 246 ? 21.906 9.469 -8.391 1 89.94 246 PHE B O 1
ATOM 5728 N N . ARG B 1 247 ? 23.438 8.031 -8.938 1 84.12 247 ARG B N 1
ATOM 5729 C CA . ARG B 1 247 ? 24.5 9.031 -9.055 1 84.12 247 ARG B CA 1
ATOM 5730 C C . ARG B 1 247 ? 24.547 9.602 -10.469 1 84.12 247 ARG B C 1
ATOM 5732 O O . ARG B 1 247 ? 25.078 10.695 -10.68 1 84.12 247 ARG B O 1
ATOM 5739 N N . VAL B 1 248 ? 24.016 8.922 -11.328 1 81.75 248 VAL B N 1
ATOM 5740 C CA . VAL B 1 248 ? 24.031 9.367 -12.719 1 81.75 248 VAL B CA 1
ATOM 5741 C C . VAL B 1 248 ? 22.859 10.305 -12.969 1 81.75 248 VAL B C 1
ATOM 5743 O O . VAL B 1 248 ? 21.75 10.086 -12.461 1 81.75 248 VAL B O 1
ATOM 5746 N N . LEU B 1 249 ? 23.188 11.305 -13.703 1 80.31 249 LEU B N 1
ATOM 5747 C CA . LEU B 1 249 ? 22.141 12.234 -14.078 1 80.31 249 LEU B CA 1
ATOM 5748 C C . LEU B 1 249 ? 21.266 11.641 -15.195 1 80.31 249 LEU B C 1
ATOM 5750 O O . LEU B 1 249 ? 21.781 11 -16.109 1 80.31 249 LEU B O 1
ATOM 5754 N N . SER B 1 250 ? 19.984 11.68 -14.938 1 79.94 250 SER B N 1
ATOM 5755 C CA . SER B 1 250 ? 19.031 11.172 -15.922 1 79.94 250 SER B CA 1
ATOM 5756 C C . SER B 1 250 ? 17.672 11.836 -15.758 1 79.94 250 SER B C 1
ATOM 5758 O O . SER B 1 250 ? 17.469 12.664 -14.867 1 79.94 250 SER B O 1
ATOM 5760 N N . ARG B 1 251 ? 16.828 11.531 -16.672 1 78.44 251 ARG B N 1
ATOM 5761 C CA . ARG B 1 251 ? 15.461 12.023 -16.578 1 78.44 251 ARG B CA 1
ATOM 5762 C C . ARG B 1 251 ? 14.742 11.438 -15.367 1 78.44 251 ARG B C 1
ATOM 5764 O O . ARG B 1 251 ? 15.086 10.352 -14.898 1 78.44 251 ARG B O 1
ATOM 5771 N N . SER B 1 252 ? 13.812 12.203 -14.961 1 82.69 252 SER B N 1
ATOM 5772 C CA . SER B 1 252 ? 12.984 11.727 -13.852 1 82.69 252 SER B CA 1
ATOM 5773 C C . SER B 1 252 ? 12.312 10.398 -14.203 1 82.69 252 SER B C 1
ATOM 5775 O O . SER B 1 252 ? 11.773 10.25 -15.305 1 82.69 252 SER B O 1
ATOM 5777 N N . PRO B 1 253 ? 12.305 9.523 -13.266 1 86.94 253 PRO B N 1
ATOM 5778 C CA . PRO B 1 253 ? 11.734 8.203 -13.547 1 86.94 253 PRO B CA 1
ATOM 5779 C C . PRO B 1 253 ? 10.219 8.172 -13.422 1 86.94 253 PRO B C 1
ATOM 5781 O O . PRO B 1 253 ? 9.602 7.117 -13.578 1 86.94 253 PRO B O 1
ATOM 5784 N N . VAL B 1 254 ? 9.602 9.289 -13.195 1 88.56 254 VAL B N 1
ATOM 5785 C CA . VAL B 1 254 ? 8.203 9.344 -12.789 1 88.56 254 VAL B CA 1
ATOM 5786 C C . VAL B 1 254 ? 7.309 8.867 -13.93 1 88.56 254 VAL B C 1
ATOM 5788 O O . VAL B 1 254 ? 6.191 8.398 -13.703 1 88.56 254 VAL B O 1
ATOM 5791 N N . PHE B 1 255 ? 7.844 8.914 -15.164 1 89.25 255 PHE B N 1
ATOM 5792 C CA . PHE B 1 255 ? 7.004 8.531 -16.297 1 89.25 255 PHE B CA 1
ATOM 5793 C C . PHE B 1 255 ? 7.348 7.129 -16.766 1 89.25 255 PHE B C 1
ATOM 5795 O O . PHE B 1 255 ? 6.777 6.645 -17.75 1 89.25 255 PHE B O 1
ATOM 5802 N N . GLU B 1 256 ? 8.227 6.523 -16.109 1 88.5 256 GLU B N 1
ATOM 5803 C CA . GLU B 1 256 ? 8.57 5.148 -16.453 1 88.5 256 GLU B CA 1
ATOM 5804 C C . GLU B 1 256 ? 7.473 4.18 -16.031 1 88.5 256 GLU B C 1
ATOM 5806 O O . GLU B 1 256 ? 7.027 4.211 -14.875 1 88.5 256 GLU B O 1
ATOM 5811 N N . LYS B 1 257 ? 7.102 3.318 -16.906 1 87.88 257 LYS B N 1
ATOM 5812 C CA . LYS B 1 257 ? 6.016 2.367 -16.688 1 87.88 257 LYS B CA 1
ATOM 5813 C C . LYS B 1 257 ? 6.32 1.447 -15.516 1 87.88 257 LYS B C 1
ATOM 5815 O O . LYS B 1 257 ? 5.418 1.06 -14.773 1 87.88 257 LYS B O 1
ATOM 5820 N N . HIS B 1 258 ? 7.535 1.104 -15.344 1 87.38 258 HIS B N 1
ATOM 5821 C CA . HIS B 1 258 ? 7.961 0.221 -14.266 1 87.38 258 HIS B CA 1
ATOM 5822 C C . HIS B 1 258 ? 7.453 0.718 -12.914 1 87.38 258 HIS B C 1
ATOM 5824 O O . HIS B 1 258 ? 6.91 -0.059 -12.125 1 87.38 258 HIS B O 1
ATOM 5830 N N . PHE B 1 259 ? 7.594 1.954 -12.719 1 91.62 259 PHE B N 1
ATOM 5831 C CA . PHE B 1 259 ? 7.277 2.492 -11.398 1 91.62 259 PHE B CA 1
ATOM 5832 C C . PHE B 1 259 ? 5.77 2.6 -11.211 1 91.62 259 PHE B C 1
ATOM 5834 O O . PHE B 1 259 ? 5.266 2.416 -10.102 1 91.62 259 PHE B O 1
ATOM 5841 N N . SER B 1 260 ? 5.09 2.922 -12.305 1 91.5 260 SER B N 1
ATOM 5842 C CA . SER B 1 260 ? 3.633 2.934 -12.203 1 91.5 260 SER B CA 1
ATOM 5843 C C . SER B 1 260 ? 3.088 1.544 -11.891 1 91.5 260 SER B C 1
ATOM 5845 O O . SER B 1 260 ? 2.166 1.4 -11.086 1 91.5 260 SER B O 1
ATOM 5847 N N . VAL B 1 261 ? 3.668 0.556 -12.469 1 89.94 261 VAL B N 1
ATOM 5848 C CA . VAL B 1 261 ? 3.264 -0.823 -12.211 1 89.94 261 VAL B CA 1
ATOM 5849 C C . VAL B 1 261 ? 3.607 -1.208 -10.773 1 89.94 261 VAL B C 1
ATOM 5851 O O . VAL B 1 261 ? 2.75 -1.699 -10.039 1 89.94 261 VAL B O 1
ATOM 5854 N N . TRP B 1 262 ? 4.82 -0.977 -10.398 1 92.75 262 TRP B N 1
ATOM 5855 C CA . TRP B 1 262 ? 5.25 -1.307 -9.039 1 92.75 262 TRP B CA 1
ATOM 5856 C C . TRP B 1 262 ? 4.332 -0.659 -8.008 1 92.75 262 TRP B C 1
ATOM 5858 O O . TRP B 1 262 ? 3.891 -1.316 -7.062 1 92.75 262 TRP B O 1
ATOM 5868 N N . ARG B 1 263 ? 4.027 0.579 -8.211 1 93.75 263 ARG B N 1
ATOM 5869 C CA . ARG B 1 263 ? 3.219 1.325 -7.25 1 93.75 263 ARG B CA 1
ATOM 5870 C C . ARG B 1 263 ? 1.82 0.726 -7.129 1 93.75 263 ARG B C 1
ATOM 5872 O O . ARG B 1 263 ? 1.195 0.806 -6.066 1 93.75 263 ARG B O 1
ATOM 5879 N N . SER B 1 264 ? 1.386 0.162 -8.203 1 92.5 264 SER B N 1
ATOM 5880 C CA . SER B 1 264 ? 0.026 -0.369 -8.234 1 92.5 264 SER B CA 1
ATOM 5881 C C . SER B 1 264 ? -0.049 -1.733 -7.555 1 92.5 264 SER B C 1
ATOM 5883 O O . SER B 1 264 ? -1.141 -2.244 -7.297 1 92.5 264 SER B O 1
ATOM 5885 N N . LEU B 1 265 ? 1.051 -2.342 -7.309 1 94.31 265 LEU B N 1
ATOM 5886 C CA . LEU B 1 265 ? 1.095 -3.662 -6.688 1 94.31 265 LEU B CA 1
ATOM 5887 C C . LEU B 1 265 ? 0.987 -3.553 -5.168 1 94.31 265 LEU B C 1
ATOM 5889 O O . LEU B 1 265 ? 1.973 -3.252 -4.492 1 94.31 265 LEU B O 1
ATOM 5893 N N . LEU B 1 266 ? -0.211 -3.754 -4.672 1 96.31 266 LEU B N 1
ATOM 5894 C CA . LEU B 1 266 ? -0.479 -3.607 -3.248 1 96.31 266 LEU B CA 1
ATOM 5895 C C . LEU B 1 266 ? -0.717 -4.965 -2.596 1 96.31 266 LEU B C 1
ATOM 5897 O O . LEU B 1 266 ? -1.773 -5.574 -2.783 1 96.31 266 LEU B O 1
ATOM 5901 N N . HIS B 1 267 ? 0.239 -5.453 -1.861 1 96.12 267 HIS B N 1
ATOM 5902 C CA . HIS B 1 267 ? 0.252 -6.734 -1.165 1 96.12 267 HIS B CA 1
ATOM 5903 C C . HIS B 1 267 ? 1.201 -6.703 0.028 1 96.12 267 HIS B C 1
ATOM 5905 O O . HIS B 1 267 ? 2.273 -6.102 -0.042 1 96.12 267 HIS B O 1
ATOM 5911 N N . PRO B 1 268 ? 0.839 -7.363 1.143 1 94.62 268 PRO B N 1
ATOM 5912 C CA . PRO B 1 268 ? 1.674 -7.305 2.346 1 94.62 268 PRO B CA 1
ATOM 5913 C C . PRO B 1 268 ? 3.084 -7.844 2.111 1 94.62 268 PRO B C 1
ATOM 5915 O O . PRO B 1 268 ? 4 -7.539 2.879 1 94.62 268 PRO B O 1
ATOM 5918 N N . HIS B 1 269 ? 3.285 -8.688 1.083 1 97.31 269 HIS B N 1
ATOM 5919 C CA . HIS B 1 269 ? 4.59 -9.312 0.875 1 97.31 269 HIS B CA 1
ATOM 5920 C C . HIS B 1 269 ? 5.266 -8.758 -0.378 1 97.31 269 HIS B C 1
ATOM 5922 O O . HIS B 1 269 ? 6.152 -9.406 -0.941 1 97.31 269 HIS B O 1
ATOM 5928 N N . VAL B 1 270 ? 4.855 -7.613 -0.868 1 96.62 270 VAL B N 1
ATOM 5929 C CA . VAL B 1 270 ? 5.523 -6.82 -1.896 1 96.62 270 VAL B CA 1
ATOM 5930 C C . VAL B 1 270 ? 5.836 -5.426 -1.351 1 96.62 270 VAL B C 1
ATOM 5932 O O . VAL B 1 270 ? 4.961 -4.758 -0.8 1 96.62 270 VAL B O 1
ATOM 5935 N N . ALA B 1 271 ? 7.062 -5.055 -1.469 1 96.38 271 ALA B N 1
ATOM 5936 C CA . ALA B 1 271 ? 7.473 -3.758 -0.933 1 96.38 271 ALA B CA 1
ATOM 5937 C C . ALA B 1 271 ? 6.707 -2.619 -1.6 1 96.38 271 ALA B C 1
ATOM 5939 O O . ALA B 1 271 ? 6.555 -2.598 -2.824 1 96.38 271 ALA B O 1
ATOM 5940 N N . GLN B 1 272 ? 6.285 -1.739 -0.81 1 96.31 272 GLN B N 1
ATOM 5941 C CA . GLN B 1 272 ? 5.477 -0.63 -1.305 1 96.31 272 GLN B CA 1
ATOM 5942 C C . GLN B 1 272 ? 6.355 0.493 -1.847 1 96.31 272 GLN B C 1
ATOM 5944 O O . GLN B 1 272 ? 7.297 0.928 -1.179 1 96.31 272 GLN B O 1
ATOM 5949 N N . LEU B 1 273 ? 6.102 0.877 -3.068 1 96.38 273 LEU B N 1
ATOM 5950 C CA . LEU B 1 273 ? 6.699 2.094 -3.607 1 96.38 273 LEU B CA 1
ATOM 5951 C C . LEU B 1 273 ? 5.863 3.316 -3.246 1 96.38 273 LEU B C 1
ATOM 5953 O O . LEU B 1 273 ? 4.68 3.389 -3.59 1 96.38 273 LEU B O 1
ATOM 5957 N N . TYR B 1 274 ? 6.453 4.242 -2.58 1 97.31 274 TYR B N 1
ATOM 5958 C CA . TYR B 1 274 ? 5.711 5.438 -2.189 1 97.31 274 TYR B CA 1
ATOM 5959 C C . TYR B 1 274 ? 5.754 6.488 -3.291 1 97.31 274 TYR B C 1
ATOM 5961 O O . TYR B 1 274 ? 4.773 7.207 -3.508 1 97.31 274 TYR B O 1
ATOM 5969 N N . GLY B 1 275 ? 6.879 6.57 -3.975 1 96.44 275 GLY B N 1
ATOM 5970 C CA . GLY B 1 275 ? 7.02 7.523 -5.066 1 96.44 275 GLY B CA 1
ATOM 5971 C C . GLY B 1 275 ? 8.422 7.586 -5.629 1 96.44 275 GLY B C 1
ATOM 5972 O O . GLY B 1 275 ? 9.305 6.828 -5.207 1 96.44 275 GLY B O 1
ATOM 5973 N N . VAL B 1 276 ? 8.586 8.414 -6.676 1 96.31 276 VAL B N 1
ATOM 5974 C CA . VAL B 1 276 ? 9.867 8.617 -7.344 1 96.31 276 VAL B CA 1
ATOM 5975 C C . VAL B 1 276 ? 10.109 10.109 -7.555 1 96.31 276 VAL B C 1
ATOM 5977 O O . VAL B 1 276 ? 9.18 10.914 -7.457 1 96.31 276 VAL B O 1
ATOM 5980 N N . GLY B 1 277 ? 11.328 10.453 -7.695 1 95.5 277 GLY B N 1
ATOM 5981 C CA . GLY B 1 277 ? 11.672 11.844 -7.949 1 95.5 277 GLY B CA 1
ATOM 5982 C C . GLY B 1 277 ? 13.078 12.016 -8.5 1 95.5 277 GLY B C 1
ATOM 5983 O O . GLY B 1 277 ? 13.68 11.062 -8.992 1 95.5 277 GLY B O 1
ATOM 5984 N N . SER B 1 278 ? 13.484 13.242 -8.594 1 93.94 278 SER B N 1
ATOM 5985 C CA . SER B 1 278 ? 14.812 13.625 -9.055 1 93.94 278 SER B CA 1
ATOM 5986 C C . SER B 1 278 ? 15.391 14.758 -8.203 1 93.94 278 SER B C 1
ATOM 5988 O O . SER B 1 278 ? 14.664 15.68 -7.824 1 93.94 278 SER B O 1
ATOM 5990 N N . ASP B 1 279 ? 16.609 14.555 -7.801 1 90.94 279 ASP B N 1
ATOM 5991 C CA . ASP B 1 279 ? 17.359 15.562 -7.047 1 90.94 279 ASP B CA 1
ATOM 5992 C C . ASP B 1 279 ? 18.5 16.141 -7.887 1 90.94 279 ASP B C 1
ATOM 5994 O O . ASP B 1 279 ? 19.578 15.562 -7.941 1 90.94 279 ASP B O 1
ATOM 5998 N N . ASN B 1 280 ? 18.25 17.359 -8.438 1 88.69 280 ASN B N 1
ATOM 5999 C CA . ASN B 1 280 ? 19.234 18.016 -9.289 1 88.69 280 ASN B CA 1
ATOM 6000 C C . ASN B 1 280 ? 19.688 17.094 -10.43 1 88.69 280 ASN B C 1
ATOM 6002 O O . ASN B 1 280 ? 20.875 16.906 -10.648 1 88.69 280 ASN B O 1
ATOM 6006 N N . GLY B 1 281 ? 18.719 16.422 -10.945 1 89.69 281 GLY B N 1
ATOM 6007 C CA . GLY B 1 281 ? 18.969 15.586 -12.109 1 89.69 281 GLY B CA 1
ATOM 6008 C C . GLY B 1 281 ? 19.25 14.141 -11.75 1 89.69 281 GLY B C 1
ATOM 6009 O O . GLY B 1 281 ? 19.297 13.273 -12.633 1 89.69 281 GLY B O 1
ATOM 6010 N N . ALA B 1 282 ? 19.453 13.859 -10.547 1 91.38 282 ALA B N 1
ATOM 6011 C CA . ALA B 1 282 ? 19.719 12.492 -10.117 1 91.38 282 ALA B CA 1
ATOM 6012 C C . ALA B 1 282 ? 18.422 11.805 -9.672 1 91.38 282 ALA B C 1
ATOM 6014 O O . ALA B 1 282 ? 17.797 12.227 -8.703 1 91.38 282 ALA B O 1
ATOM 6015 N N . PRO B 1 283 ? 18.062 10.727 -10.336 1 93.56 283 PRO B N 1
ATOM 6016 C CA . PRO B 1 283 ? 16.812 10.039 -9.992 1 93.56 283 PRO B CA 1
ATOM 6017 C C . PRO B 1 283 ? 16.875 9.336 -8.641 1 93.56 283 PRO B C 1
ATOM 6019 O O . PRO B 1 283 ? 17.953 8.93 -8.211 1 93.56 283 PRO B O 1
ATOM 6022 N N . PHE B 1 284 ? 15.773 9.266 -8.008 1 95.12 284 PHE B N 1
ATOM 6023 C CA . PHE B 1 284 ? 15.648 8.461 -6.797 1 95.12 284 PHE B CA 1
ATOM 6024 C C . PHE B 1 284 ? 14.234 7.902 -6.668 1 95.12 284 PHE B C 1
ATOM 6026 O O . PHE B 1 284 ? 13.32 8.344 -7.363 1 95.12 284 PHE B O 1
ATOM 6033 N N . PHE B 1 285 ? 14.055 6.879 -5.875 1 95.31 285 PHE B N 1
ATOM 6034 C CA . PHE B 1 285 ? 12.711 6.43 -5.52 1 95.31 285 PHE B CA 1
ATOM 6035 C C . PHE B 1 285 ? 12.641 6.047 -4.047 1 95.31 285 PHE B C 1
ATOM 6037 O O . PHE B 1 285 ? 13.664 5.742 -3.43 1 95.31 285 PHE B O 1
ATOM 6044 N N . VAL B 1 286 ? 11.477 6.238 -3.488 1 97.19 286 VAL B N 1
ATOM 6045 C CA . VAL B 1 286 ? 11.203 6.07 -2.066 1 97.19 286 VAL B CA 1
ATOM 6046 C C . VAL B 1 286 ? 10.297 4.855 -1.855 1 97.19 286 VAL B C 1
ATOM 6048 O O . VAL B 1 286 ? 9.211 4.777 -2.434 1 97.19 286 VAL B O 1
ATOM 6051 N N . TYR B 1 287 ? 10.773 3.914 -1.013 1 95.81 287 TYR B N 1
ATOM 6052 C CA . TYR B 1 287 ? 10 2.701 -0.79 1 95.81 287 TYR B CA 1
ATOM 6053 C C . TYR B 1 287 ? 10.094 2.252 0.664 1 95.81 287 TYR B C 1
ATOM 6055 O O . TYR B 1 287 ? 10.727 2.92 1.486 1 95.81 287 TYR B O 1
ATOM 6063 N N . GLU B 1 288 ? 9.359 1.261 0.936 1 95.12 288 GLU B N 1
ATOM 6064 C CA . GLU B 1 288 ? 9.188 0.777 2.303 1 95.12 288 GLU B CA 1
ATOM 6065 C C . GLU B 1 288 ? 10.531 0.377 2.914 1 95.12 288 GLU B C 1
ATOM 6067 O O . GLU B 1 288 ? 11.336 -0.303 2.273 1 95.12 288 GLU B O 1
ATOM 6072 N N . TYR B 1 289 ? 10.727 0.846 4.152 1 93.5 289 TYR B N 1
ATOM 6073 C CA . TYR B 1 289 ? 11.945 0.529 4.891 1 93.5 289 TYR B CA 1
ATOM 6074 C C . TYR B 1 289 ? 11.805 -0.8 5.625 1 93.5 289 TYR B C 1
ATOM 6076 O O . TYR B 1 289 ? 10.781 -1.07 6.246 1 93.5 289 TYR B O 1
ATOM 6084 N N . ALA B 1 290 ? 12.781 -1.666 5.457 1 89.69 290 ALA B N 1
ATOM 6085 C CA . ALA B 1 290 ? 12.836 -2.922 6.199 1 89.69 290 ALA B CA 1
ATOM 6086 C C . ALA B 1 290 ? 13.938 -2.883 7.254 1 89.69 290 ALA B C 1
ATOM 6088 O O . ALA B 1 290 ? 15.125 -2.811 6.922 1 89.69 290 ALA B O 1
ATOM 6089 N N . SER B 1 291 ? 13.594 -3.082 8.445 1 83.69 291 SER B N 1
ATOM 6090 C CA . SER B 1 291 ? 14.469 -2.869 9.586 1 83.69 291 SER B CA 1
ATOM 6091 C C . SER B 1 291 ? 15.594 -3.9 9.625 1 83.69 291 SER B C 1
ATOM 6093 O O . SER B 1 291 ? 16.672 -3.637 10.156 1 83.69 291 SER B O 1
ATOM 6095 N N . ARG B 1 292 ? 15.344 -5.082 9.047 1 81.69 292 ARG B N 1
ATOM 6096 C CA . ARG B 1 292 ? 16.359 -6.129 9.117 1 81.69 292 ARG B CA 1
ATOM 6097 C C . ARG B 1 292 ? 17.047 -6.309 7.77 1 81.69 292 ARG B C 1
ATOM 6099 O O . ARG B 1 292 ? 17.75 -7.301 7.555 1 81.69 292 ARG B O 1
ATOM 610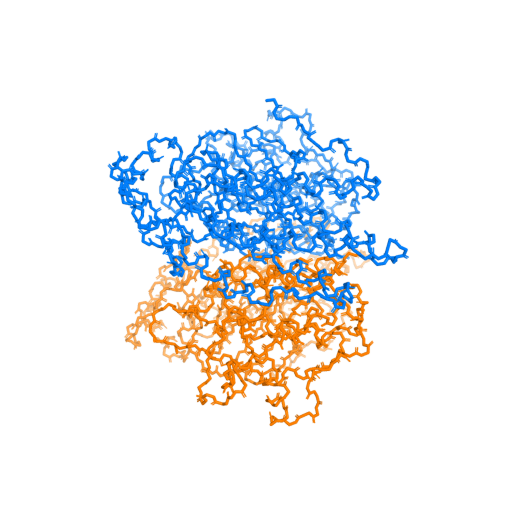6 N N . GLN B 1 293 ? 16.766 -5.461 6.895 1 86.06 293 GLN B N 1
ATOM 6107 C CA . GLN B 1 293 ? 17.391 -5.457 5.574 1 86.06 293 GLN B CA 1
ATOM 6108 C C . GLN B 1 293 ? 16.969 -6.684 4.77 1 86.06 293 GLN B C 1
ATOM 6110 O O . GLN B 1 293 ? 15.828 -7.148 4.879 1 86.06 293 GLN B O 1
ATOM 6115 N N . SER B 1 294 ? 17.875 -7.145 3.844 1 92.38 294 SER B N 1
ATOM 6116 C CA . SER B 1 294 ? 17.547 -8.281 2.996 1 92.38 294 SER B CA 1
ATOM 6117 C C . SER B 1 294 ? 17.875 -9.602 3.688 1 92.38 294 SER B C 1
ATOM 6119 O O . SER B 1 294 ? 18.625 -9.625 4.66 1 92.38 294 SER B O 1
ATOM 6121 N N . LEU B 1 295 ? 17.25 -10.656 3.309 1 96.62 295 LEU B N 1
ATOM 6122 C CA . LEU B 1 295 ? 17.359 -11.961 3.953 1 96.62 295 LEU B CA 1
ATOM 6123 C C . LEU B 1 295 ? 18.812 -12.414 4.023 1 96.62 295 LEU B C 1
ATOM 6125 O O . LEU B 1 295 ? 19.234 -13 5.023 1 96.62 295 LEU B O 1
ATOM 6129 N N . ASP B 1 296 ? 19.641 -12.102 2.982 1 94 296 ASP B N 1
ATOM 6130 C CA . ASP B 1 296 ? 21.047 -12.531 2.945 1 94 296 ASP B CA 1
ATOM 6131 C C . ASP B 1 296 ? 21.859 -11.836 4.031 1 94 296 ASP B C 1
ATOM 6133 O O . ASP B 1 296 ? 22.953 -12.297 4.383 1 94 296 ASP B O 1
ATOM 6137 N N . ARG B 1 297 ? 21.297 -10.812 4.609 1 91.94 297 ARG B N 1
ATOM 6138 C CA . ARG B 1 297 ? 22.016 -10.055 5.625 1 91.94 297 ARG B CA 1
ATOM 6139 C C . ARG B 1 297 ? 21.578 -10.445 7.027 1 91.94 297 ARG B C 1
ATOM 6141 O O . ARG B 1 297 ? 22.234 -10.117 8.008 1 91.94 297 ARG B O 1
ATOM 6148 N N . CYS B 1 298 ? 20.484 -11.156 7.133 1 92.81 298 CYS B N 1
ATOM 6149 C CA . CYS B 1 298 ? 20 -11.414 8.484 1 92.81 298 CYS B CA 1
ATOM 6150 C C . CYS B 1 298 ? 19.75 -12.898 8.703 1 92.81 298 CYS B C 1
ATOM 6152 O O . CYS B 1 298 ? 19.359 -13.32 9.797 1 92.81 298 CYS B O 1
ATOM 6154 N N . TRP B 1 299 ? 19.938 -13.781 7.703 1 92.75 299 TRP B N 1
ATOM 6155 C CA . TRP B 1 299 ? 19.562 -15.195 7.785 1 92.75 299 TRP B CA 1
ATOM 6156 C C . TRP B 1 299 ? 20.344 -15.906 8.875 1 92.75 299 TRP B C 1
ATOM 6158 O O . TRP B 1 299 ? 19.938 -16.953 9.367 1 92.75 299 TRP B O 1
ATOM 6168 N N . GLY B 1 300 ? 21.531 -15.383 9.344 1 92 300 GLY B N 1
ATOM 6169 C CA . GLY B 1 300 ? 22.328 -1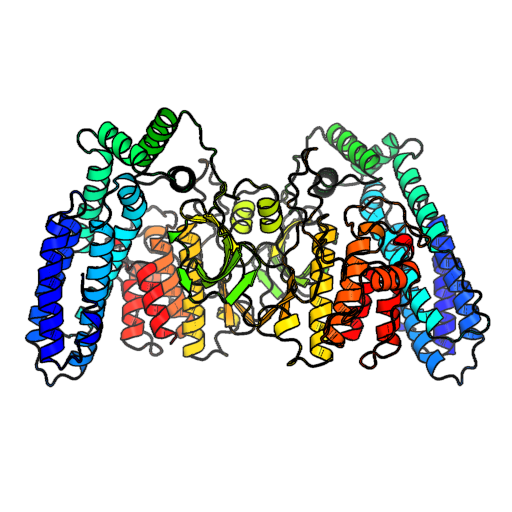5.969 10.414 1 92 300 GLY B CA 1
ATOM 6170 C C . GLY B 1 300 ? 21.609 -15.969 11.75 1 92 300 GLY B C 1
ATOM 6171 O O . GLY B 1 300 ? 21.953 -16.75 12.641 1 92 300 GLY B O 1
ATOM 6172 N N . TYR B 1 301 ? 20.609 -15.18 11.891 1 91.38 301 TYR B N 1
ATOM 6173 C CA . TYR B 1 301 ? 19.938 -15.016 13.172 1 91.38 301 TYR B CA 1
ATOM 6174 C C . TYR B 1 301 ? 18.578 -15.703 13.164 1 91.38 301 TYR B C 1
ATOM 6176 O O . TYR B 1 301 ? 17.828 -15.617 14.141 1 91.38 301 TYR B O 1
ATOM 6184 N N . LEU B 1 302 ? 18.312 -16.453 12.133 1 94.12 302 LEU B N 1
ATOM 6185 C CA . LEU B 1 302 ? 16.984 -17.031 11.977 1 94.12 302 LEU B CA 1
ATOM 6186 C C . LEU B 1 302 ? 17.016 -18.531 12.211 1 94.12 302 LEU B C 1
ATOM 6188 O O . LEU B 1 302 ? 17.953 -19.203 11.805 1 94.12 302 LEU B O 1
ATOM 6192 N N . SER B 1 303 ? 15.992 -18.984 12.883 1 94.88 303 SER B N 1
ATOM 6193 C CA . SER B 1 303 ? 15.797 -20.438 13.008 1 94.88 303 SER B CA 1
ATOM 6194 C C . SER B 1 303 ? 15.312 -21.031 11.695 1 94.88 303 SER B C 1
ATOM 6196 O O . SER B 1 303 ? 14.883 -20.312 10.789 1 94.88 303 SER B O 1
ATOM 6198 N N . ARG B 1 304 ? 15.414 -22.359 11.609 1 94.81 304 ARG B N 1
ATOM 6199 C CA . ARG B 1 304 ? 14.914 -23.094 10.438 1 94.81 304 ARG B CA 1
ATOM 6200 C C . ARG B 1 304 ? 13.438 -22.781 10.195 1 94.81 304 ARG B C 1
ATOM 6202 O O . ARG B 1 304 ? 13.031 -22.531 9.062 1 94.81 304 ARG B O 1
ATOM 6209 N N . LYS B 1 305 ? 12.719 -22.797 11.242 1 95.38 305 LYS B N 1
ATOM 6210 C CA . LYS B 1 305 ? 11.289 -22.516 11.141 1 95.38 305 LYS B CA 1
ATOM 6211 C C . LYS B 1 305 ? 11.039 -21.094 10.617 1 95.38 305 LYS B C 1
ATOM 6213 O O . LYS B 1 305 ? 10.18 -20.891 9.758 1 95.38 305 LYS B O 1
ATOM 6218 N N . GLN B 1 306 ? 11.773 -20.156 11.078 1 95.69 306 GLN B N 1
ATOM 6219 C CA . GLN B 1 306 ? 11.625 -18.766 10.648 1 95.69 306 GLN B CA 1
ATOM 6220 C C . GLN B 1 306 ? 11.984 -18.609 9.172 1 95.69 306 GLN B C 1
ATOM 6222 O O . GLN B 1 306 ? 11.328 -17.859 8.453 1 95.69 306 GLN B O 1
ATOM 6227 N N . VAL B 1 307 ? 13 -19.312 8.75 1 96.81 307 VAL B N 1
ATOM 6228 C CA . VAL B 1 307 ? 13.406 -19.25 7.348 1 96.81 307 VAL B CA 1
ATOM 6229 C C . VAL B 1 307 ? 12.273 -19.766 6.461 1 96.81 307 VAL B C 1
ATOM 6231 O O . VAL B 1 307 ? 11.93 -19.141 5.457 1 96.81 307 VAL B O 1
ATOM 6234 N N . TRP B 1 308 ? 11.648 -20.906 6.859 1 97.75 308 TRP B N 1
ATOM 6235 C CA . TRP B 1 308 ? 10.531 -21.438 6.086 1 97.75 308 TRP B CA 1
ATOM 6236 C C . TRP B 1 308 ? 9.352 -20.469 6.078 1 97.75 308 TRP B C 1
ATOM 6238 O O . TRP B 1 308 ? 8.688 -20.312 5.051 1 97.75 308 TRP B O 1
ATOM 6248 N N . GLN B 1 309 ? 9.109 -19.859 7.215 1 97.56 309 GLN B N 1
ATOM 6249 C CA . GLN B 1 309 ? 8.023 -18.891 7.289 1 97.56 309 GLN B CA 1
ATOM 6250 C C . GLN B 1 309 ? 8.273 -17.719 6.344 1 97.56 309 GLN B C 1
ATOM 6252 O O . GLN B 1 309 ? 7.355 -17.266 5.656 1 97.56 309 GLN B O 1
ATOM 6257 N N . ILE B 1 310 ? 9.453 -17.266 6.34 1 97.62 310 ILE B N 1
ATOM 6258 C CA . ILE B 1 310 ? 9.859 -16.156 5.48 1 97.62 310 ILE B CA 1
ATOM 6259 C C . ILE B 1 310 ? 9.688 -16.562 4.016 1 97.62 310 ILE B C 1
ATOM 6261 O O . ILE B 1 310 ? 9.109 -15.812 3.225 1 97.62 310 ILE B O 1
ATOM 6265 N N . LEU B 1 311 ? 10.156 -17.719 3.676 1 98.56 311 LEU B N 1
ATOM 6266 C CA . LEU B 1 311 ? 10.102 -18.188 2.293 1 98.56 311 LEU B CA 1
ATOM 6267 C C . LEU B 1 311 ? 8.664 -18.438 1.865 1 98.56 311 LEU B C 1
ATOM 6269 O O . LEU B 1 311 ? 8.312 -18.234 0.702 1 98.56 311 LEU B O 1
ATOM 6273 N N . TYR B 1 312 ? 7.867 -18.906 2.783 1 98.56 312 TYR B N 1
ATOM 6274 C CA . TYR B 1 312 ? 6.441 -19.062 2.51 1 98.56 312 TYR B CA 1
ATOM 6275 C C . TYR B 1 312 ? 5.801 -17.719 2.168 1 98.56 312 TYR B C 1
ATOM 6277 O O . TYR B 1 312 ? 5.09 -17.594 1.17 1 98.56 312 TYR B O 1
ATOM 6285 N N . GLN B 1 313 ? 6.09 -16.688 2.953 1 98.19 313 GLN B N 1
ATOM 6286 C CA . GLN B 1 313 ? 5.582 -15.352 2.701 1 98.19 313 GLN B CA 1
ATOM 6287 C C . GLN B 1 313 ? 6.07 -14.82 1.358 1 98.19 313 GLN B C 1
ATOM 6289 O O . GLN B 1 313 ? 5.305 -14.211 0.606 1 98.19 313 GLN B O 1
ATOM 6294 N N . ALA B 1 314 ? 7.309 -15.078 1.058 1 98.5 314 ALA B N 1
ATOM 6295 C CA . ALA B 1 314 ? 7.871 -14.648 -0.222 1 98.5 314 ALA B CA 1
ATOM 6296 C C . ALA B 1 314 ? 7.148 -15.32 -1.389 1 98.5 314 ALA B C 1
ATOM 6298 O O . ALA B 1 314 ? 6.887 -14.68 -2.412 1 98.5 314 ALA B O 1
ATOM 6299 N N . ALA B 1 315 ? 6.844 -16.578 -1.223 1 98.75 315 ALA B N 1
ATOM 6300 C CA . ALA B 1 315 ? 6.129 -17.312 -2.264 1 98.75 315 ALA B CA 1
ATOM 6301 C C . ALA B 1 315 ? 4.734 -16.734 -2.482 1 98.75 315 ALA B C 1
ATOM 6303 O O . ALA B 1 315 ? 4.246 -16.672 -3.613 1 98.75 315 ALA B O 1
ATOM 6304 N N . LEU B 1 316 ? 4.105 -16.344 -1.407 1 98.38 316 LEU B N 1
ATOM 6305 C CA . LEU B 1 316 ? 2.811 -15.688 -1.521 1 98.38 316 LEU B CA 1
ATOM 6306 C C . LEU B 1 316 ? 2.93 -14.383 -2.301 1 98.38 316 LEU B C 1
ATOM 6308 O O . LEU B 1 316 ? 2.094 -14.086 -3.158 1 98.38 316 LEU B O 1
ATOM 6312 N N . GLY B 1 317 ? 3.961 -13.586 -2.002 1 98.12 317 GLY B N 1
ATOM 6313 C CA . GLY B 1 317 ? 4.215 -12.375 -2.768 1 98.12 317 GLY B CA 1
ATOM 6314 C C . GLY B 1 317 ? 4.461 -12.641 -4.242 1 98.12 317 GLY B C 1
ATOM 6315 O O . GLY B 1 317 ? 3.947 -11.922 -5.098 1 98.12 317 GLY B O 1
ATOM 6316 N N . LEU B 1 318 ? 5.219 -13.68 -4.516 1 97.88 318 LEU B N 1
ATOM 6317 C CA . LEU B 1 318 ? 5.504 -14.047 -5.898 1 97.88 318 LEU B CA 1
ATOM 6318 C C . LEU B 1 318 ? 4.23 -14.477 -6.621 1 97.88 318 LEU B C 1
ATOM 6320 O O . LEU B 1 318 ? 4.016 -14.109 -7.777 1 97.88 318 LEU B O 1
ATOM 6324 N N . SER B 1 319 ? 3.428 -15.273 -5.938 1 97.56 319 SER B N 1
ATOM 6325 C CA . SER B 1 319 ? 2.145 -15.688 -6.492 1 97.56 319 SER B CA 1
ATOM 6326 C C . SER B 1 319 ? 1.273 -14.484 -6.836 1 97.56 319 SER B C 1
ATOM 6328 O O . SER B 1 319 ? 0.608 -14.469 -7.875 1 97.56 319 SER B O 1
ATOM 6330 N N . TYR B 1 320 ? 1.296 -13.484 -6.039 1 95.81 320 TYR B N 1
ATOM 6331 C CA . TYR B 1 320 ? 0.562 -12.25 -6.305 1 95.81 320 TYR B CA 1
ATOM 6332 C C . TYR B 1 320 ? 1.089 -11.562 -7.555 1 95.81 320 TYR B C 1
ATOM 6334 O O . TYR B 1 320 ? 0.309 -11.125 -8.406 1 95.81 320 TYR B O 1
ATOM 6342 N N . LEU B 1 321 ? 2.398 -11.414 -7.621 1 94.94 321 LEU B N 1
ATOM 6343 C CA . LEU B 1 321 ? 2.984 -10.82 -8.82 1 94.94 321 LEU B CA 1
ATOM 6344 C C . LEU B 1 321 ? 2.504 -11.547 -10.07 1 94.94 321 LEU B C 1
ATOM 6346 O O . LEU B 1 321 ? 2.076 -10.906 -11.039 1 94.94 321 LEU B O 1
ATOM 6350 N N . HIS B 1 322 ? 2.568 -12.852 -10.039 1 92.81 322 HIS B N 1
ATOM 6351 C CA . HIS B 1 322 ? 2.162 -13.641 -11.195 1 92.81 322 HIS B CA 1
ATOM 6352 C C . HIS B 1 322 ? 0.684 -13.438 -11.508 1 92.81 322 HIS B C 1
ATOM 6354 O O . HIS B 1 322 ? 0.299 -13.359 -12.68 1 92.81 322 HIS B O 1
ATOM 6360 N N . ALA B 1 323 ? -0.101 -13.375 -10.453 1 90.06 323 ALA B N 1
ATOM 6361 C CA . ALA B 1 323 ? -1.53 -13.141 -10.641 1 90.06 323 ALA B CA 1
ATOM 6362 C C . ALA B 1 323 ? -1.78 -11.805 -11.328 1 90.06 323 ALA B C 1
ATOM 6364 O O . ALA B 1 323 ? -2.797 -11.625 -12.008 1 90.06 323 ALA B O 1
ATOM 6365 N N . ARG B 1 324 ? -0.857 -10.883 -11.141 1 88.44 324 ARG B N 1
ATOM 6366 C CA . ARG B 1 324 ? -0.943 -9.578 -11.797 1 88.44 324 ARG B CA 1
ATOM 6367 C C . ARG B 1 324 ? -0.132 -9.562 -13.086 1 88.44 324 ARG B C 1
ATOM 6369 O O . ARG B 1 324 ? 0.117 -8.492 -13.648 1 88.44 324 ARG B O 1
ATOM 6376 N N . ARG B 1 325 ? 0.364 -10.734 -13.445 1 87.25 325 ARG B N 1
ATOM 6377 C CA . ARG B 1 325 ? 1.102 -10.938 -14.688 1 87.25 325 ARG B CA 1
ATOM 6378 C C . ARG B 1 325 ? 2.439 -10.211 -14.656 1 87.25 325 ARG B C 1
ATOM 6380 O O . ARG B 1 325 ? 2.871 -9.648 -15.664 1 87.25 325 ARG B O 1
ATOM 6387 N N . VAL B 1 326 ? 3.008 -10.18 -13.547 1 90.56 326 VAL B N 1
ATOM 6388 C CA . VAL B 1 326 ? 4.336 -9.609 -13.367 1 90.56 326 VAL B CA 1
ATOM 6389 C C . VAL B 1 326 ? 5.344 -10.719 -13.062 1 90.56 326 VAL B C 1
ATOM 6391 O O . VAL B 1 326 ? 5.148 -11.5 -12.133 1 90.56 326 VAL B O 1
ATOM 6394 N N . VAL B 1 327 ? 6.379 -10.852 -13.883 1 92.75 327 VAL B N 1
ATOM 6395 C CA . VAL B 1 327 ? 7.512 -11.727 -13.625 1 92.75 327 VAL B CA 1
ATOM 6396 C C . VAL B 1 327 ? 8.523 -11.023 -12.727 1 92.75 327 VAL B C 1
ATOM 6398 O O . VAL B 1 327 ? 8.875 -9.867 -12.969 1 92.75 327 VAL B O 1
ATOM 6401 N N . HIS B 1 328 ? 8.945 -11.633 -11.656 1 94.5 328 HIS B N 1
ATOM 6402 C CA . HIS B 1 328 ? 9.953 -10.992 -10.828 1 94.5 328 HIS B CA 1
ATOM 6403 C C . HIS B 1 328 ? 11.266 -10.828 -11.594 1 94.5 328 HIS B C 1
ATOM 6405 O O . HIS B 1 328 ? 11.789 -9.719 -11.711 1 94.5 328 HIS B O 1
ATOM 6411 N N . GLY B 1 329 ? 11.836 -11.977 -12.07 1 92.12 329 GLY B N 1
ATOM 6412 C CA . GLY B 1 329 ? 12.945 -11.992 -13.008 1 92.12 329 GLY B CA 1
ATOM 6413 C C . GLY B 1 329 ? 14.297 -11.789 -12.344 1 92.12 329 GLY B C 1
ATOM 6414 O O . GLY B 1 329 ? 15.328 -11.812 -13.016 1 92.12 329 GLY B O 1
ATOM 6415 N N . ASN B 1 330 ? 14.336 -11.609 -11.023 1 90.06 330 ASN B N 1
ATOM 6416 C CA . ASN B 1 330 ? 15.586 -11.328 -10.32 1 90.06 330 ASN B CA 1
ATOM 6417 C C . ASN B 1 330 ? 15.531 -11.805 -8.875 1 90.06 330 ASN B C 1
ATOM 6419 O O . ASN B 1 330 ? 15.906 -11.062 -7.961 1 90.06 330 ASN B O 1
ATOM 6423 N N . LEU B 1 331 ? 15.156 -12.984 -8.695 1 95.44 331 LEU B N 1
ATOM 6424 C CA . LEU B 1 331 ? 14.938 -13.484 -7.344 1 95.44 331 LEU B CA 1
ATOM 6425 C C . LEU B 1 331 ? 16.25 -13.977 -6.73 1 95.44 331 LEU B C 1
ATOM 6427 O O . LEU B 1 331 ? 17.047 -14.625 -7.406 1 95.44 331 LEU B O 1
ATOM 6431 N N . SER B 1 332 ? 16.531 -13.625 -5.586 1 95.88 332 SER B N 1
ATOM 6432 C CA . SER B 1 332 ? 17.562 -14.086 -4.648 1 95.88 332 SER B CA 1
ATOM 6433 C C . SER B 1 332 ? 17.266 -13.609 -3.232 1 95.88 332 SER B C 1
ATOM 6435 O O . SER B 1 332 ? 16.312 -12.859 -3.008 1 95.88 332 SER B O 1
ATOM 6437 N N . SER B 1 333 ? 18.016 -14.078 -2.283 1 96.38 333 SER B N 1
ATOM 6438 C CA . SER B 1 333 ? 17.797 -13.672 -0.896 1 96.38 333 SER B CA 1
ATOM 6439 C C . SER B 1 333 ? 18 -12.172 -0.719 1 96.38 333 SER B C 1
ATOM 6441 O O . SER B 1 333 ? 17.438 -11.57 0.194 1 96.38 333 SER B O 1
ATOM 6443 N N . SER B 1 334 ? 18.766 -11.555 -1.671 1 93.12 334 SER B N 1
ATOM 6444 C CA . SER B 1 334 ? 19.031 -10.117 -1.584 1 93.12 334 SER B CA 1
ATOM 6445 C C . SER B 1 334 ? 17.812 -9.305 -2.018 1 93.12 334 SER B C 1
ATOM 6447 O O . SER B 1 334 ? 17.75 -8.094 -1.791 1 93.12 334 SER B O 1
ATOM 6449 N N . LYS B 1 335 ? 16.766 -9.969 -2.576 1 94.62 335 LYS B N 1
ATOM 6450 C CA . LYS B 1 335 ? 15.547 -9.305 -3.039 1 94.62 335 LYS B CA 1
ATOM 6451 C C . LYS B 1 335 ? 14.383 -9.555 -2.09 1 94.62 335 LYS B C 1
ATOM 6453 O O . LYS B 1 335 ? 13.234 -9.234 -2.408 1 94.62 335 LYS B O 1
ATOM 6458 N N . LEU B 1 336 ? 14.688 -10.156 -0.967 1 97.25 336 LEU B N 1
ATOM 6459 C CA . LEU B 1 336 ? 13.711 -10.383 0.096 1 97.25 336 LEU B CA 1
ATOM 6460 C C . LEU B 1 336 ? 14.016 -9.492 1.301 1 97.25 336 LEU B C 1
ATOM 6462 O O . LEU B 1 336 ? 14.891 -9.812 2.107 1 97.25 336 LEU B O 1
ATOM 6466 N N . LEU B 1 337 ? 13.211 -8.461 1.423 1 96.06 337 LEU B N 1
ATOM 6467 C CA . LEU B 1 337 ? 13.375 -7.566 2.564 1 96.06 337 LEU B CA 1
ATOM 6468 C C . LEU B 1 337 ? 12.68 -8.125 3.799 1 96.06 337 LEU B C 1
ATOM 6470 O O . LEU B 1 337 ? 11.516 -8.531 3.73 1 96.06 337 LEU B O 1
ATOM 6474 N N . VAL B 1 338 ? 13.391 -8.164 4.879 1 95.12 338 VAL B N 1
ATOM 6475 C CA . VAL B 1 338 ? 12.844 -8.711 6.113 1 95.12 338 VAL B CA 1
ATOM 6476 C C . VAL B 1 338 ? 12.57 -7.578 7.102 1 95.12 338 VAL B C 1
ATOM 6478 O O . VAL B 1 338 ? 13.484 -6.832 7.465 1 95.12 338 VAL B O 1
ATOM 6481 N N . ALA B 1 339 ? 11.312 -7.387 7.398 1 90.12 339 ALA B N 1
ATOM 6482 C CA . ALA B 1 339 ? 10.898 -6.375 8.367 1 90.12 339 ALA B CA 1
ATOM 6483 C C . ALA B 1 339 ? 10.773 -6.977 9.766 1 90.12 339 ALA B C 1
ATOM 6485 O O . ALA B 1 339 ? 11.219 -8.102 10.008 1 90.12 339 ALA B O 1
ATOM 6486 N N . ASP B 1 340 ? 10.203 -6.152 10.656 1 82.25 340 ASP B N 1
ATOM 6487 C CA . ASP B 1 340 ? 9.984 -6.621 12.016 1 82.25 340 ASP B CA 1
ATOM 6488 C C . ASP B 1 340 ? 9.031 -7.812 12.047 1 82.25 340 ASP B C 1
ATOM 6490 O O . ASP B 1 340 ? 8.188 -7.961 11.164 1 82.25 340 ASP B O 1
ATOM 6494 N N . GLN B 1 341 ? 9.211 -8.742 13.016 1 78.25 341 GLN B N 1
ATOM 6495 C CA . GLN B 1 341 ? 8.398 -9.938 13.219 1 78.25 341 GLN B CA 1
ATOM 6496 C C . GLN B 1 341 ? 8.484 -10.867 12.016 1 78.25 341 GLN B C 1
ATOM 6498 O O . GLN B 1 341 ? 7.5 -11.531 11.672 1 78.25 341 GLN B O 1
ATOM 6503 N N . ASP B 1 342 ? 9.492 -10.766 11.281 1 84.62 342 ASP B N 1
ATOM 6504 C CA . ASP B 1 342 ? 9.844 -11.672 10.188 1 84.62 342 ASP B CA 1
ATOM 6505 C C . ASP B 1 342 ? 8.867 -11.539 9.031 1 84.62 342 ASP B C 1
ATOM 6507 O O . ASP B 1 342 ? 8.609 -12.508 8.312 1 84.62 342 ASP B O 1
ATOM 6511 N N . LYS B 1 343 ? 8.289 -10.391 8.922 1 91.88 343 LYS B N 1
ATOM 6512 C CA . LYS B 1 343 ? 7.508 -10.117 7.715 1 91.88 343 LYS B CA 1
ATOM 6513 C C . LYS B 1 343 ? 8.422 -9.844 6.523 1 91.88 343 LYS B C 1
ATOM 6515 O O . LYS B 1 343 ? 9.445 -9.172 6.656 1 91.88 343 LYS B O 1
ATOM 6520 N N . VAL B 1 344 ? 8.102 -10.445 5.398 1 96.31 344 VAL B N 1
ATOM 6521 C CA . VAL B 1 344 ? 9.016 -10.32 4.266 1 96.31 344 VAL B CA 1
ATOM 6522 C C . VAL B 1 344 ? 8.32 -9.578 3.125 1 96.31 344 VAL B C 1
ATOM 6524 O O . VAL B 1 344 ? 7.109 -9.695 2.947 1 96.31 344 VAL B O 1
ATOM 6527 N N . LYS B 1 345 ? 9.102 -8.859 2.385 1 96.69 345 LYS B N 1
ATOM 6528 C CA . LYS B 1 345 ? 8.625 -8.117 1.226 1 96.69 345 LYS B CA 1
ATOM 6529 C C . LYS B 1 345 ? 9.531 -8.336 0.019 1 96.69 345 LYS B C 1
ATOM 6531 O O . LYS B 1 345 ? 10.75 -8.164 0.112 1 96.69 345 LYS B O 1
ATOM 6536 N N . LEU B 1 346 ? 8.922 -8.719 -1.075 1 96.94 346 LEU B N 1
ATOM 6537 C CA . LEU B 1 346 ? 9.656 -8.82 -2.334 1 96.94 346 LEU B CA 1
ATOM 6538 C C . LEU B 1 346 ? 9.938 -7.434 -2.904 1 96.94 346 LEU B C 1
ATOM 6540 O O . LEU B 1 346 ? 9.102 -6.531 -2.814 1 96.94 346 LEU B O 1
ATOM 6544 N N . PHE B 1 347 ? 11.07 -7.234 -3.402 1 92.56 347 PHE B N 1
ATOM 6545 C CA . PHE B 1 347 ? 11.414 -6.02 -4.137 1 92.56 347 PHE B CA 1
ATOM 6546 C C . PHE B 1 347 ? 12.422 -6.316 -5.238 1 92.56 347 PHE B C 1
ATOM 6548 O O . PHE B 1 347 ? 12.867 -7.457 -5.387 1 92.56 347 PHE B O 1
ATOM 6555 N N . GLY B 1 348 ? 12.672 -5.332 -6.055 1 88.31 348 GLY B N 1
ATOM 6556 C CA . GLY B 1 348 ? 13.688 -5.477 -7.082 1 88.31 348 GLY B CA 1
ATOM 6557 C C . GLY B 1 348 ? 13.203 -6.234 -8.305 1 88.31 348 GLY B C 1
ATOM 6558 O O . GLY B 1 348 ? 13.984 -6.895 -8.992 1 88.31 348 GLY B O 1
ATOM 6559 N N . PHE B 1 349 ? 11.898 -6.242 -8.352 1 83.88 349 PHE B N 1
ATOM 6560 C CA . PHE B 1 349 ? 11.375 -6.926 -9.523 1 83.88 349 PHE B CA 1
ATOM 6561 C C . PHE B 1 349 ? 11.258 -5.965 -10.703 1 83.88 349 PHE B C 1
ATOM 6563 O O . PHE B 1 349 ? 11.227 -4.746 -10.516 1 83.88 349 PHE B O 1
ATOM 6570 N N . GLY B 1 350 ? 10.945 -6.332 -11.789 1 63.06 350 GLY B N 1
ATOM 6571 C CA . GLY B 1 350 ? 10.719 -5.461 -12.93 1 63.06 350 GLY B CA 1
ATOM 6572 C C . GLY B 1 350 ? 11.648 -5.738 -14.094 1 63.06 350 GLY B C 1
ATOM 6573 O O . GLY B 1 350 ? 11.672 -4.988 -15.07 1 63.06 350 GLY B O 1
ATOM 6574 N N . ALA B 1 351 ? 12.805 -6.523 -13.906 1 50.06 351 ALA B N 1
ATOM 6575 C CA . ALA B 1 351 ? 13.07 -6.699 -15.328 1 50.06 351 ALA B CA 1
ATOM 6576 C C . ALA B 1 351 ? 11.773 -6.922 -16.109 1 50.06 351 ALA B C 1
ATOM 6578 O O . ALA B 1 351 ? 11.789 -7.438 -17.219 1 50.06 351 ALA B O 1
ATOM 6579 N N . SER B 1 352 ? 10.805 -6.848 -15.344 1 39.88 352 SER B N 1
ATOM 6580 C CA . SER B 1 352 ? 9.547 -7.367 -15.852 1 39.88 352 SER B CA 1
ATOM 6581 C C . SER B 1 352 ? 9.32 -6.945 -17.297 1 39.88 352 SER B C 1
ATOM 6583 O O . SER B 1 352 ? 9.891 -5.953 -17.766 1 39.88 352 SER B O 1
ATOM 6585 N N . TYR B 1 353 ? 8.578 -7.883 -17.984 1 37.41 353 TYR B N 1
ATOM 6586 C CA . TYR B 1 353 ? 7.793 -8.047 -19.203 1 37.41 353 TYR B CA 1
ATOM 6587 C C . TYR B 1 353 ? 6.801 -6.906 -19.359 1 37.41 353 TYR B C 1
ATOM 6589 O O . TYR B 1 353 ? 5.633 -7.023 -18.984 1 37.41 353 TYR B O 1
ATOM 6597 N N . PHE B 1 354 ? 6.828 -5.84 -18.641 1 34.91 354 PHE B N 1
ATOM 6598 C CA . PHE B 1 354 ? 5.855 -4.918 -19.203 1 34.91 354 PHE B CA 1
ATOM 6599 C C . PHE B 1 354 ? 5.797 -5.066 -20.719 1 34.91 354 PHE B C 1
ATOM 6601 O O . PHE B 1 354 ? 6.738 -4.691 -21.422 1 34.91 354 PHE B O 1
ATOM 6608 N N . ARG B 1 355 ? 5.344 -6.152 -21.062 1 35.91 355 ARG B N 1
ATOM 6609 C CA . ARG B 1 355 ? 4.965 -6.242 -22.469 1 35.91 355 ARG B CA 1
ATOM 6610 C C . ARG B 1 355 ? 4.098 -5.059 -22.875 1 35.91 355 ARG B C 1
ATOM 6612 O O . ARG B 1 355 ? 2.967 -5.242 -23.328 1 35.91 355 ARG B O 1
ATOM 6619 N N . ALA B 1 356 ? 4.02 -3.865 -22.094 1 33.94 356 ALA B N 1
ATOM 6620 C CA . ALA B 1 356 ? 3.139 -3.105 -22.984 1 33.94 356 ALA B CA 1
ATOM 6621 C C . ALA B 1 356 ? 3.676 -3.094 -24.406 1 33.94 356 ALA B C 1
ATOM 6623 O O . ALA B 1 356 ? 3.25 -3.893 -25.25 1 33.94 356 ALA B O 1
ATOM 6624 N N . ASP B 1 357 ? 3.77 -1.688 -25.062 1 33.53 357 ASP B N 1
ATOM 6625 C CA . ASP B 1 357 ? 4.102 -1.522 -26.469 1 33.53 357 ASP B CA 1
ATOM 6626 C C . ASP B 1 357 ? 5.508 -2.039 -26.766 1 33.53 357 ASP B C 1
ATOM 6628 O O . ASP B 1 357 ? 6.336 -2.154 -25.859 1 33.53 357 ASP B O 1
ATOM 6632 N N . ASN B 1 358 ? 6.02 -2.297 -27.969 1 33.28 358 ASN B N 1
ATOM 6633 C CA . ASN B 1 358 ? 7.207 -2.742 -28.703 1 33.28 358 ASN B CA 1
ATOM 6634 C C . ASN B 1 358 ? 8.484 -2.203 -28.078 1 33.28 358 ASN B C 1
ATOM 6636 O O . ASN B 1 358 ? 9.586 -2.516 -28.531 1 33.28 358 ASN B O 1
ATOM 6640 N N . THR B 1 359 ? 8.617 -0.881 -27.641 1 34.81 359 THR B N 1
ATOM 6641 C CA . THR B 1 359 ? 9.969 -0.42 -27.344 1 34.81 359 THR B CA 1
ATOM 6642 C C . THR B 1 359 ? 10.406 -0.892 -25.953 1 34.81 359 THR B C 1
ATOM 6644 O O . THR B 1 359 ? 9.773 -0.557 -24.953 1 34.81 359 THR B O 1
ATOM 6647 N N . SER B 1 360 ? 10.914 -2.012 -25.672 1 35.19 360 SER B N 1
ATOM 6648 C CA . SER B 1 360 ? 11.57 -2.662 -24.547 1 35.19 360 SER B CA 1
ATOM 6649 C C . SER B 1 360 ? 12.5 -1.695 -23.812 1 35.19 360 SER B C 1
ATOM 6651 O O . SER B 1 360 ? 13.664 -1.549 -24.188 1 35.19 360 SER B O 1
ATOM 6653 N N . ASN B 1 361 ? 12.352 -0.459 -23.625 1 35.94 361 ASN B N 1
ATOM 6654 C CA . ASN B 1 361 ? 13.344 0.142 -22.75 1 35.94 361 ASN B CA 1
ATOM 6655 C C . ASN B 1 361 ? 13.445 -0.614 -21.422 1 35.94 361 ASN B C 1
ATOM 6657 O O . ASN B 1 361 ? 12.883 -0.188 -20.422 1 35.94 361 ASN B O 1
ATOM 6661 N N . SER B 1 362 ? 13.383 -1.88 -21.391 1 37.72 362 SER B N 1
ATOM 6662 C CA . SER B 1 362 ? 13.508 -2.701 -20.188 1 37.72 362 SER B CA 1
ATOM 6663 C C . SER B 1 362 ? 14.836 -2.463 -19.484 1 37.72 362 SER B C 1
ATOM 6665 O O . SER B 1 362 ? 15.883 -2.377 -20.141 1 37.72 362 SER B O 1
ATOM 6667 N N . LEU B 1 363 ? 14.961 -1.59 -18.547 1 40.22 363 LEU B N 1
ATOM 6668 C CA . LEU B 1 363 ? 16.109 -1.784 -17.672 1 40.22 363 LEU B CA 1
ATOM 6669 C C . LEU B 1 363 ? 16.359 -3.268 -17.406 1 40.22 363 LEU B C 1
ATOM 6671 O O . LEU B 1 363 ? 15.539 -3.926 -16.75 1 40.22 363 LEU B O 1
ATOM 6675 N N . LYS B 1 364 ? 16.938 -3.982 -18.359 1 43.22 364 LYS B N 1
ATOM 6676 C CA . LYS B 1 364 ? 17.188 -5.414 -18.266 1 43.22 364 LYS B CA 1
ATOM 6677 C C . LYS B 1 364 ? 17.938 -5.746 -16.969 1 43.22 364 LYS B C 1
ATOM 6679 O O . LYS B 1 364 ? 19.047 -5.27 -16.75 1 43.22 364 LYS B O 1
ATOM 6684 N N . PRO B 1 365 ? 17.141 -6.039 -15.922 1 46.44 365 PRO B N 1
ATOM 6685 C CA . PRO B 1 365 ? 17.922 -6.523 -14.773 1 46.44 365 PRO B CA 1
ATOM 6686 C C . PRO B 1 365 ? 19 -7.527 -15.164 1 46.44 365 PRO B C 1
ATOM 6688 O O . PRO B 1 365 ? 18.781 -8.352 -16.062 1 46.44 365 PRO B O 1
ATOM 6691 N N . THR B 1 366 ? 20.234 -7.191 -15.156 1 52.69 366 THR B N 1
ATOM 6692 C CA . THR B 1 366 ? 21.219 -8.25 -15.328 1 52.69 366 THR B CA 1
ATOM 6693 C C . THR B 1 366 ? 21.141 -9.258 -14.188 1 52.69 366 THR B C 1
ATOM 6695 O O . THR B 1 366 ? 21.5 -8.945 -13.047 1 52.69 366 THR B O 1
ATOM 6698 N N . THR B 1 367 ? 20.109 -10.195 -14.242 1 59.56 367 THR B N 1
ATOM 6699 C CA . THR B 1 367 ? 20.094 -11.32 -13.305 1 59.56 367 THR B CA 1
ATOM 6700 C C . THR B 1 367 ? 21.438 -12.039 -13.312 1 59.56 367 THR B C 1
ATOM 6702 O O . THR B 1 367 ? 22 -12.312 -14.375 1 59.56 367 THR B O 1
ATOM 6705 N N . ARG B 1 368 ? 21.953 -12.141 -12.148 1 77.81 368 ARG B N 1
ATOM 6706 C CA . ARG B 1 368 ? 23.125 -12.969 -11.961 1 77.81 368 ARG B CA 1
ATOM 6707 C C . ARG B 1 368 ? 22.922 -14.359 -12.555 1 77.81 368 ARG B C 1
ATOM 6709 O O . ARG B 1 368 ? 21.906 -15 -12.305 1 77.81 368 ARG B O 1
ATOM 6716 N N . VAL B 1 369 ? 23.734 -14.688 -13.359 1 84.31 369 VAL B N 1
ATOM 6717 C CA . VAL B 1 369 ? 23.688 -15.984 -14.023 1 84.31 369 VAL B CA 1
ATOM 6718 C C . VAL B 1 369 ? 23.406 -17.078 -13 1 84.31 369 VAL B C 1
ATOM 6720 O O . VAL B 1 369 ? 22.703 -18.047 -13.281 1 84.31 369 VAL B O 1
ATOM 6723 N N . GLU B 1 370 ? 23.922 -16.875 -11.82 1 91 370 GLU B N 1
ATOM 6724 C CA . GLU B 1 370 ? 23.812 -17.875 -10.766 1 91 370 GLU B CA 1
ATOM 6725 C C . GLU B 1 370 ? 22.359 -18.156 -10.406 1 91 370 GLU B C 1
ATOM 6727 O O . GLU B 1 370 ? 21.984 -19.297 -10.133 1 91 370 GLU B O 1
ATOM 6732 N N . PHE B 1 371 ? 21.516 -17.188 -10.57 1 93.81 371 PHE B N 1
ATOM 6733 C CA . PHE B 1 371 ? 20.141 -17.375 -10.117 1 93.81 371 PHE B CA 1
ATOM 6734 C C . PHE B 1 371 ? 19.188 -17.422 -11.305 1 93.81 371 PHE B C 1
ATOM 6736 O O . PHE B 1 371 ? 17.984 -17.625 -11.125 1 93.81 371 PHE B O 1
ATOM 6743 N N . SER B 1 372 ? 19.75 -17.266 -12.469 1 93.5 372 SER B N 1
ATOM 6744 C CA . SER B 1 372 ? 18.906 -17.297 -13.672 1 93.5 372 SER B CA 1
ATOM 6745 C C . SER B 1 372 ? 18.531 -18.734 -14.023 1 93.5 372 SER B C 1
ATOM 6747 O O . SER B 1 372 ? 19.328 -19.656 -13.875 1 93.5 372 SER B O 1
ATOM 6749 N N . ALA B 1 373 ? 17.391 -18.906 -14.562 1 96.19 373 ALA B N 1
ATOM 6750 C CA . ALA B 1 373 ? 16.953 -20.203 -15.07 1 96.19 373 ALA B CA 1
ATOM 6751 C C . ALA B 1 373 ? 17.703 -20.578 -16.344 1 96.19 373 ALA B C 1
ATOM 6753 O O . ALA B 1 373 ? 18.203 -19.703 -17.062 1 96.19 373 ALA B O 1
ATOM 6754 N N . PRO B 1 374 ? 17.812 -21.844 -16.641 1 96.56 374 PRO B N 1
ATOM 6755 C CA . PRO B 1 374 ? 18.562 -22.297 -17.812 1 96.56 374 PRO B CA 1
ATOM 6756 C C . PRO B 1 374 ? 18.109 -21.625 -19.109 1 96.56 374 PRO B C 1
ATOM 6758 O O . PRO B 1 374 ? 18.953 -21.172 -19.906 1 96.56 374 PRO B O 1
ATOM 6761 N N . GLU B 1 375 ? 16.812 -21.484 -19.359 1 95.06 375 GLU B N 1
ATOM 6762 C CA . GLU B 1 375 ? 16.312 -20.891 -20.594 1 95.06 375 GLU B CA 1
ATOM 6763 C C . GLU B 1 375 ? 16.719 -19.422 -20.719 1 95.06 375 GLU B C 1
ATOM 6765 O O . GLU B 1 375 ? 16.734 -18.875 -21.828 1 95.06 375 GLU B O 1
ATOM 6770 N N . CYS B 1 376 ? 17.047 -18.781 -19.594 1 93.5 376 CYS B N 1
ATOM 6771 C CA . CYS B 1 376 ? 17.406 -17.359 -19.594 1 93.5 376 CYS B CA 1
ATOM 6772 C C . CYS B 1 376 ? 18.891 -17.188 -19.875 1 93.5 376 CYS B C 1
ATOM 6774 O O . CYS B 1 376 ? 19.359 -16.062 -20.047 1 93.5 376 CYS B O 1
ATOM 6776 N N . ILE B 1 377 ? 19.656 -18.297 -19.891 1 93.44 377 ILE B N 1
ATOM 6777 C CA . ILE B 1 377 ? 21.078 -18.203 -20.172 1 93.44 377 ILE B CA 1
ATOM 6778 C C . ILE B 1 377 ? 21.422 -19.062 -21.391 1 93.44 377 ILE B C 1
ATOM 6780 O O . ILE B 1 377 ? 22.531 -19.609 -21.484 1 93.44 377 ILE B O 1
ATOM 6784 N N . GLY B 1 378 ? 20.453 -19.312 -22.141 1 92.81 378 GLY B N 1
ATOM 6785 C CA . GLY B 1 378 ? 20.672 -19.891 -23.453 1 92.81 378 GLY B CA 1
ATOM 6786 C C . GLY B 1 378 ? 20.734 -21.406 -23.453 1 92.81 378 GLY B C 1
ATOM 6787 O O . GLY B 1 378 ? 21.375 -22.016 -24.312 1 92.81 378 GLY B O 1
ATOM 6788 N N . ILE B 1 379 ? 20.203 -22.047 -22.5 1 96.25 379 ILE B N 1
ATOM 6789 C CA . ILE B 1 379 ? 20.125 -23.5 -22.438 1 96.25 379 ILE B CA 1
ATOM 6790 C C . ILE B 1 379 ? 18.703 -23.969 -22.734 1 96.25 379 ILE B C 1
ATOM 6792 O O . ILE B 1 379 ? 17.75 -23.5 -22.125 1 96.25 379 ILE B O 1
ATOM 6796 N N . ASP B 1 380 ? 18.547 -24.875 -23.656 1 95.88 380 ASP B N 1
ATOM 6797 C CA . ASP B 1 380 ? 17.203 -25.328 -24.031 1 95.88 380 ASP B CA 1
ATOM 6798 C C . ASP B 1 380 ? 16.734 -26.438 -23.109 1 95.88 380 ASP B C 1
ATOM 6800 O O . ASP B 1 380 ? 17.453 -26.875 -22.203 1 95.88 380 ASP B O 1
ATOM 6804 N N . PRO B 1 381 ? 15.539 -26.922 -23.25 1 95.38 381 PRO B N 1
ATOM 6805 C CA . PRO B 1 381 ? 14.961 -27.891 -22.312 1 95.38 381 PRO B CA 1
ATOM 6806 C C . PRO B 1 381 ? 15.719 -29.203 -22.297 1 95.38 381 PRO B C 1
ATOM 6808 O O . PRO B 1 381 ? 15.688 -29.922 -21.297 1 95.38 381 PRO B O 1
ATOM 6811 N N . ASP B 1 382 ? 16.406 -29.5 -23.328 1 95.81 382 ASP B N 1
ATOM 6812 C CA . ASP B 1 382 ? 17.141 -30.766 -23.406 1 95.81 382 ASP B CA 1
ATOM 6813 C C . ASP B 1 382 ? 18.578 -30.594 -22.938 1 95.81 382 ASP B C 1
ATOM 6815 O O . ASP B 1 382 ? 19.375 -31.531 -22.984 1 95.81 382 ASP B O 1
ATOM 6819 N N . GLY B 1 383 ? 18.938 -29.391 -22.531 1 96.31 383 GLY B N 1
ATOM 6820 C CA . GLY B 1 383 ? 20.266 -29.141 -21.969 1 96.31 383 GLY B CA 1
ATOM 6821 C C . GLY B 1 383 ? 21.281 -28.688 -23 1 96.31 383 GLY B C 1
ATOM 6822 O O . GLY B 1 383 ? 22.469 -28.578 -22.688 1 96.31 383 GLY B O 1
ATOM 6823 N N . ASN B 1 384 ? 20.812 -28.391 -24.172 1 96.06 384 ASN B N 1
ATOM 6824 C CA . ASN B 1 384 ? 21.719 -27.922 -25.219 1 96.06 384 ASN B CA 1
ATOM 6825 C C . ASN B 1 384 ? 21.781 -26.406 -25.266 1 96.06 384 ASN B C 1
ATOM 6827 O O . ASN B 1 384 ? 20.875 -25.719 -24.797 1 96.06 384 ASN B O 1
ATOM 6831 N N . ASP B 1 385 ? 22.859 -25.922 -25.875 1 93.19 385 ASP B N 1
ATOM 6832 C CA . ASP B 1 385 ? 22.953 -24.484 -26.094 1 93.19 385 ASP B CA 1
ATOM 6833 C C . ASP B 1 385 ? 22.047 -24.062 -27.266 1 93.19 385 ASP B C 1
ATOM 6835 O O . ASP B 1 385 ? 22.094 -24.656 -28.344 1 93.19 385 ASP B O 1
ATOM 6839 N N . ASP B 1 386 ? 21.172 -23.188 -27 1 85.69 386 ASP B N 1
ATOM 6840 C CA . ASP B 1 386 ? 20.297 -22.734 -28.078 1 85.69 386 ASP B CA 1
ATOM 6841 C C . ASP B 1 386 ? 20.688 -21.328 -28.547 1 85.69 386 ASP B C 1
ATOM 6843 O O . ASP B 1 386 ? 20.109 -20.812 -29.5 1 85.69 386 ASP B O 1
ATOM 6847 N N . GLY B 1 387 ? 21.734 -20.719 -27.938 1 81.44 387 GLY B N 1
ATOM 6848 C CA . GLY B 1 387 ? 22.328 -19.469 -28.375 1 81.44 387 GLY B CA 1
ATOM 6849 C C . GLY B 1 387 ? 21.469 -18.266 -28.094 1 81.44 387 GLY B C 1
ATOM 6850 O O . GLY B 1 387 ? 21.812 -17.141 -28.469 1 81.44 387 GLY B O 1
ATOM 6851 N N . MET B 1 388 ? 20.344 -18.406 -27.609 1 82.56 388 MET B N 1
ATOM 6852 C CA . MET B 1 388 ? 19.406 -17.312 -27.359 1 82.56 388 MET B CA 1
ATOM 6853 C C . MET B 1 388 ? 19.062 -17.203 -25.891 1 82.56 388 MET B C 1
ATOM 6855 O O . MET B 1 388 ? 18.719 -18.203 -25.25 1 82.56 388 MET B O 1
ATOM 6859 N N . ASN B 1 389 ? 19.312 -16.031 -25.25 1 82.75 389 ASN B N 1
ATOM 6860 C CA . ASN B 1 389 ? 18.844 -15.758 -23.891 1 82.75 389 ASN B CA 1
ATOM 6861 C C . ASN B 1 389 ? 17.391 -15.32 -23.875 1 82.75 389 ASN B C 1
ATOM 6863 O O . ASN B 1 389 ? 17.047 -14.227 -24.344 1 82.75 389 ASN B O 1
ATOM 6867 N N . HIS B 1 390 ? 16.609 -16.125 -23.391 1 83.06 390 HIS B N 1
ATOM 6868 C CA . HIS B 1 390 ? 15.188 -15.805 -23.344 1 83.06 390 HIS B CA 1
ATOM 6869 C C . HIS B 1 390 ? 14.852 -14.938 -22.141 1 83.06 390 HIS B C 1
ATOM 6871 O O . HIS B 1 390 ? 15.531 -15.016 -21.109 1 83.06 390 HIS B O 1
ATOM 6877 N N . SER B 1 391 ? 13.859 -14.117 -22.281 1 87.56 391 SER B N 1
ATOM 6878 C CA . SER B 1 391 ? 13.359 -13.344 -21.156 1 87.56 391 SER B CA 1
ATOM 6879 C C . SER B 1 391 ? 12.742 -14.25 -20.094 1 87.56 391 SER B C 1
ATOM 6881 O O . SER B 1 391 ? 12.102 -15.25 -20.422 1 87.56 391 SER B O 1
ATOM 6883 N N . PRO B 1 392 ? 12.977 -13.906 -18.844 1 91.69 392 PRO B N 1
ATOM 6884 C CA . PRO B 1 392 ? 12.359 -14.711 -17.797 1 91.69 392 PRO B CA 1
ATOM 6885 C C . PRO B 1 392 ? 10.828 -14.734 -17.875 1 91.69 392 PRO B C 1
ATOM 6887 O O . PRO B 1 392 ? 10.219 -13.758 -18.312 1 91.69 392 PRO B O 1
ATOM 6890 N N . HIS B 1 393 ? 10.297 -15.812 -17.547 1 92.56 393 HIS B N 1
ATOM 6891 C CA . HIS B 1 393 ? 8.852 -16 -17.438 1 92.56 393 HIS B CA 1
ATOM 6892 C C . HIS B 1 393 ? 8.469 -16.625 -16.109 1 92.56 393 HIS B C 1
ATOM 6894 O O . HIS B 1 393 ? 9.32 -16.797 -15.227 1 92.56 393 HIS B O 1
ATOM 6900 N N . PHE B 1 394 ? 7.25 -16.984 -15.836 1 94.19 394 PHE B N 1
ATOM 6901 C CA . PHE B 1 394 ? 6.742 -17.438 -14.547 1 94.19 394 PHE B CA 1
ATOM 6902 C C . PHE B 1 394 ? 7.492 -18.672 -14.078 1 94.19 394 PHE B C 1
ATOM 6904 O O . PHE B 1 394 ? 7.863 -18.766 -12.906 1 94.19 394 PHE B O 1
ATOM 6911 N N . LYS B 1 395 ? 7.758 -19.578 -14.992 1 96.56 395 LYS B N 1
ATOM 6912 C CA . LYS B 1 395 ? 8.469 -20.797 -14.633 1 96.56 395 LYS B CA 1
ATOM 6913 C C . LYS B 1 395 ? 9.93 -20.516 -14.297 1 96.56 395 LYS B C 1
ATOM 6915 O O . LYS B 1 395 ? 10.539 -21.234 -13.508 1 96.56 395 LYS B O 1
ATOM 6920 N N . SER B 1 396 ? 10.492 -19.453 -14.961 1 96.19 396 SER B N 1
ATOM 6921 C CA . SER B 1 396 ? 11.844 -19.031 -14.617 1 96.19 396 SER B CA 1
ATOM 6922 C C . SER B 1 396 ? 11.93 -18.562 -13.172 1 96.19 396 SER B C 1
ATOM 6924 O O . SER B 1 396 ? 12.914 -18.828 -12.477 1 96.19 396 SER B O 1
ATOM 6926 N N . ASP B 1 397 ? 10.867 -17.859 -12.742 1 96.69 397 ASP B N 1
ATOM 6927 C CA . ASP B 1 397 ? 10.797 -17.406 -11.359 1 96.69 397 ASP B CA 1
ATOM 6928 C C . ASP B 1 397 ? 10.797 -18.594 -10.398 1 96.69 397 ASP B C 1
ATOM 6930 O O . ASP B 1 397 ? 11.398 -18.531 -9.32 1 96.69 397 ASP B O 1
ATOM 6934 N N . VAL B 1 398 ? 10.125 -19.672 -10.781 1 98.62 398 VAL B N 1
ATOM 6935 C CA . VAL B 1 398 ? 10.07 -20.859 -9.938 1 98.62 398 VAL B CA 1
ATOM 6936 C C . VAL B 1 398 ? 11.477 -21.438 -9.766 1 98.62 398 VAL B C 1
ATOM 6938 O O . VAL B 1 398 ? 11.875 -21.797 -8.648 1 98.62 398 VAL B O 1
ATOM 6941 N N . TYR B 1 399 ? 12.219 -21.5 -10.859 1 98.31 399 TYR B N 1
ATOM 6942 C CA . TYR B 1 399 ? 13.602 -21.953 -10.812 1 98.31 399 TYR B CA 1
ATOM 6943 C C . TYR B 1 399 ? 14.438 -21.094 -9.883 1 98.31 399 TYR B C 1
ATOM 6945 O O . TYR B 1 399 ? 15.094 -21.594 -8.969 1 98.31 399 TYR B O 1
ATOM 6953 N N . SER B 1 400 ? 14.367 -19.781 -10.148 1 97.5 400 SER B N 1
ATOM 6954 C CA . SER B 1 400 ? 15.156 -18.828 -9.367 1 97.5 400 SER B CA 1
ATOM 6955 C C . SER B 1 400 ? 14.766 -18.891 -7.891 1 97.5 400 SER B C 1
ATOM 6957 O O . SER B 1 400 ? 15.617 -18.734 -7.016 1 97.5 400 SER B O 1
ATOM 6959 N N . PHE B 1 401 ? 13.523 -19.109 -7.621 1 98.62 401 PHE B N 1
ATOM 6960 C CA . PHE B 1 401 ? 13.062 -19.203 -6.242 1 98.62 401 PHE B CA 1
ATOM 6961 C C . PHE B 1 401 ? 13.609 -20.469 -5.578 1 98.62 401 PHE B C 1
ATOM 6963 O O . PHE B 1 401 ? 13.953 -20.453 -4.395 1 98.62 401 PHE B O 1
ATOM 6970 N N . GLY B 1 402 ? 13.641 -21.578 -6.316 1 98.69 402 GLY B N 1
ATOM 6971 C CA . GLY B 1 402 ? 14.289 -22.766 -5.793 1 98.69 402 GLY B CA 1
ATOM 6972 C C . GLY B 1 402 ? 15.727 -22.531 -5.367 1 98.69 402 GLY B C 1
ATOM 6973 O O . GLY B 1 402 ? 16.141 -22.969 -4.293 1 98.69 402 GLY B O 1
ATOM 6974 N N . LEU B 1 403 ? 16.453 -21.797 -6.195 1 98.12 403 LEU B N 1
ATOM 6975 C CA . LEU B 1 403 ? 17.828 -21.453 -5.863 1 98.12 403 LEU B CA 1
ATOM 6976 C C . LEU B 1 403 ? 17.875 -20.531 -4.648 1 98.12 403 LEU B C 1
ATOM 6978 O O . LEU B 1 403 ? 18.828 -20.609 -3.854 1 98.12 403 LEU B O 1
ATOM 6982 N N . THR B 1 404 ? 16.891 -19.656 -4.516 1 98.06 404 THR B N 1
ATOM 6983 C CA . THR B 1 404 ? 16.812 -18.766 -3.361 1 98.06 404 THR B CA 1
ATOM 6984 C C . THR B 1 404 ? 16.609 -19.562 -2.078 1 98.06 404 THR B C 1
ATOM 6986 O O . THR B 1 404 ? 17.219 -19.25 -1.047 1 98.06 404 THR B O 1
ATOM 6989 N N . ILE B 1 405 ? 15.727 -20.578 -2.16 1 98.38 405 ILE B N 1
ATOM 6990 C CA . ILE B 1 405 ? 15.523 -21.469 -1.018 1 98.38 405 ILE B CA 1
ATOM 6991 C C . ILE B 1 405 ? 16.844 -22.125 -0.627 1 98.38 405 ILE B C 1
ATOM 6993 O O . ILE B 1 405 ? 17.219 -22.125 0.547 1 98.38 405 ILE B O 1
ATOM 6997 N N . LEU B 1 406 ? 17.547 -22.609 -1.629 1 97.38 406 LEU B N 1
ATOM 6998 C CA . LEU B 1 406 ? 18.844 -23.234 -1.394 1 97.38 406 LEU B CA 1
ATOM 6999 C C . LEU B 1 406 ? 19.812 -22.25 -0.744 1 97.38 406 LEU B C 1
ATOM 7001 O O . LEU B 1 406 ? 20.484 -22.594 0.228 1 97.38 406 LEU B O 1
ATOM 7005 N N . GLU B 1 407 ? 19.844 -21.078 -1.246 1 97.25 407 GLU B N 1
ATOM 7006 C CA . GLU B 1 407 ? 20.703 -20.031 -0.714 1 97.25 407 GLU B CA 1
ATOM 7007 C C . GLU B 1 407 ? 20.391 -19.734 0.749 1 97.25 407 GLU B C 1
ATOM 7009 O O . GLU B 1 407 ? 21.281 -19.641 1.583 1 97.25 407 GLU B O 1
ATOM 7014 N N . ALA B 1 408 ? 19.156 -19.594 1.062 1 97.5 408 ALA B N 1
ATOM 7015 C CA . ALA B 1 408 ? 18.719 -19.234 2.402 1 97.5 408 ALA B CA 1
ATOM 7016 C C . ALA B 1 408 ? 19.094 -20.297 3.42 1 97.5 408 ALA B C 1
ATOM 7018 O O . ALA B 1 408 ? 19.469 -19.984 4.551 1 97.5 408 ALA B O 1
ATOM 7019 N N . PHE B 1 409 ? 18.984 -21.531 3.043 1 96.19 409 PHE B N 1
ATOM 7020 C CA . PHE B 1 409 ? 19.25 -22.625 3.975 1 96.19 409 PHE B CA 1
ATOM 7021 C C . PHE B 1 409 ? 20.734 -22.859 4.129 1 96.19 409 PHE B C 1
ATOM 7023 O O . PHE B 1 409 ? 21.219 -23.172 5.227 1 96.19 409 PHE B O 1
ATOM 7030 N N . THR B 1 410 ? 21.469 -22.672 3.045 1 95 410 THR B N 1
ATOM 7031 C CA . THR B 1 410 ? 22.906 -22.906 3.115 1 95 410 THR B CA 1
ATOM 7032 C C . THR B 1 410 ? 23.641 -21.656 3.582 1 95 410 THR B C 1
ATOM 7034 O O . THR B 1 410 ? 24.812 -21.703 3.945 1 95 410 THR B O 1
ATOM 7037 N N . LYS B 1 411 ? 22.906 -20.547 3.504 1 95.62 411 LYS B N 1
ATOM 7038 C CA . LYS B 1 411 ? 23.438 -19.234 3.857 1 95.62 411 LYS B CA 1
ATOM 7039 C C . LYS B 1 411 ? 24.672 -18.906 3.01 1 95.62 411 LYS B C 1
ATOM 7041 O O . LYS B 1 411 ? 25.656 -18.359 3.52 1 95.62 411 LYS B O 1
ATOM 7046 N N . ASN B 1 412 ? 24.562 -19.359 1.767 1 92.06 412 ASN B N 1
ATOM 7047 C CA . ASN B 1 412 ? 25.625 -19.156 0.786 1 92.06 412 ASN B CA 1
ATOM 7048 C C . ASN B 1 412 ? 25.078 -19.219 -0.641 1 92.06 412 ASN B C 1
ATOM 7050 O O . ASN B 1 412 ? 24.016 -19.781 -0.886 1 92.06 412 ASN B O 1
ATOM 7054 N N . ASP B 1 413 ? 25.875 -18.625 -1.526 1 91.88 413 ASP B N 1
ATOM 7055 C CA . ASP B 1 413 ? 25.547 -18.797 -2.939 1 91.88 413 ASP B CA 1
ATOM 7056 C C . ASP B 1 413 ? 25.562 -20.266 -3.328 1 91.88 413 ASP B C 1
ATOM 7058 O O . ASP B 1 413 ? 26.547 -20.969 -3.066 1 91.88 413 ASP B O 1
ATOM 7062 N N . PRO B 1 414 ? 24.5 -20.734 -3.904 1 92.31 414 PRO B N 1
ATOM 7063 C CA . PRO B 1 414 ? 24.422 -22.156 -4.266 1 92.31 414 PRO B CA 1
ATOM 7064 C C . PRO B 1 414 ? 25.578 -22.594 -5.164 1 92.31 414 PRO B C 1
ATOM 7066 O O . PRO B 1 414 ? 25.891 -23.781 -5.242 1 92.31 414 PRO B O 1
ATOM 7069 N N . PHE B 1 415 ? 26.25 -21.672 -5.832 1 94.25 415 PHE B N 1
ATOM 7070 C CA . PHE B 1 415 ? 27.281 -22.016 -6.793 1 94.25 415 PHE B CA 1
ATOM 7071 C C . PHE B 1 415 ? 28.625 -21.406 -6.379 1 94.25 415 PHE B C 1
ATOM 7073 O O . PHE B 1 415 ? 29.484 -21.141 -7.227 1 94.25 415 PHE B O 1
ATOM 7080 N N . GLN B 1 416 ? 28.719 -21.156 -5.152 1 90.69 416 GLN B N 1
ATOM 7081 C CA . GLN B 1 416 ? 29.953 -20.547 -4.664 1 90.69 416 GLN B CA 1
ATOM 7082 C C . GLN B 1 416 ? 31.172 -21.344 -5.133 1 90.69 416 GLN B C 1
ATOM 7084 O O . GLN B 1 416 ? 31.219 -22.562 -4.984 1 90.69 416 GLN B O 1
ATOM 7089 N N . GLY B 1 417 ? 32.125 -20.656 -5.711 1 89.44 417 GLY B N 1
ATOM 7090 C CA . GLY B 1 417 ? 33.406 -21.266 -6.113 1 89.44 417 GLY B CA 1
ATOM 7091 C C . GLY B 1 417 ? 33.312 -21.938 -7.469 1 89.44 417 GLY B C 1
ATOM 7092 O O . GLY B 1 417 ? 34.344 -22.438 -7.977 1 89.44 417 GLY B O 1
ATOM 7093 N N . GLN B 1 418 ? 32.219 -22 -8.094 1 92.69 418 GLN B N 1
ATOM 7094 C CA . GLN B 1 418 ? 32.062 -22.641 -9.391 1 92.69 418 GLN B CA 1
ATOM 7095 C C . GLN B 1 418 ? 32.312 -21.656 -10.531 1 92.69 418 GLN B C 1
ATOM 7097 O O . GLN B 1 418 ? 31.984 -20.484 -10.414 1 92.69 418 GLN B O 1
ATOM 7102 N N . SER B 1 419 ? 32.844 -22.109 -11.602 1 93.94 419 SER B N 1
ATOM 7103 C CA . SER B 1 419 ? 32.969 -21.312 -12.82 1 93.94 419 SER B CA 1
ATOM 7104 C C . SER B 1 419 ? 31.641 -21.188 -13.555 1 93.94 419 SER B C 1
ATOM 7106 O O . SER B 1 419 ? 30.719 -21.953 -13.289 1 93.94 419 SER B O 1
ATOM 7108 N N . LEU B 1 420 ? 31.578 -20.281 -14.469 1 92.06 420 LEU B N 1
ATOM 7109 C CA . LEU B 1 420 ? 30.375 -20.109 -15.273 1 92.06 420 LEU B CA 1
ATOM 7110 C C . LEU B 1 420 ? 30.062 -21.359 -16.078 1 92.06 420 LEU B C 1
ATOM 7112 O O . LEU B 1 420 ? 28.906 -21.75 -16.219 1 92.06 420 LEU B O 1
ATOM 7116 N N . SER B 1 421 ? 31.141 -21.953 -16.547 1 93.69 421 SER B N 1
ATOM 7117 C CA . SER B 1 421 ? 30.969 -23.188 -17.312 1 93.69 421 SER B CA 1
ATOM 7118 C C . SER B 1 421 ? 30.406 -24.297 -16.438 1 93.69 421 SER B C 1
ATOM 7120 O O . SER B 1 421 ? 29.516 -25.047 -16.875 1 93.69 421 SER B O 1
ATOM 7122 N N . ASP B 1 422 ? 30.906 -24.375 -15.273 1 95.69 422 ASP B N 1
ATOM 7123 C CA . ASP B 1 422 ? 30.438 -25.391 -14.336 1 95.69 422 ASP B CA 1
ATOM 7124 C C . ASP B 1 422 ? 28.969 -25.156 -13.969 1 95.69 422 ASP B C 1
ATOM 7126 O O . ASP B 1 422 ? 28.188 -26.109 -13.875 1 95.69 422 ASP B O 1
ATOM 7130 N N . ILE B 1 423 ? 28.656 -23.922 -13.75 1 96 423 ILE B N 1
ATOM 7131 C CA . ILE B 1 423 ? 27.281 -23.562 -13.398 1 96 423 ILE B CA 1
ATOM 7132 C C . ILE B 1 423 ? 26.328 -24 -14.516 1 96 423 ILE B C 1
ATOM 7134 O O . ILE B 1 423 ? 25.297 -24.609 -14.25 1 96 423 ILE B O 1
ATOM 7138 N N . ARG B 1 424 ? 26.672 -23.703 -15.719 1 95 424 ARG B N 1
ATOM 7139 C CA . ARG B 1 424 ? 25.859 -24.094 -16.875 1 95 424 ARG B CA 1
ATOM 7140 C C . ARG B 1 424 ? 25.703 -25.609 -16.953 1 95 424 ARG B C 1
ATOM 7142 O O . ARG B 1 424 ? 24.609 -26.109 -17.219 1 95 424 ARG B O 1
ATOM 7149 N N . ASP B 1 425 ? 26.75 -26.312 -16.672 1 96.38 425 ASP B N 1
ATOM 7150 C CA . ASP B 1 425 ? 26.719 -27.766 -16.719 1 96.38 425 ASP B CA 1
ATOM 7151 C C . ASP B 1 425 ? 25.797 -28.344 -15.648 1 96.38 425 ASP B C 1
ATOM 7153 O O . ASP B 1 425 ? 25.047 -29.281 -15.906 1 96.38 425 ASP B O 1
ATOM 7157 N N . ILE B 1 426 ? 25.891 -27.797 -14.531 1 96.81 426 ILE B N 1
ATOM 7158 C CA . ILE B 1 426 ? 25.047 -28.219 -13.422 1 96.81 426 ILE B CA 1
ATOM 7159 C C . ILE B 1 426 ? 23.578 -27.984 -13.773 1 96.81 426 ILE B C 1
ATOM 7161 O O . ILE B 1 426 ? 22.734 -28.859 -13.586 1 96.81 426 ILE B O 1
ATOM 7165 N N . LYS B 1 427 ? 23.281 -26.828 -14.336 1 96.75 427 LYS B N 1
ATOM 7166 C CA . LYS B 1 427 ? 21.906 -26.438 -14.664 1 96.75 427 LYS B CA 1
ATOM 7167 C C . LYS B 1 427 ? 21.359 -27.297 -15.805 1 96.75 427 LYS B C 1
ATOM 7169 O O . LYS B 1 427 ? 20.219 -27.766 -15.742 1 96.75 427 LYS B O 1
ATOM 7174 N N . ARG B 1 428 ? 22.156 -27.516 -16.875 1 96.31 428 ARG B N 1
ATOM 7175 C CA . ARG B 1 428 ? 21.672 -28.219 -18.062 1 96.31 428 ARG B CA 1
ATOM 7176 C C . ARG B 1 428 ? 21.453 -29.703 -17.75 1 96.31 428 ARG B C 1
ATOM 7178 O O . ARG B 1 428 ? 20.641 -30.359 -18.391 1 96.31 428 ARG B O 1
ATOM 7185 N N . SER B 1 429 ? 22.188 -30.219 -16.672 1 96.88 429 SER B N 1
ATOM 7186 C CA . SER B 1 429 ? 22.141 -31.641 -16.375 1 96.88 429 SER B CA 1
ATOM 7187 C C . SER B 1 429 ? 21.359 -31.938 -15.102 1 96.88 429 SER B C 1
ATOM 7189 O O . SER B 1 429 ? 21.328 -33.062 -14.633 1 96.88 429 SER B O 1
ATOM 7191 N N . ASN B 1 430 ? 20.734 -30.938 -14.531 1 96.69 430 ASN B N 1
ATOM 7192 C CA . ASN B 1 430 ? 19.984 -31.078 -13.289 1 96.69 430 ASN B CA 1
ATOM 7193 C C . ASN B 1 430 ? 20.844 -31.719 -12.195 1 96.69 430 ASN B C 1
ATOM 7195 O O . ASN B 1 430 ? 20.422 -32.688 -11.555 1 96.69 430 ASN B O 1
ATOM 7199 N N . LEU B 1 431 ? 22.031 -31.188 -11.875 1 94.56 431 LEU B N 1
ATOM 7200 C CA . LEU B 1 431 ? 23 -31.828 -11 1 94.56 431 LEU B CA 1
ATOM 7201 C C . LEU B 1 431 ? 23.172 -31.047 -9.703 1 94.56 431 LEU B C 1
ATOM 7203 O O . LEU B 1 431 ? 24.203 -31.141 -9.047 1 94.56 431 LEU B O 1
ATOM 7207 N N . LEU B 1 432 ? 22.203 -30.234 -9.367 1 95.44 432 LEU B N 1
ATOM 7208 C CA . LEU B 1 432 ? 22.266 -29.609 -8.055 1 95.44 432 LEU B CA 1
ATOM 7209 C C . LEU B 1 432 ? 22.359 -30.656 -6.945 1 95.44 432 LEU B C 1
ATOM 7211 O O . LEU B 1 432 ? 21.703 -31.688 -7.008 1 95.44 432 LEU B O 1
ATOM 7215 N N . GLN B 1 433 ? 23.172 -30.375 -5.945 1 93.88 433 GLN B N 1
ATOM 7216 C CA . GLN B 1 433 ? 23.406 -31.344 -4.879 1 93.88 433 GLN B CA 1
ATOM 7217 C C . GLN B 1 433 ? 22.609 -30.969 -3.627 1 93.88 433 GLN B C 1
ATOM 7219 O O . GLN B 1 433 ? 22.453 -29.797 -3.303 1 93.88 433 GLN B O 1
ATOM 7224 N N . GLN B 1 434 ? 22.172 -32 -2.971 1 95.94 434 GLN B N 1
ATOM 7225 C CA . GLN B 1 434 ? 21.469 -31.781 -1.709 1 95.94 434 GLN B CA 1
ATOM 7226 C C . GLN B 1 434 ? 22.406 -31.266 -0.633 1 95.94 434 GLN B C 1
ATOM 7228 O O . GLN B 1 434 ? 23.406 -31.906 -0.312 1 95.94 434 GLN B O 1
ATOM 7233 N N . PRO B 1 435 ? 22.094 -30.156 -0.087 1 95.44 435 PRO B N 1
ATOM 7234 C CA . PRO B 1 435 ? 22.938 -29.688 1.019 1 95.44 435 PRO B CA 1
ATOM 7235 C C . PRO B 1 435 ? 22.672 -30.438 2.322 1 95.44 435 PRO B C 1
ATOM 7237 O O . PRO B 1 435 ? 21.594 -31 2.502 1 95.44 435 PRO B O 1
ATOM 7240 N N . LYS B 1 436 ? 23.562 -30.391 3.254 1 94.19 436 LYS B N 1
ATOM 7241 C CA . LYS B 1 436 ? 23.438 -31.062 4.543 1 94.19 436 LYS B CA 1
ATOM 7242 C C . LYS B 1 436 ? 22.328 -30.453 5.379 1 94.19 436 LYS B C 1
ATOM 7244 O O . LYS B 1 436 ? 21.734 -31.125 6.223 1 94.19 436 LYS B O 1
ATOM 7249 N N . GLU B 1 437 ? 22 -29.219 5.043 1 94 437 GLU B N 1
ATOM 7250 C CA . GLU B 1 437 ? 21.031 -28.453 5.82 1 94 437 GLU B CA 1
ATOM 7251 C C . GLU B 1 437 ? 19.609 -28.844 5.441 1 94 437 GLU B C 1
ATOM 7253 O O . GLU B 1 437 ? 18.656 -28.453 6.129 1 94 437 GLU B O 1
ATOM 7258 N N . MET B 1 438 ? 19.453 -29.672 4.406 1 95 438 MET B N 1
ATOM 7259 C CA . MET B 1 438 ? 18.109 -30 3.955 1 95 438 MET B CA 1
ATOM 7260 C C . MET B 1 438 ? 17.828 -31.5 4.082 1 95 438 MET B C 1
ATOM 7262 O O . MET B 1 438 ? 18.672 -32.312 3.703 1 95 438 MET B O 1
ATOM 7266 N N . ASN B 1 439 ? 16.688 -31.797 4.637 1 93.38 439 ASN B N 1
ATOM 7267 C CA . ASN B 1 439 ? 16.25 -33.188 4.613 1 93.38 439 ASN B CA 1
ATOM 7268 C C . ASN B 1 439 ? 15.695 -33.562 3.244 1 93.38 439 ASN B C 1
ATOM 7270 O O . ASN B 1 439 ? 15.625 -32.75 2.338 1 93.38 439 ASN B O 1
ATOM 7274 N N . ASN B 1 440 ? 15.305 -34.75 3.066 1 91.06 440 ASN B N 1
ATOM 7275 C CA . ASN B 1 440 ? 14.891 -35.281 1.773 1 91.06 440 ASN B CA 1
ATOM 7276 C C . ASN B 1 440 ? 13.633 -34.594 1.262 1 91.06 440 ASN B C 1
ATOM 7278 O O . ASN B 1 440 ? 13.531 -34.281 0.075 1 91.06 440 ASN B O 1
ATOM 7282 N N . GLN B 1 441 ? 12.75 -34.375 2.135 1 87.88 441 GLN B N 1
ATOM 7283 C CA . GLN B 1 441 ? 11.484 -33.75 1.731 1 87.88 441 GLN B CA 1
ATOM 7284 C C . GLN B 1 441 ? 11.711 -32.344 1.201 1 87.88 441 GLN B C 1
ATOM 7286 O O . GLN B 1 441 ? 11.18 -31.984 0.147 1 87.88 441 GLN B O 1
ATOM 7291 N N . ASP B 1 442 ? 12.523 -31.594 1.943 1 93.62 442 ASP B N 1
ATOM 7292 C CA . ASP B 1 442 ? 12.859 -30.234 1.533 1 93.62 442 ASP B CA 1
ATOM 7293 C C . ASP B 1 442 ? 13.57 -30.219 0.184 1 93.62 442 ASP B C 1
ATOM 7295 O O . ASP B 1 442 ? 13.234 -29.438 -0.7 1 93.62 442 ASP B O 1
ATOM 7299 N N . TRP B 1 443 ? 14.445 -31.125 0.131 1 95.12 443 TRP B N 1
ATOM 7300 C CA . TRP B 1 443 ? 15.297 -31.188 -1.054 1 95.12 443 TRP B CA 1
ATOM 7301 C C . TRP B 1 443 ? 14.492 -31.609 -2.279 1 95.12 443 TRP B C 1
ATOM 7303 O O . TRP B 1 443 ? 14.727 -31.109 -3.383 1 95.12 443 TRP B O 1
ATOM 7313 N N . ASN B 1 444 ? 13.586 -32.5 -2.111 1 93.56 444 ASN B N 1
ATOM 7314 C CA . ASN B 1 444 ? 12.75 -32.969 -3.215 1 93.56 444 ASN B CA 1
ATOM 7315 C C . ASN B 1 444 ? 12.016 -31.797 -3.875 1 93.56 444 ASN B C 1
ATOM 7317 O O . ASN B 1 444 ? 11.938 -31.719 -5.102 1 93.56 444 ASN B O 1
ATOM 7321 N N . LEU B 1 445 ? 11.523 -30.922 -3.082 1 96.25 445 LEU B N 1
ATOM 7322 C CA . LEU B 1 445 ? 10.828 -29.75 -3.623 1 96.25 445 LEU B CA 1
ATOM 7323 C C . LEU B 1 445 ? 11.773 -28.891 -4.449 1 96.25 445 LEU B C 1
ATOM 7325 O O . LEU B 1 445 ? 11.453 -28.516 -5.578 1 96.25 445 LEU B O 1
ATOM 7329 N N . VAL B 1 446 ? 12.961 -28.594 -3.902 1 97.81 446 VAL B N 1
ATOM 7330 C CA . VAL B 1 446 ? 13.93 -27.734 -4.57 1 97.81 446 VAL B CA 1
ATOM 7331 C C . VAL B 1 446 ? 14.352 -28.359 -5.898 1 97.81 446 VAL B C 1
ATOM 7333 O O . VAL B 1 446 ? 14.438 -27.656 -6.918 1 97.81 446 VAL B O 1
ATOM 7336 N N . GLN B 1 447 ? 14.547 -29.609 -5.895 1 96.19 447 GLN B N 1
ATOM 7337 C CA . GLN B 1 447 ? 14.945 -30.328 -7.109 1 96.19 447 GLN B CA 1
ATOM 7338 C C . GLN B 1 447 ? 13.875 -30.188 -8.195 1 96.19 447 GLN B C 1
ATOM 7340 O O . GLN B 1 447 ? 14.203 -30.016 -9.367 1 96.19 447 GLN B O 1
ATOM 7345 N N . GLU B 1 448 ? 12.656 -30.312 -7.781 1 96.25 448 GLU B N 1
ATOM 7346 C CA . GLU B 1 448 ? 11.539 -30.234 -8.727 1 96.25 448 GLU B CA 1
ATOM 7347 C C . GLU B 1 448 ? 11.383 -28.828 -9.273 1 96.25 448 GLU B C 1
ATOM 7349 O O . GLU B 1 448 ? 10.906 -28.641 -10.391 1 96.25 448 GLU B O 1
ATOM 7354 N N . MET B 1 449 ? 11.766 -27.812 -8.531 1 98.19 449 MET B N 1
ATOM 7355 C CA . MET B 1 449 ? 11.695 -26.422 -8.945 1 98.19 449 MET B CA 1
ATOM 7356 C C . MET B 1 449 ? 12.82 -26.094 -9.922 1 98.19 449 MET B C 1
ATOM 7358 O O . MET B 1 449 ? 12.672 -25.203 -10.766 1 98.19 449 MET B O 1
ATOM 7362 N N . CYS B 1 450 ? 13.922 -26.844 -9.781 1 98.25 450 CYS B N 1
ATOM 7363 C CA . CYS B 1 450 ? 15.148 -26.469 -10.477 1 98.25 450 CYS B CA 1
ATOM 7364 C C . CYS B 1 450 ? 15.484 -27.484 -11.57 1 98.25 450 CYS B C 1
ATOM 7366 O O . CYS B 1 450 ? 16.625 -27.938 -11.664 1 98.25 450 CYS B O 1
ATOM 7368 N N . LEU B 1 451 ? 14.531 -27.766 -12.367 1 97.81 451 LEU B N 1
ATOM 7369 C CA . LEU B 1 451 ? 14.75 -28.625 -13.523 1 97.81 451 LEU B CA 1
ATOM 7370 C C . LEU B 1 451 ? 15.086 -27.781 -14.758 1 97.81 451 LEU B C 1
ATOM 7372 O O . LEU B 1 451 ? 14.57 -26.688 -14.93 1 97.81 451 LEU B O 1
ATOM 7376 N N . CYS B 1 452 ? 15.898 -28.297 -15.625 1 97.88 452 CYS B N 1
ATOM 7377 C CA . CYS B 1 452 ? 16.312 -27.609 -16.844 1 97.88 452 CYS B CA 1
ATOM 7378 C C . CYS B 1 452 ? 15.125 -27.297 -17.734 1 97.88 452 CYS B C 1
ATOM 7380 O O . CYS B 1 452 ? 14.992 -26.172 -18.219 1 97.88 452 CYS B O 1
ATOM 7382 N N . ASP B 1 453 ? 14.281 -28.297 -17.938 1 97 453 ASP B N 1
ATOM 7383 C CA . ASP B 1 453 ? 13.07 -28.109 -18.734 1 97 453 ASP B CA 1
ATOM 7384 C C . ASP B 1 453 ? 11.992 -27.391 -17.953 1 97 453 ASP B C 1
ATOM 7386 O O . ASP B 1 453 ? 11.43 -27.938 -17 1 97 453 ASP B O 1
ATOM 7390 N N . PRO B 1 454 ? 11.672 -26.172 -18.344 1 96.62 454 PRO B N 1
ATOM 7391 C CA . PRO B 1 454 ? 10.688 -25.406 -17.562 1 96.62 454 PRO B CA 1
ATOM 7392 C C . PRO B 1 454 ? 9.336 -26.109 -17.484 1 96.62 454 PRO B C 1
ATOM 7394 O O . PRO B 1 454 ? 8.625 -25.953 -16.484 1 96.62 454 PRO B O 1
ATOM 7397 N N . ASP B 1 455 ? 8.953 -26.953 -18.406 1 94.44 455 ASP B N 1
ATOM 7398 C CA . ASP B 1 455 ? 7.633 -27.578 -18.453 1 94.44 455 ASP B CA 1
ATOM 7399 C C . ASP B 1 455 ? 7.551 -28.75 -17.484 1 94.44 455 ASP B C 1
ATOM 7401 O O . ASP B 1 455 ? 6.465 -29.266 -17.203 1 94.44 455 ASP B O 1
ATOM 7405 N N . LYS B 1 456 ? 8.688 -29.109 -16.922 1 95 456 LYS B N 1
ATOM 7406 C CA . LYS B 1 456 ? 8.711 -30.219 -15.961 1 95 456 LYS B CA 1
ATOM 7407 C C . LYS B 1 456 ? 8.773 -29.703 -14.531 1 95 456 LYS B C 1
ATOM 7409 O O . LYS B 1 456 ? 8.672 -30.484 -13.578 1 95 456 LYS B O 1
ATOM 7414 N N . ARG B 1 457 ? 8.906 -28.422 -14.391 1 97 457 ARG B N 1
ATOM 7415 C CA . ARG B 1 457 ? 8.984 -27.828 -13.055 1 97 457 ARG B CA 1
ATOM 7416 C C . ARG B 1 457 ? 7.613 -27.828 -12.383 1 97 457 ARG B C 1
ATOM 7418 O O . ARG B 1 457 ? 6.586 -27.734 -13.055 1 97 457 ARG B O 1
ATOM 7425 N N . VAL B 1 458 ? 7.559 -27.906 -11.109 1 96.94 458 VAL B N 1
ATOM 7426 C CA . VAL B 1 458 ? 6.32 -27.812 -10.344 1 96.94 458 VAL B CA 1
ATOM 7427 C C . VAL B 1 458 ? 5.773 -26.391 -10.438 1 96.94 458 VAL B C 1
ATOM 7429 O O . VAL B 1 458 ? 6.523 -25.438 -10.688 1 96.94 458 VAL B O 1
ATOM 7432 N N . SER B 1 459 ? 4.496 -26.25 -10.242 1 97.31 459 SER B N 1
ATOM 7433 C CA . SER B 1 459 ? 3.844 -24.938 -10.281 1 97.31 459 SER B CA 1
ATOM 7434 C C . SER B 1 459 ? 4.125 -24.156 -9.008 1 97.31 459 SER B C 1
ATOM 7436 O O . SER B 1 459 ? 4.41 -24.734 -7.961 1 97.31 459 SER B O 1
ATOM 7438 N N . LEU B 1 460 ? 4.062 -22.859 -9.148 1 98.06 460 LEU B N 1
ATOM 7439 C CA . LEU B 1 460 ? 4.223 -22 -7.973 1 98.06 460 LEU B CA 1
ATOM 7440 C C . LEU B 1 460 ? 3.133 -22.281 -6.945 1 98.06 460 LEU B C 1
ATOM 7442 O O . LEU B 1 460 ? 3.381 -22.219 -5.738 1 98.06 460 LEU B O 1
ATOM 7446 N N . ALA B 1 461 ? 1.938 -22.578 -7.395 1 97.5 461 ALA B N 1
ATOM 7447 C CA . ALA B 1 461 ? 0.84 -22.906 -6.488 1 97.5 461 ALA B CA 1
ATOM 7448 C C . ALA B 1 461 ? 1.197 -24.078 -5.594 1 97.5 461 ALA B C 1
ATOM 7450 O O . ALA B 1 461 ? 0.943 -24.062 -4.387 1 97.5 461 ALA B O 1
ATOM 7451 N N . TYR B 1 462 ? 1.75 -25.078 -6.215 1 97.75 462 TYR B N 1
ATOM 7452 C CA . TYR B 1 462 ? 2.195 -26.234 -5.453 1 97.75 462 TYR B CA 1
ATOM 7453 C C . TYR B 1 462 ? 3.299 -25.859 -4.473 1 97.75 462 TYR B C 1
ATOM 7455 O O . TYR B 1 462 ? 3.295 -26.297 -3.322 1 97.75 462 TYR B O 1
ATOM 7463 N N . VAL B 1 463 ? 4.215 -25.031 -4.938 1 98.56 463 VAL B N 1
ATOM 7464 C CA . VAL B 1 463 ? 5.32 -24.578 -4.102 1 98.56 463 VAL B CA 1
ATOM 7465 C C . VAL B 1 463 ? 4.773 -23.844 -2.871 1 98.56 463 VAL B C 1
ATOM 7467 O O . VAL B 1 463 ? 5.219 -24.109 -1.747 1 98.56 463 VAL B O 1
ATOM 7470 N N . VAL B 1 464 ? 3.838 -22.953 -3.055 1 98.25 464 VAL B N 1
ATOM 7471 C CA . VAL B 1 464 ? 3.227 -22.203 -1.966 1 98.25 464 VAL B CA 1
ATOM 7472 C C . VAL B 1 464 ? 2.619 -23.156 -0.948 1 98.25 464 VAL B C 1
ATOM 7474 O O . VAL B 1 464 ? 2.795 -22.984 0.26 1 98.25 464 VAL B O 1
ATOM 7477 N N . GLU B 1 465 ? 1.961 -24.188 -1.434 1 96.81 465 GLU B N 1
ATOM 7478 C CA . GLU B 1 465 ? 1.333 -25.172 -0.554 1 96.81 465 GLU B CA 1
ATOM 7479 C C . GLU B 1 465 ? 2.375 -25.906 0.277 1 96.81 465 GLU B C 1
ATOM 7481 O O . GLU B 1 465 ? 2.215 -26.062 1.489 1 96.81 465 GLU B O 1
ATOM 7486 N N . GLN B 1 466 ? 3.4 -26.375 -0.389 1 96.81 466 GLN B N 1
ATOM 7487 C CA . GLN B 1 466 ? 4.445 -27.109 0.308 1 96.81 466 GLN B CA 1
ATOM 7488 C C . GLN B 1 466 ? 5.141 -26.234 1.349 1 96.81 466 GLN B C 1
ATOM 7490 O O . GLN B 1 466 ? 5.359 -26.672 2.482 1 96.81 466 GLN B O 1
ATOM 7495 N N . LEU B 1 467 ? 5.434 -25.047 0.949 1 98.06 467 LEU B N 1
ATOM 7496 C CA . LEU B 1 467 ? 6.117 -24.156 1.879 1 98.06 467 LEU B CA 1
ATOM 7497 C C . LEU B 1 467 ? 5.23 -23.828 3.078 1 98.06 467 LEU B C 1
ATOM 7499 O O . LEU B 1 467 ? 5.727 -23.656 4.191 1 98.06 467 LEU B O 1
ATOM 7503 N N . GLY B 1 468 ? 3.934 -23.719 2.797 1 96.75 468 GLY B N 1
ATOM 7504 C CA . GLY B 1 468 ? 3.012 -23.547 3.908 1 96.75 468 GLY B CA 1
ATOM 7505 C C . GLY B 1 468 ? 3.098 -24.672 4.93 1 96.75 468 GLY B C 1
ATOM 7506 O O . GLY B 1 468 ? 3.059 -24.422 6.137 1 96.75 468 GLY B O 1
ATOM 7507 N N . ARG B 1 469 ? 3.301 -25.859 4.473 1 94.38 469 ARG B N 1
ATOM 7508 C CA . ARG B 1 469 ? 3.438 -27.016 5.348 1 94.38 469 ARG B CA 1
ATOM 7509 C C . ARG B 1 469 ? 4.766 -26.984 6.094 1 94.38 469 ARG B C 1
ATOM 7511 O O . ARG B 1 469 ? 4.82 -27.297 7.285 1 94.38 469 ARG B O 1
ATOM 7518 N N . PHE B 1 470 ? 5.793 -26.625 5.332 1 95.81 470 PHE B N 1
ATOM 7519 C CA . PHE B 1 470 ? 7.113 -26.547 5.941 1 95.81 470 PHE B CA 1
ATOM 7520 C C . PHE B 1 470 ? 7.145 -25.5 7.047 1 95.81 470 PHE B C 1
ATOM 7522 O O . PHE B 1 470 ? 7.867 -25.656 8.031 1 95.81 470 PHE B O 1
ATOM 7529 N N . ALA B 1 471 ? 6.367 -24.438 6.914 1 94.75 471 ALA B N 1
ATOM 7530 C CA . ALA B 1 471 ? 6.387 -23.297 7.824 1 94.75 471 ALA B CA 1
ATOM 7531 C C . ALA B 1 471 ? 5.594 -23.594 9.094 1 94.75 471 ALA B C 1
ATOM 7533 O O . ALA B 1 471 ? 5.68 -22.859 10.078 1 94.75 471 ALA B O 1
ATOM 7534 N N . GLU B 1 472 ? 4.723 -24.578 9.102 1 88.12 472 GLU B N 1
ATOM 7535 C CA . GLU B 1 472 ? 3.963 -24.984 10.281 1 88.12 472 GLU B CA 1
ATOM 7536 C C . GLU B 1 472 ? 4.852 -25.688 11.297 1 88.12 472 GLU B C 1
ATOM 7538 O O . GLU B 1 472 ? 4.68 -25.531 12.508 1 88.12 472 GLU B O 1
#

Foldseek 3Di:
DPPPVVPPQPDDVVSLLVLLVVLLVVLLVQLVPDLFCSLVLVLLSVLLVVVSVLLVPDDPPPPLSVVLSVLSSVLSVVLSVLSNVLSVDDQLLVNLVCLVVSLVSSVVSVVSSVVSVVSPVRVPCPRDPPVVVVSVVSSLRRLVCSQDPDPLLVSLLVSLVVAPPVLQSLQVLLLVLPDDDDSNNNSSVSSQVSNCVVVVHHHDHFDNLADRPVQKAFDDDFPDDDVQWTWTWIDHPRDIWIKIKGNDFDDWCRPPPQLVVLQVQDDQAAKHWRHWGDDSRIIMTIIHDAPQAFLLRNLVPDDQLLLLVLLLSNLVSLVSCVVVPWDQQADASNQWGAHPPRRTHGDNGFCTCPVPDPPSPRPNPPHDLLLWALLQVQAAQQLDGNPDRDGDGSLRSLQSSLQRSVCSQVSHRQQPPHDPVRSSVCQSVLPRDDDPSDDPLSVVLSSLSRHNHSVSHDHSVVVSVVSVVSSD/DPPPVVPPQPDDVVSLLVLLVVLLVVLLVQLVPDLFCSLVLVLLSVLLVVVSVLLVPDDPPPPLSVVLSVLSSVLSVVLSVLSCVLSVDDQLLVNLVCLVVSLVSSVVSVVSSVVSVVSPVSVPCPRDPPVVVVSVVSSLRRLVCSQDPDPLLVSLLVSLVVQPPCLQVLQVLLLVLPDDDDSNNNSSVSSQVSNCVVVVHHHDHFDNLADRPVQKAFDDDFPDDDVQWTWTWIDHPRDIWIKIKGNDFDDWCRPPVQLVVLQVQDDQAAKHWSHWGDDSRIIMTIIHDAPQAFLLRNLVPDDQLLLLVLLLSNLVSLVSCVVVPWDQQADASNQWGAHPPRRTHGDNGFCTCPVPPDPSPSPNPPHDLLLWALLQVQAAQQLDGNPDRDGDGSLRSLQSSLQRSVCSQVSHRQQPPHDPVRSSVCQSVLPRDDDPSDDPLSVVLSSLSRHNHSVSHDHSVVVSVSSVVSSD

Radius of gyration: 32.63 Å; Cα contacts (8 Å, |Δi|>4): 1405; chains: 2; bounding box: 65×98×73 Å

Nearest PDB structures (foldseek):
  3kxx-assembly4_D  TM=7.981E-01  e=1.644E-13  Homo sapiens
  5jrs-assembly2_A  TM=8.578E-01  e=7.387E-12  Homo sapiens
  8s3x-assembly1_A  TM=7.115E-01  e=1.590E-09  Homo sapiens
  2r7i-assembly2_B  TM=7.281E-01  e=2.288E-07  Rattus norvegicus
  2r7i-assembly4_D  TM=7.217E-01  e=2.092E-07  Rattus norvegicus

Sequence (944 aa):
MAANLVDLLVPGLGSGLQLVVTTLQTLHTMYSQLHEGKELCTSLHNRLQVFTQELNAIDPQTLQRDAVWSSFAALVHDYSATVNTYASEKNFIKRVVRATKFTEELQVYNERLDGMIKLITVKHAVVVEGWRVQYQQDTAAMMAQLCEMHELQKEIYRAVKQLPTIDDILLVVKRDLHQTPTELDPVLRNIVSVSEKVNNKVVRTPPSWLIAADECELVHPAIDHKGQSQIFAGKWQGVQVAVKKFRVLSRSPVFEKHFSVWRSLLHPHVAQLYGVGSDNGAPFFVYEYASRQSLDRCWGYLSRKQVWQILYQAALGLSYLHARRVVHGNLSSSKLLVADQDKVKLFGFGASYFRADNTSNSLKPTTRVEFSAPECIGIDPDGNDDGMNHSPHFKSDVYSFGLTILEAFTKNDPFQGQSLSDIRDIKRSNLLQQPKEMNNQDWNLVQEMCLCDPDKRVSLAYVVEQLGRFAEMAANLVDLLVPGLGSGLQLVVTTLQTLHTMYSQLHEGKELCTSLHNRLQVFTQELNAIDPQTLQRDAVWSSFAALVHDYSATVNTYASEKNFIKRVVRATKFTEELQVYNERLDGMIKLITVKHAVVVEGWRVQYQQDTAAMMAQLCEMHELQKEIYRAVKQLPTIDDILLVVKRDLHQTPTELDPVLRNIVSVSEKVNNKVVRTPPSWLIAADECELVHPAIDHKGQSQIFAGKWQGVQVAVKKFRVLSRSPVFEKHFSVWRSLLHPHVAQLYGVGSDNGAPFFVYEYASRQSLDRCWGYLSRKQVWQILYQAALGLSYLHARRVVHGNLSSSKLLVADQDKVKLFGFGASYFRADNTSNSLKPTTRVEFSAPECIGIDPDGNDDGMNHSPHFKSDVYSFGLTILEAFTKNDPFQGQSLSDIRDIKRSNLLQQPKEMNNQDWNLVQEMCLCDPDKRVSLAYVVEQLGRFAE

Organism: NCBI:txid53985

Solvent-accessible surface area (backbone atoms only — not comparable to full-atom values): 51332 Å² total; per-residue (Å²): 129,87,70,75,73,73,79,69,70,72,59,49,77,71,41,46,52,51,49,45,53,50,50,53,55,54,43,52,62,52,44,70,68,38,91,58,45,35,65,46,51,48,55,54,49,52,53,52,50,54,48,51,54,53,59,67,67,45,64,86,83,39,72,68,50,60,59,47,48,56,54,48,45,50,49,53,49,53,51,45,52,53,50,48,56,58,61,68,50,80,46,56,63,62,45,60,73,43,42,65,62,52,54,52,52,51,50,38,51,54,50,51,50,52,57,51,52,67,68,45,83,51,87,74,62,74,61,75,76,57,54,60,60,52,48,52,51,30,49,52,49,27,50,46,46,69,58,63,40,84,62,45,68,57,51,49,53,53,31,50,73,70,38,92,49,47,65,55,53,48,38,51,50,42,29,51,63,71,44,79,87,57,87,56,45,68,42,52,52,47,48,52,52,51,47,26,59,75,66,72,45,85,78,71,78,50,59,85,48,57,38,56,52,87,58,46,45,76,41,84,69,62,75,43,78,58,92,63,30,35,30,24,44,27,37,43,75,87,35,72,24,27,33,43,37,36,74,54,74,47,72,60,52,69,79,39,64,64,54,57,52,47,48,67,47,74,47,91,19,33,48,46,48,56,31,26,21,32,53,84,37,17,25,33,38,35,27,62,53,39,84,51,36,28,38,72,76,41,51,91,78,50,52,74,55,53,49,32,40,31,50,27,38,38,40,36,28,51,52,45,35,46,74,70,66,40,34,46,56,44,54,37,38,74,26,28,30,23,30,76,94,61,39,32,21,39,46,74,52,45,46,27,62,73,65,72,72,89,74,73,77,47,67,65,58,81,50,54,69,89,40,46,29,41,46,43,70,14,26,36,60,86,38,42,80,65,84,47,65,41,78,66,41,69,57,32,41,38,21,10,44,26,47,23,53,49,18,62,66,65,72,40,66,84,59,67,94,56,51,72,68,54,50,49,50,32,41,40,64,52,56,79,72,84,53,91,81,46,54,69,72,61,38,50,54,37,52,39,24,45,40,31,28,60,85,72,29,62,52,65,72,46,48,38,53,52,29,50,59,64,36,104,128,89,69,76,72,74,80,69,70,74,57,50,77,72,40,46,52,52,50,47,53,52,51,53,54,55,42,52,62,52,45,70,69,39,90,58,45,35,64,45,52,49,54,54,49,52,53,52,53,53,47,51,54,54,60,67,67,47,63,85,82,39,72,68,51,60,60,48,48,55,55,48,46,51,50,52,49,52,51,45,51,54,51,50,58,57,61,68,50,80,43,55,63,62,46,61,73,42,43,64,61,52,55,52,51,52,51,39,52,55,50,52,49,52,56,51,52,68,68,44,82,52,87,75,62,74,60,75,78,55,54,60,61,53,47,53,51,30,50,52,49,26,49,47,45,69,59,62,40,85,61,45,68,57,50,47,52,52,32,49,73,71,36,92,50,47,64,54,54,48,38,51,49,42,31,53,62,71,43,78,86,57,88,56,45,67,39,50,51,47,48,50,53,51,46,27,60,75,66,72,46,86,79,72,77,50,60,86,49,57,39,55,54,89,58,46,46,75,42,82,70,64,75,42,76,56,92,63,31,35,30,22,44,28,36,42,76,85,35,73,25,28,33,42,35,35,72,55,74,47,72,59,54,69,79,38,64,66,54,57,52,48,47,68,47,73,48,92,21,33,49,44,48,59,32,27,22,34,53,85,37,18,26,32,39,36,27,62,54,40,84,51,36,26,36,72,75,41,50,90,78,50,51,73,55,54,50,31,40,30,51,25,40,41,39,37,28,49,51,45,35,47,76,69,66,39,34,46,58,45,54,39,40,74,27,29,30,23,30,76,94,61,41,30,21,38,47,75,53,47,46,29,68,72,67,72,74,89,77,73,79,51,68,66,59,82,50,53,70,89,40,47,28,41,46,43,71,15,25,37,60,86,37,44,78,64,84,47,64,42,78,66,40,69,57,33,40,36,21,9,43,26,48,23,53,49,18,61,66,66,71,40,66,83,58,67,94,55,50,73,68,52,50,50,50,32,41,41,64,54,55,79,73,81,53,90,82,46,56,69,71,61,40,50,52,36,52,38,24,44,39,32,28,59,86,71,30,62,54,64,69,45,49,38,53,52,30,49,60,64,35,104

Secondary structure (DSSP, 8-state):
----GGGG----HHHHHHHHHHHHHHHHHHHTT-SSSHHHHHHHHHHHHHHHHHHHHS-TT-HHHHHHHHHHHHHHHHHHHHHHHHHT---HHHHHHHHHHHHHHHHHHHHHHHHHHHHS--TT----TTHHHHHHHHHHHHHHHHHS-TTHHHHHHHHHHT-TTHHHHHHHHHHHHTSS--TTHHHHHHHHHHHHHHHT-PPPPPPTTB--GGGEEEEEEEEEEETTEEEEEEEETTEEEEEEEESS----GGG-HHHHHHHH---TTBPPEEEEEEETTEEEEEEE--TT-BHHHHGGG--HHHHHHHHHHHHHHHHHHHHTT------SGGGEEE-GGG-EEE----S----SSS----------GGGS-GGGGTB-TTS-B-S--PPP-HHHHHHHHHHHHHHHHHTS-TTTT--HHHHHHHHHTT-PPPPTT--HHHHHHHHHHS-SSGGGSPPHHHHHHHHHHHH-/----GGGG----HHHHHHHHHHHHHHHHHHHTT-SSSHHHHHHHHHHHHHHHHHHHHS-TT-HHHHHHHHHHHHHHHHHHHHHHHHHT---HHHHHHHHHHHHHHHHHHHHHHHHHHHHS--TT----TTHHHHHHHHHHHHHHHHHS-TTHHHHHHHHHHT-TTHHHHHHHHHHHHTSS--TTHHHHHHHHHHHHHHHT-PPPPPPTTB--GGGEEEEEEEEEEETTEEEEEEEETTEEEEEEEESS----GGG-HHHHHHHH---TTBPPEEEEEEETTEEEEEEE--TT-BHHHHGGG--HHHHHHHHHHHHHHHHHHHHTT------SGGGEEE-GGG-EEE-S--S----SSS----------GGGS-GGGGTB-TTS-B-S--PPP-HHHHHHHHHHHHHHHHHTS-TTTT--HHHHHHHHHTT-PPPPTT--HHHHHHHHHHS-SSGGGSPPHHHHHHHHHHHH-

pLDDT: mean 87.78, std 15.51, range [23.45, 98.75]

InterPro domains:
  IPR000719 Protein kinase domain [PS50011] (217-472)
  IPR000719 Protein kinase domain [SM00220] (227-470)
  IPR001245 Serine-threonine/tyrosine-protein kinase, catalytic domain [PF07714] (230-467)
  IPR011009 Protein kinase-like domain superfamily [SSF56112] (222-469)
  IPR051681 Serine/Threonine Kinases and Pseudokinases [PTHR44329] (141-467)